Protein AF-0000000081653543 (afdb_homodimer)

Sequence (902 aa):
MLLTQNEECSCPKPVIGPLELDKRLQQRKEFIEWKRQEDKTAEPVTRCEAMSPIEYIGSGITVEPLSSVRLVGIKVHPTAFRKDNPEFKISFMSRRSLGYIYVETGKYALHITGNNTRQITITADDVDDLNTVLKHLVYTSVEYHIRQRDVIDIMSGDLHISINVLTQRLRMPKLYDPRLDGDISNKVTVVSKTFERYDCINKLILSVNKYYPNMSILVADDSRVKQQLNGTNVKHFHMPFLEGLGAGKNLLVSQVRTKYFLWTDDDFVFINETILERFVEKLESPTAELDLVAGYVMDNRGMVSDTIDNDIWKWVSYRREEDGSGCIRRTDSPFPYGNVKEFKNCNYKDVTPDFFLAKTEAVRKVGFDPEFERISHREFFIDGIGYLKIAQCDDVVILHDRERNKVYNKYRHSNFPEPVAIEHSNHVLFKNNLQCYQSWNQFYFGKQKRSMLLTQNEECSCPKPVIGPLELDKRLQQRKEFIEWKRQEDKTAEPVTRCEAMSPIEYIGSGITVEPLSSVRLVGIKVHPTAFRKDNPEFKISFMSRRSLGYIYVETGKYALHITGNNTRQITITADDVDDLNTVLKHLVYTSVEYHIRQRDVIDIMSGDLHISINVLTQRLRMPKLYDPRLDGDISNKVTVVSKTFERYDCINKLILSVNKYYPNMSILVADDSRVKQQLNGTNVKHFHMPFLEGLGAGKNLLVSQVRTKYFLWTDDDFVFINETILERFVEKLESPTAELDLVAGYVMDNRGMVSDTIDNDIWKWVSYRREEDGSGCIRRTDSPFPYGNVKEFKNCNYKDVTPDFFLAKTEAVRKVGFDPEFERISHREFFIDGIGYLKIAQCDDVVILHDRERNKVYNKYRHSNFPEPVAIEHSNHVLFKNNLQCYQSWNQFYFGKQKRS

pLDDT: mean 85.43, std 15.85, range [20.33, 98.81]

InterPro domains:
  IPR001173 Glycosyltransferase 2-like [PF00535] (190-303)
  IPR029044 Nucleotide-diphospho-sugar transferases [G3DSA:3.90.550.10] (176-414)
  IPR029044 Nucleotide-diphospho-sugar transferases [SSF53448] (186-405)

Nearest PDB structures (foldseek):
  6p61-assembly2_B  TM=7.635E-01  e=1.842E-08  Leptospira borgpetersenii serovar Hardjo-bovis str. JB197
  6p61-assembly3_C  TM=7.611E-01  e=7.172E-08  Leptospira borgpetersenii serovar Hardjo-bovis str. JB197
  7msk-assembly1_B  TM=5.588E-01  e=5.057E-06  Bacillus thuringiensis serovar andalousiensis BGSC 4AW1
  8og4-assembly1_A  TM=4.662E-01  e=1.755E-04  Homo sapiens
  7sqc-assembly1_M1  TM=4.059E-01  e=1.871E-02  Chlamydomonas reinhardtii

Organism: Saccoglossus kowalevskii (NCBI:txid10224)

Secondary structure (DSSP, 8-state):
----S---S--SS-SS----HHHHHHHHHHHHHHHHHHHTTSPPP-EE-TT-SEEEETT-EEE-TT-EEE-TT-EE-GGGSBTTB--EEEEEEETTSSEEEEE-SS--SSEEESTTBSEEEEEES-HHHHHHHHTTEEEEE-S--SEEEEEEEEEETTEEEEEEEEEEPPPPP------TT--GGGTEEEEEEESS-HHHHHHHHHHHHHH-TT-EEEEEE--SS--PPPSSSEEEEEPPTT--HHHHHHHHHHH--SSEEEEEETTEE--TT--HHHHHHHHH-TTT--SEEEEEEE-TTS-EES-STT-TTSSEEEEE-TTS-EEEEE--SSSTT-EETTEEEEEEES---S-EEEEHHHHHHH---TT-SS--HHHHHHHTTTT--EEEEEEEEEEE-----HHHHHHHSS---HHHHHHHHHHHHHHTTEEEE--STHHHHHT----/----S---S--SS-SSPPPPHHHHHHHHHHHHHHHHHHHTTSPPP-EE-TT-SEEEETT-EEE-TT-EEE-TT-EE-GGGSBTTB--EEEEEEETT-SEEEEE-SS--SSEEESTTBSEEEEEES-HHHHHHHHTTEEEEE-S--SEEEEEEEEEETTEEEEEEEEEEPPPPP------TT--GGGTEEEEEEESS-HHHHHHHHHHHHHH-TT-EEEEEE--SS--PPPSSSEEEEEPPTT--HHHHHHHHHHH--SSEEEEEETTEE--TT--HHHHHHHHH-TTT--SEEEEEEE-TTS-EES-STT-TTSSEEEEE-TTS-EEEEE--SSSTT-EETTEEEEEEES---S-EEEEHHHHHHH---TT-SS--HHHHHHHTTTT--EEEEEEEEEEE-----HHHHHHHSS---HHHHHHHHHHHHHHTTEEEE--STTHHHHT----

Foldseek 3Di:
DPPPPDDPQDDPCQVFAFDDPVLLVVLLVVVVVVVVVVCQQPDDDFDDDPPAQWWADAQFEEDAAQFKDQRPGIAGHPVQQDPVHQKWKKKKAWPVQQWFKAQPDDDQPWDWPPHRGRMIMTMDRDRVSVRVRSRRMMIGGHDDDAWGKIWMWMDTDVDTGIHIYIHHDDDDDDDADQPPPPQVLSAEAEEEEDEPCQVLLLQAQVQCCVVPVSHAYEYEYQYPDDDDHDHPNYDYHYDHHLLADQVRVQVGLVPDRHQKYWFDYSNWGDDPLADCVVQVVQCPDPPLVFFKEFEWEAEPVRDTPQDPPVPLAQDWDWDADPSGAIEIDRDPDDLVPAARPVANQKGWTLAGPRTMMGRSVLLNVLGFDSVHHQDTRNVSSVSCVVRGTYMYGHRHYIYRRDDDDDVRCCVNPVQCDPVVVNVVLSVSCSVNNYRGYPDDPVVSPVPPPPD/DPPPPDDPQDDPCQVFAFDDPVLLVVLLVVVVVVVVVVCQQPDDDFDDDPPAQWWADAQFEEDAAQFKDQRPGIAGHPVQQDPVHQKWKKKKAWPVQQWFKAQPDDDQPWDWPDHRGRMIMTMDRDRVSVRVRSRRMMIGGHDDDAWGKIWMWMDTPVDTGIHIYIHHDDDDDDDADQPPPPQVLSAEAEEEEDEPCQVLLQQAQVQCCVVPVSHAYEYEYQYPDDDDHDHPNYDYHYDHHLLADQVRVQVGLVPDRHQKYWFDYSNWGDDPLADCVVQVVQCPDPQLVFFKEFEWEAEPVRDTPQPPPVPLVQDWDWDADPSGAIEIDRDPDDLVPAARPVANQKGWTLAGPRTMMGRSVLLNVLGWDSVHHQDTRNLSSVSCVVRGTYMYGHRHYIYRRDDDDDVRCCVNPVQCDPVVVNVVLSVSCSVNNYRGYPDPPVVSPVPPPPD

Radius of gyration: 29.89 Å; Cα contacts (8 Å, |Δi|>4): 1989; chains: 2; bounding box: 83×90×64 Å

Structure (mmCIF, N/CA/C/O backbone):
data_AF-0000000081653543-model_v1
#
loop_
_entity.id
_entity.type
_entity.pdbx_description
1 polymer 'Beta-1,4 N-acetylgalactosaminyltransferase 1-like'
#
loop_
_atom_site.group_PDB
_atom_site.id
_atom_site.type_symbol
_atom_site.label_atom_id
_atom_site.label_alt_id
_atom_site.label_comp_id
_atom_site.label_asym_id
_atom_site.label_entity_id
_atom_site.label_seq_id
_atom_site.pdbx_PDB_ins_code
_atom_site.Cartn_x
_atom_site.Cartn_y
_atom_site.Cartn_z
_atom_site.occupancy
_atom_site.B_iso_or_equiv
_atom_site.auth_seq_id
_atom_site.auth_comp_id
_atom_site.auth_asym_id
_atom_site.auth_atom_id
_atom_site.pdbx_PDB_model_num
ATOM 1 N N . MET A 1 1 ? -29.172 -16.781 -2.102 1 20.38 1 MET A N 1
ATOM 2 C CA . MET A 1 1 ? -29.359 -16.078 -3.365 1 20.38 1 MET A CA 1
ATOM 3 C C . MET A 1 1 ? -28.016 -15.891 -4.074 1 20.38 1 MET A C 1
ATOM 5 O O . MET A 1 1 ? -27.078 -15.344 -3.498 1 20.38 1 MET A O 1
ATOM 9 N N . LEU A 1 2 ? -27.609 -16.75 -5.023 1 24.59 2 LEU A N 1
ATOM 10 C CA . LEU A 1 2 ? -26.516 -16.672 -5.988 1 24.59 2 LEU A CA 1
ATOM 11 C C . LEU A 1 2 ? -26.391 -15.266 -6.555 1 24.59 2 LEU A C 1
ATOM 13 O O . LEU A 1 2 ? -27.375 -14.68 -7 1 24.59 2 LEU A O 1
ATOM 17 N N . LEU A 1 3 ? -25.578 -14.438 -6.023 1 32.03 3 LEU A N 1
ATOM 18 C CA . LEU A 1 3 ? -25.406 -13.219 -6.805 1 32.03 3 LEU A CA 1
ATOM 19 C C . LEU A 1 3 ? -25.547 -13.516 -8.297 1 32.03 3 LEU A C 1
ATOM 21 O O . LEU A 1 3 ? -24.844 -14.383 -8.828 1 32.03 3 LEU A O 1
ATOM 25 N N . THR A 1 4 ? -26.672 -13.469 -8.883 1 34.19 4 THR A N 1
ATOM 26 C CA . THR A 1 4 ? -26.922 -13.531 -10.32 1 34.19 4 THR A CA 1
ATOM 27 C C . THR A 1 4 ? -25.859 -12.773 -11.094 1 34.19 4 THR A C 1
ATOM 29 O O . THR A 1 4 ? -25.531 -11.633 -10.758 1 34.19 4 THR A O 1
ATOM 32 N N . GLN A 1 5 ? -24.906 -13.367 -11.836 1 38.97 5 GLN A N 1
ATOM 33 C CA . GLN A 1 5 ? -23.828 -13.125 -12.789 1 38.97 5 GLN A CA 1
ATOM 34 C C . GLN A 1 5 ? -24.109 -11.898 -13.641 1 38.97 5 GLN A C 1
ATOM 36 O O . GLN A 1 5 ? -23.203 -11.133 -13.961 1 38.97 5 GLN A O 1
ATOM 41 N N . ASN A 1 6 ? -25.281 -11.859 -14.375 1 39.62 6 ASN A N 1
ATOM 42 C CA . ASN A 1 6 ? -25.438 -11.188 -15.656 1 39.62 6 ASN A CA 1
ATOM 43 C C . ASN A 1 6 ? -25.75 -9.703 -15.477 1 39.62 6 ASN A C 1
ATOM 45 O O . ASN A 1 6 ? -26.281 -9.055 -16.375 1 39.62 6 ASN A O 1
ATOM 49 N N . GLU A 1 7 ? -26 -9.211 -14.297 1 51.47 7 GLU A N 1
ATOM 50 C CA . GLU A 1 7 ? -26.531 -7.863 -14.492 1 51.47 7 GLU A CA 1
ATOM 51 C C . GLU A 1 7 ? -25.406 -6.867 -14.773 1 51.47 7 GLU A C 1
ATOM 53 O O . GLU A 1 7 ? -24.422 -6.809 -14.023 1 51.47 7 GLU A O 1
ATOM 58 N N . GLU A 1 8 ? -25.25 -6.5 -16.031 1 60.06 8 GLU A N 1
ATOM 59 C CA . GLU A 1 8 ? -24.406 -5.387 -16.453 1 60.06 8 GLU A CA 1
ATOM 60 C C . GLU A 1 8 ? -24.422 -4.254 -15.43 1 60.06 8 GLU A C 1
ATOM 62 O O . GLU A 1 8 ? -25.391 -4.121 -14.664 1 60.06 8 GLU A O 1
ATOM 67 N N . CYS A 1 9 ? -23.219 -3.828 -15.164 1 68.56 9 CYS A N 1
ATOM 68 C CA . CYS A 1 9 ? -23.172 -2.633 -14.328 1 68.56 9 CYS A CA 1
ATOM 69 C C . CYS A 1 9 ? -24.266 -1.649 -14.727 1 68.56 9 CYS A C 1
ATOM 71 O O . CYS A 1 9 ? -24.266 -1.129 -15.844 1 68.56 9 CYS A O 1
ATOM 73 N N . SER A 1 10 ? -25.547 -1.79 -14.242 1 66.19 10 SER A N 1
ATOM 74 C CA . SER A 1 10 ? -26.609 -0.808 -14.43 1 66.19 10 SER A CA 1
ATOM 75 C C . SER A 1 10 ? -27.031 -0.206 -13.094 1 66.19 10 SER A C 1
ATOM 77 O O . SER A 1 10 ? -27.109 -0.91 -12.086 1 66.19 10 SER A O 1
ATOM 79 N N . CYS A 1 11 ? -26.781 1.079 -13.016 1 63.38 11 CYS A N 1
ATOM 80 C CA . CYS A 1 11 ? -27.312 1.748 -11.828 1 63.38 11 CYS A CA 1
ATOM 81 C C . CYS A 1 11 ? -28.719 2.26 -12.086 1 63.38 11 CYS A C 1
ATOM 83 O O . CYS A 1 11 ? -28.969 2.949 -13.078 1 63.38 11 CYS A O 1
ATOM 85 N N . PRO A 1 12 ? -29.797 1.533 -11.68 1 57.09 12 PRO A N 1
ATOM 86 C CA . PRO A 1 12 ? -31.172 1.899 -12 1 57.09 12 PRO A CA 1
ATOM 87 C C . PRO A 1 12 ? -31.375 3.41 -12.062 1 57.09 12 PRO A C 1
ATOM 89 O O . PRO A 1 12 ? -32.156 3.896 -12.898 1 57.09 12 PRO A O 1
ATOM 92 N N . LYS A 1 13 ? -31.125 4.234 -11.203 1 53.16 13 LYS A N 1
ATOM 93 C CA . LYS A 1 13 ? -31.266 5.688 -11.203 1 53.16 13 LYS A CA 1
ATOM 94 C C . LYS A 1 13 ? -29.922 6.371 -10.984 1 53.16 13 LYS A C 1
ATOM 96 O O . LYS A 1 13 ? -29.578 6.734 -9.852 1 53.16 13 LYS A O 1
ATOM 101 N N . PRO A 1 14 ? -29.141 6.242 -12.219 1 51.34 14 PRO A N 1
ATOM 102 C CA . PRO A 1 14 ? -27.875 6.934 -11.938 1 51.34 14 PRO A CA 1
ATOM 103 C C . PRO A 1 14 ? -28.078 8.383 -11.516 1 51.34 14 PRO A C 1
ATOM 105 O O . PRO A 1 14 ? -28.906 9.094 -12.102 1 51.34 14 PRO A O 1
ATOM 108 N N . VAL A 1 15 ? -27.984 8.734 -10.328 1 49.19 15 VAL A N 1
ATOM 109 C CA . VAL A 1 15 ? -28.172 10.125 -9.922 1 49.19 15 VAL A CA 1
ATOM 110 C C . VAL A 1 15 ? -27.297 11.039 -10.781 1 49.19 15 VAL A C 1
ATOM 112 O O . VAL A 1 15 ? -27.625 12.211 -10.977 1 49.19 15 VAL A O 1
ATOM 115 N N . ILE A 1 16 ? -26.078 10.75 -11.023 1 53.78 16 ILE A N 1
ATOM 116 C CA . ILE A 1 16 ? -25.156 11.656 -11.695 1 53.78 16 ILE A CA 1
ATOM 117 C C . ILE A 1 16 ? -24.688 11.031 -13.008 1 53.78 16 ILE A C 1
ATOM 119 O O . ILE A 1 16 ? -24.391 9.836 -13.062 1 53.78 16 ILE A O 1
ATOM 123 N N . GLY A 1 17 ? -25.031 11.781 -14.047 1 56.38 17 GLY A N 1
ATOM 124 C CA . GLY A 1 17 ? -24.797 11.43 -15.438 1 56.38 17 GLY A CA 1
ATOM 125 C C . GLY A 1 17 ? -23.375 10.969 -15.703 1 56.38 17 GLY A C 1
ATOM 126 O O . GLY A 1 17 ? -22.484 11.164 -14.875 1 56.38 17 GLY A O 1
ATOM 127 N N . PRO A 1 18 ? -23.234 10.273 -16.766 1 65.62 18 PRO A N 1
ATOM 128 C CA . PRO A 1 18 ? -21.938 9.773 -17.25 1 65.62 18 PRO A CA 1
ATOM 129 C C . PRO A 1 18 ? -20.938 10.891 -17.5 1 65.62 18 PRO A C 1
ATOM 131 O O . PRO A 1 18 ? -21.328 12.039 -17.719 1 65.62 18 PRO A O 1
ATOM 134 N N . LEU A 1 19 ? -19.719 10.656 -17.172 1 78.19 19 LEU A N 1
ATOM 135 C CA . LEU A 1 19 ? -18.625 11.547 -17.531 1 78.19 19 LEU A CA 1
ATOM 136 C C . LEU A 1 19 ? -18.719 11.969 -18.984 1 78.19 19 LEU A C 1
ATOM 138 O O . LEU A 1 19 ? -19.172 11.203 -19.828 1 78.19 19 LEU A O 1
ATOM 142 N N . GLU A 1 20 ? -18.422 13.234 -19.141 1 82.31 20 GLU A N 1
ATOM 143 C CA . GLU A 1 20 ? -18.281 13.688 -20.531 1 82.31 20 GLU A CA 1
ATOM 144 C C . GLU A 1 20 ? -17.312 12.812 -21.312 1 82.31 20 GLU A C 1
ATOM 146 O O . GLU A 1 20 ? -16.422 12.188 -20.719 1 82.31 20 GLU A O 1
ATOM 151 N N . LEU A 1 21 ? -17.547 12.789 -22.547 1 82.81 21 LEU A N 1
ATOM 152 C CA . LEU A 1 21 ? -16.812 11.875 -23.406 1 82.81 21 LEU A CA 1
ATOM 153 C C . LEU A 1 21 ? -15.312 12.078 -23.266 1 82.81 21 LEU A C 1
ATOM 155 O O . LEU A 1 21 ? -14.562 11.109 -23.125 1 82.81 21 LEU A O 1
ATOM 159 N N . ASP A 1 22 ? -14.914 13.305 -23.25 1 82.88 22 ASP A N 1
ATOM 160 C CA . ASP A 1 22 ? -13.484 13.57 -23.141 1 82.88 22 ASP A CA 1
ATOM 161 C C . ASP A 1 22 ? -12.93 13.07 -21.812 1 82.88 22 ASP A C 1
ATOM 163 O O . ASP A 1 22 ? -11.828 12.523 -21.75 1 82.88 22 ASP A O 1
ATOM 167 N N . LYS A 1 23 ? -13.688 13.227 -20.828 1 85.81 23 LYS A N 1
ATOM 168 C CA . LYS A 1 23 ? -13.281 12.758 -19.5 1 85.81 23 LYS A CA 1
ATOM 169 C C . LYS A 1 23 ? -13.266 11.234 -19.438 1 85.81 23 LYS A C 1
ATOM 171 O O . LYS A 1 23 ? -12.406 10.633 -18.797 1 85.81 23 LYS A O 1
ATOM 176 N N . ARG A 1 24 ? -14.148 10.664 -20.156 1 86.12 24 ARG A N 1
ATOM 177 C CA . ARG A 1 24 ? -14.203 9.211 -20.188 1 86.12 24 ARG A CA 1
ATOM 178 C C . ARG A 1 24 ? -13 8.625 -20.922 1 86.12 24 ARG A C 1
ATOM 180 O O . ARG A 1 24 ? -12.469 7.586 -20.516 1 86.12 24 ARG A O 1
ATOM 187 N N . LEU A 1 25 ? -12.664 9.273 -21.922 1 86 25 LEU A N 1
ATOM 188 C CA . LEU A 1 25 ? -11.5 8.82 -22.672 1 86 25 LEU A CA 1
ATOM 189 C C . LEU A 1 25 ? -10.234 8.93 -21.828 1 86 25 LEU A C 1
ATOM 191 O O . LEU A 1 25 ? -9.391 8.023 -21.844 1 86 25 LEU A O 1
ATOM 195 N N . GLN A 1 26 ? -10.211 10.023 -21.141 1 87 26 GLN A N 1
ATOM 196 C CA . GLN A 1 26 ? -9.07 10.188 -20.234 1 87 26 GLN A CA 1
ATOM 197 C C . GLN A 1 26 ? -9.094 9.141 -19.125 1 87 26 GLN A C 1
ATOM 199 O O . GLN A 1 26 ? -8.047 8.594 -18.75 1 87 26 GLN A O 1
ATOM 204 N N . GLN A 1 27 ? -10.211 8.945 -18.594 1 90.12 27 GLN A N 1
ATOM 205 C CA . GLN A 1 27 ? -10.383 7.938 -17.562 1 90.12 27 GLN A CA 1
ATOM 206 C C . GLN A 1 27 ? -9.922 6.562 -18.031 1 90.12 27 GLN A C 1
ATOM 208 O O . GLN A 1 27 ? -9.234 5.84 -17.312 1 90.12 27 GLN A O 1
ATOM 213 N N . ARG A 1 28 ? -10.266 6.246 -19.234 1 89.06 28 ARG A N 1
ATOM 214 C CA . ARG A 1 28 ? -9.875 4.961 -19.812 1 89.06 28 ARG A CA 1
ATOM 215 C C . ARG A 1 28 ? -8.359 4.848 -19.922 1 89.06 28 ARG A C 1
ATOM 217 O O . ARG A 1 28 ? -7.789 3.797 -19.625 1 89.06 28 ARG A O 1
ATOM 224 N N . LYS A 1 29 ? -7.801 5.891 -20.312 1 86 29 LYS A N 1
ATOM 225 C CA . LYS A 1 29 ? -6.348 5.895 -20.422 1 86 29 LYS A CA 1
ATOM 226 C C . LYS A 1 29 ? -5.691 5.656 -19.078 1 86 29 LYS A C 1
ATOM 228 O O . LYS A 1 29 ? -4.77 4.844 -18.953 1 86 29 LYS A O 1
ATOM 233 N N . GLU A 1 30 ? -6.164 6.379 -18.078 1 88.25 30 GLU A N 1
ATOM 234 C CA . GLU A 1 30 ? -5.625 6.23 -16.719 1 88.25 30 GLU A CA 1
ATOM 235 C C . GLU A 1 30 ? -5.863 4.82 -16.188 1 88.25 30 GLU A C 1
ATOM 237 O O . GLU A 1 30 ? -5.016 4.27 -15.477 1 88.25 30 GLU A O 1
ATOM 242 N N . PHE A 1 31 ? -6.934 4.266 -16.531 1 91 31 PHE A N 1
ATOM 243 C CA . PHE A 1 31 ? -7.254 2.924 -16.062 1 91 31 PHE A CA 1
ATOM 244 C C . PHE A 1 31 ? -6.332 1.89 -16.688 1 91 31 PHE A C 1
ATOM 246 O O . PHE A 1 31 ? -5.879 0.959 -16.016 1 91 31 PHE A O 1
ATOM 253 N N . ILE A 1 32 ? -6.137 2.027 -17.906 1 87.44 32 ILE A N 1
ATOM 254 C CA . ILE A 1 32 ? -5.246 1.104 -18.609 1 87.44 32 ILE A CA 1
ATOM 255 C C . ILE A 1 32 ? -3.871 1.121 -17.953 1 87.44 32 ILE A C 1
ATOM 257 O O . ILE A 1 32 ? -3.26 0.069 -17.75 1 87.44 32 ILE A O 1
ATOM 261 N N . GLU A 1 33 ? -3.424 2.271 -17.625 1 83.75 33 GLU A N 1
ATOM 262 C CA . GLU A 1 33 ? -2.137 2.379 -16.938 1 83.75 33 GLU A CA 1
ATOM 263 C C . GLU A 1 33 ? -2.188 1.729 -15.562 1 83.75 33 GLU A C 1
ATOM 265 O O . GLU A 1 33 ? -1.261 1.018 -15.172 1 83.75 33 GLU A O 1
ATOM 270 N N . TRP A 1 34 ? -3.229 2.002 -14.891 1 86.5 34 TRP A N 1
ATOM 271 C CA . TRP A 1 34 ? -3.418 1.398 -13.57 1 86.5 34 TRP A CA 1
ATOM 272 C C . TRP A 1 34 ? -3.447 -0.123 -13.672 1 86.5 34 TRP A C 1
ATOM 274 O O . TRP A 1 34 ? -2.803 -0.815 -12.883 1 86.5 34 TRP A O 1
ATOM 284 N N . LYS A 1 35 ? -4.18 -0.632 -14.617 1 85.75 35 LYS A N 1
ATOM 285 C CA . LYS A 1 35 ? -4.309 -2.072 -14.812 1 85.75 35 LYS A CA 1
ATOM 286 C C . LYS A 1 35 ? -2.973 -2.699 -15.195 1 85.75 35 LYS A C 1
ATOM 288 O O . LYS A 1 35 ? -2.645 -3.799 -14.75 1 85.75 35 LYS A O 1
ATOM 293 N N . ARG A 1 36 ? -2.289 -2.029 -15.961 1 80.62 36 ARG A N 1
ATOM 294 C CA . ARG A 1 36 ? -0.968 -2.51 -16.359 1 80.62 36 ARG A CA 1
ATOM 295 C C . ARG A 1 36 ? -0.07 -2.701 -15.141 1 80.62 36 ARG A C 1
ATOM 297 O O . ARG A 1 36 ? 0.648 -3.699 -15.039 1 80.62 36 ARG A O 1
ATOM 304 N N . GLN A 1 37 ? -0.145 -1.829 -14.25 1 76.62 37 GLN A N 1
ATOM 305 C CA . GLN A 1 37 ? 0.666 -1.923 -13.039 1 76.62 37 GLN A CA 1
ATOM 306 C C . GLN A 1 37 ? 0.193 -3.066 -12.141 1 76.62 37 GLN A C 1
ATOM 308 O O . GLN A 1 37 ? 1.008 -3.779 -11.555 1 76.62 37 GLN A O 1
ATOM 313 N N . GLU A 1 38 ? -1.087 -3.223 -12.109 1 75.69 38 GLU A N 1
ATOM 314 C CA . GLU A 1 38 ? -1.648 -4.32 -11.328 1 75.69 38 GLU A CA 1
ATOM 315 C C . GLU A 1 38 ? -1.285 -5.672 -11.93 1 75.69 38 GLU A C 1
ATOM 317 O O . GLU A 1 38 ? -1.021 -6.633 -11.203 1 75.69 38 GLU A O 1
ATOM 322 N N . ASP A 1 39 ? -1.28 -5.703 -13.281 1 69.56 39 ASP A N 1
ATOM 323 C CA . ASP A 1 39 ? -1.044 -6.945 -14.008 1 69.56 39 ASP A CA 1
ATOM 324 C C . ASP A 1 39 ? 0.423 -7.363 -13.922 1 69.56 39 ASP A C 1
ATOM 326 O O . ASP A 1 39 ? 0.744 -8.547 -14.023 1 69.56 39 ASP A O 1
ATOM 330 N N . LYS A 1 40 ? 1.228 -6.406 -13.82 1 64.56 40 LYS A N 1
ATOM 331 C CA . LYS A 1 40 ? 2.65 -6.727 -13.758 1 64.56 40 LYS A CA 1
ATOM 332 C C . LYS A 1 40 ? 2.959 -7.648 -12.586 1 64.56 40 LYS A C 1
ATOM 334 O O . LYS A 1 40 ? 3.926 -8.414 -12.625 1 64.56 40 LYS A O 1
ATOM 339 N N . THR A 1 41 ? 2.002 -7.598 -11.711 1 61.34 41 THR A N 1
ATOM 340 C CA . THR A 1 41 ? 2.234 -8.445 -10.547 1 61.34 41 THR A CA 1
ATOM 341 C C . THR A 1 41 ? 1.304 -9.656 -10.562 1 61.34 41 THR A C 1
ATOM 343 O O . THR A 1 41 ? 1.407 -10.539 -9.711 1 61.34 41 THR A O 1
ATOM 346 N N . ALA A 1 42 ? 0.494 -9.555 -11.578 1 65.56 42 ALA A N 1
ATOM 347 C CA . ALA A 1 42 ? -0.459 -10.656 -11.641 1 65.56 42 ALA A CA 1
ATOM 348 C C . ALA A 1 42 ? 0.195 -11.914 -12.203 1 65.56 42 ALA A C 1
ATOM 350 O O . ALA A 1 42 ? 1.062 -11.836 -13.078 1 65.56 42 ALA A O 1
ATOM 351 N N . GLU A 1 43 ? -0.046 -13.008 -11.633 1 66.31 43 GLU A N 1
ATOM 352 C CA . GLU A 1 43 ? 0.475 -14.289 -12.102 1 66.31 43 GLU A CA 1
ATOM 353 C C . GLU A 1 43 ? -0.223 -14.742 -13.375 1 66.31 43 GLU A C 1
ATOM 355 O O . GLU A 1 43 ? -1.454 -14.773 -13.438 1 66.31 43 GLU A O 1
ATOM 360 N N . PRO A 1 44 ? 0.581 -14.914 -14.383 1 67.62 44 PRO A N 1
ATOM 361 C CA . PRO A 1 44 ? -0.063 -15.508 -15.555 1 67.62 44 PRO A CA 1
ATOM 362 C C . PRO A 1 44 ? -0.656 -16.891 -15.266 1 67.62 44 PRO A C 1
ATOM 364 O O . PRO A 1 44 ? -0.181 -17.594 -14.367 1 67.62 44 PRO A O 1
ATOM 367 N N . VAL A 1 45 ? -1.698 -17.125 -15.977 1 70.75 45 VAL A N 1
ATOM 368 C CA . VAL A 1 45 ? -2.332 -18.422 -15.828 1 70.75 45 VAL A CA 1
ATOM 369 C C . VAL A 1 45 ? -1.414 -19.516 -16.391 1 70.75 45 VAL A C 1
ATOM 371 O O . VAL A 1 45 ? -0.946 -19.422 -17.516 1 70.75 45 VAL A O 1
ATOM 374 N N . THR A 1 46 ? -1.052 -20.391 -15.555 1 77.12 46 THR A N 1
ATOM 375 C CA . THR A 1 46 ? -0.266 -21.547 -15.969 1 77.12 46 THR A CA 1
ATOM 376 C C . THR A 1 46 ? -1.083 -22.828 -15.852 1 77.12 46 THR A C 1
ATOM 378 O O . THR A 1 46 ? -1.932 -22.938 -14.961 1 77.12 46 THR A O 1
ATOM 381 N N . ARG A 1 47 ? -0.841 -23.672 -16.828 1 81.94 47 ARG A N 1
ATOM 382 C CA . ARG A 1 47 ? -1.54 -24.953 -16.859 1 81.94 47 ARG A CA 1
ATOM 383 C C . ARG A 1 47 ? -0.562 -26.109 -16.719 1 81.94 47 ARG A C 1
ATOM 385 O O . ARG A 1 47 ? 0.487 -26.125 -17.375 1 81.94 47 ARG A O 1
ATOM 392 N N . CYS A 1 48 ? -0.898 -26.984 -15.812 1 86.88 48 CYS A N 1
ATOM 393 C CA . CYS A 1 48 ? -0.182 -28.25 -15.711 1 86.88 48 CYS A CA 1
ATOM 394 C C . CYS A 1 48 ? -0.871 -29.328 -16.531 1 86.88 48 CYS A C 1
ATOM 396 O O . CYS A 1 48 ? -1.919 -29.844 -16.141 1 86.88 48 CYS A O 1
ATOM 398 N N . GLU A 1 49 ? -0.204 -29.688 -17.547 1 88.62 49 GLU A N 1
ATOM 399 C CA . GLU A 1 49 ? -0.799 -30.641 -18.469 1 88.62 49 GLU A CA 1
ATOM 400 C C . GLU A 1 49 ? -0.67 -32.062 -17.953 1 88.62 49 GLU A C 1
ATOM 402 O O . GLU A 1 49 ? 0.359 -32.438 -17.375 1 88.62 49 GLU A O 1
ATOM 407 N N . ALA A 1 50 ? -1.688 -32.812 -18.344 1 92 50 ALA A N 1
ATOM 408 C CA . ALA A 1 50 ? -1.636 -34.219 -17.953 1 92 50 ALA A CA 1
ATOM 409 C C . ALA A 1 50 ? -0.552 -34.969 -18.719 1 92 50 ALA A C 1
ATOM 411 O O . ALA A 1 50 ? -0.346 -34.719 -19.906 1 92 50 ALA A O 1
ATOM 412 N N . MET A 1 51 ? 0.12 -35.844 -17.969 1 91.81 51 MET A N 1
ATOM 413 C CA . MET A 1 51 ? 1.072 -36.812 -18.5 1 91.81 51 MET A CA 1
ATOM 414 C C . MET A 1 51 ? 2.303 -36.094 -19.062 1 91.81 51 MET A C 1
ATOM 416 O O . MET A 1 51 ? 3.059 -36.688 -19.844 1 91.81 51 MET A O 1
ATOM 420 N N . SER A 1 52 ? 2.453 -34.844 -18.719 1 91.62 52 SER A N 1
ATOM 421 C CA . SER A 1 52 ? 3.697 -34.188 -19.094 1 91.62 52 SER A CA 1
ATOM 422 C C . SER A 1 52 ? 4.906 -34.938 -18.516 1 91.62 52 SER A C 1
ATOM 424 O O . SER A 1 52 ? 4.918 -35.281 -17.328 1 91.62 52 SER A O 1
ATOM 426 N N . PRO A 1 53 ? 5.883 -35.125 -19.312 1 93.75 53 PRO A N 1
ATOM 427 C CA . PRO A 1 53 ? 7.066 -35.812 -18.812 1 93.75 53 PRO A CA 1
ATOM 428 C C . PRO A 1 53 ? 8.008 -34.906 -18.031 1 93.75 53 PRO A C 1
ATOM 430 O O . PRO A 1 53 ? 9.031 -35.344 -17.516 1 93.75 53 PRO A O 1
ATOM 433 N N . ILE A 1 54 ? 7.684 -33.688 -17.984 1 94 54 ILE A N 1
ATOM 434 C CA . ILE A 1 54 ? 8.57 -32.719 -17.328 1 94 54 ILE A CA 1
ATOM 435 C C . ILE A 1 54 ? 7.957 -32.281 -16.016 1 94 54 ILE A C 1
ATOM 437 O O . ILE A 1 54 ? 6.805 -31.828 -15.977 1 94 54 ILE A O 1
ATOM 441 N N . GLU A 1 55 ? 8.727 -32.375 -14.969 1 93 55 GLU A N 1
ATOM 442 C CA . GLU A 1 55 ? 8.406 -31.844 -13.648 1 93 55 GLU A CA 1
ATOM 443 C C . GLU A 1 55 ? 8.945 -30.438 -13.484 1 93 55 GLU A C 1
ATOM 445 O O . GLU A 1 55 ? 10.023 -30.109 -13.984 1 93 55 GLU A O 1
ATOM 450 N N . TYR A 1 56 ? 8.203 -29.641 -12.844 1 90.56 56 TYR A N 1
ATOM 451 C CA . TYR A 1 56 ? 8.648 -28.281 -12.609 1 90.56 56 TYR A CA 1
ATOM 452 C C . TYR A 1 56 ? 7.887 -27.641 -11.445 1 90.56 56 TYR A C 1
ATOM 454 O O . TYR A 1 56 ? 6.941 -28.25 -10.922 1 90.56 56 TYR A O 1
ATOM 462 N N . ILE A 1 57 ? 8.336 -26.453 -11.047 1 85.56 57 ILE A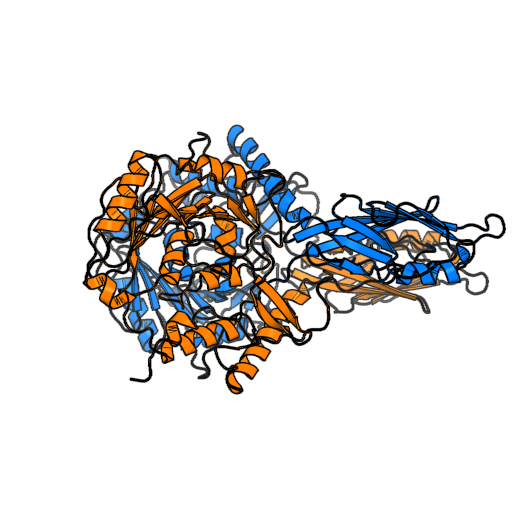 N 1
ATOM 463 C CA . ILE A 1 57 ? 7.684 -25.703 -9.984 1 85.56 57 ILE A CA 1
ATOM 464 C C . ILE A 1 57 ? 6.574 -24.828 -10.57 1 85.56 57 ILE A C 1
ATOM 466 O O . ILE A 1 57 ? 6.848 -23.844 -11.258 1 85.56 57 ILE A O 1
ATOM 470 N N . GLY A 1 58 ? 5.355 -25.141 -10.219 1 80.25 58 GLY A N 1
ATOM 471 C CA . GLY A 1 58 ? 4.199 -24.469 -10.789 1 80.25 58 GLY A CA 1
ATOM 472 C C . GLY A 1 58 ? 4.035 -23.047 -10.281 1 80.25 58 GLY A C 1
ATOM 473 O O . GLY A 1 58 ? 3.555 -22.172 -11.008 1 80.25 58 GLY A O 1
ATOM 474 N N . SER A 1 59 ? 4.473 -22.797 -9.055 1 78.69 59 SER A N 1
ATOM 475 C CA . SER A 1 59 ? 4.297 -21.484 -8.453 1 78.69 59 SER A CA 1
ATOM 476 C C . SER A 1 59 ? 5.34 -20.484 -8.961 1 78.69 59 SER A C 1
ATOM 478 O O . SER A 1 59 ? 5.301 -19.312 -8.617 1 78.69 59 SER A O 1
ATOM 480 N N . GLY A 1 60 ? 6.219 -20.969 -9.734 1 83.12 60 GLY A N 1
ATOM 481 C CA . GLY A 1 60 ? 7.258 -20.109 -10.266 1 83.12 60 GLY A CA 1
ATOM 482 C C . GLY A 1 60 ? 8.43 -19.922 -9.32 1 83.12 60 GLY A C 1
ATOM 483 O O . GLY A 1 60 ? 8.578 -20.688 -8.359 1 83.12 60 GLY A O 1
ATOM 484 N N . ILE A 1 61 ? 9.359 -19.031 -9.734 1 87.88 61 ILE A N 1
ATOM 485 C CA . ILE A 1 61 ? 10.57 -18.766 -8.969 1 87.88 61 ILE A CA 1
ATOM 486 C C . ILE A 1 61 ? 10.758 -17.266 -8.789 1 87.88 61 ILE A C 1
ATOM 488 O O . ILE A 1 61 ? 10.234 -16.469 -9.578 1 87.88 61 ILE A O 1
ATOM 492 N N . THR A 1 62 ? 11.375 -16.938 -7.703 1 89.25 62 THR A N 1
ATOM 493 C CA . THR A 1 62 ? 11.672 -15.539 -7.426 1 89.25 62 THR A CA 1
ATOM 494 C C . THR A 1 62 ? 13.172 -15.289 -7.441 1 89.25 62 THR A C 1
ATOM 496 O O . THR A 1 62 ? 13.953 -16.125 -6.973 1 89.25 62 THR A O 1
ATOM 499 N N . VAL A 1 63 ? 13.609 -14.164 -7.992 1 93.75 63 VAL A N 1
ATOM 500 C CA . VAL A 1 63 ? 15.016 -13.789 -8.055 1 93.75 63 VAL A CA 1
ATOM 501 C C . VAL A 1 63 ? 15.164 -12.297 -7.75 1 93.75 63 VAL A C 1
ATOM 503 O O . VAL A 1 63 ? 14.281 -11.5 -8.07 1 93.75 63 VAL A O 1
ATOM 506 N N . GLU A 1 64 ? 16.234 -11.898 -7.082 1 92.62 64 GLU A N 1
ATOM 507 C CA . GLU A 1 64 ? 16.547 -10.484 -6.895 1 92.62 64 GLU A CA 1
ATOM 508 C C . GLU A 1 64 ? 17 -9.844 -8.203 1 92.62 64 GLU A C 1
ATOM 510 O O . GLU A 1 64 ? 17.609 -10.5 -9.039 1 92.62 64 GLU A O 1
ATOM 515 N N . PRO A 1 65 ? 16.719 -8.555 -8.305 1 93.25 65 PRO A N 1
ATOM 516 C CA . PRO A 1 65 ? 17.172 -7.902 -9.531 1 93.25 65 PRO A CA 1
ATOM 517 C C . PRO A 1 65 ? 18.688 -8.023 -9.742 1 93.25 65 PRO A C 1
ATOM 519 O O . PRO A 1 65 ? 19.453 -7.945 -8.789 1 93.25 65 PRO A O 1
ATOM 522 N N . LEU A 1 66 ? 19 -8.242 -11.055 1 93.06 66 LEU A N 1
ATOM 523 C CA . LEU A 1 66 ? 20.391 -8.312 -11.484 1 93.06 66 LEU A CA 1
ATOM 524 C C . LEU A 1 66 ? 21.141 -9.422 -10.742 1 93.06 66 LEU A C 1
ATOM 526 O O . LEU A 1 66 ? 22.312 -9.273 -10.398 1 93.06 66 LEU A O 1
ATOM 530 N N . SER A 1 67 ? 20.406 -10.43 -10.367 1 93.5 67 SER A N 1
ATOM 531 C CA . SER A 1 67 ? 20.953 -11.586 -9.672 1 93.5 67 SER A CA 1
ATOM 532 C C . SER A 1 67 ? 20.594 -12.883 -10.383 1 93.5 67 SER A C 1
ATOM 534 O O . SER A 1 67 ? 19.906 -12.859 -11.406 1 93.5 67 SER A O 1
ATOM 536 N N . SER A 1 68 ? 21.172 -13.953 -9.875 1 95.31 68 SER A N 1
ATOM 537 C CA . SER A 1 68 ? 20.953 -15.273 -10.469 1 95.31 68 SER A CA 1
ATOM 538 C C . SER A 1 68 ? 20.203 -16.188 -9.508 1 95.31 68 SER A C 1
ATOM 540 O O . SER A 1 68 ? 20.281 -16.016 -8.289 1 95.31 68 SER A O 1
ATOM 542 N N . VAL A 1 69 ? 19.5 -17.078 -10.086 1 95.12 69 VAL A N 1
ATOM 543 C CA . VAL A 1 69 ? 18.812 -18.109 -9.305 1 95.12 69 VAL A CA 1
ATOM 544 C C . VAL A 1 69 ? 18.828 -19.438 -10.055 1 95.12 69 VAL A C 1
ATOM 546 O O . VAL A 1 69 ? 18.688 -19.469 -11.281 1 95.12 69 VAL A O 1
ATOM 549 N N . ARG A 1 70 ? 19.031 -20.453 -9.32 1 94 70 ARG A N 1
ATOM 550 C CA . ARG A 1 70 ? 18.938 -21.781 -9.922 1 94 70 ARG A CA 1
ATOM 551 C C . ARG A 1 70 ? 17.484 -22.125 -10.227 1 94 70 ARG A C 1
ATOM 553 O O . ARG A 1 70 ? 16.594 -21.875 -9.414 1 94 70 ARG A O 1
ATOM 560 N N . LEU A 1 71 ? 17.281 -22.672 -11.398 1 93.56 71 LEU A N 1
ATOM 561 C CA . LEU A 1 71 ? 15.961 -23.188 -11.742 1 93.56 71 LEU A CA 1
ATOM 562 C C . LEU A 1 71 ? 15.75 -24.578 -11.172 1 93.56 71 LEU A C 1
ATOM 564 O O . LEU A 1 71 ? 15.867 -25.578 -11.883 1 93.56 71 LEU A O 1
ATOM 568 N N . VAL A 1 72 ? 15.281 -24.578 -10.023 1 90 72 VAL A N 1
ATOM 569 C CA . VAL A 1 72 ? 15.172 -25.828 -9.289 1 90 72 VAL A CA 1
ATOM 570 C C . VAL A 1 72 ? 13.867 -26.531 -9.648 1 90 72 VAL A C 1
ATOM 572 O O . VAL A 1 72 ? 12.906 -25.891 -10.086 1 90 72 VAL A O 1
ATOM 575 N N . GLY A 1 73 ? 13.852 -27.812 -9.477 1 89.56 73 GLY A N 1
ATOM 576 C CA . GLY A 1 73 ? 12.609 -28.578 -9.555 1 89.56 73 GLY A CA 1
ATOM 577 C C . GLY A 1 73 ? 12.297 -29.078 -10.945 1 89.56 73 GLY A C 1
ATOM 578 O O . GLY A 1 73 ? 11.281 -29.75 -11.164 1 89.56 73 GLY A O 1
ATOM 579 N N . ILE A 1 74 ? 13.164 -28.844 -11.852 1 93.94 74 ILE A N 1
ATOM 580 C CA . ILE A 1 74 ? 12.93 -29.312 -13.211 1 93.94 74 ILE A CA 1
ATOM 581 C C . ILE A 1 74 ? 13.539 -30.703 -13.383 1 93.94 74 ILE A C 1
ATOM 583 O O . ILE A 1 74 ? 14.734 -30.906 -13.141 1 93.94 74 ILE A O 1
ATOM 587 N N . LYS A 1 75 ? 12.742 -31.594 -13.781 1 95.38 75 LYS A N 1
ATOM 588 C CA . LYS A 1 75 ? 13.172 -32.969 -14.023 1 95.38 75 LYS A CA 1
ATOM 589 C C . LYS A 1 75 ? 12.391 -33.594 -15.18 1 95.38 75 LYS A C 1
ATOM 591 O O . LYS A 1 75 ? 11.18 -33.375 -15.305 1 95.38 75 LYS A O 1
ATOM 596 N N . VAL A 1 76 ? 13.109 -34.375 -15.992 1 95.75 76 VAL A N 1
ATOM 597 C CA . VAL A 1 76 ? 12.477 -35.062 -17.109 1 95.75 76 VAL A CA 1
ATOM 598 C C . VAL A 1 76 ? 12.305 -36.562 -16.781 1 95.75 76 VAL A C 1
ATOM 600 O O . VAL A 1 76 ? 13.242 -37.188 -16.312 1 95.75 76 VAL A O 1
ATOM 603 N N . HIS A 1 77 ? 11.148 -36.969 -17.016 1 94.88 77 HIS A N 1
ATOM 604 C CA . HIS A 1 77 ? 10.836 -38.375 -16.781 1 94.88 77 HIS A CA 1
ATOM 605 C C . HIS A 1 77 ? 11.422 -39.281 -17.875 1 94.88 77 HIS A C 1
ATOM 607 O O . HIS A 1 77 ? 11.438 -38.906 -19.047 1 94.88 77 HIS A O 1
ATOM 613 N N . PRO A 1 78 ? 11.781 -40.5 -17.562 1 92.25 78 PRO A N 1
ATOM 614 C CA . PRO A 1 78 ? 12.422 -41.375 -18.531 1 92.25 78 PRO A CA 1
ATOM 615 C C . PRO A 1 78 ? 11.531 -41.688 -19.734 1 92.25 78 PRO A C 1
ATOM 617 O O . PRO A 1 78 ? 12.031 -42 -20.812 1 92.25 78 PRO A O 1
ATOM 620 N N . THR A 1 79 ? 10.281 -41.562 -19.562 1 88.94 79 THR A N 1
ATOM 621 C CA . THR A 1 79 ? 9.344 -41.906 -20.641 1 88.94 79 THR A CA 1
ATOM 622 C C . THR A 1 79 ? 9.461 -40.906 -21.781 1 88.94 79 THR A C 1
ATOM 624 O O . THR A 1 79 ? 8.953 -41.156 -22.875 1 88.94 79 THR A O 1
ATOM 627 N N . ALA A 1 80 ? 10.102 -39.875 -21.531 1 88.94 80 ALA A N 1
ATOM 628 C CA . ALA A 1 80 ? 10.297 -38.875 -22.578 1 88.94 80 ALA A CA 1
ATOM 629 C C . ALA A 1 80 ? 11.219 -39.406 -23.672 1 88.94 80 ALA A C 1
ATOM 631 O O . ALA A 1 80 ? 11.172 -38.938 -24.812 1 88.94 80 ALA A O 1
ATOM 632 N N . PHE A 1 81 ? 12.047 -40.312 -23.25 1 87.19 81 PHE A N 1
ATOM 633 C CA . PHE A 1 81 ? 12.984 -40.938 -24.188 1 87.19 81 PHE A CA 1
ATOM 634 C C . PHE A 1 81 ? 12.375 -42.156 -24.859 1 87.19 81 PHE A C 1
ATOM 636 O O . PHE A 1 81 ? 11.961 -43.094 -24.172 1 87.19 81 PHE A O 1
ATOM 643 N N . ARG A 1 82 ? 12.023 -41.969 -26.125 1 77.81 82 ARG A N 1
ATOM 644 C CA . ARG A 1 82 ? 11.414 -43.094 -26.844 1 77.81 82 ARG A CA 1
ATOM 645 C C . ARG A 1 82 ? 12.469 -43.906 -27.594 1 77.81 82 ARG A C 1
ATOM 647 O O . ARG A 1 82 ? 13.531 -43.375 -27.938 1 77.81 82 ARG A O 1
ATOM 654 N N . LYS A 1 83 ? 12.117 -45.125 -27.781 1 76.31 83 LYS A N 1
ATOM 655 C CA . LYS A 1 83 ? 13.008 -46.031 -28.5 1 76.31 83 LYS A CA 1
ATOM 656 C C . LYS A 1 83 ? 13.281 -45.531 -29.922 1 76.31 83 LYS A C 1
ATOM 658 O O . LYS A 1 83 ? 14.406 -45.625 -30.406 1 76.31 83 LYS A O 1
ATOM 663 N N . ASP A 1 84 ? 12.281 -44.906 -30.5 1 77.06 84 ASP A N 1
ATOM 664 C CA . ASP A 1 84 ? 12.414 -44.469 -31.891 1 77.06 84 ASP A CA 1
ATOM 665 C C . ASP A 1 84 ? 13.094 -43.094 -31.984 1 77.06 84 ASP A C 1
ATOM 667 O O . ASP A 1 84 ? 13.477 -42.656 -33.062 1 77.06 84 ASP A O 1
ATOM 671 N N . ASN A 1 85 ? 13.203 -42.438 -30.875 1 70.56 85 ASN A N 1
ATOM 672 C CA . ASN A 1 85 ? 13.898 -41.156 -30.812 1 70.56 85 ASN A CA 1
ATOM 673 C C . ASN A 1 85 ? 14.812 -41.062 -29.594 1 70.56 85 ASN A C 1
ATOM 675 O O . ASN A 1 85 ? 14.398 -40.625 -28.531 1 70.56 85 ASN A O 1
ATOM 679 N N . PRO A 1 86 ? 16.016 -41.469 -29.812 1 77.88 86 PRO A N 1
ATOM 680 C CA . PRO A 1 86 ? 16.906 -41.594 -28.672 1 77.88 86 PRO A CA 1
ATOM 681 C C . PRO A 1 86 ? 17.438 -40.25 -28.156 1 77.88 86 PRO A C 1
ATOM 683 O O . PRO A 1 86 ? 17.984 -40.188 -27.047 1 77.88 86 PRO A O 1
ATOM 686 N N . GLU A 1 87 ? 17.125 -39.25 -28.984 1 87.19 87 GLU A N 1
ATOM 687 C CA . GLU A 1 87 ? 17.609 -37.969 -28.5 1 87.19 87 GLU A CA 1
ATOM 688 C C . GLU A 1 87 ? 16.453 -37.094 -28.016 1 87.19 87 GLU A C 1
ATOM 690 O O . GLU A 1 87 ? 15.398 -37.031 -28.656 1 87.19 87 GLU A O 1
ATOM 695 N N . PHE A 1 88 ? 16.641 -36.594 -26.875 1 92.06 88 PHE A N 1
ATOM 696 C CA . PHE A 1 88 ? 15.664 -35.688 -26.312 1 92.06 88 PHE A CA 1
ATOM 697 C C . PHE A 1 88 ? 16.203 -34.25 -26.281 1 92.06 88 PHE A C 1
ATOM 699 O O . PHE A 1 88 ? 17.297 -34 -25.766 1 92.06 88 PHE A O 1
ATOM 706 N N . LYS A 1 89 ? 15.453 -33.375 -26.922 1 94.44 89 LYS A N 1
ATOM 707 C CA . LYS A 1 89 ? 15.828 -31.953 -26.984 1 94.44 89 LYS A CA 1
ATOM 708 C C . LYS A 1 89 ? 14.883 -31.094 -26.141 1 94.44 89 LYS A C 1
ATOM 710 O O . LYS A 1 89 ? 13.664 -31.219 -26.25 1 94.44 89 LYS A O 1
ATOM 715 N N . ILE A 1 90 ? 15.477 -30.297 -25.266 1 96 90 ILE A N 1
ATOM 716 C CA . ILE A 1 90 ? 14.688 -29.406 -24.422 1 96 90 ILE A CA 1
ATOM 717 C C . ILE A 1 90 ? 15.273 -27.984 -24.484 1 96 90 ILE A C 1
ATOM 719 O O . ILE A 1 90 ? 16.484 -27.812 -24.422 1 96 90 ILE A O 1
ATOM 723 N N . SER A 1 91 ? 14.398 -27.031 -24.641 1 97.31 91 SER A N 1
ATOM 724 C CA . SER A 1 91 ? 14.82 -25.625 -24.734 1 97.31 91 SER A CA 1
ATOM 725 C C . SER A 1 91 ? 14.164 -24.781 -23.641 1 97.31 91 SER A C 1
ATOM 727 O O . SER A 1 91 ? 13.023 -25.031 -23.25 1 97.31 91 SER A O 1
ATOM 729 N N . PHE A 1 92 ? 14.898 -23.875 -23.156 1 97.31 92 PHE A N 1
ATOM 730 C CA . PHE A 1 92 ? 14.445 -22.875 -22.188 1 97.31 92 PHE A CA 1
ATOM 731 C C . PHE A 1 92 ? 14.633 -21.469 -22.75 1 97.31 92 PHE A C 1
ATOM 733 O O . PHE A 1 92 ? 15.719 -21.125 -23.219 1 97.31 92 PHE A O 1
ATOM 740 N N . MET A 1 93 ? 13.578 -20.688 -22.703 1 97.38 93 MET A N 1
ATOM 741 C CA . MET A 1 93 ? 13.648 -19.344 -23.281 1 97.38 93 MET A CA 1
ATOM 742 C C . MET A 1 93 ? 13.008 -18.312 -22.359 1 97.38 93 MET A C 1
ATOM 744 O O . MET A 1 93 ? 11.891 -18.516 -21.891 1 97.38 93 MET A O 1
ATOM 748 N N . SER A 1 94 ? 13.719 -17.281 -22.094 1 96.25 94 SER A N 1
ATOM 749 C CA . SER A 1 94 ? 13.125 -16.109 -21.438 1 96.25 94 SER A CA 1
ATOM 750 C C . SER A 1 94 ? 12.203 -15.359 -22.391 1 96.25 94 SER A C 1
ATOM 752 O O . SER A 1 94 ? 12.672 -14.711 -23.344 1 96.25 94 SER A O 1
ATOM 754 N N . ARG A 1 95 ? 10.961 -15.359 -22.094 1 93.62 95 ARG A N 1
ATOM 755 C CA . ARG A 1 95 ? 9.953 -14.844 -23.016 1 93.62 95 ARG A CA 1
ATOM 756 C C . ARG A 1 95 ? 10.07 -13.336 -23.172 1 93.62 95 ARG A C 1
ATOM 758 O O . ARG A 1 95 ? 9.93 -12.805 -24.281 1 93.62 95 ARG A O 1
ATOM 765 N N . ARG A 1 96 ? 10.312 -12.656 -22.078 1 91.38 96 ARG A N 1
ATOM 766 C CA . ARG A 1 96 ? 10.312 -11.203 -22.109 1 91.38 96 ARG A CA 1
ATOM 767 C C . ARG A 1 96 ? 11.734 -10.656 -22.203 1 91.38 96 ARG A C 1
ATOM 769 O O . ARG A 1 96 ? 11.961 -9.453 -22.078 1 91.38 96 ARG A O 1
ATOM 776 N N . SER A 1 97 ? 12.695 -11.492 -22.344 1 93.5 97 SER A N 1
ATOM 777 C CA . SER A 1 97 ? 14.102 -11.133 -22.5 1 93.5 97 SER A CA 1
ATOM 778 C C . SER A 1 97 ? 14.594 -10.32 -21.312 1 93.5 97 SER A C 1
ATOM 780 O O . SER A 1 97 ? 15.352 -9.359 -21.469 1 93.5 97 SER A O 1
ATOM 782 N N . LEU A 1 98 ? 14.133 -10.656 -20.141 1 93.69 98 LEU A N 1
ATOM 783 C CA . LEU A 1 98 ? 14.539 -9.953 -18.938 1 93.69 98 LEU A CA 1
ATOM 784 C C . LEU A 1 98 ? 15.734 -10.633 -18.281 1 93.69 98 LEU A C 1
ATOM 786 O O . LEU A 1 98 ? 16.266 -10.133 -17.297 1 93.69 98 LEU A O 1
ATOM 790 N N . GLY A 1 99 ? 16.125 -11.758 -18.812 1 95.56 99 GLY A N 1
ATOM 791 C CA . GLY A 1 99 ? 17.266 -12.492 -18.281 1 95.56 99 GLY A CA 1
ATOM 792 C C . GLY A 1 99 ? 17.828 -13.5 -19.266 1 95.56 99 GLY A C 1
ATOM 793 O O . GLY A 1 99 ? 17.328 -13.625 -20.391 1 95.56 99 GLY A O 1
ATOM 794 N N . TYR A 1 100 ? 18.953 -14.086 -18.875 1 96.31 100 TYR A N 1
ATOM 795 C CA . TYR A 1 100 ? 19.547 -15.164 -19.641 1 96.31 100 TYR A CA 1
ATOM 796 C C . TYR A 1 100 ? 19.578 -16.453 -18.844 1 96.31 100 TYR A C 1
ATOM 798 O O . TYR A 1 100 ? 19.438 -16.438 -17.625 1 96.31 100 TYR A O 1
ATOM 806 N N . ILE A 1 101 ? 19.688 -17.516 -19.547 1 96.62 101 ILE A N 1
ATOM 807 C CA . ILE A 1 101 ? 19.688 -18.859 -18.969 1 96.62 101 ILE A CA 1
ATOM 808 C C . ILE A 1 101 ? 20.969 -19.578 -19.359 1 96.62 101 ILE A C 1
ATOM 810 O O . ILE A 1 101 ? 21.422 -19.484 -20.5 1 96.62 101 ILE A O 1
ATOM 814 N N . TYR A 1 102 ? 21.562 -20.25 -18.406 1 94.94 102 TYR A N 1
ATOM 815 C CA . TYR A 1 102 ? 22.781 -20.984 -18.688 1 94.94 102 TYR A CA 1
ATOM 816 C C . TYR A 1 102 ? 22.969 -22.141 -17.719 1 94.94 102 TYR A C 1
ATOM 818 O O . TYR A 1 102 ? 22.266 -22.219 -16.703 1 94.94 102 TYR A O 1
ATOM 826 N N . VAL A 1 103 ? 23.781 -23.016 -18.094 1 94.5 103 VAL A N 1
ATOM 827 C CA . VAL A 1 103 ? 24.203 -24.109 -17.203 1 94.5 103 VAL A CA 1
ATOM 828 C C . VAL A 1 103 ? 25.547 -23.766 -16.562 1 94.5 103 VAL A C 1
ATOM 830 O O . VAL A 1 103 ? 26.5 -23.391 -17.266 1 94.5 103 VAL A O 1
ATOM 833 N N . GLU A 1 104 ? 25.5 -23.453 -15.203 1 87.12 104 GLU A N 1
ATOM 834 C CA . GLU A 1 104 ? 26.719 -23.062 -14.5 1 87.12 104 GLU A CA 1
ATOM 835 C C . GLU A 1 104 ? 27.891 -23.969 -14.883 1 87.12 104 GLU A C 1
ATOM 837 O O . GLU A 1 104 ? 28.953 -23.484 -15.273 1 87.12 104 GLU A O 1
ATOM 842 N N . THR A 1 105 ? 28.531 -24.828 -14.016 1 66.94 105 THR A N 1
ATOM 843 C CA . THR A 1 105 ? 29.828 -25.5 -14 1 66.94 105 THR A CA 1
ATOM 844 C C . THR A 1 105 ? 29.766 -26.828 -14.742 1 66.94 105 THR A C 1
ATOM 846 O O . THR A 1 105 ? 28.703 -27.438 -14.859 1 66.94 105 THR A O 1
ATOM 849 N N . GLY A 1 106 ? 30.875 -27.281 -15.492 1 62.5 106 GLY A N 1
ATOM 850 C CA . GLY A 1 106 ? 31.344 -28.656 -15.594 1 62.5 106 GLY A CA 1
ATOM 851 C C . GLY A 1 106 ? 31.328 -29.172 -17.016 1 62.5 106 GLY A C 1
ATOM 852 O O . GLY A 1 106 ? 30.828 -28.516 -17.922 1 62.5 106 GLY A O 1
ATOM 853 N N . LYS A 1 107 ? 32.156 -29.75 -17.359 1 64.38 107 LYS A N 1
ATOM 854 C CA . LYS A 1 107 ? 32.25 -30.531 -18.594 1 64.38 107 LYS A CA 1
ATOM 855 C C . LYS A 1 107 ? 31.141 -31.578 -18.656 1 64.38 107 LYS A C 1
ATOM 857 O O . LYS A 1 107 ? 31.078 -32.469 -17.797 1 64.38 107 LYS A O 1
ATOM 862 N N . TYR A 1 108 ? 30 -31 -19.391 1 72.12 108 TYR A N 1
ATOM 863 C CA . TYR A 1 108 ? 28.969 -32.031 -19.562 1 72.12 108 TYR A CA 1
ATOM 864 C C . TYR A 1 108 ? 29.078 -32.656 -20.953 1 72.12 108 TYR A C 1
ATOM 866 O O . TYR A 1 108 ? 29.547 -32 -21.906 1 72.12 108 TYR A O 1
ATOM 874 N N . ALA A 1 109 ? 28.875 -33.844 -21 1 76.25 109 ALA A N 1
ATOM 875 C CA . ALA A 1 109 ? 28.969 -34.594 -22.25 1 76.25 109 ALA A CA 1
ATOM 876 C C . ALA A 1 109 ? 27.734 -34.375 -23.125 1 76.25 109 ALA A C 1
ATOM 878 O O . ALA A 1 109 ? 27.484 -35.125 -24.078 1 76.25 109 ALA A O 1
ATOM 879 N N . LEU A 1 110 ? 27 -33.312 -22.812 1 86.38 110 LEU A N 1
ATOM 880 C CA . LEU A 1 110 ? 25.781 -33.062 -23.578 1 86.38 110 LEU A CA 1
ATOM 881 C C . LEU A 1 110 ? 25.984 -31.906 -24.547 1 86.38 110 LEU A C 1
ATOM 883 O O . LEU A 1 110 ? 26.859 -31.078 -24.344 1 86.38 110 LEU A O 1
ATOM 887 N N . HIS A 1 111 ? 25.219 -31.922 -25.594 1 89.38 111 HIS A N 1
ATOM 888 C CA . HIS A 1 111 ? 25.203 -30.828 -26.547 1 89.38 111 HIS A CA 1
ATOM 889 C C . HIS A 1 111 ? 24.328 -29.672 -26.062 1 89.38 111 HIS A C 1
ATOM 891 O O . HIS A 1 111 ? 23.125 -29.844 -25.891 1 89.38 111 HIS A O 1
ATOM 897 N N . ILE A 1 112 ? 24.922 -28.531 -25.781 1 92.62 112 ILE A N 1
ATOM 898 C CA . ILE A 1 112 ? 24.219 -27.359 -25.297 1 92.62 112 ILE A CA 1
ATOM 899 C C . ILE A 1 112 ? 24.438 -26.188 -26.25 1 92.62 112 ILE A C 1
ATOM 901 O O . ILE A 1 112 ? 25.578 -25.891 -26.625 1 92.62 112 ILE A O 1
ATOM 905 N N . THR A 1 113 ? 23.453 -25.578 -26.703 1 93.56 113 THR A N 1
ATOM 906 C CA . THR A 1 113 ? 23.516 -24.391 -27.547 1 93.56 113 THR A CA 1
ATOM 907 C C . THR A 1 113 ? 22.812 -23.203 -26.875 1 93.56 113 THR A C 1
ATOM 909 O O . THR A 1 113 ? 21.844 -23.391 -26.156 1 93.56 113 THR A O 1
ATOM 912 N N . GLY A 1 114 ? 23.391 -22 -27.125 1 93 114 GLY A N 1
ATOM 913 C CA . GLY A 1 114 ? 22.781 -20.781 -26.625 1 93 114 GLY A CA 1
ATOM 914 C C . GLY A 1 114 ? 23.047 -20.531 -25.156 1 93 114 GLY A C 1
ATOM 915 O O 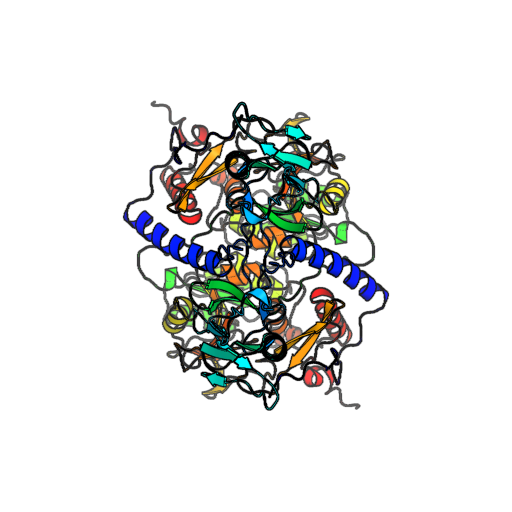. GLY A 1 114 ? 22.234 -19.906 -24.469 1 93 114 GLY A O 1
ATOM 916 N N . ASN A 1 115 ? 24.047 -21.109 -24.594 1 89.31 115 ASN A N 1
ATOM 917 C CA . ASN A 1 115 ? 24.422 -20.891 -23.203 1 89.31 115 ASN A CA 1
ATOM 918 C C . ASN A 1 115 ? 24.703 -19.422 -22.938 1 89.31 115 ASN A C 1
ATOM 920 O O . ASN A 1 115 ? 25.375 -18.75 -23.734 1 89.31 115 ASN A O 1
ATOM 924 N N . ASN A 1 116 ? 24.078 -18.844 -21.859 1 91.25 116 ASN A N 1
ATOM 925 C CA . ASN A 1 116 ? 24.234 -17.469 -21.422 1 91.25 116 ASN A CA 1
ATOM 926 C C . ASN A 1 116 ? 23.531 -16.5 -22.359 1 91.25 116 ASN A C 1
ATOM 928 O O . ASN A 1 116 ? 24.047 -15.422 -22.656 1 91.25 116 ASN A O 1
ATOM 932 N N . THR A 1 117 ? 22.484 -16.984 -22.953 1 94.12 117 THR A N 1
ATOM 933 C CA . THR A 1 117 ? 21.609 -16.141 -23.766 1 94.12 117 THR A CA 1
ATOM 934 C C . THR A 1 117 ? 20.172 -16.234 -23.281 1 94.12 117 THR A C 1
ATOM 936 O O . THR A 1 117 ? 19.906 -16.828 -22.219 1 94.12 117 THR A O 1
ATOM 939 N N . ARG A 1 118 ? 19.328 -15.633 -24.062 1 95.69 118 ARG A N 1
ATOM 940 C CA . ARG A 1 118 ? 17.922 -15.641 -23.703 1 95.69 118 ARG A CA 1
ATOM 941 C C . ARG A 1 118 ? 17.312 -17.016 -23.906 1 95.69 118 ARG A C 1
ATOM 943 O O . ARG A 1 118 ? 16.234 -17.312 -23.375 1 95.69 118 ARG A O 1
ATOM 950 N N . GLN A 1 119 ? 17.984 -17.859 -24.75 1 97.19 119 GLN A N 1
ATOM 951 C CA . GLN A 1 119 ? 17.469 -19.203 -25.047 1 97.19 119 GLN A CA 1
ATOM 952 C C . GLN A 1 119 ? 18.594 -20.234 -25.031 1 97.19 119 GLN A C 1
ATOM 954 O O . GLN A 1 119 ? 19.641 -20.047 -25.656 1 97.19 119 GLN A O 1
ATOM 959 N N . ILE A 1 120 ? 18.375 -21.234 -24.297 1 96.62 120 ILE A N 1
ATOM 960 C CA . ILE A 1 120 ? 19.328 -22.344 -24.219 1 96.62 120 ILE A CA 1
ATOM 961 C C . ILE A 1 120 ? 18.641 -23.641 -24.656 1 96.62 120 ILE A C 1
ATOM 963 O O . ILE A 1 120 ? 17.469 -23.859 -24.359 1 96.62 120 ILE A O 1
ATOM 967 N N . THR A 1 121 ? 19.312 -24.453 -25.375 1 96.62 121 THR A N 1
ATOM 968 C CA . THR A 1 121 ? 18.828 -25.75 -25.812 1 96.62 121 THR A CA 1
ATOM 969 C C . THR A 1 121 ? 19.797 -26.859 -25.406 1 96.62 121 THR A C 1
ATOM 971 O O . THR A 1 121 ? 21 -26.75 -25.641 1 96.62 121 THR A O 1
ATOM 974 N N . ILE A 1 122 ? 19.281 -27.844 -24.828 1 95.31 122 ILE A N 1
ATOM 975 C CA . ILE A 1 122 ? 20.062 -29 -24.375 1 95.31 122 ILE A CA 1
ATOM 976 C C . ILE A 1 122 ? 19.578 -30.25 -25.109 1 95.31 122 ILE A C 1
ATOM 978 O O . ILE A 1 122 ? 18.391 -30.562 -25.109 1 95.31 122 ILE A O 1
ATOM 982 N N . THR A 1 123 ? 20.453 -30.953 -25.672 1 94.5 123 THR A N 1
ATOM 983 C CA . THR A 1 123 ? 20.172 -32.219 -26.344 1 94.5 123 THR A CA 1
ATOM 984 C C . THR A 1 123 ? 20.891 -33.375 -25.641 1 94.5 123 THR A C 1
ATOM 986 O O . THR A 1 123 ? 22.109 -33.281 -25.391 1 94.5 123 THR A O 1
ATOM 989 N N . ALA A 1 124 ? 20.094 -34.344 -25.312 1 93.19 124 ALA A N 1
ATOM 990 C CA . ALA A 1 124 ? 20.656 -35.469 -24.562 1 93.19 124 ALA A CA 1
ATOM 991 C C . ALA A 1 124 ? 20.156 -36.812 -25.109 1 93.19 124 ALA A C 1
ATOM 993 O O . ALA A 1 124 ? 19.078 -36.875 -25.703 1 93.19 124 ALA A O 1
ATOM 994 N N . ASP A 1 125 ? 20.938 -37.875 -24.859 1 90.75 125 ASP A N 1
ATOM 995 C CA . ASP A 1 125 ? 20.531 -39.219 -25.25 1 90.75 125 ASP A CA 1
ATOM 996 C C . ASP A 1 125 ? 20.281 -40.094 -24.031 1 90.75 125 ASP A C 1
ATOM 998 O O . ASP A 1 125 ? 19.906 -41.281 -24.156 1 90.75 125 ASP A O 1
ATOM 1002 N N . ASP A 1 126 ? 20.469 -39.531 -22.938 1 91.44 126 ASP A N 1
ATOM 1003 C CA . ASP A 1 126 ? 20.234 -40.219 -21.672 1 91.44 126 ASP A CA 1
ATOM 1004 C C . ASP A 1 126 ? 19.531 -39.281 -20.672 1 91.44 126 ASP A C 1
ATOM 1006 O O . ASP A 1 126 ? 19.969 -38.156 -20.453 1 91.44 126 ASP A O 1
ATOM 1010 N N . VAL A 1 127 ? 18.547 -39.812 -20.062 1 93 127 VAL A N 1
ATOM 1011 C CA . VAL A 1 127 ? 17.719 -39 -19.188 1 93 127 VAL A CA 1
ATOM 1012 C C . VAL A 1 127 ? 18.484 -38.656 -17.922 1 93 127 VAL A C 1
ATOM 1014 O O . VAL A 1 127 ? 18.328 -37.531 -17.391 1 93 127 VAL A O 1
ATOM 1017 N N . ASP A 1 128 ? 19.281 -39.531 -17.391 1 93 128 ASP A N 1
ATOM 1018 C CA . ASP A 1 128 ? 20.047 -39.25 -16.172 1 93 128 ASP A CA 1
ATOM 1019 C C . ASP A 1 128 ? 21.062 -38.156 -16.406 1 93 128 ASP A C 1
ATOM 1021 O O . ASP A 1 128 ? 21.25 -37.281 -15.547 1 93 128 ASP A O 1
ATOM 1025 N N . ASP A 1 129 ? 21.688 -38.219 -17.531 1 92.31 129 ASP A N 1
ATOM 1026 C CA . ASP A 1 129 ? 22.625 -37.188 -17.891 1 92.31 129 ASP A CA 1
ATOM 1027 C C . ASP A 1 129 ? 21.922 -35.844 -18.016 1 92.31 129 ASP A C 1
ATOM 1029 O O . ASP A 1 129 ? 22.422 -34.812 -17.531 1 92.31 129 ASP A O 1
ATOM 1033 N N . LEU A 1 130 ? 20.812 -35.906 -18.703 1 94 130 LEU A N 1
ATOM 1034 C CA . LEU A 1 130 ? 20.047 -34.688 -18.875 1 94 130 LEU A CA 1
ATOM 1035 C C . LEU A 1 130 ? 19.656 -34.094 -17.516 1 94 130 LEU A C 1
ATOM 1037 O O . LEU A 1 130 ? 19.859 -32.906 -17.266 1 94 130 LEU A O 1
ATOM 1041 N N . ASN A 1 131 ? 19.141 -34.906 -16.609 1 95 131 ASN A N 1
ATOM 1042 C CA . ASN A 1 131 ? 18.656 -34.438 -15.312 1 95 131 ASN A CA 1
ATOM 1043 C C . ASN A 1 131 ? 19.812 -33.938 -14.445 1 95 131 ASN A C 1
ATOM 1045 O O . ASN A 1 131 ? 19.625 -33.031 -13.625 1 95 131 ASN A O 1
ATOM 1049 N N . THR A 1 132 ? 20.969 -34.438 -14.617 1 92.94 132 THR A N 1
ATOM 1050 C CA . THR A 1 132 ? 22.141 -33.938 -13.922 1 92.94 132 THR A CA 1
ATOM 1051 C C . THR A 1 132 ? 22.453 -32.5 -14.352 1 92.94 132 THR A C 1
ATOM 1053 O O . THR A 1 132 ? 22.734 -31.641 -13.508 1 92.94 132 THR A O 1
ATOM 1056 N N . VAL A 1 133 ? 22.328 -32.281 -15.648 1 93.62 133 VAL A N 1
ATOM 1057 C CA . VAL A 1 133 ? 22.609 -30.969 -16.188 1 93.62 133 VAL A CA 1
ATOM 1058 C C . VAL A 1 133 ? 21.516 -29.984 -15.75 1 93.62 133 VAL A C 1
ATOM 1060 O O . VAL A 1 133 ? 21.812 -28.844 -15.383 1 93.62 133 VAL A O 1
ATOM 1063 N N . LEU A 1 134 ? 20.281 -30.453 -15.758 1 94.69 134 LEU A N 1
ATOM 1064 C CA . LEU A 1 134 ? 19.156 -29.594 -15.438 1 94.69 134 LEU A CA 1
ATOM 1065 C C . LEU A 1 134 ? 19.234 -29.109 -14 1 94.69 134 LEU A C 1
ATOM 1067 O O . LEU A 1 134 ? 18.719 -28.031 -13.672 1 94.69 134 LEU A O 1
ATOM 1071 N N . LYS A 1 135 ? 19.891 -29.797 -13.125 1 93.06 135 LYS A N 1
ATOM 1072 C CA . LYS A 1 135 ? 20.078 -29.375 -11.734 1 93.06 135 LYS A CA 1
ATOM 1073 C C . LYS A 1 135 ? 20.938 -28.125 -11.648 1 93.06 135 LYS A C 1
ATOM 1075 O O . LYS A 1 135 ? 20.953 -27.438 -10.617 1 93.06 135 LYS A O 1
ATOM 1080 N N . HIS A 1 136 ? 21.641 -27.844 -12.766 1 93.88 136 HIS A N 1
ATOM 1081 C CA . HIS A 1 136 ? 22.578 -26.719 -12.75 1 93.88 136 HIS A CA 1
ATOM 1082 C C . HIS A 1 136 ? 22.109 -25.594 -13.664 1 93.88 136 HIS A C 1
ATOM 1084 O O . HIS A 1 136 ? 22.891 -24.719 -14.016 1 93.88 136 HIS A O 1
ATOM 1090 N N . LEU A 1 137 ? 20.938 -25.688 -14.031 1 95.19 137 LEU A N 1
ATOM 1091 C CA . LEU A 1 137 ? 20.359 -24.625 -14.852 1 95.19 137 LEU A CA 1
ATOM 1092 C C . LEU A 1 137 ? 20.141 -23.359 -14.023 1 95.19 137 LEU A C 1
ATOM 1094 O O . LEU A 1 137 ? 19.594 -23.422 -12.922 1 95.19 137 LEU A O 1
ATOM 1098 N N . VAL A 1 138 ? 20.562 -22.203 -14.539 1 96.31 138 VAL A N 1
ATOM 1099 C CA . VAL A 1 138 ? 20.516 -20.938 -13.812 1 96.31 138 VAL A CA 1
ATOM 1100 C C . VAL A 1 138 ? 19.859 -19.875 -14.664 1 96.31 138 VAL A C 1
ATOM 1102 O O . VAL A 1 138 ? 20.047 -19.828 -15.883 1 96.31 138 VAL A O 1
ATOM 1105 N N . TYR A 1 139 ? 19.031 -19.125 -14.109 1 96.81 139 TYR A N 1
ATOM 1106 C CA . TYR A 1 139 ? 18.469 -17.906 -14.68 1 96.81 139 TYR A CA 1
ATOM 1107 C C . TYR A 1 139 ? 19.094 -16.672 -14.047 1 96.81 139 TYR A C 1
ATOM 1109 O O . TYR A 1 139 ? 19.203 -16.578 -12.82 1 96.81 139 TYR A O 1
ATOM 1117 N N . THR A 1 140 ? 19.562 -15.695 -14.852 1 96.75 140 THR A N 1
ATOM 1118 C CA . THR A 1 140 ? 20.125 -14.445 -14.367 1 96.75 140 THR A CA 1
ATOM 1119 C C . THR A 1 140 ? 19.312 -13.258 -14.883 1 96.75 140 THR A C 1
ATOM 1121 O O . THR A 1 140 ? 19.141 -13.094 -16.094 1 96.75 140 THR A O 1
ATOM 1124 N N . SER A 1 141 ? 18.844 -12.461 -13.938 1 95.5 141 SER A N 1
ATOM 1125 C CA . SER A 1 141 ? 18.156 -11.227 -14.297 1 95.5 141 SER A CA 1
ATOM 1126 C C . SER A 1 141 ? 19.141 -10.156 -14.766 1 95.5 141 SER A C 1
ATOM 1128 O O . SER A 1 141 ? 20.188 -9.953 -14.148 1 95.5 141 SER A O 1
ATOM 1130 N N . VAL A 1 142 ? 18.734 -9.422 -15.859 1 93.62 142 VAL A N 1
ATOM 1131 C CA . VAL A 1 142 ? 19.719 -8.492 -16.406 1 93.62 142 VAL A CA 1
ATOM 1132 C C . VAL A 1 142 ? 19.141 -7.074 -16.406 1 93.62 142 VAL A C 1
ATOM 1134 O O . VAL A 1 142 ? 19.812 -6.133 -16.859 1 93.62 142 VAL A O 1
ATOM 1137 N N . GLU A 1 143 ? 18.016 -6.902 -15.938 1 91.25 143 GLU A N 1
ATOM 1138 C CA . GLU A 1 143 ? 17.391 -5.582 -15.852 1 91.25 143 GLU A CA 1
ATOM 1139 C C . GLU A 1 143 ? 16.984 -5.254 -14.422 1 91.25 143 GLU A C 1
ATOM 1141 O O . GLU A 1 143 ? 16.391 -6.086 -13.734 1 91.25 143 GLU A O 1
ATOM 1146 N N . TYR A 1 144 ? 17.281 -4.047 -14.055 1 92.94 144 TYR A N 1
ATOM 1147 C CA . TYR A 1 144 ? 16.891 -3.645 -12.711 1 92.94 144 TYR A CA 1
ATOM 1148 C C . TYR A 1 144 ? 15.414 -3.264 -12.672 1 92.94 144 TYR A C 1
ATOM 1150 O O . TYR A 1 144 ? 14.953 -2.443 -13.469 1 92.94 144 TYR A O 1
ATOM 1158 N N . HIS A 1 145 ? 14.758 -3.887 -11.812 1 91.38 145 HIS A N 1
ATOM 1159 C CA . HIS A 1 145 ? 13.375 -3.57 -11.492 1 91.38 145 HIS A CA 1
ATOM 1160 C C . HIS A 1 145 ? 13.023 -4.004 -10.07 1 91.38 145 HIS A C 1
ATOM 1162 O O . HIS A 1 145 ? 13.57 -4.988 -9.57 1 91.38 145 HIS A O 1
ATOM 1168 N N . ILE A 1 146 ? 12.086 -3.27 -9.539 1 91.19 146 ILE A N 1
ATOM 1169 C CA . ILE A 1 146 ? 11.805 -3.615 -8.148 1 91.19 146 ILE A CA 1
ATOM 1170 C C . ILE A 1 146 ? 10.766 -4.738 -8.102 1 91.19 146 ILE A C 1
ATOM 1172 O O . ILE A 1 146 ? 10.609 -5.398 -7.07 1 91.19 146 ILE A O 1
ATOM 1176 N N . ARG A 1 147 ? 10.008 -4.887 -9.102 1 88 147 ARG A N 1
ATOM 1177 C CA . ARG A 1 147 ? 9.055 -5.984 -9.195 1 88 147 ARG A CA 1
ATOM 1178 C C . ARG A 1 147 ? 8.586 -6.176 -10.633 1 88 147 ARG A C 1
ATOM 1180 O O . ARG A 1 147 ? 7.875 -5.332 -11.18 1 88 147 ARG A O 1
ATOM 1187 N N . GLN A 1 148 ? 8.945 -7.215 -11.242 1 88.06 148 GLN A N 1
ATOM 1188 C CA . GLN A 1 148 ? 8.57 -7.527 -12.617 1 88.06 148 GLN A CA 1
ATOM 1189 C C . GLN A 1 148 ? 8.625 -9.031 -12.883 1 88.06 148 GLN A C 1
ATOM 1191 O O . GLN A 1 148 ? 9.43 -9.742 -12.266 1 88.06 148 GLN A O 1
ATOM 1196 N N . ARG A 1 149 ? 7.789 -9.43 -13.781 1 88.5 149 ARG A N 1
ATOM 1197 C CA . ARG A 1 149 ? 7.711 -10.867 -14.055 1 88.5 149 ARG A CA 1
ATOM 1198 C C . ARG A 1 149 ? 8.242 -11.188 -15.445 1 88.5 149 ARG A C 1
ATOM 1200 O O . ARG A 1 149 ? 7.973 -10.469 -16.406 1 88.5 149 ARG A O 1
ATOM 1207 N N . ASP A 1 150 ? 9.047 -12.188 -15.492 1 90.12 150 ASP A N 1
ATOM 1208 C CA . ASP A 1 150 ? 9.383 -12.883 -16.734 1 90.12 150 ASP A CA 1
ATOM 1209 C C . ASP A 1 150 ? 8.719 -14.25 -16.797 1 90.12 150 ASP A C 1
ATOM 1211 O O . ASP A 1 150 ? 8.078 -14.68 -15.836 1 90.12 150 ASP A O 1
ATOM 1215 N N . VAL A 1 151 ? 8.742 -14.836 -17.953 1 90.75 151 VAL A N 1
ATOM 1216 C CA . VAL A 1 151 ? 8.25 -16.188 -18.156 1 90.75 151 VAL A CA 1
ATOM 1217 C C . VAL A 1 151 ? 9.312 -17.016 -18.875 1 90.75 151 VAL A C 1
ATOM 1219 O O . VAL A 1 151 ? 9.883 -16.578 -19.875 1 90.75 151 VAL A O 1
ATOM 1222 N N . ILE A 1 152 ? 9.57 -18.141 -18.312 1 93.75 152 ILE A N 1
ATOM 1223 C CA . ILE A 1 152 ? 10.438 -19.078 -19 1 93.75 152 ILE A CA 1
ATOM 1224 C C . ILE A 1 152 ? 9.586 -20.125 -19.734 1 93.75 152 ILE A C 1
ATOM 1226 O O . ILE A 1 152 ? 8.82 -20.859 -19.109 1 93.75 152 ILE A O 1
ATOM 1230 N N . ASP A 1 153 ? 9.781 -20.156 -20.969 1 94.12 153 ASP A N 1
ATOM 1231 C CA . ASP A 1 153 ? 9.141 -21.203 -21.766 1 94.12 153 ASP A CA 1
ATOM 1232 C C . ASP A 1 153 ? 10.031 -22.438 -21.875 1 94.12 153 ASP A C 1
ATOM 1234 O O . ASP A 1 153 ? 11.195 -22.328 -22.281 1 94.12 153 ASP A O 1
ATOM 1238 N N . ILE A 1 154 ? 9.477 -23.5 -21.5 1 95.06 154 ILE A N 1
ATOM 1239 C CA . ILE A 1 154 ? 10.117 -24.797 -21.688 1 95.06 154 ILE A CA 1
ATOM 1240 C C . ILE A 1 154 ? 9.5 -25.516 -22.875 1 95.06 154 ILE A C 1
ATOM 1242 O O . ILE A 1 154 ? 8.305 -25.797 -22.891 1 95.06 154 ILE A O 1
ATOM 1246 N N . MET A 1 155 ? 10.398 -25.812 -23.828 1 95.19 155 MET A N 1
ATOM 1247 C CA . MET A 1 155 ? 9.891 -26.391 -25.062 1 95.19 155 MET A CA 1
ATOM 1248 C C . MET A 1 155 ? 10.625 -27.688 -25.406 1 95.19 155 MET A C 1
ATOM 1250 O O . MET A 1 155 ? 11.852 -27.75 -25.281 1 95.19 155 MET A O 1
ATOM 1254 N N . SER A 1 156 ? 9.867 -28.656 -25.781 1 92.94 156 SER A N 1
ATOM 1255 C CA . SER A 1 156 ? 10.367 -29.922 -26.297 1 92.94 156 SER A CA 1
ATOM 1256 C C . SER A 1 156 ? 9.367 -30.578 -27.234 1 92.94 156 SER A C 1
ATOM 1258 O O . SER A 1 156 ? 8.328 -31.078 -26.797 1 92.94 156 SER A O 1
ATOM 1260 N N . GLY A 1 157 ? 9.734 -30.578 -28.5 1 88.31 157 GLY A N 1
ATOM 1261 C CA . GLY A 1 157 ? 8.75 -31.062 -29.453 1 88.31 157 GLY A CA 1
ATOM 1262 C C . GLY A 1 157 ? 7.449 -30.266 -29.422 1 88.31 157 GLY A C 1
ATOM 1263 O O . GLY A 1 157 ? 7.449 -29.047 -29.594 1 88.31 157 GLY A O 1
ATOM 1264 N N . ASP A 1 158 ? 6.359 -31.031 -29.047 1 86.75 158 ASP A N 1
ATOM 1265 C CA . ASP A 1 158 ? 5.055 -30.375 -28.984 1 86.75 158 ASP A CA 1
ATOM 1266 C C . ASP A 1 158 ? 4.742 -29.891 -27.578 1 86.75 158 ASP A C 1
ATOM 1268 O O . ASP A 1 158 ? 3.717 -29.25 -27.344 1 86.75 158 ASP A O 1
ATOM 1272 N N . LEU A 1 159 ? 5.695 -30.188 -26.734 1 89.06 159 LEU A N 1
ATOM 1273 C CA . LEU A 1 159 ? 5.504 -29.781 -25.344 1 89.06 159 LEU A CA 1
ATOM 1274 C C . LEU A 1 159 ? 5.891 -28.328 -25.141 1 89.06 159 LEU A C 1
ATOM 1276 O O . LEU A 1 159 ? 6.934 -27.875 -25.625 1 89.06 159 LEU A O 1
ATOM 1280 N N . HIS A 1 160 ? 4.988 -27.578 -24.5 1 92.06 160 HIS A N 1
ATOM 1281 C CA . HIS A 1 160 ? 5.238 -26.188 -24.125 1 92.06 160 HIS A CA 1
ATOM 1282 C C . HIS A 1 160 ? 4.758 -25.906 -22.703 1 92.06 160 HIS A C 1
ATOM 1284 O O . HIS A 1 160 ? 3.566 -26.031 -22.406 1 92.06 160 HIS A O 1
ATOM 1290 N N . ILE A 1 161 ? 5.707 -25.625 -21.875 1 90.5 161 ILE A N 1
ATOM 1291 C CA . ILE A 1 161 ? 5.426 -25.297 -20.484 1 90.5 161 ILE A CA 1
ATOM 1292 C C . ILE A 1 161 ? 5.945 -23.906 -20.156 1 90.5 161 ILE A C 1
ATOM 1294 O O . ILE A 1 161 ? 6.984 -23.484 -20.672 1 90.5 161 ILE A O 1
ATOM 1298 N N . SER A 1 162 ? 5.184 -23.203 -19.344 1 89 162 SER A N 1
ATOM 1299 C CA . SER A 1 162 ? 5.598 -21.859 -18.938 1 89 162 SER A CA 1
ATOM 1300 C C . SER A 1 162 ? 5.777 -21.781 -17.422 1 89 162 SER A C 1
ATOM 1302 O O . SER A 1 162 ? 4.914 -22.219 -16.656 1 89 162 SER A O 1
ATOM 1304 N N . ILE A 1 163 ? 6.914 -21.281 -17.031 1 87.88 163 ILE A N 1
ATOM 1305 C CA . ILE A 1 163 ? 7.195 -21.047 -15.625 1 87.88 163 ILE A CA 1
ATOM 1306 C C . ILE A 1 163 ? 7.395 -19.547 -15.375 1 87.88 163 ILE A C 1
ATOM 1308 O O . ILE A 1 163 ? 8.133 -18.891 -16.109 1 87.88 163 ILE A O 1
ATOM 1312 N N . ASN A 1 164 ? 6.762 -19.109 -14.312 1 86.62 164 ASN A N 1
ATOM 1313 C CA . ASN A 1 164 ? 6.902 -17.688 -13.969 1 86.62 164 ASN A CA 1
ATOM 1314 C C . ASN A 1 164 ? 8.203 -17.438 -13.219 1 86.62 164 ASN A C 1
ATOM 1316 O O . ASN A 1 164 ? 8.602 -18.234 -12.367 1 86.62 164 ASN A O 1
ATOM 1320 N N . VAL A 1 165 ? 8.812 -16.359 -13.555 1 90.12 165 VAL A N 1
ATOM 1321 C CA . VAL A 1 165 ? 9.969 -15.875 -12.812 1 90.12 165 VAL A CA 1
ATOM 1322 C C . VAL A 1 165 ? 9.695 -14.445 -12.328 1 90.12 165 VAL A C 1
ATOM 1324 O O . VAL A 1 165 ? 9.586 -13.523 -13.133 1 90.12 165 VAL A O 1
ATOM 1327 N N . LEU A 1 166 ? 9.602 -14.328 -11.07 1 89.31 166 LEU A N 1
ATOM 1328 C CA . LEU A 1 166 ? 9.367 -13.016 -10.484 1 89.31 166 LEU A CA 1
ATOM 1329 C C . LEU A 1 166 ? 10.672 -12.383 -10.008 1 89.31 166 LEU A C 1
ATOM 1331 O O . LEU A 1 166 ? 11.336 -12.922 -9.117 1 89.31 166 LEU A O 1
ATOM 1335 N N . THR A 1 167 ? 11.117 -11.32 -10.672 1 91.75 167 THR A N 1
ATOM 1336 C CA . THR A 1 167 ? 12.195 -10.492 -10.148 1 91.75 167 THR A CA 1
ATOM 1337 C C . THR A 1 167 ? 11.656 -9.492 -9.133 1 91.75 167 THR A C 1
ATOM 1339 O O . THR A 1 167 ? 10.766 -8.703 -9.445 1 91.75 167 THR A O 1
ATOM 1342 N N . GLN A 1 168 ? 12.219 -9.547 -7.949 1 91.31 168 GLN A N 1
ATOM 1343 C CA . GLN A 1 168 ? 11.688 -8.648 -6.922 1 91.31 168 GLN A CA 1
ATOM 1344 C C . GLN A 1 168 ? 12.766 -8.297 -5.898 1 91.31 168 GLN A C 1
ATOM 1346 O O . GLN A 1 168 ? 13.555 -9.156 -5.5 1 91.31 168 GLN A O 1
ATOM 1351 N N . ARG A 1 169 ? 12.766 -7.027 -5.523 1 92.06 169 ARG A N 1
ATOM 1352 C CA . ARG A 1 169 ? 13.555 -6.594 -4.379 1 92.06 169 ARG A CA 1
ATOM 1353 C C . ARG A 1 169 ? 12.844 -6.906 -3.068 1 92.06 169 ARG A C 1
ATOM 1355 O O . ARG A 1 169 ? 11.617 -6.789 -2.979 1 92.06 169 ARG A O 1
ATOM 1362 N N . LEU A 1 170 ? 13.664 -7.289 -2.09 1 90.31 170 LEU A N 1
ATOM 1363 C CA . LEU A 1 170 ? 13.07 -7.543 -0.784 1 90.31 170 LEU A CA 1
ATOM 1364 C C . LEU A 1 170 ? 12.422 -6.281 -0.226 1 90.31 170 LEU A C 1
ATOM 1366 O O . LEU A 1 170 ? 13.008 -5.199 -0.284 1 90.31 170 LEU A O 1
ATOM 1370 N N . ARG A 1 171 ? 11.258 -6.477 0.253 1 90.75 171 ARG A N 1
ATOM 1371 C CA . ARG A 1 171 ? 10.539 -5.34 0.814 1 90.75 171 ARG A CA 1
ATOM 1372 C C . ARG A 1 171 ? 10.938 -5.102 2.268 1 90.75 171 ARG A C 1
ATOM 1374 O O . ARG A 1 171 ? 11.016 -6.043 3.057 1 90.75 171 ARG A O 1
ATOM 1381 N N . MET A 1 172 ? 11.125 -3.893 2.58 1 93 172 MET A N 1
ATOM 1382 C CA . MET A 1 172 ? 11.484 -3.506 3.941 1 93 172 MET A CA 1
ATOM 1383 C C . MET A 1 172 ? 10.281 -3.594 4.871 1 93 172 MET A C 1
ATOM 1385 O O . MET A 1 172 ? 9.227 -3.02 4.582 1 93 172 MET A O 1
ATOM 1389 N N . PRO A 1 173 ? 10.438 -4.328 5.98 1 92.31 173 PRO A N 1
ATOM 1390 C CA . PRO A 1 173 ? 9.336 -4.32 6.945 1 92.31 173 PRO A CA 1
ATOM 1391 C C . PRO A 1 173 ? 9.188 -2.984 7.668 1 92.31 173 PRO A C 1
ATOM 1393 O O . PRO A 1 173 ? 10.164 -2.236 7.789 1 92.31 173 PRO A O 1
ATOM 1396 N N . LYS A 1 174 ? 8.055 -2.727 8.023 1 91.62 174 LYS A N 1
ATOM 1397 C CA . LYS A 1 174 ? 7.746 -1.605 8.906 1 91.62 174 LYS A CA 1
ATOM 1398 C C . LYS A 1 174 ? 7 -2.076 10.156 1 91.62 174 LYS A C 1
ATOM 1400 O O . LYS A 1 174 ? 5.781 -2.256 10.125 1 91.62 174 LYS A O 1
ATOM 1405 N N . LEU A 1 175 ? 7.758 -2.137 11.258 1 91.94 175 LEU A N 1
ATOM 1406 C CA . LEU A 1 175 ? 7.211 -2.666 12.5 1 91.94 175 LEU A CA 1
ATOM 1407 C C . LEU A 1 175 ? 6.824 -1.534 13.453 1 91.94 175 LEU A C 1
ATOM 1409 O O . LEU A 1 175 ? 7.488 -0.496 13.484 1 91.94 175 LEU A O 1
ATOM 1413 N N . TYR A 1 176 ? 5.742 -1.756 14.148 1 87.38 176 TYR A N 1
ATOM 1414 C CA . TYR A 1 176 ? 5.348 -0.814 15.188 1 87.38 176 TYR A CA 1
ATOM 1415 C C . TYR A 1 176 ? 6.016 -1.158 16.516 1 87.38 176 TYR A C 1
ATOM 1417 O O . TYR A 1 176 ? 5.949 -2.301 16.969 1 87.38 176 TYR A O 1
ATOM 1425 N N . ASP A 1 177 ? 6.598 -0.169 17.047 1 82.69 177 ASP A N 1
ATOM 1426 C CA . ASP A 1 177 ? 7.188 -0.327 18.359 1 82.69 177 ASP A CA 1
ATOM 1427 C C . ASP A 1 177 ? 6.207 0.101 19.453 1 82.69 177 ASP A C 1
ATOM 1429 O O . ASP A 1 177 ? 6.02 1.296 19.688 1 82.69 177 ASP A O 1
ATOM 1433 N N . PRO A 1 178 ? 5.426 -0.978 20.172 1 73.56 178 PRO A N 1
ATOM 1434 C CA . PRO A 1 178 ? 4.426 -0.626 21.188 1 73.56 178 PRO A CA 1
ATOM 1435 C C . PRO A 1 178 ? 5.051 -0.108 22.469 1 73.56 178 PRO A C 1
ATOM 1437 O O . PRO A 1 178 ? 4.336 0.38 23.359 1 73.56 178 PRO A O 1
ATOM 1440 N N . ARG A 1 179 ? 5.754 0.74 22.578 1 68.44 179 ARG A N 1
ATOM 1441 C CA . ARG A 1 179 ? 6.383 1.146 23.828 1 68.44 179 ARG A CA 1
ATOM 1442 C C . ARG A 1 179 ? 5.973 0.222 24.984 1 68.44 179 ARG A C 1
ATOM 1444 O O . ARG A 1 179 ? 4.918 -0.417 24.922 1 68.44 179 ARG A O 1
ATOM 1451 N N . LEU A 1 180 ? 6.766 -0.375 25.938 1 62.94 180 LEU A N 1
ATOM 1452 C CA . LEU A 1 180 ? 6.742 -1.52 26.844 1 62.94 180 LEU A CA 1
ATOM 1453 C C . LEU A 1 180 ? 5.68 -1.339 27.922 1 62.94 180 LEU A C 1
ATOM 1455 O O . LEU A 1 180 ? 5.363 -2.283 28.656 1 62.94 180 LEU A O 1
ATOM 1459 N N . ASP A 1 181 ? 4.93 -0.291 28.125 1 64.88 181 ASP A N 1
ATOM 1460 C CA . ASP A 1 181 ? 4.25 -0.215 29.422 1 64.88 181 ASP A CA 1
ATOM 1461 C C . ASP A 1 181 ? 2.789 -0.645 29.297 1 64.88 181 ASP A C 1
ATOM 1463 O O . ASP A 1 181 ? 2.043 -0.621 30.266 1 64.88 181 ASP A O 1
ATOM 1467 N N . GLY A 1 182 ? 2.279 -1.2 28.234 1 73.62 182 GLY A N 1
ATOM 1468 C CA . GLY A 1 182 ? 0.924 -1.715 28.125 1 73.62 182 GLY A CA 1
ATOM 1469 C C . GLY A 1 182 ? -0.133 -0.627 28.172 1 73.62 182 GLY A C 1
ATOM 1470 O O . GLY A 1 182 ? -1.328 -0.913 28.078 1 73.62 182 GLY A O 1
ATOM 1471 N N . ASP A 1 183 ? 0.161 0.571 28.484 1 88.12 183 ASP A N 1
ATOM 1472 C CA . ASP A 1 183 ? -0.776 1.689 28.531 1 88.12 183 ASP A CA 1
ATOM 1473 C C . ASP A 1 183 ? -1.406 1.934 27.172 1 88.12 183 ASP A C 1
ATOM 1475 O O . ASP A 1 183 ? -0.698 2.08 26.172 1 88.12 183 ASP A O 1
ATOM 1479 N N . ILE A 1 184 ? -2.787 1.981 27.141 1 93.81 184 ILE A N 1
ATOM 1480 C CA . ILE A 1 184 ? -3.523 2.123 25.891 1 93.81 184 ILE A CA 1
ATOM 1481 C C . ILE A 1 184 ? -3.135 3.432 25.203 1 93.81 184 ILE A C 1
ATOM 1483 O O . ILE A 1 184 ? -3.236 3.555 23.984 1 93.81 184 ILE A O 1
ATOM 1487 N N . SER A 1 185 ? -2.691 4.391 26.047 1 93.25 185 SER A N 1
ATOM 1488 C CA . SER A 1 185 ? -2.285 5.676 25.484 1 93.25 185 SER A CA 1
ATOM 1489 C C . SER A 1 185 ? -1.048 5.531 24.609 1 93.25 185 SER A C 1
ATOM 1491 O O . SER A 1 185 ? -0.746 6.41 23.797 1 93.25 185 SER A O 1
ATOM 1493 N N . ASN A 1 186 ? -0.402 4.426 24.703 1 91.44 186 ASN A N 1
ATOM 1494 C CA . ASN A 1 186 ? 0.751 4.152 23.844 1 91.44 186 ASN A CA 1
ATOM 1495 C C . ASN A 1 186 ? 0.338 3.467 22.547 1 91.44 186 ASN A C 1
ATOM 1497 O O . ASN A 1 186 ? 1.143 3.346 21.625 1 91.44 186 ASN A O 1
ATOM 1501 N N . LYS A 1 187 ? -0.908 3.121 22.438 1 93.62 187 LYS A N 1
ATOM 1502 C CA . LYS A 1 187 ? -1.373 2.367 21.266 1 93.62 187 LYS A CA 1
ATOM 1503 C C . LYS A 1 187 ? -2.332 3.199 20.422 1 93.62 187 LYS A C 1
ATOM 1505 O O . LYS A 1 187 ? -2.49 2.945 19.234 1 93.62 187 LYS A O 1
ATOM 1510 N N . VAL A 1 188 ? -2.877 4.145 21.141 1 96.94 188 VAL A N 1
ATOM 1511 C CA . VAL A 1 188 ? -3.975 4.828 20.469 1 96.94 188 VAL A CA 1
ATOM 1512 C C . VAL A 1 188 ? -3.738 6.336 20.484 1 96.94 188 VAL A C 1
ATOM 1514 O O . VAL A 1 188 ? -3.309 6.887 21.516 1 96.94 188 VAL A O 1
ATOM 1517 N N . THR A 1 189 ? -3.969 6.98 19.406 1 97.88 189 THR A N 1
ATOM 1518 C CA . THR A 1 189 ? -4.062 8.43 19.312 1 97.88 189 THR A CA 1
ATOM 1519 C C . THR A 1 189 ? -5.457 8.852 18.859 1 97.88 189 THR A C 1
ATOM 1521 O O . THR A 1 189 ? -6.023 8.266 17.938 1 97.88 189 THR A O 1
ATOM 1524 N N . VAL A 1 190 ? -6.027 9.82 19.562 1 98.81 190 VAL A N 1
ATOM 1525 C CA . VAL A 1 190 ? -7.32 10.359 19.156 1 98.81 190 VAL A CA 1
ATOM 1526 C C . VAL A 1 190 ? -7.109 11.523 18.188 1 98.81 190 VAL A C 1
ATOM 1528 O O . VAL A 1 190 ? -6.301 12.414 18.453 1 98.81 190 VAL A O 1
ATOM 1531 N N . VAL A 1 191 ? -7.84 11.484 17.078 1 98.81 191 VAL A N 1
ATOM 1532 C CA . VAL A 1 191 ? -7.707 12.555 16.094 1 98.81 191 VAL A CA 1
ATOM 1533 C C . VAL A 1 191 ? -9.086 13.117 15.758 1 98.81 191 VAL A C 1
ATOM 1535 O O . VAL A 1 191 ? -10.07 12.375 15.688 1 98.81 191 VAL A O 1
ATOM 1538 N N . SER A 1 192 ? -9.125 14.461 15.531 1 98.44 192 SER A N 1
ATOM 1539 C CA . SER A 1 192 ? -10.375 15.125 15.18 1 98.44 192 SER A CA 1
ATOM 1540 C C . SER A 1 192 ? -10.125 16.406 14.39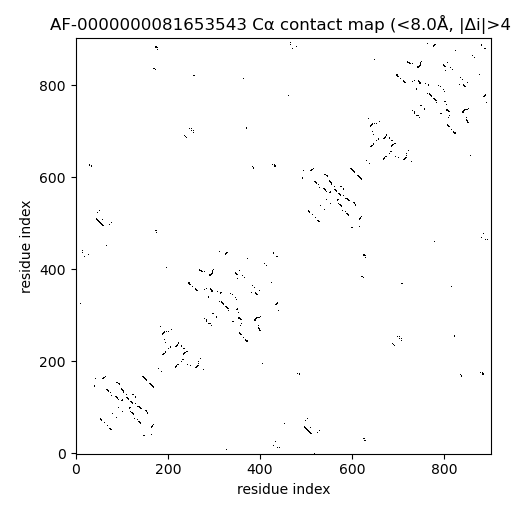8 1 98.44 192 SER A C 1
ATOM 1542 O O . SER A 1 192 ? -9.211 17.172 14.727 1 98.44 192 SER A O 1
ATOM 1544 N N . LYS A 1 193 ? -10.938 16.609 13.445 1 96.94 193 LYS A N 1
ATOM 1545 C CA . LYS A 1 193 ? -10.914 17.859 12.688 1 96.94 193 LYS A CA 1
ATOM 1546 C C . LYS A 1 193 ? -12 18.812 13.172 1 96.94 193 LYS A C 1
ATOM 1548 O O . LYS A 1 193 ? -13.125 18.391 13.461 1 96.94 193 LYS A O 1
ATOM 1553 N N . THR A 1 194 ? -11.656 20.141 13.266 1 96.56 194 THR A N 1
ATOM 1554 C CA . THR A 1 194 ? -12.648 21.125 13.711 1 96.56 194 THR A CA 1
ATOM 1555 C C . THR A 1 194 ? -12.68 22.328 12.781 1 96.56 194 THR A C 1
ATOM 1557 O O . THR A 1 194 ? -11.711 22.578 12.062 1 96.56 194 THR A O 1
ATOM 1560 N N . PHE A 1 195 ? -13.789 23.016 12.719 1 95.38 195 PHE A N 1
ATOM 1561 C CA . PHE A 1 195 ? -14.016 24.219 11.938 1 95.38 195 PHE A CA 1
ATOM 1562 C C . PHE A 1 195 ? -15.07 25.094 12.594 1 95.38 195 PHE A C 1
ATOM 1564 O O . PHE A 1 195 ? -16.266 24.781 12.547 1 95.38 195 PHE A O 1
ATOM 1571 N N . GLU A 1 196 ? -14.68 26.172 13.195 1 94.06 196 GLU A N 1
ATOM 1572 C CA . GLU A 1 196 ? -15.531 27.203 13.766 1 94.06 196 GLU A CA 1
ATOM 1573 C C . GLU A 1 196 ? -16.438 26.625 14.852 1 94.06 196 GLU A C 1
ATOM 1575 O O . GLU A 1 196 ? -17.609 27.031 14.969 1 94.06 196 GLU A O 1
ATOM 1580 N N . ARG A 1 197 ? -15.938 25.609 15.547 1 93.38 197 ARG A N 1
ATOM 1581 C CA . ARG A 1 197 ? -16.719 24.984 16.609 1 93.38 197 ARG A CA 1
ATOM 1582 C C . ARG A 1 197 ? -15.844 24.672 17.812 1 93.38 197 ARG A C 1
ATOM 1584 O O . ARG A 1 197 ? -15.789 23.516 18.266 1 93.38 197 ARG A O 1
ATOM 1591 N N . TYR A 1 198 ? -15.352 25.609 18.438 1 95.81 198 TYR A N 1
ATOM 1592 C CA . TYR A 1 198 ? -14.375 25.422 19.5 1 95.81 198 TYR A CA 1
ATOM 1593 C C . TYR A 1 198 ? -15.047 24.891 20.766 1 95.81 198 TYR A C 1
ATOM 1595 O O . TYR A 1 198 ? -14.438 24.141 21.531 1 95.81 198 TYR A O 1
ATOM 1603 N N . ASP A 1 199 ? -16.375 25.266 20.953 1 95.25 199 ASP A N 1
ATOM 1604 C CA . ASP A 1 199 ? -17.094 24.688 22.094 1 95.25 199 ASP A CA 1
ATOM 1605 C C . ASP A 1 199 ? -17.188 23.172 21.984 1 95.25 199 ASP A C 1
ATOM 1607 O O . ASP A 1 199 ? -16.969 22.453 22.969 1 95.25 199 ASP A O 1
ATOM 1611 N N . CYS A 1 200 ? -17.406 22.734 20.812 1 96.31 200 CYS A N 1
ATOM 1612 C CA . CYS A 1 200 ? -17.547 21.297 20.578 1 96.31 200 CYS A CA 1
ATOM 1613 C C . CYS A 1 200 ? -16.219 20.578 20.75 1 96.31 200 CYS A C 1
ATOM 1615 O O . CYS A 1 200 ? -16.109 19.641 21.531 1 96.31 200 CYS A O 1
ATOM 1617 N N . ILE A 1 201 ? -15.18 21.062 20.109 1 97.81 201 ILE A N 1
ATOM 1618 C CA . ILE A 1 201 ? -13.891 20.375 20.141 1 97.81 201 ILE A CA 1
ATOM 1619 C C . ILE A 1 201 ? -13.328 20.391 21.562 1 97.81 201 ILE A C 1
ATOM 1621 O O . ILE A 1 201 ? -12.703 19.422 22 1 97.81 201 ILE A O 1
ATOM 1625 N N . ASN A 1 202 ? -13.586 21.484 22.312 1 98 202 ASN A N 1
ATOM 1626 C CA . ASN A 1 202 ? -13.102 21.547 23.688 1 98 202 ASN A CA 1
ATOM 1627 C C . ASN A 1 202 ? -13.836 20.531 24.578 1 98 202 ASN A C 1
ATOM 1629 O O . ASN A 1 202 ? -13.227 19.906 25.438 1 98 202 ASN A O 1
ATOM 1633 N N . LYS A 1 203 ? -15.125 20.406 24.312 1 97.5 203 LYS A N 1
ATOM 1634 C CA . LYS A 1 203 ? -15.867 19.391 25.062 1 97.5 203 LYS A CA 1
ATOM 1635 C C . LYS A 1 203 ? -15.328 18 24.766 1 97.5 203 LYS A C 1
ATOM 1637 O O . LYS A 1 203 ? -15.188 17.172 25.672 1 97.5 203 LYS A O 1
ATOM 1642 N N . LEU A 1 204 ? -15.055 17.688 23.516 1 98.25 204 LEU A N 1
ATOM 1643 C CA . LEU A 1 204 ? -14.484 16.406 23.125 1 98.25 204 LEU A CA 1
ATOM 1644 C C . LEU A 1 204 ? -13.141 16.172 23.812 1 98.25 204 LEU A C 1
ATOM 1646 O O . LEU A 1 204 ? -12.938 15.141 24.453 1 98.25 204 LEU A O 1
ATOM 1650 N N . ILE A 1 205 ? -12.25 17.156 23.75 1 98.62 205 ILE A N 1
ATOM 1651 C CA . ILE A 1 205 ? -10.914 17.031 24.328 1 98.62 205 ILE A CA 1
ATOM 1652 C C . ILE A 1 205 ? -11.023 16.766 25.828 1 98.62 205 ILE A C 1
ATOM 1654 O O . ILE A 1 205 ? -10.383 15.852 26.344 1 98.62 205 ILE A O 1
ATOM 1658 N N . LEU A 1 206 ? -11.836 17.562 26.516 1 98.44 206 LEU A N 1
ATOM 1659 C CA . LEU A 1 206 ? -11.977 17.406 27.953 1 98.44 206 LEU A CA 1
ATOM 1660 C C . LEU A 1 206 ? -12.555 16.047 28.297 1 98.44 206 LEU A C 1
ATOM 1662 O O . LEU A 1 206 ? -12.188 15.445 29.312 1 98.44 206 LEU A O 1
ATOM 1666 N N . SER A 1 207 ? -13.492 15.578 27.484 1 98.62 207 SER A N 1
ATOM 1667 C CA . SER A 1 207 ? -14.055 14.258 27.734 1 98.62 207 SER A CA 1
ATOM 1668 C C . SER A 1 207 ? -13.016 13.164 27.531 1 98.62 207 SER A C 1
ATOM 1670 O O . SER A 1 207 ? -12.992 12.18 28.281 1 98.62 207 SER A O 1
ATOM 1672 N N . VAL A 1 208 ? -12.18 13.219 26.547 1 98.69 208 VAL A N 1
ATOM 1673 C CA . VAL A 1 208 ? -11.094 12.273 26.344 1 98.69 208 VAL A CA 1
ATOM 1674 C C . VAL A 1 208 ? -10.156 12.305 27.547 1 98.69 208 VAL A C 1
ATOM 1676 O O . VAL A 1 208 ? -9.781 11.258 28.078 1 98.69 208 VAL A O 1
ATOM 1679 N N . ASN A 1 209 ? -9.828 13.547 28.016 1 98.5 209 ASN A N 1
ATOM 1680 C CA . ASN A 1 209 ? -8.945 13.695 29.156 1 98.5 209 ASN A CA 1
ATOM 1681 C C . ASN A 1 209 ? -9.531 13.055 30.422 1 98.5 209 ASN A C 1
ATOM 1683 O O . ASN A 1 209 ? -8.805 12.508 31.25 1 98.5 209 ASN A O 1
ATOM 1687 N N . LYS A 1 210 ? -10.766 13.156 30.547 1 98.25 210 LYS A N 1
ATOM 1688 C CA . LYS A 1 210 ? -11.438 12.594 31.703 1 98.25 210 LYS A CA 1
ATOM 1689 C C . LYS A 1 210 ? -11.305 11.078 31.75 1 98.25 210 LYS A C 1
ATOM 1691 O O . LYS A 1 210 ? -10.984 10.5 32.781 1 98.25 210 LYS A O 1
ATOM 1696 N N . TYR A 1 211 ? -11.492 10.406 30.641 1 98.06 211 TYR A N 1
ATOM 1697 C CA . TYR A 1 211 ? -11.547 8.953 30.609 1 98.06 211 TYR A CA 1
ATOM 1698 C C . TYR A 1 211 ? -10.188 8.352 30.297 1 98.06 211 TYR A C 1
ATOM 1700 O O . TYR A 1 211 ? -9.867 7.242 30.734 1 98.06 211 TYR A O 1
ATOM 1708 N N . TYR A 1 212 ? -9.445 9.055 29.516 1 97.81 212 TYR A N 1
ATOM 1709 C CA . TYR A 1 212 ? -8.094 8.656 29.141 1 97.81 212 TYR A CA 1
ATOM 1710 C C . TYR A 1 212 ? -7.117 9.812 29.312 1 97.81 212 TYR A C 1
ATOM 1712 O O . TYR A 1 212 ? -6.66 10.398 28.328 1 97.81 212 TYR A O 1
ATOM 1720 N N . PRO A 1 213 ? -6.664 10.078 30.469 1 96.88 213 PRO A N 1
ATOM 1721 C CA . PRO A 1 213 ? -5.926 11.297 30.797 1 96.88 213 PRO A CA 1
ATOM 1722 C C . PRO A 1 213 ? -4.59 11.398 30.078 1 96.88 213 PRO A C 1
ATOM 1724 O O . PRO A 1 213 ? -4.074 12.5 29.859 1 96.88 213 PRO A O 1
ATOM 1727 N N . ASN A 1 214 ? -4.039 10.289 29.625 1 95.25 214 ASN A N 1
ATOM 1728 C CA . ASN A 1 214 ? -2.721 10.32 29 1 95.25 214 ASN A CA 1
ATOM 1729 C C . ASN A 1 214 ? -2.816 10.195 27.484 1 95.25 214 ASN A C 1
ATOM 1731 O O . ASN A 1 214 ? -1.797 10.156 26.797 1 95.25 214 ASN A O 1
ATOM 1735 N N . MET A 1 215 ? -4.016 10.195 26.969 1 96.56 215 MET A N 1
ATOM 1736 C CA . MET A 1 215 ? -4.234 9.961 25.547 1 96.56 215 MET A CA 1
ATOM 1737 C C . MET A 1 215 ? -3.77 11.156 24.719 1 96.56 215 MET A C 1
ATOM 1739 O O . MET A 1 215 ? -4.047 12.305 25.078 1 96.56 215 MET A O 1
ATOM 1743 N N . SER A 1 216 ? -2.959 10.828 23.719 1 97.25 216 SER A N 1
ATOM 1744 C CA . SER A 1 216 ? -2.604 11.883 22.766 1 97.25 216 SER A CA 1
ATOM 1745 C C . SER A 1 216 ? -3.791 12.258 21.891 1 97.25 216 SER A C 1
ATOM 1747 O O . SER A 1 216 ? -4.516 11.383 21.406 1 97.25 216 SER A O 1
ATOM 1749 N N . ILE A 1 217 ? -3.953 13.594 21.734 1 98.69 217 ILE A N 1
ATOM 1750 C CA . ILE A 1 217 ? -5.02 14.117 20.906 1 98.69 217 ILE A CA 1
ATOM 1751 C C . ILE A 1 217 ? -4.43 15.031 19.828 1 98.69 217 ILE A C 1
ATOM 1753 O O . ILE A 1 217 ? -3.633 15.922 20.125 1 98.69 217 ILE A O 1
ATOM 1757 N N . LEU A 1 218 ? -4.77 14.758 18.578 1 98.75 218 LEU A N 1
ATOM 1758 C CA . LEU A 1 218 ? -4.395 15.625 17.469 1 98.75 218 LEU A CA 1
ATOM 1759 C C . LEU A 1 218 ? -5.617 16.312 16.875 1 98.75 218 LEU A C 1
ATOM 1761 O O . LEU A 1 218 ? -6.629 15.664 16.594 1 98.75 218 LEU A O 1
ATOM 1765 N N . VAL A 1 219 ? -5.512 17.641 16.688 1 98.75 219 VAL A N 1
ATOM 1766 C CA . VAL A 1 219 ? -6.621 18.422 16.141 1 98.75 219 VAL A CA 1
ATOM 1767 C C . VAL A 1 219 ? -6.156 19.188 14.906 1 98.75 219 VAL A C 1
ATOM 1769 O O . VAL A 1 219 ? -5.141 19.891 14.945 1 98.75 219 VAL A O 1
ATOM 1772 N N . ALA A 1 220 ? -6.789 19.016 13.836 1 98.44 220 ALA A N 1
ATOM 1773 C CA . ALA A 1 220 ? -6.621 19.844 12.648 1 98.44 220 ALA A CA 1
ATOM 1774 C C . ALA A 1 220 ? -7.711 20.922 12.57 1 98.44 220 ALA A C 1
ATOM 1776 O O . ALA A 1 220 ? -8.898 20.609 12.688 1 98.44 220 ALA A O 1
ATOM 1777 N N . ASP A 1 221 ? -7.32 22.156 12.406 1 98.44 221 ASP A N 1
ATOM 1778 C CA . ASP A 1 221 ? -8.203 23.312 12.516 1 98.44 221 ASP A CA 1
ATOM 1779 C C . ASP A 1 221 ? -8.109 24.203 11.273 1 98.44 221 ASP A C 1
ATOM 1781 O O . ASP A 1 221 ? -7.066 24.797 11.008 1 98.44 221 ASP A O 1
ATOM 1785 N N . ASP A 1 222 ? -9.172 24.281 10.531 1 96.81 222 ASP A N 1
ATOM 1786 C CA . ASP A 1 222 ? -9.172 25.172 9.375 1 96.81 222 ASP A CA 1
ATOM 1787 C C . ASP A 1 222 ? -10.156 26.312 9.562 1 96.81 222 ASP A C 1
ATOM 1789 O O . ASP A 1 222 ? -10.766 26.781 8.602 1 96.81 222 ASP A O 1
ATOM 1793 N N . SER A 1 223 ? -10.383 26.719 10.797 1 96.5 223 SER A N 1
ATOM 1794 C CA . SER A 1 223 ? -11.172 27.906 11.133 1 96.5 223 SER A CA 1
ATOM 1795 C C . SER A 1 223 ? -10.469 29.188 10.703 1 96.5 223 SER A C 1
ATOM 1797 O O . SER A 1 223 ? -9.266 29.172 10.453 1 96.5 223 SER A O 1
ATOM 1799 N N . ARG A 1 224 ? -11.219 30.203 10.633 1 94.75 224 ARG A N 1
ATOM 1800 C CA . ARG A 1 224 ? -10.664 31.484 10.211 1 94.75 224 ARG A CA 1
ATOM 1801 C C . ARG A 1 224 ? -9.727 32.062 11.266 1 94.75 224 ARG A C 1
ATOM 1803 O O . ARG A 1 224 ? -8.586 32.438 10.953 1 94.75 224 ARG A O 1
ATOM 1810 N N . VAL A 1 225 ? -10.203 32.188 12.453 1 94.38 225 VAL A N 1
ATOM 1811 C CA . VAL A 1 225 ? -9.414 32.656 13.586 1 94.38 225 VAL A CA 1
ATOM 1812 C C . VAL A 1 225 ? -9.195 31.5 14.562 1 94.38 225 VAL A C 1
ATOM 1814 O O . VAL A 1 225 ? -10.148 30.953 15.117 1 94.38 225 VAL A O 1
ATOM 1817 N N . LYS A 1 226 ? -7.914 31.156 14.773 1 94.69 226 LYS A N 1
ATOM 1818 C CA . LYS A 1 226 ? -7.609 30.016 15.633 1 94.69 226 LYS A CA 1
ATOM 1819 C C . LYS A 1 226 ? -7.668 30.422 17.109 1 94.69 226 LYS A C 1
ATOM 1821 O O . LYS A 1 226 ? -7.176 31.484 17.484 1 94.69 226 LYS A O 1
ATOM 1826 N N . GLN A 1 227 ? -8.289 29.547 17.828 1 95.5 227 GLN A N 1
ATOM 1827 C CA . GLN A 1 227 ? -8.352 29.719 19.281 1 95.5 227 GLN A CA 1
ATOM 1828 C C . GLN A 1 227 ? -7.555 28.641 20 1 95.5 227 GLN A C 1
ATOM 1830 O O . GLN A 1 227 ? -7.285 27.578 19.438 1 95.5 227 GLN A O 1
ATOM 1835 N N . GLN A 1 228 ? -7.145 28.969 21.156 1 95.75 228 GLN A N 1
ATOM 1836 C CA . GLN A 1 228 ? -6.465 27.969 21.984 1 95.75 228 GLN A CA 1
ATOM 1837 C C . GLN A 1 228 ? -7.418 26.859 22.406 1 95.75 228 GLN A C 1
ATOM 1839 O O . GLN A 1 228 ? -8.578 27.125 22.734 1 95.75 228 GLN A O 1
ATOM 1844 N N . LEU A 1 229 ? -6.891 25.703 22.375 1 97.5 229 LEU A N 1
ATOM 1845 C CA . LEU A 1 229 ? -7.684 24.562 22.812 1 97.5 229 LEU A CA 1
ATOM 1846 C C . LEU A 1 229 ? -7.465 24.281 24.297 1 97.5 229 LEU A C 1
ATOM 1848 O O . LEU A 1 229 ? -6.391 24.547 24.828 1 97.5 229 LEU A O 1
ATOM 1852 N N . ASN A 1 230 ? -8.5 23.719 24.828 1 93.75 230 ASN A N 1
ATOM 1853 C CA . ASN A 1 230 ? -8.438 23.359 26.234 1 93.75 230 ASN A CA 1
ATOM 1854 C C . ASN A 1 230 ? -8.078 21.891 26.438 1 93.75 230 ASN A C 1
ATOM 1856 O O . ASN A 1 230 ? -8.383 21.062 25.578 1 93.75 230 ASN A O 1
ATOM 1860 N N . GLY A 1 231 ? -7.359 21.609 27.484 1 94.38 231 GLY A N 1
ATOM 1861 C CA . GLY A 1 231 ? -7.051 20.234 27.828 1 94.38 231 GLY A CA 1
ATOM 1862 C C . GLY A 1 231 ? -5.574 19.922 27.75 1 94.38 231 GLY A C 1
ATOM 1863 O O . GLY A 1 231 ? -4.742 20.812 27.609 1 94.38 231 GLY A O 1
ATOM 1864 N N . THR A 1 232 ? -5.348 18.594 27.922 1 96.69 232 THR A N 1
ATOM 1865 C CA . THR A 1 232 ? -3.957 18.172 27.969 1 96.69 232 THR A CA 1
ATOM 1866 C C . THR A 1 232 ? -3.639 17.219 26.828 1 96.69 232 THR A C 1
ATOM 1868 O O . THR A 1 232 ? -4.543 16.609 26.25 1 96.69 232 THR A O 1
ATOM 1871 N N . ASN A 1 233 ? -2.328 17.141 26.469 1 97.19 233 ASN A N 1
ATOM 1872 C CA . ASN A 1 233 ? -1.809 16.219 25.469 1 97.19 233 ASN A CA 1
ATOM 1873 C C . ASN A 1 233 ? -2.42 16.469 24.094 1 97.19 233 ASN A C 1
ATOM 1875 O O . ASN A 1 233 ? -2.758 15.531 23.375 1 97.19 233 ASN A O 1
ATOM 1879 N N . VAL A 1 234 ? -2.621 17.781 23.75 1 98.06 234 VAL A N 1
ATOM 1880 C CA . VAL A 1 234 ? -3.246 18.156 22.484 1 98.06 234 VAL A CA 1
ATOM 1881 C C . VAL A 1 234 ? -2.215 18.812 21.578 1 98.06 234 VAL A C 1
ATOM 1883 O O . VAL A 1 234 ? -1.494 19.719 22 1 98.06 234 VAL A O 1
ATOM 1886 N N . LYS A 1 235 ? -2.053 18.297 20.453 1 97.75 235 LYS A N 1
ATOM 1887 C CA . LYS A 1 235 ? -1.356 19 19.391 1 97.75 235 LYS A CA 1
ATOM 1888 C C . LYS A 1 235 ? -2.344 19.641 18.406 1 97.75 235 LYS A C 1
ATOM 1890 O O . LYS A 1 235 ? -3.236 18.969 17.891 1 97.75 235 LYS A O 1
ATOM 1895 N N . HIS A 1 236 ? -2.141 20.922 18.25 1 98 236 HIS A N 1
ATOM 1896 C CA . HIS A 1 236 ? -3.049 21.75 17.453 1 98 236 HIS A CA 1
ATOM 1897 C C . HIS A 1 236 ? -2.418 22.125 16.125 1 98 236 HIS A C 1
ATOM 1899 O O . HIS A 1 236 ? -1.478 22.922 16.078 1 98 236 HIS A O 1
ATOM 1905 N N . PHE A 1 237 ? -2.906 21.547 15 1 98.25 237 PHE A N 1
ATOM 1906 C CA . PHE A 1 237 ? -2.439 21.859 13.656 1 98.25 237 PHE A CA 1
ATOM 1907 C C . PHE A 1 237 ? -3.373 22.859 12.977 1 98.25 237 PHE A C 1
ATOM 1909 O O . PHE A 1 237 ? -4.586 22.641 12.93 1 98.25 237 PHE A O 1
ATOM 1916 N N . HIS A 1 238 ? -2.768 23.938 12.43 1 97.94 238 HIS A N 1
ATOM 1917 C CA . HIS A 1 238 ? -3.559 24.969 11.75 1 97.94 238 HIS A CA 1
ATOM 1918 C C . HIS A 1 238 ? -3.453 24.812 10.234 1 97.94 238 HIS A C 1
ATOM 1920 O O . HIS A 1 238 ? -2.35 24.812 9.688 1 97.94 238 HIS A O 1
ATOM 1926 N N . MET A 1 239 ? -4.586 24.656 9.633 1 97.44 239 MET A N 1
ATOM 1927 C CA . MET A 1 239 ? -4.684 24.594 8.172 1 97.44 239 MET A CA 1
ATOM 1928 C C . MET A 1 239 ? -5.199 25.906 7.598 1 97.44 239 MET A C 1
ATOM 1930 O O . MET A 1 239 ? -5.762 26.734 8.32 1 97.44 239 MET A O 1
ATOM 1934 N N . PRO A 1 240 ? -4.988 26.078 6.238 1 95.5 240 PRO A N 1
ATOM 1935 C CA . PRO A 1 240 ? -5.668 27.219 5.602 1 95.5 240 PRO A CA 1
ATOM 1936 C C . PRO A 1 240 ? -7.184 27.172 5.805 1 95.5 240 PRO A C 1
ATOM 1938 O O . PRO A 1 240 ? -7.762 26.094 5.957 1 95.5 240 PRO A O 1
ATOM 1941 N N . PHE A 1 241 ? -7.777 28.406 5.785 1 94.69 241 PHE A N 1
ATOM 1942 C CA . PHE A 1 241 ? -9.211 28.547 6.008 1 94.69 241 PHE A CA 1
ATOM 1943 C C . PHE A 1 241 ? -10 27.719 5.008 1 94.69 241 PHE A C 1
ATOM 1945 O O . PHE A 1 241 ? -9.727 27.75 3.805 1 94.69 241 PHE A O 1
ATOM 1952 N N . LEU A 1 242 ? -10.922 26.812 5.441 1 92.31 242 LEU A N 1
ATOM 1953 C CA . LEU A 1 242 ? -11.859 26.031 4.641 1 92.31 242 LEU A CA 1
ATOM 1954 C C . LEU A 1 242 ? -11.117 25 3.793 1 92.31 242 LEU A C 1
ATOM 1956 O O . LEU A 1 242 ? -11.508 24.734 2.656 1 92.31 242 LEU A O 1
ATOM 1960 N N . GLU A 1 243 ? -10.031 24.5 4.332 1 93 243 GLU A N 1
ATOM 1961 C CA . GLU A 1 243 ? -9.234 23.516 3.6 1 93 243 GLU A CA 1
ATOM 1962 C C . GLU A 1 243 ? -10.031 22.234 3.359 1 93 243 GLU A C 1
ATOM 1964 O O . GLU A 1 243 ? -9.805 21.531 2.367 1 93 243 GLU A O 1
ATOM 1969 N N . GLY A 1 244 ? -10.906 21.828 4.355 1 91.69 244 GLY A N 1
ATOM 1970 C CA . GLY A 1 244 ? -11.82 20.719 4.09 1 91.69 244 GLY A CA 1
ATOM 1971 C C . GLY A 1 244 ? -11.57 19.516 4.973 1 91.69 244 GLY A C 1
ATOM 1972 O O . GLY A 1 244 ? -10.508 19.391 5.586 1 91.69 244 GLY A O 1
ATOM 1973 N N . LEU A 1 245 ? -12.578 18.625 4.949 1 91.5 245 LEU A N 1
ATOM 1974 C CA . LEU A 1 245 ? -12.578 17.453 5.832 1 91.5 245 LEU A CA 1
ATOM 1975 C C . LEU A 1 245 ? -11.547 16.438 5.383 1 91.5 245 LEU A C 1
ATOM 1977 O O . LEU A 1 245 ? -10.75 15.945 6.191 1 91.5 245 LEU A O 1
ATOM 1981 N N . GLY A 1 246 ? -11.539 16.094 4.086 1 93.5 246 GLY A N 1
ATOM 1982 C CA . GLY A 1 246 ? -10.586 15.117 3.578 1 93.5 246 GLY A CA 1
ATOM 1983 C C . GLY A 1 246 ? -9.141 15.516 3.834 1 93.5 246 GLY A C 1
ATOM 1984 O O . GLY A 1 246 ? -8.328 14.688 4.258 1 93.5 246 GLY A O 1
ATOM 1985 N N . ALA A 1 247 ? -8.844 16.797 3.627 1 95.75 247 ALA A N 1
ATOM 1986 C CA . ALA A 1 247 ? -7.5 17.312 3.871 1 95.75 247 ALA A CA 1
ATOM 1987 C C . ALA A 1 247 ? -7.148 17.25 5.352 1 95.75 247 ALA A C 1
ATOM 1989 O O . ALA A 1 247 ? -6.02 16.906 5.715 1 95.75 247 ALA A O 1
ATOM 1990 N N . GLY A 1 248 ? -8.102 17.594 6.148 1 97.12 248 GLY A N 1
ATOM 1991 C CA . GLY A 1 248 ? -7.871 17.531 7.582 1 97.12 248 GLY A CA 1
ATOM 1992 C C . GLY A 1 248 ? -7.633 16.125 8.094 1 97.12 248 GLY A C 1
ATOM 1993 O O . GLY A 1 248 ? -6.742 15.898 8.914 1 97.12 248 GLY A O 1
ATOM 1994 N N . LYS A 1 249 ? -8.438 15.18 7.609 1 97 249 LYS A N 1
ATOM 1995 C CA . LYS A 1 249 ? -8.25 13.781 7.984 1 97 249 LYS A CA 1
ATOM 1996 C C . LYS A 1 249 ? -6.871 13.281 7.559 1 97 249 LYS A C 1
ATOM 1998 O O . LYS A 1 249 ? -6.18 12.617 8.336 1 97 249 LYS A O 1
ATOM 2003 N N . ASN A 1 250 ? -6.5 13.594 6.371 1 96.81 250 ASN A N 1
ATOM 2004 C CA . ASN A 1 250 ? -5.184 13.211 5.871 1 96.81 250 ASN A CA 1
ATOM 2005 C C . ASN A 1 250 ? -4.066 13.773 6.742 1 96.81 250 ASN A C 1
ATOM 2007 O O . ASN A 1 250 ? -3.135 13.055 7.109 1 96.81 250 ASN A O 1
ATOM 2011 N N . LEU A 1 251 ? -4.223 15.078 7.059 1 97.88 251 LEU A N 1
ATOM 2012 C CA . LEU A 1 25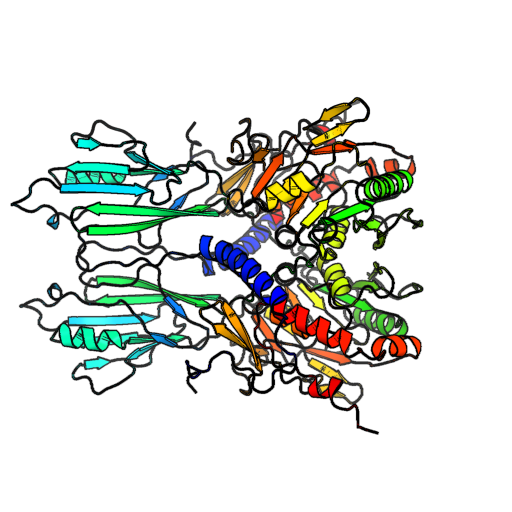1 ? -3.217 15.703 7.91 1 97.88 251 LEU A CA 1
ATOM 2013 C C . LEU A 1 251 ? -3.086 14.961 9.234 1 97.88 251 LEU A C 1
ATOM 2015 O O . LEU A 1 251 ? -1.979 14.594 9.641 1 97.88 251 LEU A O 1
ATOM 2019 N N . LEU A 1 252 ? -4.141 14.711 9.828 1 98.38 252 LEU A N 1
ATOM 2020 C CA . LEU A 1 252 ? -4.125 14.133 11.164 1 98.38 252 LEU A CA 1
ATOM 2021 C C . LEU A 1 252 ? -3.555 12.719 11.133 1 98.38 252 LEU A C 1
ATOM 2023 O O . LEU A 1 252 ? -2.658 12.391 11.914 1 98.38 252 LEU A O 1
ATOM 2027 N N . VAL A 1 253 ? -4.02 11.891 10.242 1 97.62 253 VAL A N 1
ATOM 2028 C CA . VAL A 1 253 ? -3.559 10.508 10.156 1 97.62 253 VAL A CA 1
ATOM 2029 C C . VAL A 1 253 ? -2.064 10.484 9.844 1 97.62 253 VAL A C 1
ATOM 2031 O O . VAL A 1 253 ? -1.332 9.625 10.352 1 97.62 253 VAL A O 1
ATOM 2034 N N . SER A 1 254 ? -1.627 11.422 9.047 1 96.75 254 SER A N 1
ATOM 2035 C CA . SER A 1 254 ? -0.218 11.477 8.672 1 96.75 254 SER A CA 1
ATOM 2036 C C . SER A 1 254 ? 0.665 11.766 9.883 1 96.75 254 SER A C 1
ATOM 2038 O O . SER A 1 254 ? 1.869 11.508 9.852 1 96.75 254 SER A O 1
ATOM 2040 N N . GLN A 1 255 ? 0.102 12.297 11 1 97.12 255 GLN A N 1
ATOM 2041 C CA . GLN A 1 255 ? 0.879 12.719 12.156 1 97.12 255 GLN A CA 1
ATOM 2042 C C . GLN A 1 255 ? 0.862 11.648 13.25 1 97.12 255 GLN A C 1
ATOM 2044 O O . GLN A 1 255 ? 1.607 11.742 14.227 1 97.12 255 GLN A O 1
ATOM 2049 N N . VAL A 1 256 ? 0.043 10.656 13.094 1 96.69 256 VAL A N 1
ATOM 2050 C CA . VAL A 1 256 ? -0.128 9.648 14.133 1 96.69 256 VAL A CA 1
ATOM 2051 C C . VAL A 1 256 ? 1.144 8.805 14.25 1 96.69 256 VAL A C 1
ATOM 2053 O O . VAL A 1 256 ? 1.734 8.414 13.242 1 96.69 256 VAL A O 1
ATOM 2056 N N . ARG A 1 257 ? 1.478 8.531 15.469 1 92.62 257 ARG A N 1
ATOM 2057 C CA . ARG A 1 257 ? 2.682 7.746 15.727 1 92.62 257 ARG A CA 1
ATOM 2058 C C . ARG A 1 257 ? 2.336 6.406 16.375 1 92.62 257 ARG A C 1
ATOM 2060 O O . ARG A 1 257 ? 3.195 5.527 16.484 1 92.62 257 ARG A O 1
ATOM 2067 N N . THR A 1 258 ? 1.173 6.246 16.828 1 93.94 258 THR A N 1
ATOM 2068 C CA . THR A 1 258 ? 0.728 5.023 17.5 1 93.94 258 THR A CA 1
ATOM 2069 C C . THR A 1 258 ? 0.216 4.012 16.469 1 93.94 258 THR A C 1
ATOM 2071 O O . THR A 1 258 ? -0.07 4.371 15.328 1 93.94 258 THR A O 1
ATOM 2074 N N . LYS A 1 259 ? 0.132 2.76 16.891 1 93.25 259 LYS A N 1
ATOM 2075 C CA . LYS A 1 259 ? -0.298 1.664 16.031 1 93.25 259 LYS A CA 1
ATOM 2076 C C . LYS A 1 259 ? -1.726 1.881 15.539 1 93.25 259 LYS A C 1
ATOM 2078 O O . LYS A 1 259 ? -2.057 1.524 14.406 1 93.25 259 LYS A O 1
ATOM 2083 N N . TYR A 1 260 ? -2.555 2.502 16.406 1 97 260 TYR A N 1
ATOM 2084 C CA . TYR A 1 260 ? -3.951 2.764 16.078 1 97 260 TYR A CA 1
ATOM 2085 C C . TYR A 1 260 ? -4.285 4.238 16.266 1 97 260 TYR A C 1
ATOM 2087 O O . TYR A 1 260 ? -3.615 4.949 17.016 1 97 260 TYR A O 1
ATOM 2095 N N . PHE A 1 261 ? -5.289 4.637 15.539 1 98.44 261 PHE A N 1
ATOM 2096 C CA . PHE A 1 261 ? -5.879 5.941 15.82 1 98.44 261 PHE A CA 1
ATOM 2097 C C . PHE A 1 261 ? -7.398 5.848 15.883 1 98.44 261 PHE A C 1
ATOM 2099 O O . PHE A 1 261 ? -8 4.992 15.234 1 98.44 261 PHE A O 1
ATOM 2106 N N . LEU A 1 262 ? -7.934 6.656 16.719 1 98.81 262 LEU A N 1
ATOM 2107 C CA . LEU A 1 262 ? -9.383 6.809 16.797 1 98.81 262 LEU A CA 1
ATOM 2108 C C . LEU A 1 262 ? -9.836 8.062 16.078 1 98.81 262 LEU A C 1
ATOM 2110 O O . LEU A 1 262 ? -9.453 9.18 16.438 1 98.81 262 LEU A O 1
ATOM 2114 N N . TRP A 1 263 ? -10.656 7.883 15.109 1 98 263 TRP A N 1
ATOM 2115 C CA . TRP A 1 263 ? -11.281 9.047 14.492 1 98 263 TRP A CA 1
ATOM 2116 C C . TRP A 1 263 ? -12.555 9.438 15.234 1 98 263 TRP A C 1
ATOM 2118 O O . TRP A 1 263 ? -13.391 8.578 15.539 1 98 263 TRP A O 1
ATOM 2128 N N . THR A 1 264 ? -12.688 10.711 15.461 1 97.12 264 THR A N 1
ATOM 2129 C CA . THR A 1 264 ? -13.906 11.281 16.031 1 97.12 264 THR A CA 1
ATOM 2130 C C . THR A 1 264 ? -14.273 12.594 15.336 1 97.12 264 THR A C 1
ATOM 2132 O O . THR A 1 264 ? -13.391 13.375 14.977 1 97.12 264 THR A O 1
ATOM 2135 N N . ASP A 1 265 ? -15.578 12.766 15.141 1 94.5 265 ASP A N 1
ATOM 2136 C CA . ASP A 1 265 ? -16.016 14.117 14.82 1 94.5 265 ASP A CA 1
ATOM 2137 C C . ASP A 1 265 ? -15.852 15.055 16.016 1 94.5 265 ASP A C 1
ATOM 2139 O O . ASP A 1 265 ? -15.758 14.594 17.156 1 94.5 265 ASP A O 1
ATOM 2143 N N . ASP A 1 266 ? -15.789 16.328 15.734 1 96.31 266 ASP A N 1
ATOM 2144 C CA . ASP A 1 266 ? -15.445 17.266 16.797 1 96.31 266 ASP A CA 1
ATOM 2145 C C . ASP A 1 266 ? -16.625 17.5 17.719 1 96.31 266 ASP A C 1
ATOM 2147 O O . ASP A 1 266 ? -16.469 18.125 18.781 1 96.31 266 ASP A O 1
ATOM 2151 N N . ASP A 1 267 ? -17.859 16.984 17.359 1 95.31 267 ASP A N 1
ATOM 2152 C CA . ASP A 1 267 ? -19.016 17.172 18.219 1 95.31 267 ASP A CA 1
ATOM 2153 C C . ASP A 1 267 ? -19.375 15.875 18.938 1 95.31 267 ASP A C 1
ATOM 2155 O O . ASP A 1 267 ? -20.531 15.68 19.328 1 95.31 267 ASP A O 1
ATOM 2159 N N . PHE A 1 268 ? -18.438 14.969 19.031 1 96.56 268 PHE A N 1
ATOM 2160 C CA . PHE A 1 268 ? -18.609 13.773 19.844 1 96.56 268 PHE A CA 1
ATOM 2161 C C . PHE A 1 268 ? -18.109 14.016 21.266 1 96.56 268 PHE A C 1
ATOM 2163 O O . PHE A 1 268 ? -17.281 14.898 21.5 1 96.56 268 PHE A O 1
ATOM 2170 N N . VAL A 1 269 ? -18.641 13.25 22.203 1 97.56 269 VAL A N 1
ATOM 2171 C CA . VAL A 1 269 ? -18.25 13.328 23.609 1 97.56 269 VAL A CA 1
ATOM 2172 C C . VAL A 1 269 ? -18.094 11.914 24.172 1 97.56 269 VAL A C 1
ATOM 2174 O O . VAL A 1 269 ? -19 11.086 24.031 1 97.56 269 VAL A O 1
ATOM 2177 N N . PHE A 1 270 ? -16.906 11.672 24.781 1 98.56 270 PHE A N 1
ATOM 2178 C CA . PHE A 1 270 ? -16.703 10.383 25.438 1 98.56 270 PHE A CA 1
ATOM 2179 C C . PHE A 1 270 ? -17.656 10.227 26.609 1 98.56 270 PHE A C 1
ATOM 2181 O O . PHE A 1 270 ? -17.875 11.172 27.375 1 98.56 270 PHE A O 1
ATOM 2188 N N . ILE A 1 271 ? -18.172 9.086 26.766 1 97.56 271 ILE A N 1
ATOM 2189 C CA . ILE A 1 271 ? -19.016 8.695 27.891 1 97.56 271 ILE A CA 1
ATOM 2190 C C . ILE A 1 271 ? -18.516 7.387 28.484 1 97.56 271 ILE A C 1
ATOM 2192 O O . ILE A 1 271 ? -17.484 6.863 28.062 1 97.56 271 ILE A O 1
ATOM 2196 N N . ASN A 1 272 ? -19.266 6.867 29.469 1 97.38 272 ASN A N 1
ATOM 2197 C CA . ASN A 1 272 ? -18.844 5.656 30.172 1 97.38 272 ASN A CA 1
ATOM 2198 C C . ASN A 1 272 ? -18.719 4.469 29.219 1 97.38 272 ASN A C 1
ATOM 2200 O O . ASN A 1 272 ? -17.891 3.588 29.406 1 97.38 272 ASN A O 1
ATOM 2204 N N . GLU A 1 273 ? -19.531 4.543 28.172 1 96.56 273 GLU A N 1
ATOM 2205 C CA . GLU A 1 273 ? -19.609 3.436 27.219 1 96.56 273 GLU A CA 1
ATOM 2206 C C . GLU A 1 273 ? -18.516 3.531 26.156 1 96.56 273 GLU A C 1
ATOM 2208 O O . GLU A 1 273 ? -18.328 2.607 25.359 1 96.56 273 GLU A O 1
ATOM 2213 N N . THR A 1 274 ? -17.734 4.586 26.172 1 98.25 274 THR A N 1
ATOM 2214 C CA . THR A 1 274 ? -16.656 4.738 25.219 1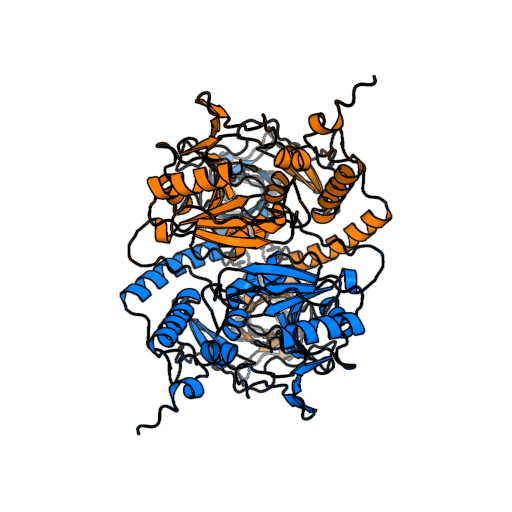 98.25 274 THR A CA 1
ATOM 2215 C C . THR A 1 274 ? -15.383 4.051 25.719 1 98.25 274 THR A C 1
ATOM 2217 O O . THR A 1 274 ? -14.453 4.715 26.188 1 98.25 274 THR A O 1
ATOM 2220 N N . ILE A 1 275 ? -15.367 2.736 25.516 1 98.31 275 ILE A N 1
ATOM 2221 C CA . ILE A 1 275 ? -14.297 1.911 26.047 1 98.31 275 ILE A CA 1
ATOM 2222 C C . ILE A 1 275 ? -13.352 1.488 24.922 1 98.31 275 ILE A C 1
ATOM 2224 O O . ILE A 1 275 ? -13.602 0.487 24.25 1 98.31 275 ILE A O 1
ATOM 2228 N N . LEU A 1 276 ? -12.242 2.158 24.797 1 98.31 276 LEU A N 1
ATOM 2229 C CA . LEU A 1 276 ? -11.352 1.985 23.656 1 98.31 276 LEU A CA 1
ATOM 2230 C C . LEU A 1 276 ? -10.648 0.633 23.719 1 98.31 276 LEU A C 1
ATOM 2232 O O . LEU A 1 276 ? -10.258 0.087 22.688 1 98.31 276 LEU A O 1
ATOM 2236 N N . GLU A 1 277 ? -10.492 0.015 24.922 1 97.69 277 GLU A N 1
ATOM 2237 C CA . GLU A 1 277 ? -9.867 -1.297 25.078 1 97.69 277 GLU A CA 1
ATOM 2238 C C . GLU A 1 277 ? -10.617 -2.357 24.266 1 97.69 277 GLU A C 1
ATOM 2240 O O . GLU A 1 277 ? -10.008 -3.299 23.766 1 97.69 277 GLU A O 1
ATOM 2245 N N . ARG A 1 278 ? -11.867 -2.15 24.156 1 98.06 278 ARG A N 1
ATOM 2246 C CA . ARG A 1 278 ? -12.672 -3.105 23.406 1 98.06 278 ARG A CA 1
ATOM 2247 C C . ARG A 1 278 ? -12.367 -3.025 21.922 1 98.06 278 ARG A C 1
ATOM 2249 O O . ARG A 1 278 ? -12.344 -4.047 21.219 1 98.06 278 ARG A O 1
ATOM 2256 N N . PHE A 1 279 ? -12.18 -1.806 21.391 1 98.25 279 PHE A N 1
ATOM 2257 C CA . PHE A 1 279 ? -11.734 -1.642 20.016 1 98.25 279 PHE A CA 1
ATOM 2258 C C . PHE A 1 279 ? -10.375 -2.295 19.797 1 98.25 279 PHE A C 1
ATOM 2260 O O . PHE A 1 279 ? -10.188 -3.039 18.828 1 98.25 279 PHE A O 1
ATOM 2267 N N . VAL A 1 280 ? -9.461 -2.037 20.703 1 97 280 VAL A N 1
ATOM 2268 C CA . VAL A 1 280 ? -8.094 -2.527 20.578 1 97 280 VAL A CA 1
ATOM 2269 C C . VAL A 1 280 ? -8.094 -4.055 20.562 1 97 280 VAL A C 1
ATOM 2271 O O . VAL A 1 280 ? -7.367 -4.672 19.781 1 97 280 VAL A O 1
ATOM 2274 N N . GLU A 1 281 ? -8.875 -4.637 21.391 1 96.56 281 GLU A N 1
ATOM 2275 C CA . GLU A 1 281 ? -8.992 -6.09 21.438 1 96.56 281 GLU A CA 1
ATOM 2276 C C . GLU A 1 281 ? -9.367 -6.664 20.062 1 96.56 281 GLU A C 1
ATOM 2278 O O . GLU A 1 281 ? -8.789 -7.66 19.625 1 96.56 281 GLU A O 1
ATOM 2283 N N . LYS A 1 282 ? -10.312 -6.066 19.422 1 97.62 282 LYS A N 1
ATOM 2284 C CA . LYS A 1 282 ? -10.773 -6.539 18.125 1 97.62 282 LYS A CA 1
ATOM 2285 C C . LYS A 1 282 ? -9.68 -6.398 17.062 1 97.62 282 LYS A C 1
ATOM 2287 O O . LYS A 1 282 ? -9.477 -7.301 16.25 1 97.62 282 LYS A O 1
ATOM 2292 N N . LEU A 1 283 ? -8.938 -5.32 17.094 1 96.25 283 LEU A N 1
ATOM 2293 C CA . LEU A 1 283 ? -7.91 -5.078 16.094 1 96.25 283 LEU A CA 1
ATOM 2294 C C . LEU A 1 283 ? -6.691 -5.957 16.344 1 96.25 283 LEU A C 1
ATOM 2296 O O . LEU A 1 283 ? -5.93 -6.254 15.422 1 96.25 283 LEU A O 1
ATOM 2300 N N . GLU A 1 284 ? -6.488 -6.387 17.547 1 92.56 284 GLU A N 1
ATOM 2301 C CA . GLU A 1 284 ? -5.312 -7.191 17.891 1 92.56 284 GLU A CA 1
ATOM 2302 C C . GLU A 1 284 ? -5.602 -8.68 17.734 1 92.56 284 GLU A C 1
ATOM 2304 O O . GLU A 1 284 ? -4.699 -9.508 17.859 1 92.56 284 GLU A O 1
ATOM 2309 N N . SER A 1 285 ? -6.836 -9.008 17.453 1 93.06 285 SER A N 1
ATOM 2310 C CA . SER A 1 285 ? -7.176 -10.414 17.281 1 93.06 285 SER A CA 1
ATOM 2311 C C . SER A 1 285 ? -6.422 -11.023 16.094 1 93.06 285 SER A C 1
ATOM 2313 O O . SER A 1 285 ? -6.516 -10.523 14.977 1 93.06 285 SER A O 1
ATOM 2315 N N . PRO A 1 286 ? -5.742 -12.102 16.266 1 85.69 286 PRO A N 1
ATOM 2316 C CA . PRO A 1 286 ? -5 -12.727 15.164 1 85.69 286 PRO A CA 1
ATOM 2317 C C . PRO A 1 286 ? -5.914 -13.43 14.164 1 85.69 286 PRO A C 1
ATOM 2319 O O . PRO A 1 286 ? -5.484 -13.75 13.047 1 85.69 286 PRO A O 1
ATOM 2322 N N . THR A 1 287 ? -7.156 -13.688 14.531 1 87.12 287 THR A N 1
ATOM 2323 C CA . THR A 1 287 ? -8.047 -14.43 13.648 1 87.12 287 THR A CA 1
ATOM 2324 C C . THR A 1 287 ? -9.023 -13.492 12.945 1 87.12 287 THR A C 1
ATOM 2326 O O . THR A 1 287 ? -9.406 -13.727 11.805 1 87.12 287 THR A O 1
ATOM 2329 N N . ALA A 1 288 ? -9.359 -12.406 13.625 1 92.56 288 ALA A N 1
ATOM 2330 C CA . ALA A 1 288 ? -10.32 -11.492 13 1 92.56 288 ALA A CA 1
ATOM 2331 C C . ALA A 1 288 ? -9.664 -10.688 11.891 1 92.56 288 ALA A C 1
ATOM 2333 O O . ALA A 1 288 ? -10.273 -10.438 10.844 1 92.56 288 ALA A O 1
ATOM 2334 N N . GLU A 1 289 ? -8.438 -10.227 12.141 1 91.75 289 GLU A N 1
ATOM 2335 C CA . GLU A 1 289 ? -7.598 -9.516 11.18 1 91.75 289 GLU A CA 1
ATOM 2336 C C . GLU A 1 289 ? -8.312 -8.289 10.617 1 91.75 289 GLU A C 1
ATOM 2338 O O . GLU A 1 289 ? -8.336 -8.078 9.406 1 91.75 289 GLU A O 1
ATOM 2343 N N . LEU A 1 290 ? -8.945 -7.57 11.508 1 96.56 290 LEU A N 1
ATOM 2344 C CA . LEU A 1 290 ? -9.625 -6.34 11.109 1 96.56 290 LEU A CA 1
ATOM 2345 C C . LEU A 1 290 ? -8.625 -5.203 10.938 1 96.56 290 LEU A C 1
ATOM 2347 O O . LEU A 1 290 ? -7.617 -5.141 11.641 1 96.56 290 LEU A O 1
ATOM 2351 N N . ASP A 1 291 ? -8.945 -4.336 10 1 97.06 291 ASP A N 1
ATOM 2352 C CA . ASP A 1 291 ? -8.156 -3.125 9.812 1 97.06 291 ASP A CA 1
ATOM 2353 C C . ASP A 1 291 ? -8.797 -1.933 10.508 1 97.06 291 ASP A C 1
ATOM 2355 O O . ASP A 1 291 ? -8.117 -0.973 10.867 1 97.06 291 ASP A O 1
ATOM 2359 N N . LEU A 1 292 ? -10.086 -1.981 10.609 1 98.25 292 LEU A N 1
ATOM 2360 C CA . LEU A 1 292 ? -10.891 -0.887 11.141 1 98.25 292 LEU A CA 1
ATOM 2361 C C . LEU A 1 292 ? -12.125 -1.419 11.852 1 98.25 292 LEU A C 1
ATOM 2363 O O . LEU A 1 292 ? -12.789 -2.336 11.359 1 98.25 292 LEU A O 1
ATOM 2367 N N . VAL A 1 293 ? -12.375 -0.931 13.031 1 98.12 293 VAL A N 1
ATOM 2368 C CA . VAL A 1 293 ? -13.562 -1.307 13.789 1 98.12 293 VAL A CA 1
ATOM 2369 C C . VAL A 1 293 ? -14.297 -0.052 14.258 1 98.12 293 VAL A C 1
ATOM 2371 O O . VAL A 1 293 ? -13.695 0.827 14.883 1 98.12 293 VAL A O 1
ATOM 2374 N N . ALA A 1 294 ? -15.562 -0.015 13.938 1 96.38 294 ALA A N 1
ATOM 2375 C CA . ALA A 1 294 ? -16.375 1.151 14.289 1 96.38 294 ALA A CA 1
ATOM 2376 C C . ALA A 1 294 ? -17.312 0.842 15.453 1 96.38 294 ALA A C 1
ATOM 2378 O O . ALA A 1 294 ? -17.609 -0.324 15.727 1 96.38 294 ALA A O 1
ATOM 2379 N N . GLY A 1 295 ? -17.625 1.905 16.156 1 95.19 295 GLY A N 1
ATOM 2380 C CA . GLY A 1 295 ? -18.656 1.816 17.203 1 95.19 295 GLY A CA 1
ATOM 2381 C C . GLY A 1 295 ? -19.953 2.473 16.812 1 95.19 295 GLY A C 1
ATOM 2382 O O . GLY A 1 295 ? -20.219 2.693 15.617 1 95.19 295 GLY A O 1
ATOM 2383 N N . TYR A 1 296 ? -20.781 2.596 17.797 1 92.69 296 TYR A N 1
ATOM 2384 C CA . TYR A 1 296 ? -22.094 3.219 17.578 1 92.69 296 TYR A CA 1
ATOM 2385 C C . TYR A 1 296 ? -22.109 4.637 18.141 1 92.69 296 TYR A C 1
ATOM 2387 O O . TYR A 1 296 ? -21.359 4.961 19.047 1 92.69 296 TYR A O 1
ATOM 2395 N N . VAL A 1 297 ? -22.906 5.441 17.547 1 92.81 297 VAL A N 1
ATOM 2396 C CA . VAL A 1 297 ? -23.062 6.836 17.953 1 92.81 297 VAL A CA 1
ATOM 2397 C C . VAL A 1 297 ? -24.453 7.047 18.562 1 92.81 297 VAL A C 1
ATOM 2399 O O . VAL A 1 297 ? -25.453 6.684 17.953 1 92.81 297 VAL A O 1
ATOM 2402 N N . MET A 1 298 ? -24.484 7.594 19.719 1 90.75 298 MET A N 1
ATOM 2403 C CA . MET A 1 298 ? -25.719 7.852 20.453 1 90.75 298 MET A CA 1
ATOM 2404 C C . MET A 1 298 ? -26.016 9.344 20.516 1 90.75 298 MET A C 1
ATOM 2406 O O . MET A 1 298 ? -25.109 10.156 20.688 1 90.75 298 MET A O 1
ATOM 2410 N N . ASP A 1 299 ? -27.234 9.664 20.359 1 88 299 ASP A N 1
ATOM 2411 C CA . ASP A 1 299 ? -27.594 11.07 20.484 1 88 299 ASP A CA 1
ATOM 2412 C C . ASP A 1 299 ? -27.969 11.422 21.922 1 88 299 ASP A C 1
ATOM 2414 O O . ASP A 1 299 ? -27.922 10.562 22.812 1 88 299 ASP A O 1
ATOM 2418 N N . ASN A 1 300 ? -28.312 12.711 22.141 1 86.12 300 ASN A N 1
ATOM 2419 C CA . ASN A 1 300 ? -28.578 13.219 23.484 1 86.12 300 ASN A CA 1
ATOM 2420 C C . ASN A 1 300 ? -29.844 12.617 24.062 1 86.12 300 ASN A C 1
ATOM 2422 O O . ASN A 1 300 ? -30.078 12.703 25.266 1 86.12 300 ASN A O 1
ATOM 2426 N N . ARG A 1 301 ? -30.672 11.992 23.156 1 84 301 ARG A N 1
ATOM 2427 C CA . ARG A 1 301 ? -31.906 11.375 23.625 1 84 301 ARG A CA 1
ATOM 2428 C C . ARG A 1 301 ? -31.688 9.898 23.938 1 84 301 ARG A C 1
ATOM 2430 O O . ARG A 1 301 ? -32.625 9.188 24.281 1 84 301 ARG A O 1
ATOM 2437 N N . GLY A 1 302 ? -30.422 9.453 23.812 1 81 302 GLY A N 1
ATOM 2438 C CA . GLY A 1 302 ? -30.094 8.07 24.109 1 81 302 GLY A CA 1
ATOM 2439 C C . GLY A 1 302 ? -30.328 7.141 22.938 1 81 302 GLY A C 1
ATOM 2440 O O . GLY A 1 302 ? -30.219 5.922 23.062 1 81 302 GLY A O 1
ATOM 2441 N N . MET A 1 303 ? -30.781 7.684 21.906 1 78.88 303 MET A N 1
ATOM 2442 C CA . MET A 1 303 ? -31.016 6.859 20.719 1 78.88 303 MET A CA 1
ATOM 2443 C C . MET A 1 303 ? -29.719 6.562 19.984 1 78.88 303 MET A C 1
ATOM 2445 O O . MET A 1 303 ? -28.953 7.477 19.688 1 78.88 303 MET A O 1
ATOM 2449 N N . VAL A 1 304 ? -29.547 5.332 20.047 1 74.06 304 VAL A N 1
ATOM 2450 C CA . VAL A 1 304 ? -28.344 4.887 19.375 1 74.06 304 VAL A CA 1
ATOM 2451 C C . VAL A 1 304 ? -28.594 4.777 17.875 1 74.06 304 VAL A C 1
ATOM 2453 O O . VAL A 1 304 ? -29.609 4.242 17.438 1 74.06 304 VAL A O 1
ATOM 2456 N N . SER A 1 305 ? -28.234 5.66 17.266 1 56.47 305 SER A N 1
ATOM 2457 C CA . SER A 1 305 ? -28.312 5.543 15.812 1 56.47 305 SER A CA 1
ATOM 2458 C C . SER A 1 305 ? -27.141 4.734 15.258 1 56.47 305 SER A C 1
ATOM 2460 O O . SER A 1 305 ? -26 4.973 15.625 1 56.47 305 SER A O 1
ATOM 2462 N N . ASP A 1 306 ? -27.297 3.385 15.5 1 52.5 306 ASP A N 1
ATOM 2463 C CA . ASP A 1 306 ? -26.328 2.697 14.656 1 52.5 306 ASP A CA 1
ATOM 2464 C C . ASP A 1 306 ? -25.922 3.57 13.469 1 52.5 306 ASP A C 1
ATOM 2466 O O . ASP A 1 306 ? -24.859 3.346 12.867 1 52.5 306 ASP A O 1
ATOM 2470 N N . THR A 1 307 ? -27.109 4.055 12.875 1 43.66 307 THR A N 1
ATOM 2471 C CA . THR A 1 307 ? -27.375 4.688 11.586 1 43.66 307 THR A CA 1
ATOM 2472 C C . THR A 1 307 ? -27.016 6.172 11.633 1 43.66 307 THR A C 1
ATOM 2474 O O . THR A 1 307 ? -27.625 6.945 12.367 1 43.66 307 THR A O 1
ATOM 2477 N N . ILE A 1 308 ? -26.141 6.82 12.258 1 41.03 308 ILE A N 1
ATOM 2478 C CA . ILE A 1 308 ? -26.469 8.062 11.562 1 41.03 308 ILE A CA 1
ATOM 2479 C C . ILE A 1 308 ? -27.625 7.836 10.602 1 41.03 308 ILE A C 1
ATOM 2481 O O . ILE A 1 308 ? -27.984 6.695 10.305 1 41.03 308 ILE A O 1
ATOM 2485 N N . ASP A 1 309 ? -27.672 8.68 9.531 1 38.78 309 ASP A N 1
ATOM 2486 C CA . ASP A 1 309 ? -28.719 8.422 8.539 1 38.78 309 ASP A CA 1
ATOM 2487 C C . ASP A 1 309 ? -28.859 6.926 8.281 1 38.78 309 ASP A C 1
ATOM 2489 O O . ASP A 1 309 ? -27.938 6.152 8.516 1 38.78 309 ASP A O 1
ATOM 2493 N N . ASN A 1 310 ? -30.109 6.133 8.422 1 41.91 310 ASN A N 1
ATOM 2494 C CA . ASN A 1 310 ? -30.5 5.047 7.523 1 41.91 310 ASN A CA 1
ATOM 2495 C C . ASN A 1 310 ? -29.391 4.719 6.535 1 41.91 310 ASN A C 1
ATOM 2497 O O . ASN A 1 310 ? -29.562 4.867 5.324 1 41.91 310 ASN A O 1
ATOM 2501 N N . ASP A 1 311 ? -28.391 5.031 6.832 1 47.03 311 ASP A N 1
ATOM 2502 C CA . ASP A 1 311 ? -27.297 5.113 5.867 1 47.03 311 ASP A CA 1
ATOM 2503 C C . ASP A 1 311 ? -27.078 3.773 5.168 1 47.03 311 ASP A C 1
ATOM 2505 O O . ASP A 1 311 ? -26.594 2.82 5.781 1 47.03 311 ASP A O 1
ATOM 2509 N N . ILE A 1 312 ? -28.047 3.439 4.457 1 48.84 312 ILE A N 1
ATOM 2510 C CA . ILE A 1 312 ? -28.297 2.479 3.391 1 48.84 312 ILE A CA 1
ATOM 2511 C C . ILE A 1 312 ? -26.984 2.031 2.766 1 48.84 312 ILE A C 1
ATOM 2513 O O . ILE A 1 312 ? -26.953 1.134 1.919 1 48.84 312 ILE A O 1
ATOM 2517 N N . TRP A 1 313 ? -25.875 2.609 3.309 1 59.03 313 TRP A N 1
ATOM 2518 C CA . TRP A 1 313 ? -24.719 2.252 2.482 1 59.03 313 TRP A CA 1
ATOM 2519 C C . TRP A 1 313 ? -23.719 1.421 3.275 1 59.03 313 TRP A C 1
ATOM 2521 O O . TRP A 1 313 ? -22.531 1.375 2.934 1 59.03 313 TRP A O 1
ATOM 2531 N N . LYS A 1 314 ? -24.281 0.744 4.367 1 71.19 314 LYS A N 1
ATOM 2532 C CA . LYS A 1 314 ? -23.375 -0.05 5.191 1 71.19 314 LYS A CA 1
ATOM 2533 C C . LYS A 1 314 ? -22.703 -1.143 4.363 1 71.19 314 LYS A C 1
ATOM 2535 O O . LYS A 1 314 ? -21.562 -1.532 4.648 1 71.19 314 LYS A O 1
ATOM 2540 N N . TRP A 1 315 ? -23.516 -1.462 3.393 1 74.94 315 TRP A N 1
ATOM 2541 C CA . TRP A 1 315 ? -22.969 -2.459 2.479 1 74.94 315 TRP A CA 1
ATOM 2542 C C . TRP A 1 315 ? -23.141 -2.021 1.027 1 74.94 315 TRP A C 1
ATOM 2544 O O . TRP A 1 315 ? -24.156 -1.437 0.668 1 74.94 315 TRP A O 1
ATOM 2554 N N . VAL A 1 316 ? -22.016 -2.297 0.374 1 78.31 316 VAL A N 1
ATOM 2555 C CA . VAL A 1 316 ? -22.062 -1.949 -1.043 1 78.31 316 VAL A CA 1
ATOM 2556 C C . VAL A 1 316 ? -21.656 -3.152 -1.884 1 78.31 316 VAL A C 1
ATOM 2558 O O . VAL A 1 316 ? -20.891 -4.008 -1.421 1 78.31 316 VAL A O 1
ATOM 2561 N N . SER A 1 317 ? -22.297 -3.197 -3.018 1 79 317 SER A N 1
ATOM 2562 C CA . SER A 1 317 ? -21.844 -4.152 -4.031 1 79 317 SER A CA 1
ATOM 2563 C C . SER A 1 317 ? -21.016 -3.469 -5.109 1 79 317 SER A C 1
ATOM 2565 O O . SER A 1 317 ? -21.469 -2.498 -5.723 1 79 317 SER A O 1
ATOM 2567 N N . TYR A 1 318 ? -19.891 -3.857 -5.18 1 83.75 318 TYR A N 1
ATOM 2568 C CA . TYR A 1 318 ? -19 -3.375 -6.227 1 83.75 318 TYR A CA 1
ATOM 2569 C C . TYR A 1 318 ? -18.781 -4.441 -7.293 1 83.75 318 TYR A C 1
ATOM 2571 O O . TYR A 1 318 ? -18.453 -5.59 -6.98 1 83.75 318 TYR A O 1
ATOM 2579 N N . ARG A 1 319 ? -19 -4.008 -8.469 1 84.75 319 ARG A N 1
ATOM 2580 C CA . ARG A 1 319 ? -18.766 -4.875 -9.625 1 84.75 319 ARG A CA 1
ATOM 2581 C C . ARG A 1 319 ? -17.906 -4.18 -10.672 1 84.75 319 ARG A C 1
ATOM 2583 O O . ARG A 1 319 ? -17.953 -2.955 -10.812 1 84.75 319 ARG A O 1
ATOM 2590 N N . ARG A 1 320 ? -17.141 -4.934 -11.32 1 85.69 320 ARG A N 1
ATOM 2591 C CA . ARG A 1 320 ? -16.328 -4.43 -12.422 1 85.69 320 ARG A CA 1
ATOM 2592 C C . ARG A 1 320 ? -16.531 -5.27 -13.68 1 85.69 320 ARG A C 1
ATOM 2594 O O . ARG A 1 320 ? -16.422 -6.5 -13.633 1 85.69 320 ARG A O 1
ATOM 2601 N N . GLU A 1 321 ? -16.719 -4.559 -14.703 1 83.62 321 GLU A N 1
ATOM 2602 C CA . GLU A 1 321 ? -16.922 -5.23 -15.977 1 83.62 321 GLU A CA 1
ATOM 2603 C C . GLU A 1 321 ? -15.602 -5.586 -16.641 1 83.62 321 GLU A C 1
ATOM 2605 O O . GLU A 1 321 ? -14.531 -5.199 -16.156 1 83.62 321 GLU A O 1
ATOM 2610 N N . GLU A 1 322 ? -15.75 -6.32 -17.703 1 76.94 322 GLU A N 1
ATOM 2611 C CA . GLU A 1 322 ? -14.562 -6.773 -18.438 1 76.94 322 GLU A CA 1
ATOM 2612 C C . GLU A 1 322 ? -13.758 -5.594 -18.969 1 76.94 322 GLU A C 1
ATOM 2614 O O . GLU A 1 322 ? -12.523 -5.652 -19.031 1 76.94 322 GLU A O 1
ATOM 2619 N N . ASP A 1 323 ? -14.477 -4.535 -19.266 1 75.62 323 ASP A N 1
ATOM 2620 C CA . ASP A 1 323 ? -13.773 -3.383 -19.828 1 75.62 323 ASP A CA 1
ATOM 2621 C C . ASP A 1 323 ? -13.164 -2.529 -18.719 1 75.62 323 ASP A C 1
ATOM 2623 O O . ASP A 1 323 ? -12.539 -1.503 -18.984 1 75.62 323 ASP A O 1
ATOM 2627 N N . GLY A 1 324 ? -13.477 -3.025 -17.547 1 79.75 324 GLY A N 1
ATOM 2628 C CA . GLY A 1 324 ? -12.867 -2.346 -16.422 1 79.75 324 GLY A CA 1
ATOM 2629 C C . GLY A 1 324 ? -13.82 -1.387 -15.727 1 79.75 324 GLY A C 1
ATOM 2630 O O . GLY A 1 324 ? -13.531 -0.903 -14.625 1 79.75 324 GLY A O 1
ATOM 2631 N N . SER A 1 325 ? -14.922 -1.083 -16.344 1 81.56 325 SER A N 1
ATOM 2632 C CA . SER A 1 325 ? -15.875 -0.159 -15.742 1 81.56 325 SER A CA 1
ATOM 2633 C C . SER A 1 325 ? -16.594 -0.794 -14.555 1 81.56 325 SER A C 1
ATOM 2635 O O . SER A 1 325 ? -17 -1.953 -14.617 1 81.56 325 SER A O 1
ATOM 2637 N N . GLY A 1 326 ? -16.656 -0.004 -13.523 1 86.25 326 GLY A N 1
ATOM 2638 C CA . GLY A 1 326 ? -17.266 -0.538 -12.32 1 86.25 326 GLY A CA 1
ATOM 2639 C C . GLY A 1 326 ? -18.578 0.134 -11.969 1 86.25 326 GLY A C 1
ATOM 2640 O O . GLY A 1 326 ? -18.953 1.143 -12.57 1 86.25 326 GLY A O 1
ATOM 2641 N N . CYS A 1 327 ? -19.266 -0.466 -11.078 1 86.69 327 CYS A N 1
ATOM 2642 C CA . CYS A 1 327 ? -20.469 0.132 -10.5 1 86.69 327 CYS A CA 1
ATOM 2643 C C . CYS A 1 327 ? -20.609 -0.245 -9.031 1 86.69 327 CYS A C 1
ATOM 2645 O O . CYS A 1 327 ? -20.172 -1.323 -8.617 1 86.69 327 CYS A O 1
ATOM 2647 N N . ILE A 1 328 ? -21.141 0.653 -8.312 1 85.62 328 ILE A N 1
ATOM 2648 C CA . ILE A 1 328 ? -21.422 0.43 -6.898 1 85.62 328 ILE A CA 1
ATOM 2649 C C . ILE A 1 328 ? -22.922 0.606 -6.637 1 85.62 328 ILE A C 1
ATOM 2651 O O . ILE A 1 328 ? -23.516 1.601 -7.055 1 85.62 328 ILE A O 1
ATOM 2655 N N . ARG A 1 329 ? -23.391 -0.41 -6 1 80 329 ARG A N 1
ATOM 2656 C CA . ARG A 1 329 ? -24.797 -0.344 -5.598 1 80 329 ARG A CA 1
ATOM 2657 C C . ARG A 1 329 ? -24.953 -0.645 -4.113 1 80 329 ARG A C 1
ATOM 2659 O O . ARG A 1 329 ? -24.125 -1.345 -3.523 1 80 329 ARG A O 1
ATOM 2666 N N . ARG A 1 330 ? -25.953 -0.093 -3.639 1 77.06 330 ARG A N 1
ATOM 2667 C CA . ARG A 1 330 ? -26.328 -0.481 -2.281 1 77.06 330 ARG A CA 1
ATOM 2668 C C . ARG A 1 330 ? -26.859 -1.906 -2.246 1 77.06 330 ARG A C 1
ATOM 2670 O O . ARG A 1 330 ? -27.609 -2.312 -3.137 1 77.06 330 ARG A O 1
ATOM 2677 N N . THR A 1 331 ? -26.297 -2.557 -1.203 1 74.94 331 THR A N 1
ATOM 2678 C CA . THR A 1 331 ? -26.859 -3.891 -1.028 1 74.94 331 THR A CA 1
ATOM 2679 C C . THR A 1 331 ? -28.109 -3.842 -0.14 1 74.94 331 THR A C 1
ATOM 2681 O O . THR A 1 331 ? -28.156 -3.062 0.815 1 74.94 331 THR A O 1
ATOM 2684 N N . ASP A 1 332 ? -29.125 -4.516 -0.563 1 64.81 332 ASP A N 1
ATOM 2685 C CA . ASP A 1 332 ? -30.359 -4.594 0.232 1 64.81 332 ASP A CA 1
ATOM 2686 C C . ASP A 1 332 ? -30.266 -5.711 1.267 1 64.81 332 ASP A C 1
ATOM 2688 O O . ASP A 1 332 ? -31.109 -5.801 2.166 1 64.81 332 ASP A O 1
ATOM 2692 N N . SER A 1 333 ? -29.281 -6.477 1.069 1 66.94 333 SER A N 1
ATOM 2693 C CA . SER A 1 333 ? -29.141 -7.605 1.984 1 66.94 333 SER A CA 1
ATOM 2694 C C . SER A 1 333 ? -28.625 -7.152 3.346 1 66.94 333 SER A C 1
ATOM 2696 O O . SER A 1 333 ? -27.609 -6.453 3.432 1 66.94 333 SER A O 1
ATOM 2698 N N . PRO A 1 334 ? -29.547 -7.453 4.371 1 66.31 334 PRO A N 1
ATOM 2699 C CA . PRO A 1 334 ? -29 -7.145 5.695 1 66.31 334 PRO A CA 1
ATOM 2700 C C . PRO A 1 334 ? -27.844 -8.055 6.09 1 66.31 334 PRO A C 1
ATOM 2702 O O . PRO A 1 334 ? -27.938 -9.281 5.934 1 66.31 334 PRO A O 1
ATOM 2705 N N . PHE A 1 335 ? -26.781 -7.629 6.457 1 74.81 335 PHE A N 1
ATOM 2706 C CA . PHE A 1 335 ? -25.625 -8.344 7.004 1 74.81 335 PHE A CA 1
ATOM 2707 C C . PHE A 1 335 ? -25.062 -9.312 5.98 1 74.81 335 PHE A C 1
ATOM 2709 O O . PHE A 1 335 ? -24.875 -10.492 6.273 1 74.81 335 PHE A O 1
ATOM 2716 N N . PRO A 1 336 ? -24.859 -8.781 4.793 1 79.88 336 PRO A N 1
ATOM 2717 C CA . PRO A 1 336 ? -24.438 -9.688 3.719 1 79.88 336 PRO A CA 1
ATOM 2718 C C . PRO A 1 336 ? -23.156 -10.43 4.047 1 79.88 336 PRO A C 1
ATOM 2720 O O . PRO A 1 336 ? -22.906 -11.508 3.508 1 79.88 336 PRO A O 1
ATOM 2723 N N . TYR A 1 337 ? -22.391 -9.922 4.988 1 89.38 337 TYR A N 1
ATOM 2724 C CA . TYR A 1 337 ? -21.094 -10.531 5.246 1 89.38 337 TYR A CA 1
ATOM 2725 C C . TYR A 1 337 ? -21.094 -11.297 6.566 1 89.38 337 TYR A C 1
ATOM 2727 O O . TYR A 1 337 ? -20.141 -12.008 6.883 1 89.38 337 TYR A O 1
ATOM 2735 N N . GLY A 1 338 ? -22.109 -11.102 7.336 1 89.44 338 GLY A N 1
ATOM 2736 C CA . GLY A 1 338 ? -22.234 -11.797 8.602 1 89.44 338 GLY A CA 1
ATOM 2737 C C . GLY A 1 338 ? -21.438 -11.164 9.719 1 89.44 338 GLY A C 1
ATOM 2738 O O . GLY A 1 338 ? -21 -10.016 9.609 1 89.44 338 GLY A O 1
ATOM 2739 N N . ASN A 1 339 ? -21.328 -11.938 10.82 1 93 339 ASN A N 1
ATOM 2740 C CA . ASN A 1 339 ? -20.625 -11.469 12.008 1 93 339 ASN A CA 1
ATOM 2741 C C . ASN A 1 339 ? -19.156 -11.875 11.992 1 93 339 ASN A C 1
ATOM 2743 O O . ASN A 1 339 ? -18.766 -12.797 11.281 1 93 339 ASN A O 1
ATOM 2747 N N . VAL A 1 340 ? -18.406 -11.07 12.734 1 94.81 340 VAL A N 1
ATOM 2748 C CA . VAL A 1 340 ? -17.047 -11.508 13.023 1 94.81 340 VAL A CA 1
ATOM 2749 C C . VAL A 1 340 ? -17.078 -12.758 13.898 1 94.81 340 VAL A C 1
ATOM 2751 O O . VAL A 1 340 ? -17.703 -12.758 14.969 1 94.81 340 VAL A O 1
ATOM 2754 N N . LYS A 1 341 ? -16.469 -13.773 13.508 1 91.62 341 LYS A N 1
ATOM 2755 C CA . LYS A 1 341 ? -16.562 -15.078 14.148 1 91.62 341 LYS A CA 1
ATOM 2756 C C . LYS A 1 341 ? -16.188 -14.992 15.625 1 91.62 341 LYS A C 1
ATOM 2758 O O . LYS A 1 341 ? -16.891 -15.547 16.484 1 91.62 341 LYS A O 1
ATOM 2763 N N . GLU A 1 342 ? -15.203 -14.281 15.961 1 93.38 342 GLU A N 1
ATOM 2764 C CA . GLU A 1 342 ? -14.68 -14.188 17.328 1 93.38 342 GLU A CA 1
ATOM 2765 C C . GLU A 1 342 ? -15.477 -13.195 18.156 1 93.38 342 GLU A C 1
ATOM 2767 O O . GLU A 1 342 ? -15.406 -13.211 19.391 1 93.38 342 GLU A O 1
ATOM 2772 N N . PHE A 1 343 ? -16.094 -12.281 17.484 1 96.56 343 PHE A N 1
ATOM 2773 C CA . PHE A 1 343 ? -16.828 -11.211 18.156 1 96.56 343 PHE A CA 1
ATOM 2774 C C . PHE A 1 343 ? -18.25 -11.102 17.625 1 96.56 343 PHE A C 1
ATOM 2776 O O . PHE A 1 343 ? -18.531 -10.289 16.734 1 96.56 343 PHE A O 1
ATOM 2783 N N . LYS A 1 344 ? -19.188 -11.75 18.266 1 94.06 344 LYS A N 1
ATOM 2784 C CA . LYS A 1 344 ? -20.547 -11.891 17.75 1 94.06 344 LYS A CA 1
ATOM 2785 C C . LYS A 1 344 ? -21.281 -10.555 17.766 1 94.06 344 LYS A C 1
ATOM 2787 O O . LYS A 1 344 ? -22.266 -10.375 17.047 1 94.06 344 LYS A O 1
ATOM 2792 N N . ASN A 1 345 ? -20.812 -9.68 18.531 1 94.38 345 ASN A N 1
ATOM 2793 C CA . ASN A 1 345 ? -21.422 -8.359 18.594 1 94.38 345 ASN A CA 1
ATOM 2794 C C . ASN A 1 345 ? -20.906 -7.453 17.484 1 94.38 345 ASN A C 1
ATOM 2796 O O . ASN A 1 345 ? -21.25 -6.273 17.422 1 94.38 345 ASN A O 1
ATOM 2800 N N . CYS A 1 346 ? -20.062 -7.969 16.656 1 94.75 346 CYS A N 1
ATOM 2801 C CA . CYS A 1 346 ? -19.484 -7.23 15.531 1 94.75 346 CYS A CA 1
ATOM 2802 C C . CYS A 1 346 ? -19.938 -7.812 14.203 1 94.75 346 CYS A C 1
ATOM 2804 O O . CYS A 1 346 ? -20 -9.031 14.047 1 94.75 346 CYS A O 1
ATOM 2806 N N . ASN A 1 347 ? -20.266 -6.961 13.266 1 92.88 347 ASN A N 1
ATOM 2807 C CA . ASN A 1 347 ? -20.609 -7.363 11.906 1 92.88 347 ASN A CA 1
ATOM 2808 C C . ASN A 1 347 ? -19.719 -6.691 10.875 1 92.88 347 ASN A C 1
ATOM 2810 O O . ASN A 1 347 ? -19.375 -5.516 11.016 1 92.88 347 ASN A O 1
ATOM 2814 N N . TYR A 1 348 ? -19.406 -7.441 9.859 1 93.62 348 TYR A N 1
ATOM 2815 C CA . TYR A 1 348 ? -18.609 -6.863 8.789 1 93.62 348 TYR A CA 1
ATOM 2816 C C . TYR A 1 348 ? -19.391 -5.789 8.047 1 93.62 348 TYR A C 1
ATOM 2818 O O . TYR A 1 348 ? -20.594 -5.934 7.82 1 93.62 348 TYR A O 1
ATOM 2826 N N . LYS A 1 349 ? -18.703 -4.688 7.73 1 91.62 349 LYS A N 1
ATOM 2827 C CA . LYS A 1 349 ? -19.312 -3.564 7.016 1 91.62 349 LYS A CA 1
ATOM 2828 C C . LYS A 1 349 ? -18.391 -3.055 5.914 1 91.62 349 LYS A C 1
ATOM 2830 O O . LYS A 1 349 ? -17.188 -3.346 5.914 1 91.62 349 LYS A O 1
ATOM 2835 N N . ASP A 1 350 ? -19.031 -2.377 4.945 1 90.69 350 ASP A N 1
ATOM 2836 C CA . ASP A 1 350 ? -18.25 -1.625 3.973 1 90.69 350 ASP A CA 1
ATOM 2837 C C . ASP A 1 350 ? -18.109 -0.165 4.395 1 90.69 350 ASP A C 1
ATOM 2839 O O . ASP A 1 350 ? -17.062 0.453 4.16 1 90.69 350 ASP A O 1
ATOM 2843 N N . VAL A 1 351 ? -19.094 0.374 4.973 1 90.38 351 VAL A N 1
ATOM 2844 C CA . VAL A 1 351 ? -19.141 1.77 5.398 1 90.38 351 VAL A CA 1
ATOM 2845 C C . VAL A 1 351 ? -19.578 1.854 6.855 1 90.38 351 VAL A C 1
ATOM 2847 O O . VAL A 1 351 ? -20.516 1.168 7.27 1 90.38 351 VAL A O 1
ATOM 2850 N N . THR A 1 352 ? -18.891 2.672 7.605 1 90.56 352 THR A N 1
ATOM 2851 C CA . THR A 1 352 ? -19.219 2.859 9.016 1 90.56 352 THR A CA 1
ATOM 2852 C C . THR A 1 352 ? -19.328 4.344 9.352 1 90.56 352 THR A C 1
ATOM 2854 O O . THR A 1 352 ? -18.984 5.199 8.539 1 90.56 352 THR A O 1
ATOM 2857 N N . PRO A 1 353 ? -19.906 4.668 10.547 1 89.06 353 PRO A N 1
ATOM 2858 C CA . PRO A 1 353 ? -19.828 6.051 11.008 1 89.06 353 PRO A CA 1
ATOM 2859 C C . PRO A 1 353 ? -18.391 6.504 11.258 1 89.06 353 PRO A C 1
ATOM 2861 O O . PRO A 1 353 ? -17.484 5.672 11.336 1 89.06 353 PRO A O 1
ATOM 2864 N N . ASP A 1 354 ? -18.312 7.797 11.32 1 91.06 354 ASP A N 1
ATOM 2865 C CA . ASP A 1 354 ? -17 8.375 11.578 1 91.06 354 ASP A CA 1
ATOM 2866 C C . ASP A 1 354 ? -16.625 8.281 13.055 1 91.06 354 ASP A C 1
ATOM 2868 O O . ASP A 1 354 ? -16.297 9.281 13.68 1 91.06 354 ASP A O 1
ATOM 2872 N N . PHE A 1 355 ? -16.859 7.234 13.664 1 95.19 355 PHE A N 1
ATOM 2873 C CA . PHE A 1 355 ? -16.422 6.809 14.984 1 95.19 355 PHE A CA 1
ATOM 2874 C C . PHE A 1 355 ? -15.828 5.406 14.93 1 95.19 355 PHE A C 1
ATOM 2876 O O . PHE A 1 355 ? -16.547 4.414 15.094 1 95.19 355 PHE A O 1
ATOM 2883 N N . PHE A 1 356 ? -14.484 5.34 14.688 1 97.06 356 PHE A N 1
ATOM 2884 C CA . PHE A 1 356 ? -13.836 4.047 14.508 1 97.06 356 PHE A CA 1
ATOM 2885 C C . PHE A 1 356 ? -12.383 4.098 14.961 1 97.06 356 PHE A C 1
ATOM 2887 O O . PHE A 1 356 ? -11.766 5.164 14.961 1 97.06 356 PHE A O 1
ATOM 2894 N N . LEU A 1 357 ? -11.914 3.014 15.43 1 98.81 357 LEU A N 1
ATOM 2895 C CA . LEU A 1 357 ? -10.492 2.752 15.641 1 98.81 357 LEU A CA 1
ATOM 2896 C C . LEU A 1 357 ? -9.898 1.973 14.477 1 98.81 357 LEU A C 1
ATOM 2898 O O . LEU A 1 357 ? -10.508 1.016 13.992 1 98.81 357 LEU A O 1
ATOM 2902 N N . ALA A 1 358 ? -8.75 2.406 13.984 1 98.62 358 ALA A N 1
ATOM 2903 C CA . ALA A 1 358 ? -8.172 1.771 12.805 1 98.62 358 ALA A CA 1
ATOM 2904 C C . ALA A 1 358 ? -6.664 1.575 12.969 1 98.62 358 ALA A C 1
ATOM 2906 O O . ALA A 1 358 ? -6.02 2.291 13.734 1 98.62 358 ALA A O 1
ATOM 2907 N N . LYS A 1 359 ? -6.188 0.54 12.32 1 96.81 359 LYS A N 1
ATOM 2908 C CA . LYS A 1 359 ? -4.746 0.454 12.125 1 96.81 359 LYS A CA 1
ATOM 2909 C C . LYS A 1 359 ? -4.227 1.64 11.312 1 96.81 359 LYS A C 1
ATOM 2911 O O . LYS A 1 359 ? -4.641 1.846 10.172 1 96.81 359 LYS A O 1
ATOM 2916 N N . THR A 1 360 ? -3.299 2.34 11.867 1 96.56 360 THR A N 1
ATOM 2917 C CA . THR A 1 360 ? -2.834 3.594 11.281 1 96.56 360 THR A CA 1
ATOM 2918 C C . THR A 1 360 ? -2.264 3.361 9.891 1 96.56 360 THR A C 1
ATOM 2920 O O . THR A 1 360 ? -2.652 4.035 8.93 1 96.56 360 THR A O 1
ATOM 2923 N N . GLU A 1 361 ? -1.479 2.357 9.734 1 93.38 361 GLU A N 1
ATOM 2924 C CA . GLU A 1 361 ? -0.808 2.115 8.461 1 93.38 361 GLU A CA 1
ATOM 2925 C C . GLU A 1 361 ? -1.799 1.665 7.391 1 93.38 361 GLU A C 1
ATOM 2927 O O . GLU A 1 361 ? -1.651 2.008 6.215 1 93.38 361 GLU A O 1
ATOM 2932 N N . ALA A 1 362 ? -2.775 0.918 7.781 1 94.88 362 ALA A N 1
ATOM 2933 C CA . ALA A 1 362 ? -3.775 0.46 6.816 1 94.88 362 ALA A CA 1
ATOM 2934 C C . ALA A 1 362 ? -4.543 1.638 6.223 1 94.88 362 ALA A C 1
ATOM 2936 O O . ALA A 1 362 ? -4.777 1.686 5.012 1 94.88 362 ALA A O 1
ATOM 2937 N N . VAL A 1 363 ? -4.875 2.584 7.051 1 96.88 363 VAL A N 1
ATOM 2938 C CA . VAL A 1 363 ? -5.641 3.734 6.582 1 96.88 363 VAL A CA 1
ATOM 2939 C C . VAL A 1 363 ? -4.734 4.668 5.781 1 96.88 363 VAL A C 1
ATOM 2941 O O . VAL A 1 363 ? -5.168 5.27 4.797 1 96.88 363 VAL A O 1
ATOM 2944 N N . ARG A 1 364 ? -3.484 4.789 6.211 1 95.19 364 ARG A N 1
ATOM 2945 C CA . ARG A 1 364 ? -2.531 5.609 5.469 1 95.19 364 ARG A CA 1
ATOM 2946 C C . ARG A 1 364 ? -2.385 5.113 4.031 1 95.19 364 ARG A C 1
ATOM 2948 O O . ARG A 1 364 ? -2.26 5.914 3.104 1 95.19 364 ARG A O 1
ATOM 2955 N N . LYS A 1 365 ? -2.467 3.895 3.859 1 92.44 365 LYS A N 1
ATOM 2956 C CA . LYS A 1 365 ? -2.299 3.314 2.529 1 92.44 365 LYS A CA 1
ATOM 2957 C C . LYS A 1 365 ? -3.494 3.639 1.636 1 92.44 365 LYS A C 1
ATOM 2959 O O . LYS A 1 365 ? -3.344 3.777 0.42 1 92.44 365 LYS A O 1
ATOM 2964 N N . VAL A 1 366 ? -4.629 3.729 2.236 1 94.75 366 VAL A N 1
ATOM 2965 C CA . VAL A 1 366 ? -5.828 4.082 1.48 1 94.75 366 VAL A CA 1
ATOM 2966 C C . VAL A 1 366 ? -5.879 5.594 1.27 1 94.75 366 VAL A C 1
ATOM 2968 O O . VAL A 1 366 ? -6.043 6.062 0.141 1 94.75 366 VAL A O 1
ATOM 2971 N N . GLY A 1 367 ? -5.68 6.27 2.359 1 93.94 367 GLY A N 1
ATOM 2972 C CA . GLY A 1 367 ? -5.715 7.727 2.33 1 93.94 367 GLY A CA 1
ATOM 2973 C C . GLY A 1 367 ? -7.109 8.289 2.137 1 93.94 367 GLY A C 1
ATOM 2974 O O . GLY A 1 367 ? -7.969 7.637 1.532 1 93.94 367 GLY A O 1
ATOM 2975 N N . PHE A 1 368 ? -7.328 9.477 2.646 1 94.69 368 PHE A N 1
ATOM 2976 C CA . PHE A 1 368 ? -8.523 10.25 2.332 1 94.69 368 PHE A CA 1
ATOM 2977 C C . PHE A 1 368 ? -8.281 11.141 1.119 1 94.69 368 PHE A C 1
ATOM 2979 O O . PHE A 1 368 ? -7.137 11.398 0.742 1 94.69 368 PHE A O 1
ATOM 2986 N N . ASP A 1 369 ? -9.352 11.508 0.478 1 91.25 369 ASP A N 1
ATOM 2987 C CA . ASP A 1 369 ? -9.234 12.367 -0.695 1 91.25 369 ASP A CA 1
ATOM 2988 C C . ASP A 1 369 ? -9.359 13.844 -0.308 1 91.25 369 ASP A C 1
ATOM 2990 O O . ASP A 1 369 ? -10.414 14.281 0.148 1 91.25 369 ASP A O 1
ATOM 2994 N N . PRO A 1 370 ? -8.273 14.547 -0.476 1 90.25 370 PRO A N 1
ATOM 2995 C CA . PRO A 1 370 ? -8.297 15.945 -0.041 1 90.25 370 PRO A CA 1
ATOM 2996 C C . PRO A 1 370 ? -9.172 16.828 -0.935 1 90.25 370 PRO A C 1
ATOM 2998 O O . PRO A 1 370 ? -9.445 17.984 -0.591 1 90.25 370 PRO A O 1
ATOM 3001 N N . GLU A 1 371 ? -9.648 16.344 -1.999 1 86.31 371 GLU A N 1
ATOM 3002 C CA . GLU A 1 371 ? -10.516 17.109 -2.887 1 86.31 371 GLU A CA 1
ATOM 3003 C C . GLU A 1 371 ? -11.898 17.297 -2.277 1 86.31 371 GLU A C 1
ATOM 3005 O O . GLU A 1 371 ? -12.633 18.219 -2.658 1 86.31 371 GLU A O 1
ATOM 3010 N N . PHE A 1 372 ? -12.18 16.438 -1.383 1 82.5 372 PHE A N 1
ATOM 3011 C CA . PHE A 1 372 ? -13.5 16.516 -0.776 1 82.5 372 PHE A CA 1
ATOM 3012 C C . PHE A 1 372 ? -13.492 17.438 0.436 1 82.5 372 PHE A C 1
ATOM 3014 O O . PHE A 1 372 ? -12.766 17.188 1.403 1 82.5 372 PHE A O 1
ATOM 3021 N N . GLU A 1 373 ? -14.344 18.422 0.424 1 78.62 373 GLU A N 1
ATOM 3022 C CA . GLU A 1 373 ? -14.344 19.438 1.478 1 78.62 373 GLU A CA 1
ATOM 3023 C C . GLU A 1 373 ? -15.359 19.094 2.564 1 78.62 373 GLU A C 1
ATOM 3025 O O . GLU A 1 373 ? -15.094 19.281 3.754 1 78.62 373 GLU A O 1
ATOM 3030 N N . ARG A 1 374 ? -16.547 18.578 2.176 1 75.94 374 ARG A N 1
ATOM 3031 C CA . ARG A 1 374 ? -17.578 18.375 3.186 1 75.94 374 ARG A CA 1
ATOM 3032 C C . ARG A 1 374 ? -18.078 16.938 3.16 1 75.94 374 ARG A C 1
ATOM 3034 O O . ARG A 1 374 ? -18.234 16.312 4.211 1 75.94 374 ARG A O 1
ATOM 3041 N N . ILE A 1 375 ? -18.281 16.5 1.956 1 71.38 375 ILE A N 1
ATOM 3042 C CA . ILE A 1 375 ? -18.797 15.141 1.803 1 71.38 375 ILE A CA 1
ATOM 3043 C C . ILE A 1 375 ? -17.656 14.195 1.42 1 71.38 375 ILE A C 1
ATOM 3045 O O . ILE A 1 375 ? -17.141 14.258 0.304 1 71.38 375 ILE A O 1
ATOM 3049 N N . SER A 1 376 ? -17.188 13.469 2.385 1 76.81 376 SER A N 1
ATOM 3050 C CA . SER A 1 376 ? -16.062 12.609 2.078 1 76.81 376 SER A CA 1
ATOM 3051 C C . SER A 1 376 ? -16.125 11.297 2.863 1 76.81 376 SER A C 1
ATOM 3053 O O . SER A 1 376 ? -15.234 10.453 2.74 1 76.81 376 SER A O 1
ATOM 3055 N N . HIS A 1 377 ? -17.125 11.102 3.564 1 82.75 377 HIS A N 1
ATOM 3056 C CA . HIS A 1 377 ? -17.188 9.945 4.453 1 82.75 377 HIS A CA 1
ATOM 3057 C C . HIS A 1 377 ? -17.281 8.648 3.658 1 82.75 377 HIS A C 1
ATOM 3059 O O . HIS A 1 377 ? -16.422 7.773 3.791 1 82.75 377 HIS A O 1
ATOM 3065 N N . ARG A 1 378 ? -18.188 8.586 2.77 1 83.5 378 ARG A N 1
ATOM 3066 C CA . ARG A 1 378 ? -18.406 7.371 1.994 1 83.5 378 ARG A CA 1
ATOM 3067 C C . ARG A 1 378 ? -17.234 7.105 1.043 1 83.5 378 ARG A C 1
ATOM 3069 O O . ARG A 1 378 ? -16.859 5.953 0.816 1 83.5 378 ARG A O 1
ATOM 3076 N N . GLU A 1 379 ? -16.766 8.172 0.558 1 88.12 379 GLU A N 1
ATOM 3077 C CA . GLU A 1 379 ? -15.734 8.07 -0.476 1 88.12 379 GLU A CA 1
ATOM 3078 C C . GLU A 1 379 ? -14.484 7.379 0.057 1 88.12 379 GLU A C 1
ATOM 3080 O O . GLU A 1 379 ? -13.836 6.617 -0.665 1 88.12 379 GLU A O 1
ATOM 3085 N N . PHE A 1 380 ? -14.227 7.629 1.295 1 92.81 380 PHE A N 1
ATOM 3086 C CA . PHE A 1 380 ? -13.094 6.93 1.9 1 92.81 380 PHE A CA 1
ATOM 3087 C C . PHE A 1 380 ? -13.32 5.422 1.885 1 92.81 380 PHE A C 1
ATOM 3089 O O . PHE A 1 380 ? -12.406 4.66 1.559 1 92.81 380 PHE A O 1
ATOM 3096 N N . PHE A 1 381 ? -14.445 5.02 2.299 1 92.88 381 PHE A N 1
ATOM 3097 C CA . PHE A 1 381 ? -14.727 3.59 2.387 1 92.88 381 PHE A CA 1
ATOM 3098 C C . PHE A 1 381 ? -14.812 2.969 0.998 1 92.88 381 PHE A C 1
ATOM 3100 O O . PHE A 1 381 ? -14.438 1.809 0.808 1 92.88 381 PHE A O 1
ATOM 3107 N N . ILE A 1 382 ? -15.289 3.75 0.06 1 90.69 382 ILE A N 1
ATOM 3108 C CA . ILE A 1 382 ? -15.266 3.287 -1.323 1 90.69 382 ILE A CA 1
ATOM 3109 C C . ILE A 1 382 ? -13.828 3.061 -1.771 1 90.69 382 ILE A C 1
ATOM 3111 O O . ILE A 1 382 ? -13.508 2.02 -2.348 1 90.69 382 ILE A O 1
ATOM 3115 N N . ASP A 1 383 ? -12.984 4.016 -1.468 1 93.75 383 ASP A N 1
ATOM 3116 C CA . ASP A 1 383 ? -11.57 3.887 -1.803 1 93.75 383 ASP A CA 1
ATOM 3117 C C . ASP A 1 383 ? -10.953 2.68 -1.103 1 93.75 383 ASP A C 1
ATOM 3119 O O . ASP A 1 383 ? -9.953 2.127 -1.575 1 93.75 383 ASP A O 1
ATOM 3123 N N . GLY A 1 384 ? -11.547 2.301 -0.011 1 95.44 384 GLY A N 1
ATOM 3124 C CA . GLY A 1 384 ? -10.992 1.24 0.814 1 95.44 384 GLY A CA 1
ATOM 3125 C C . GLY A 1 384 ? -11.469 -0.142 0.409 1 95.44 384 GLY A C 1
ATOM 3126 O O . GLY A 1 384 ? -11.031 -1.146 0.968 1 95.44 384 GLY A O 1
ATOM 3127 N N . ILE A 1 385 ? -12.367 -0.203 -0.55 1 93.94 385 ILE A N 1
ATOM 3128 C CA . ILE A 1 385 ? -12.883 -1.498 -0.984 1 93.94 385 ILE A CA 1
ATOM 3129 C C . ILE A 1 385 ? -11.734 -2.359 -1.506 1 93.94 385 ILE A C 1
ATOM 3131 O O . ILE A 1 385 ? -10.969 -1.926 -2.369 1 93.94 385 ILE A O 1
ATOM 3135 N N . GLY A 1 386 ? -11.609 -3.553 -0.902 1 93.75 386 GLY A N 1
ATOM 3136 C CA . GLY A 1 386 ? -10.555 -4.48 -1.281 1 93.75 386 GLY A CA 1
ATOM 3137 C C . GLY A 1 386 ? -9.25 -4.23 -0.549 1 93.75 386 GLY A C 1
ATOM 3138 O O . GLY A 1 386 ? -8.281 -4.969 -0.733 1 93.75 386 GLY A O 1
ATOM 3139 N N . TYR A 1 387 ? -9.273 -3.234 0.306 1 94.75 387 TYR A N 1
ATOM 3140 C CA . TYR A 1 387 ? -8.047 -2.895 1.016 1 94.75 387 TYR A CA 1
ATOM 3141 C C . TYR A 1 387 ? -8.258 -2.957 2.523 1 94.75 387 TYR A C 1
ATOM 3143 O O . TYR A 1 387 ? -7.309 -3.193 3.277 1 94.75 387 TYR A O 1
ATOM 3151 N N . LEU A 1 388 ? -9.445 -2.74 2.939 1 96.69 388 LEU A N 1
ATOM 3152 C CA . LEU A 1 388 ? -9.734 -2.686 4.371 1 96.69 388 LEU A CA 1
ATOM 3153 C C . LEU A 1 388 ? -10.773 -3.727 4.758 1 96.69 388 LEU A C 1
ATOM 3155 O O . LEU A 1 388 ? -11.812 -3.852 4.098 1 96.69 388 LEU A O 1
ATOM 3159 N N . LYS A 1 389 ? -10.477 -4.469 5.73 1 96.5 389 LYS A N 1
ATOM 3160 C CA . LYS A 1 389 ? -11.461 -5.32 6.391 1 96.5 389 LYS A CA 1
ATOM 3161 C C . LYS A 1 389 ? -12.094 -4.605 7.586 1 96.5 389 LYS A C 1
ATOM 3163 O O . LYS A 1 389 ? -11.422 -4.363 8.594 1 96.5 389 LYS A O 1
ATOM 3168 N N . ILE A 1 390 ? -13.422 -4.355 7.438 1 96.62 390 ILE A N 1
ATOM 3169 C CA . ILE A 1 390 ? -14.07 -3.408 8.336 1 96.62 390 ILE A CA 1
ATOM 3170 C C . ILE A 1 390 ? -15.203 -4.102 9.086 1 96.62 390 ILE A C 1
ATOM 3172 O O . ILE A 1 390 ? -15.938 -4.902 8.508 1 96.62 390 ILE A O 1
ATOM 3176 N N . ALA A 1 391 ? -15.336 -3.795 10.336 1 96.19 391 ALA A N 1
ATOM 3177 C CA . ALA A 1 391 ? -16.484 -4.254 11.117 1 96.19 391 ALA A CA 1
ATOM 3178 C C . ALA A 1 391 ? -17.016 -3.139 12.008 1 96.19 391 ALA A C 1
ATOM 3180 O O . ALA A 1 391 ? -16.344 -2.123 12.219 1 96.19 391 ALA A O 1
ATOM 3181 N N . GLN A 1 392 ? -18.188 -3.293 12.43 1 94 392 GLN A N 1
ATOM 3182 C CA . GLN A 1 392 ? -18.812 -2.43 13.422 1 94 392 GLN A CA 1
ATOM 3183 C C . GLN A 1 392 ? -19.312 -3.238 14.617 1 94 392 GLN A C 1
ATOM 3185 O O . GLN A 1 392 ? -19.891 -4.316 14.445 1 94 392 GLN A O 1
ATOM 3190 N N . CYS A 1 393 ? -19.016 -2.758 15.742 1 94.69 393 CYS A N 1
ATOM 3191 C CA . CYS A 1 393 ? -19.359 -3.465 16.969 1 94.69 393 CYS A CA 1
ATOM 3192 C C . CYS A 1 393 ? -20.297 -2.623 17.844 1 94.69 393 CYS A C 1
ATOM 3194 O O . CYS A 1 393 ? -20.109 -1.406 17.953 1 94.69 393 CYS A O 1
ATOM 3196 N N . ASP A 1 394 ? -21.188 -3.258 18.547 1 93.06 394 ASP A N 1
ATOM 3197 C CA . ASP A 1 394 ? -22.219 -2.521 19.281 1 93.06 394 ASP A CA 1
ATOM 3198 C C . ASP A 1 394 ? -21.828 -2.324 20.734 1 93.06 394 ASP A C 1
ATOM 3200 O O . ASP A 1 394 ? -22.594 -1.767 21.516 1 93.06 394 ASP A O 1
ATOM 3204 N N . ASP A 1 395 ? -20.594 -2.688 21.094 1 96.12 395 ASP A N 1
ATOM 3205 C CA . ASP A 1 395 ? -20.234 -2.629 22.5 1 96.12 395 ASP A CA 1
ATOM 3206 C C . ASP A 1 395 ? -19.375 -1.398 22.797 1 96.12 395 ASP A C 1
ATOM 3208 O O . ASP A 1 395 ? -18.812 -1.271 23.891 1 96.12 395 ASP A O 1
ATOM 3212 N N . VAL A 1 396 ? -19.172 -0.527 21.938 1 96.69 396 VAL A N 1
ATOM 3213 C CA . VAL A 1 396 ? -18.531 0.768 22.141 1 96.69 396 VAL A CA 1
ATOM 3214 C C . VAL A 1 396 ? -19.422 1.879 21.594 1 96.69 396 VAL A C 1
ATOM 3216 O O . VAL A 1 396 ? -19.828 1.841 20.422 1 96.69 396 VAL A O 1
ATOM 3219 N N . VAL A 1 397 ? -19.719 2.799 22.422 1 95 397 VAL A N 1
ATOM 3220 C CA . VAL A 1 397 ? -20.672 3.844 22.062 1 95 397 VAL A CA 1
ATOM 3221 C C . VAL A 1 397 ? -20.094 5.215 22.422 1 95 397 VAL A C 1
ATOM 3223 O O . VAL A 1 397 ? -19.391 5.359 23.422 1 95 397 VAL A O 1
ATOM 3226 N N . ILE A 1 398 ? -20.344 6.16 21.594 1 96.44 398 ILE A N 1
ATOM 3227 C CA . ILE A 1 398 ? -19.953 7.539 21.875 1 96.44 398 ILE A CA 1
ATOM 3228 C C . ILE A 1 398 ? -21.172 8.453 21.75 1 96.44 398 ILE A C 1
ATOM 3230 O O . ILE A 1 398 ? -22.141 8.125 21.047 1 96.44 398 ILE A O 1
ATOM 3234 N N . LEU A 1 399 ? -21.109 9.57 22.438 1 95.25 399 LEU A N 1
ATOM 3235 C CA . LEU A 1 399 ? -22.234 10.516 22.422 1 95.25 399 LEU A CA 1
ATOM 3236 C C . LEU A 1 399 ? -22.031 11.57 21.344 1 95.25 399 LEU A C 1
ATOM 3238 O O . LEU A 1 399 ? -20.938 12.102 21.188 1 95.25 399 LEU A O 1
ATOM 3242 N N . HIS A 1 400 ? -23 11.781 20.578 1 94.25 400 HIS A N 1
ATOM 3243 C CA . HIS A 1 400 ? -23.047 12.867 19.609 1 94.25 400 HIS A CA 1
ATOM 3244 C C . HIS A 1 400 ? -23.75 14.094 20.172 1 94.25 400 HIS A C 1
ATOM 3246 O O . HIS A 1 400 ? -24.984 14.164 20.172 1 94.25 400 HIS A O 1
ATOM 3252 N N . ASP A 1 401 ? -23 15.047 20.531 1 90.75 401 ASP A N 1
ATOM 3253 C CA . ASP A 1 401 ? -23.516 16.297 21.062 1 90.75 401 ASP A CA 1
ATOM 3254 C C . ASP A 1 401 ? -23.484 17.406 20 1 90.75 401 ASP A C 1
ATOM 3256 O O . ASP A 1 401 ? -22.516 18.172 19.938 1 90.75 401 ASP A O 1
ATOM 3260 N N . ARG A 1 402 ? -24.562 17.594 19.203 1 81.69 402 ARG A N 1
ATOM 3261 C CA . ARG A 1 402 ? -24.609 18.391 17.984 1 81.69 402 ARG A CA 1
ATOM 3262 C C . ARG A 1 402 ? -24.844 19.875 18.297 1 81.69 402 ARG A C 1
ATOM 3264 O O . ARG A 1 402 ? -25.938 20.391 18.109 1 81.69 402 ARG A O 1
ATOM 3271 N N . GLU A 1 403 ? -23.938 20.469 18.953 1 79.62 403 GLU A N 1
ATOM 3272 C CA . GLU A 1 403 ? -24.062 21.906 19.125 1 79.62 403 GLU A CA 1
ATOM 3273 C C . GLU A 1 403 ? -23.641 22.656 17.859 1 79.62 403 GLU A C 1
ATOM 3275 O O . GLU A 1 403 ? -22.609 22.344 17.266 1 79.62 403 GLU A O 1
ATOM 3280 N N . ARG A 1 404 ? -24.562 23.438 17.344 1 78.06 404 ARG A N 1
ATOM 3281 C CA . ARG A 1 404 ? -24.234 24.219 16.156 1 78.06 404 ARG A CA 1
ATOM 3282 C C . ARG A 1 404 ? -24.344 25.703 16.422 1 78.06 404 ARG A C 1
ATOM 3284 O O . ARG A 1 404 ? -25.125 26.125 17.281 1 78.06 404 ARG A O 1
ATOM 3291 N N . ASN A 1 405 ? -23.406 26.422 15.875 1 84.06 405 ASN A N 1
ATOM 3292 C CA . ASN A 1 405 ? -23.469 27.891 15.922 1 84.06 405 ASN A CA 1
ATOM 3293 C C . ASN A 1 405 ? -23.734 28.484 14.539 1 84.06 405 ASN A C 1
ATOM 3295 O O . ASN A 1 405 ? -23.703 27.766 13.539 1 84.06 405 ASN A O 1
ATOM 3299 N N . LYS A 1 406 ? -24.031 29.719 14.5 1 82.31 406 LYS A N 1
ATOM 3300 C CA . LYS A 1 406 ? -24.453 30.391 13.273 1 82.31 406 LYS A CA 1
ATOM 3301 C C . LYS A 1 406 ? -23.328 30.391 12.234 1 82.31 406 LYS A C 1
ATOM 3303 O O . LYS A 1 406 ? -23.578 30.188 11.047 1 82.31 406 LYS A O 1
ATOM 3308 N N . VAL A 1 407 ? -22.203 30.625 12.672 1 85.44 407 VAL A N 1
ATOM 3309 C CA . VAL A 1 407 ? -21.078 30.719 11.75 1 85.44 407 VAL A CA 1
ATOM 3310 C C . VAL A 1 407 ? -20.844 29.359 11.078 1 85.44 407 VAL A C 1
ATOM 3312 O O . VAL A 1 407 ? -20.719 29.297 9.852 1 85.44 407 VAL A O 1
ATOM 3315 N N . TYR A 1 408 ? -20.766 28.375 11.828 1 87.44 408 TYR A N 1
ATOM 3316 C CA . TYR A 1 408 ? -20.562 27.031 11.312 1 87.44 408 TYR A CA 1
ATOM 3317 C C . TYR A 1 408 ? -21.672 26.641 10.336 1 87.44 408 TYR A C 1
ATOM 3319 O O . TYR A 1 408 ? -21.406 26.078 9.273 1 87.44 408 TYR A O 1
ATOM 3327 N N . ASN A 1 409 ? -22.859 26.953 10.633 1 84.06 409 ASN A N 1
ATOM 3328 C CA . ASN A 1 409 ? -24 26.578 9.82 1 84.06 409 ASN A CA 1
ATOM 3329 C C . ASN A 1 409 ? -23.969 27.234 8.445 1 84.06 409 ASN A C 1
ATOM 3331 O O . ASN A 1 409 ? -24.422 26.656 7.461 1 84.06 409 ASN A O 1
ATOM 3335 N N . LYS A 1 410 ? -23.469 28.391 8.484 1 82.31 410 LYS A N 1
ATOM 3336 C CA . LYS A 1 410 ? -23.344 29.094 7.215 1 82.31 410 LYS A CA 1
ATOM 3337 C C . LYS A 1 410 ? -22.5 28.297 6.223 1 82.31 410 LYS A C 1
ATOM 3339 O O . LYS A 1 410 ? -22.812 28.234 5.031 1 82.31 410 LYS A O 1
ATOM 3344 N N . TYR A 1 411 ? -21.469 27.734 6.734 1 82.62 411 TYR A N 1
ATOM 3345 C CA . TYR A 1 411 ? -20.562 27.016 5.852 1 82.62 411 TYR A CA 1
ATOM 3346 C C . TYR A 1 411 ? -21.016 25.562 5.664 1 82.62 411 TYR A C 1
ATOM 3348 O O . TYR A 1 411 ? -20.672 24.938 4.66 1 82.62 411 TYR A O 1
ATOM 3356 N N . ARG A 1 412 ? -21.672 25.062 6.664 1 74.62 412 ARG A N 1
ATOM 3357 C CA . ARG A 1 412 ? -22.172 23.688 6.543 1 74.62 412 ARG A CA 1
ATOM 3358 C C . ARG A 1 412 ? -23.281 23.609 5.496 1 74.62 412 ARG A C 1
ATOM 3360 O O . ARG A 1 412 ? -23.359 22.625 4.746 1 74.62 412 ARG A O 1
ATOM 3367 N N . HIS A 1 413 ? -24.281 24.484 5.652 1 60.22 413 HIS A N 1
ATOM 3368 C CA . HIS A 1 413 ? -25.469 24.453 4.812 1 60.22 413 HIS A CA 1
ATOM 3369 C C . HIS A 1 413 ? -25.281 25.312 3.559 1 60.22 413 HIS A C 1
ATOM 3371 O O . HIS A 1 413 ? -26.203 25.438 2.748 1 60.22 413 HIS A O 1
ATOM 3377 N N . SER A 1 414 ? -24.172 26 3.607 1 55.25 414 SER A N 1
ATOM 3378 C CA . SER A 1 414 ? -24.047 26.719 2.348 1 55.25 414 SER A CA 1
ATOM 3379 C C . SER A 1 414 ? -24.234 25.797 1.153 1 55.25 414 SER A C 1
ATOM 3381 O O . SER A 1 414 ? -23.781 24.641 1.176 1 55.25 414 SER A O 1
ATOM 3383 N N . ASN A 1 415 ? -25.406 25.828 0.508 1 52.59 415 ASN A N 1
ATOM 3384 C CA . ASN A 1 415 ? -26 25.109 -0.612 1 52.59 415 ASN A CA 1
ATOM 3385 C C . ASN A 1 415 ? -24.938 24.438 -1.472 1 52.59 415 ASN A C 1
ATOM 3387 O O . ASN A 1 415 ? -24 25.078 -1.921 1 52.59 415 ASN A O 1
ATOM 3391 N N . PHE A 1 416 ? -24.562 23.266 -0.939 1 58.81 416 PHE A N 1
ATOM 3392 C CA . PHE A 1 416 ? -23.859 22.453 -1.922 1 58.81 416 PHE A CA 1
ATOM 3393 C C . PHE A 1 416 ? -24.469 22.625 -3.307 1 58.81 416 PHE A C 1
ATOM 3395 O O . PHE A 1 416 ? -25.422 21.922 -3.658 1 58.81 416 PHE A O 1
ATOM 3402 N N . PRO A 1 417 ? -24.094 23.797 -3.822 1 63.34 417 PRO A N 1
ATOM 3403 C CA . PRO A 1 417 ? -24.734 24.047 -5.113 1 63.34 417 PRO A CA 1
ATOM 3404 C C . PRO A 1 417 ? -24.594 22.891 -6.09 1 63.34 417 PRO A C 1
ATOM 3406 O O . PRO A 1 417 ? -23.672 22.078 -5.953 1 63.34 417 PRO A O 1
ATOM 3409 N N . GLU A 1 418 ? -25.625 22.656 -6.812 1 65.75 418 GLU A N 1
ATOM 3410 C CA . GLU A 1 418 ? -25.719 21.594 -7.805 1 65.75 418 GLU A CA 1
ATOM 3411 C C . GLU A 1 418 ? -24.406 21.422 -8.562 1 65.75 418 GLU A C 1
ATOM 3413 O O . GLU A 1 418 ? -23.922 20.297 -8.734 1 65.75 418 GLU A O 1
ATOM 3418 N N . PRO A 1 419 ? -23.781 22.516 -8.812 1 67.81 419 PRO A N 1
ATOM 3419 C CA . PRO A 1 419 ? -22.531 22.344 -9.555 1 67.81 419 PRO A CA 1
ATOM 3420 C C . PRO A 1 419 ? -21.453 21.625 -8.742 1 67.81 419 PRO A C 1
ATOM 3422 O O . PRO A 1 419 ? -20.688 20.828 -9.289 1 67.81 419 PRO A O 1
ATOM 3425 N N . VAL A 1 420 ? -21.484 21.844 -7.457 1 72.5 420 VAL A N 1
ATOM 3426 C CA . VAL A 1 420 ? -20.484 21.234 -6.602 1 72.5 420 VAL A CA 1
ATOM 3427 C C . VAL A 1 420 ? -20.766 19.734 -6.457 1 72.5 420 VAL A C 1
ATOM 3429 O O . VAL A 1 420 ? -19.859 18.906 -6.469 1 72.5 420 VAL A O 1
ATOM 3432 N N . ALA A 1 421 ? -22 19.484 -6.461 1 73.06 421 ALA A N 1
ATOM 3433 C CA . ALA A 1 421 ? -22.406 18.094 -6.355 1 73.06 421 ALA A CA 1
ATOM 3434 C C . ALA A 1 421 ? -22.031 17.312 -7.609 1 73.06 421 ALA A C 1
ATOM 3436 O O . ALA A 1 421 ? -21.594 16.156 -7.527 1 73.06 421 ALA A O 1
ATOM 3437 N N . ILE A 1 422 ? -22.234 17.953 -8.68 1 77 422 ILE A N 1
ATOM 3438 C CA . ILE A 1 422 ? -21.891 17.328 -9.953 1 77 422 ILE A CA 1
ATOM 3439 C C . ILE A 1 422 ? -20.391 17.094 -10.031 1 77 422 ILE A C 1
ATOM 3441 O O . ILE A 1 422 ? -19.938 16.031 -10.453 1 77 422 ILE A O 1
ATOM 3445 N N . GLU A 1 423 ? -19.672 18.094 -9.594 1 80.25 423 GLU A N 1
ATOM 3446 C CA . GLU A 1 423 ? -18.219 17.969 -9.617 1 80.25 423 GLU A CA 1
ATOM 3447 C C . GLU A 1 423 ? -17.75 16.844 -8.688 1 80.25 423 GLU A C 1
ATOM 3449 O O . GLU A 1 423 ? -16.828 16.109 -9.023 1 80.25 423 GLU A O 1
ATOM 3454 N N . HIS A 1 424 ? -18.406 16.844 -7.625 1 82.56 424 HIS A N 1
ATOM 3455 C CA . HIS A 1 424 ? -18.094 15.789 -6.664 1 82.56 424 HIS A CA 1
ATOM 3456 C C . HIS A 1 424 ? -18.344 14.406 -7.262 1 82.56 424 HIS A C 1
ATOM 3458 O O . HIS A 1 424 ? -17.469 13.531 -7.188 1 82.56 424 HIS A O 1
ATOM 3464 N N . SER A 1 425 ? -19.438 14.258 -7.824 1 79.88 425 SER A N 1
ATOM 3465 C CA . SER A 1 425 ? -19.797 12.977 -8.422 1 79.88 425 SER A CA 1
ATOM 3466 C C . SER A 1 425 ? -18.859 12.609 -9.57 1 79.88 425 SER A C 1
ATOM 3468 O O . SER A 1 425 ? -18.438 11.461 -9.688 1 79.88 425 SER A O 1
ATOM 3470 N N . ASN A 1 426 ? -18.594 13.633 -10.328 1 83.94 426 ASN A N 1
ATOM 3471 C CA . ASN A 1 426 ? -17.672 13.398 -11.438 1 83.94 426 ASN A CA 1
ATOM 3472 C C . ASN A 1 426 ? -16.297 12.953 -10.945 1 83.94 426 ASN A C 1
ATOM 3474 O O . ASN A 1 426 ? -15.664 12.094 -11.562 1 83.94 426 ASN A O 1
ATOM 3478 N N . HIS A 1 427 ? -15.945 13.5 -9.883 1 88.25 427 HIS A N 1
ATOM 3479 C CA . HIS A 1 427 ? -14.648 13.148 -9.32 1 88.25 427 HIS A CA 1
ATOM 3480 C C . HIS A 1 427 ? -14.633 11.703 -8.836 1 88.25 427 HIS A C 1
ATOM 3482 O O . HIS A 1 427 ? -13.68 10.969 -9.102 1 88.25 427 HIS A O 1
ATOM 3488 N N . VAL A 1 428 ? -15.672 11.281 -8.25 1 86.94 428 VAL A N 1
ATOM 3489 C CA . VAL A 1 428 ? -15.766 9.914 -7.738 1 86.94 428 VAL A CA 1
ATOM 3490 C C . VAL A 1 428 ? -15.812 8.93 -8.906 1 86.94 428 VAL A C 1
ATOM 3492 O O . VAL A 1 428 ? -15.117 7.91 -8.891 1 86.94 428 VAL A O 1
ATOM 3495 N N . LEU A 1 429 ? -16.625 9.289 -9.898 1 87.81 429 LEU A N 1
ATOM 3496 C CA . LEU A 1 429 ? -16.734 8.414 -11.062 1 87.81 429 LEU A CA 1
ATOM 3497 C C . LEU A 1 429 ? -15.398 8.25 -11.766 1 87.81 429 LEU A C 1
ATOM 3499 O O . LEU A 1 429 ? -15.023 7.145 -12.156 1 87.81 429 LEU A O 1
ATOM 3503 N N . PHE A 1 430 ? -14.75 9.352 -11.891 1 90.62 430 PHE A N 1
ATOM 3504 C CA . PHE A 1 430 ? -13.477 9.305 -12.602 1 90.62 430 PHE A CA 1
ATOM 3505 C C . PHE A 1 430 ? -12.438 8.531 -11.789 1 90.62 430 PHE A C 1
ATOM 3507 O O . PHE A 1 430 ? -11.875 7.551 -12.273 1 90.62 430 PHE A O 1
ATOM 3514 N N . LYS A 1 431 ? -12.25 8.938 -10.609 1 92.06 431 LYS A N 1
ATOM 3515 C CA . LYS A 1 431 ? -11.172 8.422 -9.758 1 92.06 431 LYS A CA 1
ATOM 3516 C C . LYS A 1 431 ? -11.328 6.918 -9.547 1 92.06 431 LYS A C 1
ATOM 3518 O O . LYS A 1 431 ? -10.336 6.188 -9.531 1 92.06 431 LYS A O 1
ATOM 3523 N N . ASN A 1 432 ? -12.57 6.414 -9.453 1 91.94 432 ASN A N 1
ATOM 3524 C CA . ASN A 1 432 ? -12.812 5.02 -9.109 1 91.94 432 ASN A CA 1
ATOM 3525 C C . ASN A 1 432 ? -13.234 4.207 -10.336 1 91.94 432 ASN A C 1
ATOM 3527 O O . ASN A 1 432 ? -13.648 3.055 -10.211 1 91.94 432 ASN A O 1
ATOM 3531 N N . ASN A 1 433 ? -13.109 4.793 -11.484 1 91.62 433 ASN A N 1
ATOM 3532 C CA . ASN A 1 433 ? -13.453 4.16 -12.758 1 91.62 433 ASN A CA 1
ATOM 3533 C C . ASN A 1 433 ? -14.859 3.576 -12.734 1 91.62 433 ASN A C 1
ATOM 3535 O O . ASN A 1 433 ? -15.055 2.414 -13.086 1 91.62 433 ASN A O 1
ATOM 3539 N N . LEU A 1 434 ? -15.781 4.387 -12.305 1 88.75 434 LEU A N 1
ATOM 3540 C CA . LEU A 1 434 ? -17.172 3.934 -12.195 1 88.75 434 LEU A CA 1
ATOM 3541 C C . LEU A 1 434 ? -18.016 4.48 -13.344 1 88.75 434 LEU A C 1
ATOM 3543 O O . LEU A 1 434 ? -17.844 5.629 -13.75 1 88.75 434 LEU A O 1
ATOM 3547 N N . GLN A 1 435 ? -18.828 3.613 -13.789 1 82.81 435 GLN A N 1
ATOM 3548 C CA . GLN A 1 435 ? -19.844 4.062 -14.742 1 82.81 435 GLN A CA 1
ATOM 3549 C C . GLN A 1 435 ? -21.031 4.695 -14.023 1 82.81 435 GLN A C 1
ATOM 3551 O O . GLN A 1 435 ? -21.656 5.621 -14.547 1 82.81 435 GLN A O 1
ATOM 3556 N N . CYS A 1 436 ? -21.344 4.086 -12.922 1 77.94 436 CYS A N 1
ATOM 3557 C CA . CYS A 1 436 ? -22.422 4.648 -12.117 1 77.94 436 CYS A CA 1
ATOM 3558 C C . CYS A 1 436 ? -22.219 4.328 -10.641 1 77.94 436 CYS A C 1
ATOM 3560 O O . CYS A 1 436 ? -21.484 3.404 -10.297 1 77.94 436 CYS A O 1
ATOM 3562 N N . TYR A 1 437 ? -22.719 5.18 -9.898 1 74.19 437 TYR A N 1
ATOM 3563 C CA . TYR A 1 437 ? -22.672 5.062 -8.445 1 74.19 437 TYR A CA 1
ATOM 3564 C C . TYR A 1 437 ? -24 5.488 -7.828 1 74.19 437 TYR A C 1
ATOM 3566 O O . TYR A 1 437 ? -24.469 6.598 -8.07 1 74.19 437 TYR A O 1
ATOM 3574 N N . GLN A 1 438 ? -24.75 4.496 -7.262 1 65.12 438 GLN A N 1
ATOM 3575 C CA . GLN A 1 438 ? -26.016 4.836 -6.605 1 65.12 438 GLN A CA 1
ATOM 3576 C C . GLN A 1 438 ? -25.781 5.77 -5.422 1 65.12 438 GLN A C 1
ATOM 3578 O O . GLN A 1 438 ? -24.953 5.484 -4.551 1 65.12 438 GLN A O 1
ATOM 3583 N N . SER A 1 439 ? -25.906 7.074 -5.645 1 55.5 439 SER A N 1
ATOM 3584 C CA . SER A 1 439 ? -25.672 8.016 -4.551 1 55.5 439 SER A CA 1
ATOM 3585 C C . SER A 1 439 ? -26.922 8.164 -3.682 1 55.5 439 SER A C 1
ATOM 3587 O O . SER A 1 439 ? -28.031 7.859 -4.121 1 55.5 439 SER A O 1
ATOM 3589 N N . TRP A 1 440 ? -26.766 8.383 -2.359 1 46.72 440 TRP A N 1
ATOM 3590 C CA . TRP A 1 440 ? -27.828 8.703 -1.42 1 46.72 440 TRP A CA 1
ATOM 3591 C C . TRP A 1 440 ? -28.734 9.789 -1.983 1 46.72 440 TRP A C 1
ATOM 3593 O O . TRP A 1 440 ? -29.938 9.82 -1.691 1 46.72 440 TRP A O 1
ATOM 3603 N N . ASN A 1 441 ? -28.078 11 -2.244 1 44.16 441 ASN A N 1
ATOM 3604 C CA . ASN A 1 441 ? -28.781 12.273 -2.115 1 44.16 441 ASN A CA 1
ATOM 3605 C C . ASN A 1 441 ? -29.953 12.367 -3.094 1 44.16 441 ASN A C 1
ATOM 3607 O O . ASN A 1 441 ? -29.859 13.07 -4.105 1 44.16 441 ASN A O 1
ATOM 3611 N N . GLN A 1 442 ? -30.656 11.469 -3.441 1 39.69 442 GLN A N 1
ATOM 3612 C CA . GLN A 1 442 ? -31.984 12.039 -3.668 1 39.69 442 GLN A CA 1
ATOM 3613 C C . GLN A 1 442 ? -32.375 13.016 -2.557 1 39.69 442 GLN A C 1
ATOM 3615 O O . GLN A 1 442 ? -33.188 13.914 -2.766 1 39.69 442 GLN A O 1
ATOM 3620 N N . PHE A 1 443 ? -32.031 12.797 -1.312 1 36.53 443 PHE A N 1
ATOM 3621 C CA . PHE A 1 443 ? -32.469 13.695 -0.249 1 36.53 443 PHE A CA 1
ATOM 3622 C C . PHE A 1 443 ? -31.75 15.031 -0.34 1 36.53 443 PHE A C 1
ATOM 3624 O O . PHE A 1 443 ? -32.312 16.078 -0.027 1 36.53 443 PHE A O 1
ATOM 3631 N N . TYR A 1 444 ? -30.516 15.07 -0.624 1 37.75 444 TYR A N 1
ATOM 3632 C CA . TYR A 1 444 ? -29.953 16.422 -0.652 1 37.75 444 TYR A CA 1
ATOM 3633 C C . TYR A 1 444 ? -30.375 17.156 -1.918 1 37.75 444 TYR A C 1
ATOM 3635 O O . TYR A 1 444 ? -30.562 18.375 -1.903 1 37.75 444 TYR A O 1
ATOM 3643 N N . PHE A 1 445 ? -30.578 16.547 -3.049 1 36.44 445 PHE A N 1
ATOM 3644 C CA . PHE A 1 445 ? -30.984 17.281 -4.242 1 36.44 445 PHE A CA 1
ATOM 3645 C C . PHE A 1 445 ? -32.5 17.328 -4.371 1 36.44 445 PHE A C 1
ATOM 3647 O O . PHE A 1 445 ? -33.031 18.203 -5.059 1 36.44 445 PHE A O 1
ATOM 3654 N N . GLY A 1 446 ? -33.188 16.438 -3.939 1 34.38 446 GLY A N 1
ATOM 3655 C CA . GLY A 1 446 ? -34.594 16.438 -4.309 1 34.38 446 GLY A CA 1
ATOM 3656 C C . GLY A 1 446 ? -35.406 17.469 -3.559 1 34.38 446 GLY A C 1
ATOM 3657 O O . GLY A 1 446 ? -36.562 17.734 -3.914 1 34.38 446 GLY A O 1
ATOM 3658 N N . LYS A 1 447 ? -35.219 17.859 -2.268 1 32.41 447 LYS A N 1
ATOM 3659 C CA . LYS A 1 447 ? -36.312 18.719 -1.82 1 32.41 447 LYS A CA 1
ATOM 3660 C C . LYS A 1 447 ? -36.219 20.094 -2.484 1 32.41 447 LYS A C 1
ATOM 3662 O O . LYS A 1 447 ? -36.812 21.062 -1.984 1 32.41 447 LYS A O 1
ATOM 3667 N N . GLN A 1 448 ? -35.5 20.438 -3.434 1 29.44 448 GLN A N 1
ATOM 3668 C CA . GLN A 1 448 ? -36.062 21.656 -3.998 1 29.44 448 GLN A CA 1
ATOM 3669 C C . GLN A 1 448 ? -37.469 21.438 -4.512 1 29.44 448 GLN A C 1
ATOM 3671 O O . GLN A 1 448 ? -37.688 20.672 -5.445 1 29.44 448 GLN A O 1
ATOM 3676 N N . LYS A 1 449 ? -38.5 21.484 -3.648 1 26.92 449 LYS A N 1
ATOM 3677 C CA . LYS A 1 449 ? -39.844 21.859 -4.07 1 26.92 449 LYS A CA 1
ATOM 3678 C C . LYS A 1 449 ? -39.812 23 -5.086 1 26.92 449 LYS A C 1
ATOM 3680 O O . LYS A 1 449 ? -39.031 23.953 -4.941 1 26.92 449 LYS A O 1
ATOM 3685 N N . ARG A 1 450 ? -40.312 22.797 -6.23 1 27.84 450 ARG A N 1
ATOM 3686 C CA . ARG A 1 450 ? -41 23.719 -7.125 1 27.84 450 ARG A CA 1
ATOM 3687 C C . ARG A 1 450 ? -41.906 24.672 -6.348 1 27.84 450 ARG A C 1
ATOM 3689 O O . ARG A 1 450 ? -42.938 24.25 -5.789 1 27.84 450 ARG A O 1
ATOM 3696 N N . SER A 1 451 ? -41.406 25.422 -5.359 1 20.72 451 SER A N 1
ATOM 3697 C CA . SER A 1 451 ? -42.25 26.609 -5.449 1 20.72 451 SER A CA 1
ATOM 3698 C C . SER A 1 451 ? -41.938 27.422 -6.707 1 20.72 451 SER A C 1
ATOM 3700 O O . SER A 1 451 ? -40.812 27.453 -7.16 1 20.72 451 SER A O 1
ATOM 3702 N N . MET B 1 1 ? 30.891 -10.156 -10.305 1 20.33 1 MET B N 1
ATOM 3703 C CA . MET B 1 1 ? 31.047 -10.633 -8.938 1 20.33 1 MET B CA 1
ATOM 3704 C C . MET B 1 1 ? 29.719 -11.18 -8.406 1 20.33 1 MET B C 1
ATOM 3706 O O . MET B 1 1 ? 28.703 -10.484 -8.43 1 20.33 1 MET B O 1
ATOM 3710 N N . LEU B 1 2 ? 29.438 -12.5 -8.438 1 24.62 2 LEU B N 1
ATOM 3711 C CA . LEU B 1 2 ? 28.391 -13.266 -7.773 1 24.62 2 LEU B CA 1
ATOM 3712 C C . LEU B 1 2 ? 28.141 -12.742 -6.363 1 24.62 2 LEU B C 1
ATOM 3714 O O . LEU B 1 2 ? 29.078 -12.578 -5.582 1 24.62 2 LEU B O 1
ATOM 3718 N N . LEU B 1 3 ? 27.234 -11.883 -6.129 1 32.12 3 LEU B N 1
ATOM 3719 C CA . LEU B 1 3 ? 27 -11.664 -4.707 1 32.12 3 LEU B CA 1
ATOM 3720 C C . LEU B 1 3 ? 27.203 -12.945 -3.916 1 32.12 3 LEU B C 1
ATOM 3722 O O . LEU B 1 3 ? 26.594 -13.977 -4.227 1 32.12 3 LEU B O 1
ATOM 3726 N N . THR B 1 4 ? 28.344 -13.242 -3.463 1 34.22 4 THR B N 1
ATOM 3727 C CA . THR B 1 4 ? 28.656 -14.312 -2.529 1 34.22 4 THR B CA 1
ATOM 3728 C C . THR B 1 4 ? 27.578 -14.445 -1.469 1 34.22 4 THR B C 1
ATOM 3730 O O . THR B 1 4 ? 27.156 -13.453 -0.874 1 34.22 4 THR B O 1
ATOM 3733 N N . GLN B 1 5 ? 26.703 -15.477 -1.441 1 38.56 5 GLN B N 1
ATOM 3734 C CA . GLN B 1 5 ? 25.656 -16.094 -0.65 1 38.56 5 GLN B CA 1
ATOM 3735 C C . GLN B 1 5 ? 25.859 -15.844 0.84 1 38.56 5 GLN B C 1
ATOM 3737 O O . GLN B 1 5 ? 24.891 -15.625 1.579 1 38.56 5 GLN B O 1
ATOM 3742 N N . ASN B 1 6 ? 27.047 -16.234 1.417 1 39.66 6 ASN B N 1
ATOM 3743 C CA . ASN B 1 6 ? 27.203 -16.703 2.789 1 39.66 6 ASN B CA 1
ATOM 3744 C C . ASN B 1 6 ? 27.391 -15.547 3.764 1 39.66 6 ASN B C 1
ATOM 3746 O O . ASN B 1 6 ? 27.906 -15.734 4.867 1 39.66 6 ASN B O 1
ATOM 3750 N N . GLU B 1 7 ? 27.578 -14.336 3.318 1 51.19 7 GLU B N 1
ATOM 3751 C CA . GLU B 1 7 ? 28 -13.531 4.465 1 51.19 7 GLU B CA 1
ATOM 3752 C C . GLU B 1 7 ? 26.797 -13.164 5.34 1 51.19 7 GLU B C 1
ATOM 3754 O O . GLU B 1 7 ? 25.797 -12.656 4.84 1 51.19 7 GLU B O 1
ATOM 3759 N N . GLU B 1 8 ? 26.656 -13.844 6.457 1 59.97 8 GLU B N 1
ATOM 3760 C CA . GLU B 1 8 ? 25.719 -13.5 7.531 1 59.97 8 GLU B CA 1
ATOM 3761 C C . GLU B 1 8 ? 25.594 -11.984 7.684 1 59.97 8 GLU B C 1
ATOM 3763 O O . GLU B 1 8 ? 26.516 -11.242 7.316 1 59.97 8 GLU B O 1
ATOM 3768 N N . CYS B 1 9 ? 24.359 -11.602 7.766 1 68.56 9 CYS B N 1
ATOM 3769 C CA . CYS B 1 9 ? 24.156 -10.195 8.102 1 68.56 9 CYS B CA 1
ATOM 3770 C C . CYS B 1 9 ? 25.172 -9.734 9.148 1 68.56 9 CYS B C 1
ATOM 3772 O O . CYS B 1 9 ? 25.172 -10.234 10.273 1 68.56 9 CYS B O 1
ATOM 3774 N N . SER B 1 10 ? 26.375 -9.289 8.766 1 66.81 10 SER B N 1
ATOM 3775 C CA . SER B 1 10 ? 27.344 -8.672 9.672 1 66.81 10 SER B CA 1
ATOM 3776 C C . SER B 1 10 ? 27.656 -7.242 9.25 1 66.81 10 SER B C 1
ATOM 3778 O O . SER B 1 10 ? 27.688 -6.934 8.055 1 66.81 10 SER B O 1
ATOM 3780 N N . CYS B 1 11 ? 27.359 -6.363 10.172 1 64.12 11 CYS B N 1
ATOM 3781 C CA . CYS B 1 11 ? 27.797 -4.996 9.906 1 64.12 11 CYS B CA 1
ATOM 3782 C C . CYS B 1 11 ? 29.172 -4.73 10.5 1 64.12 11 CYS B C 1
ATOM 3784 O O . CYS B 1 11 ? 29.422 -5.035 11.664 1 64.12 11 CYS B O 1
ATOM 3786 N N . PRO B 1 12 ? 30.281 -4.754 9.703 1 57.66 12 PRO B N 1
ATOM 3787 C CA . PRO B 1 12 ? 31.625 -4.621 10.242 1 57.66 12 PRO B CA 1
ATOM 3788 C C . PRO B 1 12 ? 31.703 -3.699 11.453 1 57.66 12 PRO B C 1
ATOM 3790 O O . PRO B 1 12 ? 32.469 -3.961 12.391 1 57.66 12 PRO B O 1
ATOM 3793 N N . LYS B 1 13 ? 31.328 -2.535 11.539 1 53.84 13 LYS B N 1
ATOM 3794 C CA . LYS B 1 13 ? 31.328 -1.603 12.656 1 53.84 13 LYS B CA 1
ATOM 3795 C C . LYS B 1 13 ? 29.906 -1.12 12.977 1 53.84 13 LYS B C 1
ATOM 3797 O O . LYS B 1 13 ? 29.484 -0.071 12.492 1 53.84 13 LYS B O 1
ATOM 3802 N N . PRO B 1 14 ? 29.219 -2.191 13.656 1 51.5 14 PRO B N 1
ATOM 3803 C CA . PRO B 1 14 ? 27.891 -1.64 13.953 1 51.5 14 PRO B CA 1
ATOM 3804 C C . PRO B 1 14 ? 27.953 -0.366 14.789 1 51.5 14 PRO B C 1
ATOM 3806 O O . PRO B 1 14 ? 28.719 -0.294 15.75 1 51.5 14 PRO B O 1
ATOM 3809 N N . VAL B 1 15 ? 27.812 0.735 14.281 1 49.22 15 VAL B N 1
ATOM 3810 C CA . VAL B 1 15 ? 27.891 1.966 15.062 1 49.22 15 VAL B CA 1
ATOM 3811 C C . VAL B 1 15 ? 27 1.854 16.297 1 49.22 15 VAL B C 1
ATOM 3813 O O . VAL B 1 15 ? 27.281 2.463 17.328 1 49.22 15 VAL B O 1
ATOM 3816 N N . ILE B 1 16 ? 25.797 1.438 16.203 1 54.12 16 ILE B N 1
ATOM 3817 C CA . ILE B 1 16 ? 24.828 1.467 17.297 1 54.12 16 ILE B CA 1
ATOM 3818 C C . ILE B 1 16 ? 24.438 0.041 17.672 1 54.12 16 ILE B C 1
ATOM 3820 O O . ILE B 1 16 ? 24.234 -0.803 16.797 1 54.12 16 ILE B O 1
ATOM 3824 N N . GLY B 1 17 ? 24.734 -0.217 18.969 1 56.78 17 GLY B N 1
ATOM 3825 C CA . GLY B 1 17 ? 24.578 -1.513 19.609 1 56.78 17 GLY B CA 1
ATOM 3826 C C . GLY B 1 17 ? 23.234 -2.146 19.344 1 56.78 17 GLY B C 1
ATOM 3827 O O . GLY B 1 17 ? 22.297 -1.475 18.891 1 56.78 17 GLY B O 1
ATOM 3828 N N . PRO B 1 18 ? 23.219 -3.422 19.484 1 65.69 18 PRO B N 1
ATOM 3829 C CA . PRO B 1 18 ? 22 -4.223 19.344 1 65.69 18 PRO B CA 1
ATOM 3830 C C . PRO B 1 18 ? 20.891 -3.787 20.297 1 65.69 18 PRO B C 1
ATOM 3832 O O . PRO B 1 18 ? 21.156 -3.162 21.312 1 65.69 18 PRO B O 1
ATOM 3835 N N . LEU B 1 19 ? 19.672 -3.826 19.844 1 78.5 19 LEU B N 1
ATOM 3836 C CA . LEU B 1 19 ? 18.516 -3.627 20.688 1 78.5 19 LEU B CA 1
ATOM 3837 C C . LEU B 1 19 ? 18.625 -4.438 21.969 1 78.5 19 LEU B C 1
ATOM 3839 O O . LEU B 1 19 ? 19.203 -5.527 21.984 1 78.5 19 LEU B O 1
ATOM 3843 N N . GLU B 1 20 ? 18.219 -3.758 23.031 1 82.56 20 GLU B N 1
ATOM 3844 C CA . GLU B 1 20 ? 18.109 -4.512 24.266 1 82.56 20 GLU B CA 1
ATOM 3845 C C . GLU B 1 20 ? 17.266 -5.766 24.094 1 82.56 20 GLU B C 1
ATOM 3847 O O . GLU B 1 20 ? 16.422 -5.824 23.188 1 82.56 20 GLU B O 1
ATOM 3852 N N . LEU B 1 21 ? 17.547 -6.695 24.906 1 82.88 21 LEU B N 1
ATOM 3853 C CA . LEU B 1 21 ? 16.938 -8.016 24.766 1 82.88 21 LEU B CA 1
ATOM 3854 C C . LEU B 1 21 ? 15.422 -7.91 24.75 1 82.88 21 LEU B C 1
ATOM 3856 O O . LEU B 1 21 ? 14.758 -8.523 23.906 1 82.88 21 LEU B O 1
ATOM 3860 N N . ASP B 1 22 ? 14.906 -7.137 25.641 1 83.06 22 ASP B N 1
ATOM 3861 C CA . ASP B 1 22 ? 13.453 -7.016 25.703 1 83.06 22 ASP B CA 1
ATOM 3862 C C . ASP B 1 22 ? 12.891 -6.402 24.422 1 83.06 22 ASP B C 1
ATOM 3864 O O . ASP B 1 22 ? 11.844 -6.832 23.938 1 83.06 22 ASP B O 1
ATOM 3868 N N . LYS B 1 23 ? 13.594 -5.5 23.938 1 85.94 23 LYS B N 1
ATOM 3869 C CA . LYS B 1 23 ? 13.172 -4.855 22.688 1 85.94 23 LYS B CA 1
ATOM 3870 C C . LYS B 1 23 ? 13.305 -5.805 21.5 1 85.94 23 LYS B C 1
ATOM 3872 O O . LYS B 1 23 ? 12.469 -5.793 20.594 1 85.94 23 LYS B O 1
ATOM 3877 N N . ARG B 1 24 ? 14.258 -6.625 21.594 1 86.12 24 ARG B N 1
ATOM 3878 C CA . ARG B 1 24 ? 14.461 -7.598 20.531 1 86.12 24 ARG B CA 1
ATOM 3879 C C . ARG B 1 24 ? 13.344 -8.641 20.516 1 86.12 24 ARG B C 1
ATOM 3881 O O . ARG B 1 24 ? 12.898 -9.078 19.453 1 86.12 24 ARG B O 1
ATOM 3888 N N . LEU B 1 25 ? 12.992 -9.008 21.656 1 86.12 25 LEU B N 1
ATOM 3889 C CA . LEU B 1 25 ? 11.906 -9.977 21.75 1 86.12 25 LEU B CA 1
ATOM 3890 C C . LEU B 1 25 ? 10.602 -9.391 21.219 1 86.12 25 LEU B C 1
ATOM 3892 O O . LEU B 1 25 ? 9.852 -10.07 20.531 1 86.12 25 LEU B O 1
ATOM 3896 N N . GLN B 1 26 ? 10.438 -8.164 21.594 1 87.19 26 GLN B N 1
ATOM 3897 C CA . GLN B 1 26 ? 9.258 -7.488 21.062 1 87.19 26 GLN B CA 1
ATOM 3898 C C . GLN B 1 26 ? 9.328 -7.34 19.547 1 87.19 26 GLN B C 1
ATOM 3900 O O . GLN B 1 26 ? 8.32 -7.523 18.859 1 87.19 26 GLN B O 1
ATOM 3905 N N . GLN B 1 27 ? 10.43 -6.961 19.094 1 90.06 27 GLN B N 1
ATOM 3906 C CA . GLN B 1 27 ? 10.656 -6.824 17.656 1 90.06 27 GLN B CA 1
ATOM 3907 C C . GLN B 1 27 ? 10.344 -8.133 16.938 1 90.06 27 GLN B C 1
ATOM 3909 O O . GLN B 1 27 ? 9.703 -8.125 15.883 1 90.06 27 GLN B O 1
ATOM 3914 N N . ARG B 1 28 ? 10.766 -9.211 17.5 1 89.06 28 ARG B N 1
ATOM 3915 C CA . ARG B 1 28 ? 10.523 -10.516 16.906 1 89.06 28 ARG B CA 1
ATOM 3916 C C . ARG B 1 28 ? 9.031 -10.82 16.828 1 89.06 28 ARG B C 1
ATOM 3918 O O . ARG B 1 28 ? 8.547 -11.344 15.828 1 89.06 28 ARG B O 1
ATOM 3925 N N . LYS B 1 29 ? 8.391 -10.484 17.844 1 86.19 29 LYS B N 1
ATOM 3926 C CA . LYS B 1 29 ? 6.949 -10.703 17.859 1 86.19 29 LYS B CA 1
ATOM 3927 C C . LYS B 1 29 ? 6.262 -9.906 16.766 1 86.19 29 LYS B C 1
ATOM 3929 O O . LYS B 1 29 ? 5.414 -10.438 16.047 1 86.19 29 LYS B O 1
ATOM 3934 N N . GLU B 1 30 ? 6.621 -8.641 16.656 1 88.19 30 GLU B N 1
ATOM 3935 C CA . GLU B 1 30 ? 6.039 -7.777 15.641 1 88.19 30 GLU B CA 1
ATOM 3936 C C . GLU B 1 30 ? 6.383 -8.273 14.242 1 88.19 30 GLU B C 1
ATOM 3938 O O . GLU B 1 30 ? 5.562 -8.188 13.32 1 88.19 30 GLU B O 1
ATOM 3943 N N . PHE B 1 31 ? 7.512 -8.805 14.094 1 91 31 PHE B N 1
ATOM 3944 C CA . PHE B 1 31 ? 7.934 -9.289 12.781 1 91 31 PHE B CA 1
ATOM 3945 C C . PHE B 1 31 ? 7.141 -10.531 12.391 1 91 31 PHE B C 1
ATOM 3947 O O . PHE B 1 31 ? 6.75 -10.688 11.227 1 91 31 PHE B O 1
ATOM 3954 N N . ILE B 1 32 ? 6.996 -11.375 13.297 1 87.56 32 ILE B N 1
ATOM 3955 C CA . ILE B 1 32 ? 6.227 -12.586 13.031 1 87.56 32 ILE B CA 1
ATOM 3956 C C . ILE B 1 32 ? 4.828 -12.211 12.555 1 87.56 32 ILE B C 1
ATOM 3958 O O . ILE B 1 32 ? 4.309 -12.812 11.602 1 87.56 32 ILE B O 1
ATOM 3962 N N . GLU B 1 33 ? 4.258 -11.258 13.18 1 83.81 33 GLU B N 1
ATOM 3963 C CA . GLU B 1 33 ? 2.939 -10.797 12.758 1 83.81 33 GLU B CA 1
ATOM 3964 C C . GLU B 1 33 ? 2.988 -10.188 11.359 1 83.81 33 GLU B C 1
ATOM 3966 O O . GLU B 1 33 ? 2.115 -10.445 10.531 1 83.81 33 GLU B O 1
ATOM 3971 N N . TRP B 1 34 ? 3.967 -9.406 11.156 1 86.56 34 TRP B N 1
ATOM 3972 C CA . TRP B 1 34 ? 4.152 -8.797 9.844 1 86.56 34 TRP B CA 1
ATOM 3973 C C . TRP B 1 34 ? 4.328 -9.867 8.773 1 86.56 34 TRP B C 1
ATOM 3975 O O . TRP B 1 34 ? 3.713 -9.789 7.703 1 86.56 34 TRP B O 1
ATOM 3985 N N . LYS B 1 35 ? 5.145 -10.836 9.039 1 85.75 35 LYS B N 1
ATOM 3986 C CA . LYS B 1 35 ? 5.418 -11.914 8.102 1 85.75 35 LYS B CA 1
ATOM 3987 C C . LYS B 1 35 ? 4.16 -12.742 7.832 1 85.75 35 LYS B C 1
ATOM 3989 O O . LYS B 1 35 ? 3.918 -13.156 6.699 1 85.75 35 LYS B O 1
ATOM 3994 N N . ARG B 1 36 ? 3.459 -12.945 8.82 1 80.88 36 ARG B N 1
ATOM 3995 C CA . ARG B 1 36 ? 2.207 -13.68 8.664 1 80.88 36 ARG B CA 1
ATOM 3996 C C . ARG B 1 36 ? 1.276 -12.984 7.68 1 80.88 36 ARG B C 1
ATOM 3998 O O . ARG B 1 36 ? 0.649 -13.633 6.844 1 80.88 36 ARG B O 1
ATOM 4005 N N . GLN B 1 37 ? 1.227 -11.734 7.738 1 76.94 37 GLN B N 1
ATOM 4006 C CA . GLN B 1 37 ? 0.373 -10.969 6.836 1 76.94 37 GLN B CA 1
ATOM 4007 C C . GLN B 1 37 ? 0.908 -11.008 5.406 1 76.94 37 GLN B C 1
ATOM 4009 O O . GLN B 1 37 ? 0.137 -11.109 4.453 1 76.94 37 GLN B O 1
ATOM 4014 N N . GLU B 1 38 ? 2.193 -10.953 5.32 1 75.88 38 GLU B N 1
ATOM 4015 C CA . GLU B 1 38 ? 2.818 -11.031 4.004 1 75.88 38 GLU B CA 1
ATOM 4016 C C . GLU B 1 38 ? 2.609 -12.406 3.377 1 75.88 38 GLU B C 1
ATOM 4018 O O . GLU B 1 38 ? 2.396 -12.523 2.168 1 75.88 38 GLU B O 1
ATOM 4023 N N . ASP B 1 39 ? 2.668 -13.445 4.246 1 69.44 39 ASP B N 1
ATOM 4024 C CA . ASP B 1 39 ? 2.58 -14.828 3.785 1 69.44 39 ASP B CA 1
ATOM 4025 C C . ASP B 1 39 ? 1.154 -15.172 3.359 1 69.44 39 ASP B C 1
ATOM 4027 O O . ASP B 1 39 ? 0.95 -16.047 2.514 1 69.44 39 ASP B O 1
ATOM 4031 N N . LYS B 1 40 ? 0.255 -14.531 3.977 1 64.44 40 LYS B N 1
ATOM 4032 C CA . LYS B 1 40 ? -1.134 -14.828 3.641 1 64.44 40 LYS B CA 1
ATOM 4033 C C . LYS B 1 40 ? -1.41 -14.57 2.162 1 64.44 40 LYS B C 1
ATOM 4035 O O . LYS B 1 40 ? -2.295 -15.195 1.572 1 64.44 40 LYS B O 1
ATOM 4040 N N . THR B 1 41 ? -0.494 -13.789 1.66 1 61.5 41 THR B N 1
ATOM 4041 C CA . THR B 1 41 ? -0.703 -13.477 0.25 1 61.5 41 THR B CA 1
ATOM 4042 C C . THR B 1 41 ? 0.331 -14.188 -0.619 1 61.5 41 THR B C 1
ATOM 4044 O O . THR B 1 41 ? 0.261 -14.125 -1.848 1 61.5 41 THR B O 1
ATOM 4047 N N . ALA B 1 42 ? 1.177 -14.805 0.152 1 65.81 42 ALA B N 1
ATOM 4048 C CA . ALA B 1 42 ? 2.229 -15.477 -0.607 1 65.81 42 ALA B CA 1
ATOM 4049 C C . ALA B 1 42 ? 1.72 -16.781 -1.219 1 65.81 42 ALA B C 1
ATOM 4051 O O . ALA B 1 42 ? 0.888 -17.469 -0.624 1 65.81 42 ALA B O 1
ATOM 4052 N N . GLU B 1 43 ? 2.045 -17.031 -2.396 1 66.56 43 GLU B N 1
ATOM 4053 C CA . GLU B 1 43 ? 1.67 -18.266 -3.084 1 66.56 43 GLU B CA 1
ATOM 4054 C C . GLU B 1 43 ? 2.465 -19.453 -2.555 1 66.56 43 GLU B C 1
ATOM 4056 O O . GLU B 1 43 ? 3.695 -19.422 -2.506 1 66.56 43 GLU B O 1
ATOM 4061 N N . PRO B 1 44 ? 1.726 -20.406 -2.051 1 67.69 44 PRO B N 1
ATOM 4062 C CA . PRO B 1 44 ? 2.473 -21.609 -1.699 1 67.69 44 PRO B CA 1
ATOM 4063 C C . PRO B 1 44 ? 3.176 -22.25 -2.9 1 67.69 44 PRO B C 1
ATOM 4065 O O . PRO B 1 44 ? 2.729 -22.078 -4.039 1 67.69 44 PRO B O 1
ATOM 4068 N N . VAL B 1 45 ? 4.266 -22.844 -2.566 1 70.75 45 VAL B N 1
ATOM 4069 C CA . VAL B 1 45 ? 5.008 -23.531 -3.617 1 70.75 45 VAL B CA 1
ATOM 4070 C C . VAL B 1 45 ? 4.223 -24.75 -4.098 1 70.75 45 VAL B C 1
ATOM 4072 O O . VAL B 1 45 ? 3.793 -25.578 -3.291 1 70.75 45 VAL B O 1
ATOM 4075 N N . THR B 1 46 ? 3.895 -24.734 -5.312 1 77.25 46 THR B N 1
ATOM 4076 C CA . THR B 1 46 ? 3.238 -25.875 -5.93 1 77.25 46 THR B CA 1
ATOM 4077 C C . THR B 1 46 ? 4.16 -26.547 -6.938 1 77.25 46 THR B C 1
ATOM 4079 O O . THR B 1 46 ? 4.969 -25.891 -7.59 1 77.25 46 THR B O 1
ATOM 4082 N N . ARG B 1 47 ? 4.051 -27.859 -6.922 1 81.94 47 ARG B N 1
ATOM 4083 C CA . ARG B 1 47 ? 4.871 -28.656 -7.832 1 81.94 47 ARG B CA 1
ATOM 4084 C C . ARG B 1 47 ? 4.004 -29.406 -8.836 1 81.94 47 ARG B C 1
ATOM 4086 O O . ARG B 1 47 ? 2.984 -30 -8.469 1 81.94 47 ARG B O 1
ATOM 4093 N N . CYS B 1 48 ? 4.387 -29.297 -10.07 1 86.94 48 CYS B N 1
ATOM 4094 C CA . CYS B 1 48 ? 3.787 -30.109 -11.117 1 86.94 48 CYS B CA 1
ATOM 4095 C C . CYS B 1 48 ? 4.609 -31.375 -11.359 1 86.94 48 CYS B C 1
ATOM 4097 O O . CYS B 1 48 ? 5.688 -31.328 -11.953 1 86.94 48 CYS B O 1
ATOM 4099 N N . GLU B 1 49 ? 4.02 -32.406 -10.984 1 88.62 49 GLU B N 1
ATOM 4100 C CA . GLU B 1 49 ? 4.734 -33.688 -11.062 1 88.62 49 GLU B CA 1
ATOM 4101 C C . GLU B 1 49 ? 4.715 -34.25 -12.484 1 88.62 49 GLU B C 1
ATOM 4103 O O . GLU B 1 49 ? 3.701 -34.156 -13.18 1 88.62 49 GLU B O 1
ATOM 4108 N N . ALA B 1 50 ? 5.812 -34.938 -12.742 1 92.06 50 ALA B N 1
ATOM 4109 C CA . ALA B 1 50 ? 5.871 -35.562 -14.055 1 92.06 50 ALA B CA 1
ATOM 4110 C C . ALA B 1 50 ? 4.895 -36.719 -14.148 1 92.06 50 ALA B C 1
ATOM 4112 O O . ALA B 1 50 ? 4.715 -37.469 -13.188 1 92.06 50 ALA B O 1
ATOM 4113 N N . MET B 1 51 ? 4.281 -36.812 -15.336 1 91.94 51 MET B N 1
ATOM 4114 C CA . MET B 1 51 ? 3.441 -37.938 -15.742 1 91.94 51 MET B CA 1
ATOM 4115 C C . MET B 1 51 ? 2.18 -38 -14.891 1 91.94 51 MET B C 1
ATOM 4117 O O . MET B 1 51 ? 1.517 -39.031 -14.836 1 91.94 51 MET B O 1
ATOM 4121 N N . SER B 1 52 ? 1.895 -36.938 -14.203 1 91.69 52 SER B N 1
ATOM 4122 C CA . SER B 1 52 ? 0.61 -36.875 -13.516 1 91.69 52 SER B CA 1
ATOM 4123 C C . SER B 1 52 ? -0.549 -37.062 -14.492 1 91.69 52 SER B C 1
ATOM 4125 O O . SER B 1 52 ? -0.577 -36.406 -15.539 1 91.69 52 SER B O 1
ATOM 4127 N N . PRO B 1 53 ? -1.459 -37.875 -14.141 1 93.81 53 PRO B N 1
ATOM 4128 C CA . PRO B 1 53 ? -2.592 -38.062 -15.047 1 93.81 53 PRO B CA 1
ATOM 4129 C C . PRO B 1 53 ? -3.646 -36.969 -14.906 1 93.81 53 PRO B C 1
ATOM 4131 O O . PRO B 1 53 ? -4.645 -36.969 -15.633 1 93.81 53 PRO B O 1
ATOM 4134 N N . ILE B 1 54 ? -3.445 -36.094 -14.016 1 94.06 54 ILE B N 1
ATOM 4135 C CA . ILE B 1 54 ? -4.445 -35.062 -13.766 1 94.06 54 ILE B CA 1
ATOM 4136 C C . ILE B 1 54 ? -3.93 -33.719 -14.266 1 94.06 54 ILE B C 1
ATOM 4138 O O . ILE B 1 54 ? -2.826 -33.312 -13.914 1 94.06 54 ILE B O 1
ATOM 4142 N N . GLU B 1 55 ? -4.719 -33.094 -15.078 1 93 55 GLU B N 1
ATOM 4143 C CA . GLU B 1 55 ? -4.5 -31.719 -15.531 1 93 55 GLU B CA 1
ATOM 4144 C C . GLU B 1 55 ? -5.176 -30.719 -14.602 1 93 55 GLU B C 1
ATOM 4146 O O . GLU B 1 55 ? -6.254 -30.984 -14.07 1 93 55 GLU B O 1
ATOM 4151 N N . TYR B 1 56 ? -4.543 -29.656 -14.406 1 90.56 56 TYR B N 1
ATOM 4152 C CA . TYR B 1 56 ? -5.125 -28.625 -13.555 1 90.56 56 TYR B CA 1
ATOM 4153 C C . TYR B 1 56 ? -4.477 -27.266 -13.82 1 90.56 56 TYR B C 1
ATOM 4155 O O . TYR B 1 56 ? -3.504 -27.172 -14.578 1 90.56 56 TYR B O 1
ATOM 4163 N N . ILE B 1 57 ? -5.062 -26.219 -13.203 1 85.38 57 ILE B N 1
ATOM 4164 C CA . ILE B 1 57 ? -4.527 -24.875 -13.32 1 85.38 57 ILE B CA 1
ATOM 4165 C C . ILE B 1 57 ? -3.477 -24.641 -12.242 1 85.38 57 ILE B C 1
ATOM 4167 O O . ILE B 1 57 ? -3.809 -24.531 -11.055 1 85.38 57 ILE B O 1
ATOM 4171 N N . GLY B 1 58 ? -2.238 -24.453 -12.656 1 80.19 58 GLY B N 1
ATOM 4172 C CA . GLY B 1 58 ? -1.125 -24.328 -11.727 1 80.19 58 GLY B CA 1
ATOM 4173 C C . GLY B 1 58 ? -1.118 -23 -10.992 1 80.19 58 GLY B C 1
ATOM 4174 O O . GLY B 1 58 ? -0.687 -22.922 -9.836 1 80.19 58 GLY B O 1
ATOM 4175 N N . SER B 1 59 ? -1.633 -21.953 -11.641 1 78.75 59 SER B N 1
ATOM 4176 C CA . SER B 1 59 ? -1.607 -20.625 -11.047 1 78.75 59 SER B CA 1
ATOM 4177 C C . SER B 1 59 ? -2.709 -20.469 -10 1 78.75 59 SER B C 1
ATOM 4179 O O . SER B 1 59 ? -2.793 -19.438 -9.336 1 78.75 59 SER B O 1
ATOM 4181 N N . GLY B 1 60 ? -3.508 -21.438 -9.898 1 83.19 60 GLY B N 1
ATOM 4182 C CA . GLY B 1 60 ? -4.598 -21.375 -8.938 1 83.19 60 GLY B CA 1
ATOM 4183 C C . GLY B 1 60 ? -5.824 -20.656 -9.469 1 83.19 60 GLY B C 1
ATOM 4184 O O . GLY B 1 60 ? -5.949 -20.438 -10.68 1 83.19 60 GLY B O 1
ATOM 4185 N N . ILE B 1 61 ? -6.809 -20.469 -8.555 1 87.81 61 ILE B N 1
ATOM 4186 C CA . ILE B 1 61 ? -8.07 -19.828 -8.914 1 87.81 61 ILE B CA 1
ATOM 4187 C C . ILE B 1 61 ? -8.406 -18.734 -7.91 1 87.81 61 ILE B C 1
ATOM 4189 O O . ILE B 1 61 ? -7.922 -18.766 -6.777 1 87.81 61 ILE B O 1
ATOM 4193 N N . THR B 1 62 ? -9.109 -17.766 -8.406 1 89.19 62 THR B N 1
ATOM 4194 C CA . THR B 1 62 ? -9.539 -16.672 -7.551 1 89.19 62 THR B CA 1
ATOM 4195 C C . THR B 1 62 ? -11.062 -16.656 -7.41 1 89.19 62 THR B C 1
ATOM 4197 O O . THR B 1 62 ? -11.781 -16.922 -8.375 1 89.19 62 THR B O 1
ATOM 4200 N N . VAL B 1 63 ? -11.562 -16.359 -6.23 1 93.75 63 VAL B N 1
ATOM 4201 C CA . VAL B 1 63 ? -12.992 -16.297 -5.961 1 93.75 63 VAL B CA 1
ATOM 4202 C C . VAL B 1 63 ? -13.289 -15.109 -5.051 1 93.75 63 VAL B C 1
ATOM 4204 O O . VAL B 1 63 ? -12.469 -14.742 -4.207 1 93.75 63 VAL B O 1
ATOM 4207 N N . GLU B 1 64 ? -14.43 -14.461 -5.223 1 92.75 64 GLU B N 1
ATOM 4208 C CA . GLU B 1 64 ? -14.875 -13.422 -4.297 1 92.75 64 GLU B CA 1
ATOM 4209 C C . GLU B 1 64 ? -15.328 -14.023 -2.971 1 92.75 64 GLU B C 1
ATOM 4211 O O . GLU B 1 64 ? -15.844 -15.133 -2.934 1 92.75 64 GLU B O 1
ATOM 4216 N N . PRO B 1 65 ? -15.156 -13.227 -1.933 1 93.31 65 PRO B N 1
ATOM 4217 C CA . PRO B 1 65 ? -15.617 -13.758 -0.648 1 93.31 65 PRO B CA 1
ATOM 4218 C C . PRO B 1 65 ? -17.094 -14.141 -0.658 1 93.31 65 PRO B C 1
ATOM 4220 O O . PRO B 1 65 ? -17.906 -13.438 -1.259 1 93.31 65 PRO B O 1
ATOM 4223 N N . LEU B 1 66 ? -17.344 -15.289 0.031 1 93.19 66 LEU B N 1
ATOM 4224 C CA . LEU B 1 66 ? -18.703 -15.789 0.205 1 93.19 66 LEU B CA 1
ATOM 4225 C C . LEU B 1 66 ? -19.375 -16.031 -1.146 1 93.19 66 LEU B C 1
ATOM 4227 O O . LEU B 1 66 ? -20.578 -15.781 -1.306 1 93.19 66 LEU B O 1
ATOM 4231 N N . SER B 1 67 ? -18.562 -16.328 -2.123 1 93.62 67 SER B N 1
ATOM 4232 C CA . SER B 1 67 ? -19.047 -16.625 -3.471 1 93.62 67 SER B CA 1
ATOM 4233 C C . SER B 1 67 ? -18.531 -17.969 -3.955 1 93.62 67 SER B C 1
ATOM 4235 O O . SER B 1 67 ? -17.812 -18.672 -3.234 1 93.62 67 SER B O 1
ATOM 4237 N N . SER B 1 68 ? -19.031 -18.344 -5.113 1 95.38 68 SER B N 1
ATOM 4238 C CA . SER B 1 68 ? -18.656 -19.641 -5.699 1 95.38 68 SER B CA 1
ATOM 4239 C C . SER B 1 68 ? -17.875 -19.453 -6.996 1 95.38 68 SER B C 1
ATOM 4241 O O . SER B 1 68 ? -18.016 -18.422 -7.668 1 95.38 68 SER B O 1
ATOM 4243 N N . VAL B 1 69 ? -17.078 -20.406 -7.262 1 95.19 69 VAL B N 1
ATOM 4244 C CA . VAL B 1 69 ? -16.344 -20.422 -8.516 1 95.19 69 VAL B CA 1
ATOM 4245 C C . VAL B 1 69 ? -16.203 -21.859 -9.016 1 95.19 69 VAL B C 1
ATOM 4247 O O . VAL B 1 69 ? -15.992 -22.781 -8.227 1 95.19 69 VAL B O 1
ATOM 4250 N N . ARG B 1 70 ? -16.328 -22 -10.266 1 93.94 70 ARG B N 1
ATOM 4251 C CA . ARG B 1 70 ? -16.094 -23.312 -10.859 1 93.94 70 ARG B CA 1
ATOM 4252 C C . ARG B 1 70 ? -14.602 -23.641 -10.867 1 93.94 70 ARG B C 1
ATOM 4254 O O . ARG B 1 70 ? -13.773 -22.781 -11.18 1 93.94 70 ARG B O 1
ATOM 4261 N N . LEU B 1 71 ? -14.289 -24.859 -10.484 1 93.56 71 LEU B N 1
ATOM 4262 C CA . LEU B 1 71 ? -12.914 -25.328 -10.586 1 93.56 71 LEU B CA 1
ATOM 4263 C C . LEU B 1 71 ? -12.602 -25.781 -12.008 1 93.56 71 LEU B C 1
ATOM 4265 O O . LEU B 1 71 ? -12.609 -26.984 -12.289 1 93.56 71 LEU B O 1
ATOM 4269 N N . VAL B 1 72 ? -12.188 -24.875 -12.742 1 90.06 72 VAL B N 1
ATOM 4270 C CA . VAL B 1 72 ? -12 -25.141 -14.164 1 90.06 72 VAL B CA 1
ATOM 4271 C C . VAL B 1 72 ? -10.617 -25.734 -14.406 1 90.06 72 VAL B C 1
ATOM 4273 O O . VAL B 1 72 ? -9.703 -25.562 -13.594 1 90.06 72 VAL B O 1
ATOM 4276 N N . GLY B 1 73 ? -10.484 -26.453 -15.484 1 89.56 73 GLY B N 1
ATOM 4277 C CA . GLY B 1 73 ? -9.18 -26.891 -15.953 1 89.56 73 GLY B CA 1
ATOM 4278 C C . GLY B 1 73 ? -8.758 -28.234 -15.406 1 89.56 73 GLY B C 1
ATOM 4279 O O . GLY B 1 73 ? -7.676 -28.734 -15.719 1 89.56 73 GLY B O 1
ATOM 4280 N N . ILE B 1 74 ? -9.609 -28.844 -14.656 1 93.88 74 ILE B N 1
ATOM 4281 C CA . ILE B 1 74 ? -9.273 -30.156 -14.117 1 93.88 74 ILE B CA 1
ATOM 4282 C C . ILE B 1 74 ? -9.742 -31.25 -15.07 1 93.88 74 ILE B C 1
ATOM 4284 O O . ILE B 1 74 ? -10.922 -31.297 -15.43 1 93.88 74 ILE B O 1
ATOM 4288 N N . LYS B 1 75 ? -8.852 -32.062 -15.43 1 95.38 75 LYS B N 1
ATOM 4289 C CA . LYS B 1 75 ? -9.133 -33.188 -16.328 1 95.38 75 LYS B CA 1
ATOM 4290 C C . LYS B 1 75 ? -8.258 -34.375 -15.992 1 95.38 75 LYS B C 1
ATOM 4292 O O . LYS B 1 75 ? -7.066 -34.219 -15.711 1 95.38 75 LYS B O 1
ATOM 4297 N N . VAL B 1 76 ? -8.859 -35.562 -16.078 1 95.75 76 VAL B N 1
ATOM 4298 C CA . VAL B 1 76 ? -8.125 -36.812 -15.836 1 95.75 76 VAL B CA 1
ATOM 4299 C C . VAL B 1 76 ? -7.832 -37.5 -17.156 1 95.75 76 VAL B C 1
ATOM 4301 O O . VAL B 1 76 ? -8.727 -37.656 -17.984 1 95.75 76 VAL B O 1
ATOM 4304 N N . HIS B 1 77 ? -6.629 -37.875 -17.266 1 94.94 77 HIS B N 1
ATOM 4305 C CA . HIS B 1 77 ? -6.199 -38.562 -18.469 1 94.94 77 HIS B CA 1
ATOM 4306 C C . HIS B 1 77 ? -6.656 -40.031 -18.438 1 94.94 77 HIS B C 1
ATOM 4308 O O . HIS B 1 77 ? -6.652 -40.656 -17.375 1 94.94 77 HIS B O 1
ATOM 4314 N N . PRO B 1 78 ? -6.914 -40.625 -19.578 1 92.25 78 PRO B N 1
ATOM 4315 C CA . PRO B 1 78 ? -7.434 -42 -19.625 1 92.25 78 PRO B CA 1
ATOM 4316 C C . PRO B 1 78 ? -6.465 -43.031 -19.047 1 92.25 78 PRO B C 1
ATOM 4318 O O . PRO B 1 78 ? -6.887 -44.062 -18.562 1 92.25 78 PRO B O 1
ATOM 4321 N N . THR B 1 79 ? -5.227 -42.688 -18.984 1 88.94 79 THR B N 1
ATOM 4322 C CA . THR B 1 79 ? -4.223 -43.625 -18.5 1 88.94 79 THR B CA 1
ATOM 4323 C C . THR B 1 79 ? -4.379 -43.844 -17 1 88.94 79 THR B C 1
ATOM 4325 O O . THR B 1 79 ? -3.805 -44.781 -16.438 1 88.94 79 THR B O 1
ATOM 4328 N N . ALA B 1 80 ? -5.129 -43.031 -16.438 1 89.06 80 ALA B N 1
ATOM 4329 C CA . ALA B 1 80 ? -5.371 -43.188 -15 1 89.06 80 ALA B CA 1
ATOM 4330 C C . ALA B 1 80 ? -6.195 -44.438 -14.711 1 89.06 80 ALA B C 1
ATOM 4332 O O . ALA B 1 80 ? -6.141 -44.969 -13.609 1 89.06 80 ALA B O 1
ATOM 4333 N N . PHE B 1 81 ? -6.961 -44.781 -15.719 1 87.38 81 PHE B N 1
ATOM 4334 C CA . PHE B 1 81 ? -7.797 -45.969 -15.586 1 87.38 81 PHE B CA 1
ATOM 4335 C C . PHE B 1 81 ? -7.051 -47.219 -16.047 1 87.38 81 PHE B C 1
ATOM 4337 O O . PHE B 1 81 ? -6.59 -47.281 -17.188 1 87.38 81 PHE B O 1
ATOM 4344 N N . ARG B 1 82 ? -6.656 -48.031 -15.078 1 78.19 82 ARG B N 1
ATOM 4345 C CA . ARG B 1 82 ? -5.91 -49.25 -15.406 1 78.19 82 ARG B CA 1
ATOM 4346 C C . ARG B 1 82 ? -6.848 -50.438 -15.562 1 78.19 82 ARG B C 1
ATOM 4348 O O . ARG B 1 82 ? -7.934 -50.469 -14.977 1 78.19 82 ARG B O 1
ATOM 4355 N N . LYS B 1 83 ? -6.383 -51.344 -16.328 1 76.25 83 LYS B N 1
ATOM 4356 C CA . LYS B 1 83 ? -7.148 -52.562 -16.578 1 76.25 83 LYS B CA 1
ATOM 4357 C C . LYS B 1 83 ? -7.395 -53.312 -15.281 1 76.25 83 LYS B C 1
ATOM 4359 O O . LYS B 1 83 ? -8.477 -53.844 -15.07 1 76.25 83 LYS B O 1
ATOM 4364 N N . ASP B 1 84 ? -6.418 -53.219 -14.383 1 77.25 84 ASP B N 1
ATOM 4365 C CA . ASP B 1 84 ? -6.52 -54 -13.148 1 77.25 84 ASP B CA 1
ATOM 4366 C C . ASP B 1 84 ? -7.312 -53.219 -12.086 1 77.25 84 ASP B C 1
ATOM 4368 O O . ASP B 1 84 ? -7.688 -53.781 -11.055 1 77.25 84 ASP B O 1
ATOM 4372 N N . ASN B 1 85 ? -7.539 -52 -12.344 1 70.81 85 ASN B N 1
ATOM 4373 C CA . ASN B 1 85 ? -8.352 -51.156 -11.445 1 70.81 85 ASN B CA 1
ATOM 4374 C C . ASN B 1 85 ? -9.328 -50.281 -12.227 1 70.81 85 ASN B C 1
ATOM 4376 O O . ASN B 1 85 ? -9.008 -49.156 -12.57 1 70.81 85 ASN B O 1
ATOM 4380 N N . PRO B 1 86 ? -10.5 -50.812 -12.391 1 77.94 86 PRO B N 1
ATOM 4381 C CA . PRO B 1 86 ? -11.422 -50.125 -13.297 1 77.94 86 PRO B CA 1
ATOM 4382 C C . PRO B 1 86 ? -12.094 -48.938 -12.648 1 77.94 86 PRO B C 1
ATOM 4384 O O . PRO B 1 86 ? -12.695 -48.094 -13.344 1 77.94 86 PRO B O 1
ATOM 4387 N N . GLU B 1 87 ? -11.828 -48.875 -11.336 1 87.31 87 GLU B N 1
ATOM 4388 C CA . GLU B 1 87 ? -12.445 -47.688 -10.695 1 87.31 87 GLU B CA 1
ATOM 4389 C C . GLU B 1 87 ? -11.398 -46.656 -10.312 1 87.31 87 GLU B C 1
ATOM 4391 O O . GLU B 1 87 ? -10.328 -47 -9.805 1 87.31 87 GLU B O 1
ATOM 4396 N N . PHE B 1 88 ? -11.68 -45.5 -10.695 1 92.12 88 PHE B N 1
ATOM 4397 C CA . PHE B 1 88 ? -10.812 -44.375 -10.344 1 92.12 88 PHE B CA 1
ATOM 4398 C C . PHE B 1 88 ? -11.484 -43.469 -9.312 1 92.12 88 PHE B C 1
ATOM 4400 O O . PHE B 1 88 ? -12.625 -43.031 -9.516 1 92.12 88 PHE B O 1
ATOM 4407 N N . LYS B 1 89 ? -10.797 -43.312 -8.203 1 94.38 89 LYS B N 1
ATOM 4408 C CA . LYS B 1 89 ? -11.289 -42.469 -7.117 1 94.38 89 LYS B CA 1
ATOM 4409 C C . LYS B 1 89 ? -10.469 -41.188 -6.992 1 94.38 89 LYS B C 1
ATOM 4411 O O . LYS B 1 89 ? -9.242 -41.25 -6.953 1 94.38 89 LYS B O 1
ATOM 4416 N N . ILE B 1 90 ? -11.172 -40.062 -6.973 1 96 90 ILE B N 1
ATOM 4417 C CA . ILE B 1 90 ? -10.508 -38.781 -6.828 1 96 90 ILE B CA 1
ATOM 4418 C C . ILE B 1 90 ? -11.219 -37.938 -5.758 1 96 90 ILE B C 1
ATOM 4420 O O . ILE B 1 90 ? -12.453 -37.906 -5.715 1 96 90 ILE B O 1
ATOM 4424 N N . SER B 1 91 ? -10.43 -37.375 -4.898 1 97.31 91 SER B N 1
ATOM 4425 C CA . SER B 1 91 ? -10.977 -36.562 -3.811 1 97.31 91 SER B CA 1
ATOM 4426 C C . SER B 1 91 ? -10.453 -35.125 -3.873 1 97.31 91 SER B C 1
ATOM 4428 O O . SER B 1 91 ? -9.305 -34.875 -4.266 1 97.31 91 SER B O 1
ATOM 4430 N N . PHE B 1 92 ? -11.289 -34.219 -3.539 1 97.31 92 PHE B N 1
ATOM 4431 C CA . PHE B 1 92 ? -10.969 -32.812 -3.406 1 97.31 92 PHE B CA 1
ATOM 4432 C C . PHE B 1 92 ? -11.266 -32.312 -1.992 1 97.31 92 PHE B C 1
ATOM 4434 O O . PHE B 1 92 ? -12.352 -32.531 -1.464 1 97.31 92 PHE B O 1
ATOM 4441 N N . MET B 1 93 ? -10.281 -31.656 -1.401 1 97.38 93 MET B N 1
ATOM 4442 C CA . MET B 1 93 ? -10.453 -31.219 -0.018 1 97.38 93 MET B CA 1
ATOM 4443 C C . MET B 1 93 ? -9.953 -29.797 0.171 1 97.38 93 MET B C 1
ATOM 4445 O O . MET B 1 93 ? -8.836 -29.469 -0.243 1 97.38 93 MET B O 1
ATOM 4449 N N . SER B 1 94 ? -10.758 -28.984 0.754 1 96.25 94 SER B N 1
ATOM 4450 C CA . SER B 1 94 ? -10.305 -27.688 1.226 1 96.25 94 SER B CA 1
ATOM 4451 C C . SER B 1 94 ? -9.414 -27.828 2.455 1 96.25 94 SER B C 1
ATOM 4453 O O . SER B 1 94 ? -9.891 -28.156 3.543 1 96.25 94 SER B O 1
ATOM 4455 N N . ARG B 1 95 ? -8.18 -27.484 2.312 1 93.75 95 ARG B N 1
ATOM 4456 C CA . ARG B 1 95 ? -7.184 -27.734 3.346 1 93.75 95 ARG B CA 1
ATOM 4457 C C . ARG B 1 95 ? -7.434 -26.875 4.574 1 93.75 95 ARG B C 1
ATOM 4459 O O . ARG B 1 95 ? -7.289 -27.344 5.707 1 93.75 95 ARG B O 1
ATOM 4466 N N . ARG B 1 96 ? -7.789 -25.625 4.352 1 91.31 96 ARG B N 1
ATOM 4467 C CA . ARG B 1 96 ? -7.922 -24.688 5.465 1 91.31 96 ARG B CA 1
ATOM 4468 C C . ARG B 1 96 ? -9.383 -24.547 5.883 1 91.31 96 ARG B C 1
ATOM 4470 O O . ARG B 1 96 ? -9.719 -23.688 6.695 1 91.31 96 ARG B O 1
ATOM 4477 N N . SER B 1 97 ? -10.258 -25.281 5.289 1 93.5 97 SER B N 1
ATOM 4478 C CA . SER B 1 97 ? -11.68 -25.297 5.605 1 93.5 97 SER B CA 1
ATOM 4479 C C . SER B 1 97 ? -12.297 -23.922 5.418 1 93.5 97 SER B C 1
ATOM 4481 O O . SER B 1 97 ? -13.125 -23.484 6.223 1 93.5 97 SER B O 1
ATOM 4483 N N . LEU B 1 98 ? -11.867 -23.234 4.414 1 93.75 98 LEU B N 1
ATOM 4484 C CA . LEU B 1 98 ? -12.391 -21.906 4.129 1 93.75 98 LEU B CA 1
ATOM 4485 C C . LEU B 1 98 ? -13.547 -21.969 3.135 1 93.75 98 LEU B C 1
ATOM 4487 O O . LEU B 1 98 ? -14.172 -20.953 2.828 1 93.75 98 LEU B O 1
ATOM 4491 N N . GLY B 1 99 ? -13.805 -23.141 2.625 1 95.62 99 GLY B N 1
ATOM 4492 C CA . GLY B 1 99 ? -14.906 -23.344 1.691 1 95.62 99 GLY B CA 1
ATOM 4493 C C . GLY B 1 99 ? -15.32 -24.797 1.562 1 95.62 99 GLY B C 1
ATOM 4494 O O . GLY B 1 99 ? -14.758 -25.672 2.227 1 95.62 99 GLY B O 1
ATOM 4495 N N . TYR B 1 100 ? -16.391 -24.984 0.818 1 96.31 100 TYR B N 1
ATOM 4496 C CA . TYR B 1 100 ? -16.844 -26.328 0.502 1 96.31 100 TYR B CA 1
ATOM 4497 C C . TYR B 1 100 ? -16.797 -26.578 -1 1 96.31 100 TYR B C 1
ATOM 4499 O O . TYR B 1 100 ? -16.719 -25.641 -1.792 1 96.31 100 TYR B O 1
ATOM 4507 N N . ILE B 1 101 ? -16.781 -27.812 -1.342 1 96.56 101 ILE B N 1
ATOM 4508 C CA . ILE B 1 101 ? -16.688 -28.25 -2.73 1 96.56 101 ILE B CA 1
ATOM 4509 C C . ILE B 1 101 ? -17.875 -29.141 -3.074 1 96.56 101 ILE B C 1
ATOM 4511 O O . ILE B 1 101 ? -18.281 -29.969 -2.27 1 96.56 101 ILE B O 1
ATOM 4515 N N . TYR B 1 102 ? -18.453 -28.922 -4.23 1 94.81 102 TYR B N 1
ATOM 4516 C CA . TYR B 1 102 ? -19.594 -29.734 -4.641 1 94.81 102 TYR B CA 1
ATOM 4517 C C . TYR B 1 102 ? -19.719 -29.766 -6.16 1 94.81 102 TYR B C 1
ATOM 4519 O O . TYR B 1 102 ? -19.047 -29 -6.863 1 94.81 102 TYR B O 1
ATOM 4527 N N . VAL B 1 103 ? -20.438 -30.688 -6.605 1 94.5 103 VAL B N 1
ATOM 4528 C CA . VAL B 1 103 ? -20.797 -30.781 -8.016 1 94.5 103 VAL B CA 1
ATOM 4529 C C . VAL B 1 103 ? -22.188 -30.203 -8.234 1 94.5 103 VAL B C 1
ATOM 4531 O O . VAL B 1 103 ? -23.141 -30.578 -7.535 1 94.5 103 VAL B O 1
ATOM 4534 N N . GLU B 1 104 ? -22.297 -28.953 -8.898 1 86.88 104 GLU B N 1
ATOM 4535 C CA . GLU B 1 104 ? -23.578 -28.266 -9.109 1 86.88 104 GLU B CA 1
ATOM 4536 C C . GLU B 1 104 ? -24.641 -29.234 -9.594 1 86.88 104 GLU B C 1
ATOM 4538 O O . GLU B 1 104 ? -25.75 -29.25 -9.062 1 86.88 104 GLU B O 1
ATOM 4543 N N . THR B 1 105 ? -24.938 -29.375 -10.914 1 67 105 THR B N 1
ATOM 4544 C CA . THR B 1 105 ? -26.141 -29.891 -11.57 1 67 105 THR B CA 1
ATOM 4545 C C . THR B 1 105 ? -26.016 -31.391 -11.812 1 67 105 THR B C 1
ATOM 4547 O O . THR B 1 105 ? -24.906 -31.922 -11.898 1 67 105 THR B O 1
ATOM 4550 N N . GLY B 1 106 ? -27.188 -32.219 -11.781 1 62.25 106 GLY B N 1
ATOM 4551 C CA . GLY B 1 106 ? -27.609 -33.25 -12.703 1 62.25 106 GLY B CA 1
ATOM 4552 C C . GLY B 1 106 ? -27.453 -34.656 -12.141 1 62.25 106 GLY B C 1
ATOM 4553 O O . GLY B 1 106 ? -26.891 -34.812 -11.055 1 62.25 106 GLY B O 1
ATOM 4554 N N . LYS B 1 107 ? -28.188 -35.375 -12.336 1 64.31 107 LYS B N 1
ATOM 4555 C CA . LYS B 1 107 ? -28.125 -36.812 -12.102 1 64.31 107 LYS B CA 1
ATOM 4556 C C . LYS B 1 107 ? -26.938 -37.438 -12.836 1 64.31 107 LYS B C 1
ATOM 4558 O O . LYS B 1 107 ? -26.844 -37.344 -14.062 1 64.31 107 LYS B O 1
ATOM 4563 N N . TYR B 1 108 ? -25.812 -37.469 -11.914 1 72.12 108 TYR B N 1
ATOM 4564 C CA . TYR B 1 108 ? -24.703 -38.188 -12.539 1 72.12 108 TYR B CA 1
ATOM 4565 C C . TYR B 1 108 ? -24.672 -39.625 -12.102 1 72.12 108 TYR B C 1
ATOM 4567 O O . TYR B 1 108 ? -25.156 -39.969 -11.016 1 72.12 108 TYR B O 1
ATOM 4575 N N . ALA B 1 109 ? -24.391 -40.438 -12.977 1 76.62 109 ALA B N 1
ATOM 4576 C CA . ALA B 1 109 ? -24.344 -41.875 -12.711 1 76.62 109 ALA B CA 1
ATOM 4577 C C . ALA B 1 109 ? -23.094 -42.281 -11.938 1 76.62 109 ALA B C 1
ATOM 4579 O O . ALA B 1 109 ? -22.75 -43.438 -11.844 1 76.62 109 ALA B O 1
ATOM 4580 N N . LEU B 1 110 ? -22.469 -41.281 -11.32 1 86.38 110 LEU B N 1
ATOM 4581 C CA . LEU B 1 110 ? -21.25 -41.594 -10.578 1 86.38 110 LEU B CA 1
ATOM 4582 C C . LEU B 1 110 ? -21.5 -41.562 -9.078 1 86.38 110 LEU B C 1
ATOM 4584 O O . LEU B 1 110 ? -22.469 -40.938 -8.609 1 86.38 110 LEU B O 1
ATOM 4588 N N . HIS B 1 111 ? -20.703 -42.312 -8.375 1 89.44 111 HIS B N 1
ATOM 4589 C CA . HIS B 1 111 ? -20.734 -42.312 -6.922 1 89.44 111 HIS B CA 1
ATOM 4590 C C . HIS B 1 111 ? -20 -41.094 -6.348 1 89.44 111 HIS B C 1
ATOM 4592 O O . HIS B 1 111 ? -18.781 -40.969 -6.543 1 89.44 111 HIS B O 1
ATOM 4598 N N . ILE B 1 112 ? -20.703 -40.219 -5.695 1 92.56 112 ILE B N 1
ATOM 4599 C CA . ILE B 1 112 ? -20.141 -39 -5.109 1 92.56 112 ILE B CA 1
ATOM 4600 C C . ILE B 1 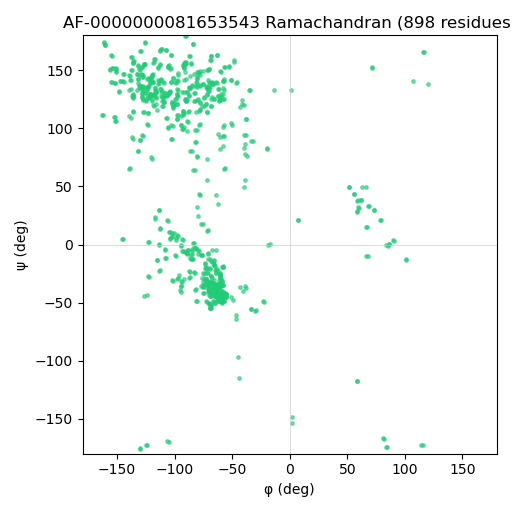112 ? -20.422 -38.969 -3.607 1 92.56 112 ILE B C 1
ATOM 4602 O O . ILE B 1 112 ? -21.562 -39.156 -3.18 1 92.56 112 ILE B O 1
ATOM 4606 N N . THR B 1 113 ? -19.469 -38.812 -2.816 1 93.56 113 THR B N 1
ATOM 4607 C CA . THR B 1 113 ? -19.609 -38.656 -1.37 1 93.56 113 THR B CA 1
ATOM 4608 C C . THR B 1 113 ? -19.047 -37.312 -0.9 1 93.56 113 THR B C 1
ATOM 4610 O O . THR B 1 113 ? -18.094 -36.812 -1.479 1 93.56 113 THR B O 1
ATOM 4613 N N . GLY B 1 114 ? -19.734 -36.781 0.138 1 92.88 114 GLY B N 1
ATOM 4614 C CA . GLY B 1 114 ? -19.25 -35.562 0.749 1 92.88 114 GLY B CA 1
ATOM 4615 C C . GLY B 1 114 ? -19.609 -34.312 -0.05 1 92.88 114 GLY B C 1
ATOM 4616 O O . GLY B 1 114 ? -18.891 -33.312 -0.002 1 92.88 114 GLY B O 1
ATOM 4617 N N . ASN B 1 115 ? -20.578 -34.375 -0.875 1 89.25 115 ASN B N 1
ATOM 4618 C CA . ASN B 1 115 ? -21.031 -33.219 -1.643 1 89.25 115 ASN B CA 1
ATOM 4619 C C . ASN B 1 115 ? -21.469 -32.094 -0.73 1 89.25 115 ASN B C 1
ATOM 4621 O O . ASN B 1 115 ? -22.156 -32.312 0.269 1 89.25 115 ASN B O 1
ATOM 4625 N N . ASN B 1 116 ? -20.938 -30.844 -0.988 1 91.25 116 ASN B N 1
ATOM 4626 C CA . ASN B 1 116 ? -21.234 -29.609 -0.25 1 91.25 116 ASN B CA 1
ATOM 4627 C C . ASN B 1 116 ? -20.578 -29.609 1.127 1 91.25 116 ASN B C 1
ATOM 4629 O O . ASN B 1 116 ? -21.188 -29.188 2.109 1 91.25 116 ASN B O 1
ATOM 4633 N N . THR B 1 117 ? -19.469 -30.281 1.193 1 94.06 117 THR B N 1
ATOM 4634 C CA . THR B 1 117 ? -18.625 -30.25 2.391 1 94.06 117 THR B CA 1
ATOM 4635 C C . THR B 1 117 ? -17.203 -29.812 2.055 1 94.06 117 THR B C 1
ATOM 4637 O O . THR B 1 117 ? -16.938 -29.375 0.934 1 94.06 117 THR B O 1
ATOM 4640 N N . ARG B 1 118 ? -16.406 -29.922 3.068 1 95.69 118 ARG B N 1
ATOM 4641 C CA . ARG B 1 118 ? -15.016 -29.516 2.877 1 95.69 118 ARG B CA 1
ATOM 4642 C C . ARG B 1 118 ? -14.266 -30.531 2.008 1 95.69 118 ARG B C 1
ATOM 4644 O O . ARG B 1 118 ? -13.195 -30.219 1.479 1 95.69 118 ARG B O 1
ATOM 4651 N N . GLN B 1 119 ? -14.82 -31.781 1.899 1 97.19 119 GLN B N 1
ATOM 4652 C CA . GLN B 1 119 ? -14.188 -32.844 1.11 1 97.19 119 GLN B CA 1
ATOM 4653 C C . GLN B 1 119 ? -15.211 -33.594 0.273 1 97.19 119 GLN B C 1
ATOM 4655 O O . GLN B 1 119 ? -16.234 -34.031 0.793 1 97.19 119 GLN B O 1
ATOM 4660 N N . ILE B 1 120 ? -14.938 -33.688 -0.955 1 96.5 120 ILE B N 1
ATOM 4661 C CA . ILE B 1 120 ? -15.773 -34.438 -1.874 1 96.5 120 ILE B CA 1
ATOM 4662 C C . ILE B 1 120 ? -14.961 -35.531 -2.527 1 96.5 120 ILE B C 1
ATOM 4664 O O . ILE B 1 120 ? -13.781 -35.344 -2.834 1 96.5 120 ILE B O 1
ATOM 4668 N N . THR B 1 121 ? -15.531 -36.688 -2.682 1 96.62 121 THR B N 1
ATOM 4669 C CA . THR B 1 121 ? -14.906 -37.812 -3.352 1 96.62 121 THR B CA 1
ATOM 4670 C C . THR B 1 121 ? -15.789 -38.344 -4.484 1 96.62 121 THR B C 1
ATOM 4672 O O . THR B 1 121 ? -16.984 -38.531 -4.297 1 96.62 121 THR B O 1
ATOM 4675 N N . ILE B 1 122 ? -15.211 -38.5 -5.598 1 95.31 122 ILE B N 1
ATOM 4676 C CA . ILE B 1 122 ? -15.906 -39 -6.777 1 95.31 122 ILE B CA 1
ATOM 4677 C C . ILE B 1 122 ? -15.273 -40.312 -7.23 1 95.31 122 ILE B C 1
ATOM 4679 O O . ILE B 1 122 ? -14.062 -40.406 -7.402 1 95.31 122 ILE B O 1
ATOM 4683 N N . THR B 1 123 ? -16.047 -41.281 -7.41 1 94.5 123 THR B N 1
ATOM 4684 C CA . THR B 1 123 ? -15.625 -42.562 -7.914 1 94.5 123 THR B CA 1
ATOM 4685 C C . THR B 1 123 ? -16.266 -42.875 -9.273 1 94.5 123 THR B C 1
ATOM 4687 O O . THR B 1 123 ? -17.484 -42.719 -9.43 1 94.5 123 THR B O 1
ATOM 4690 N N . ALA B 1 124 ? -15.406 -43.188 -10.195 1 93.12 124 ALA B N 1
ATOM 4691 C CA . ALA B 1 124 ? -15.891 -43.406 -11.555 1 93.12 124 ALA B CA 1
ATOM 4692 C C . ALA B 1 124 ? -15.242 -44.656 -12.172 1 93.12 124 ALA B C 1
ATOM 4694 O O . ALA B 1 124 ? -14.133 -45.031 -11.789 1 93.12 124 ALA B O 1
ATOM 4695 N N . ASP B 1 125 ? -15.93 -45.25 -13.164 1 90.69 125 ASP B N 1
ATOM 4696 C CA . ASP B 1 125 ? -15.391 -46.375 -13.906 1 90.69 125 ASP B CA 1
ATOM 4697 C C . ASP B 1 125 ? -15.117 -46.031 -15.359 1 90.69 125 ASP B C 1
ATOM 4699 O O . ASP B 1 125 ? -14.648 -46.844 -16.141 1 90.69 125 ASP B O 1
ATOM 4703 N N . ASP B 1 126 ? -15.391 -44.844 -15.648 1 91.44 126 ASP B N 1
ATOM 4704 C CA . ASP B 1 126 ? -15.156 -44.312 -17 1 91.44 126 ASP B CA 1
ATOM 4705 C C . ASP B 1 126 ? -14.586 -42.875 -16.938 1 91.44 126 ASP B C 1
ATOM 4707 O O . ASP B 1 126 ? -15.125 -42.031 -16.234 1 91.44 126 ASP B O 1
ATOM 4711 N N . VAL B 1 127 ? -13.586 -42.688 -17.703 1 92.94 127 VAL B N 1
ATOM 4712 C CA . VAL B 1 127 ? -12.859 -41.438 -17.641 1 92.94 127 VAL B CA 1
ATOM 4713 C C . VAL B 1 127 ? -13.727 -40.312 -18.219 1 92.94 127 VAL B C 1
ATOM 4715 O O . VAL B 1 127 ? -13.688 -39.188 -17.734 1 92.94 127 VAL B O 1
ATOM 4718 N N . ASP B 1 128 ? -14.477 -40.562 -19.266 1 93 128 ASP B N 1
ATOM 4719 C CA . ASP B 1 128 ? -15.305 -39.531 -19.891 1 93 128 ASP B CA 1
ATOM 4720 C C . ASP B 1 128 ? -16.406 -39.094 -18.953 1 93 128 ASP B C 1
ATOM 4722 O O . ASP B 1 128 ? -16.703 -37.875 -18.875 1 93 128 ASP B O 1
ATOM 4726 N N . ASP B 1 129 ? -16.969 -40.031 -18.281 1 92.31 129 ASP B N 1
ATOM 4727 C CA . ASP B 1 129 ? -17.984 -39.719 -17.297 1 92.31 129 ASP B CA 1
ATOM 4728 C C . ASP B 1 129 ? -17.391 -38.844 -16.172 1 92.31 129 ASP B C 1
ATOM 4730 O O . ASP B 1 129 ? -18 -37.875 -15.742 1 92.31 129 ASP B O 1
ATOM 4734 N N . LEU B 1 130 ? -16.266 -39.312 -15.742 1 94.06 130 LEU B N 1
ATOM 4735 C CA . LEU B 1 130 ? -15.594 -38.562 -14.68 1 94.06 130 LEU B CA 1
ATOM 4736 C C . LEU B 1 130 ? -15.32 -37.125 -15.109 1 94.06 130 LEU B C 1
ATOM 4738 O O . LEU B 1 130 ? -15.648 -36.188 -14.391 1 94.06 130 LEU B O 1
ATOM 4742 N N . ASN B 1 131 ? -14.773 -36.938 -16.297 1 95.06 131 ASN B N 1
ATOM 4743 C CA . ASN B 1 131 ? -14.406 -35.625 -16.797 1 95.06 131 ASN B CA 1
ATOM 4744 C C . ASN B 1 131 ? -15.633 -34.75 -17.016 1 95.06 131 ASN B C 1
ATOM 4746 O O . ASN B 1 131 ? -15.562 -33.531 -16.875 1 95.06 131 ASN B O 1
ATOM 4750 N N . THR B 1 132 ? -16.734 -35.312 -17.344 1 92.94 132 THR B N 1
ATOM 4751 C CA . THR B 1 132 ? -17.969 -34.562 -17.469 1 92.94 132 THR B CA 1
ATOM 4752 C C . THR B 1 132 ? -18.391 -33.969 -16.125 1 92.94 132 THR B C 1
ATOM 4754 O O . THR B 1 132 ? -18.797 -32.812 -16.031 1 92.94 132 THR B O 1
ATOM 4757 N N . VAL B 1 133 ? -18.234 -34.812 -15.102 1 93.62 133 VAL B N 1
ATOM 4758 C CA . VAL B 1 133 ? -18.609 -34.375 -13.766 1 93.62 133 VAL B CA 1
ATOM 4759 C C . VAL B 1 133 ? -17.641 -33.312 -13.273 1 93.62 133 VAL B C 1
ATOM 4761 O O . VAL B 1 133 ? -18.062 -32.312 -12.68 1 93.62 133 VAL B O 1
ATOM 4764 N N . LEU B 1 134 ? -16.375 -33.5 -13.57 1 94.69 134 LEU B N 1
ATOM 4765 C CA . LEU B 1 134 ? -15.336 -32.594 -13.094 1 94.69 134 LEU B CA 1
ATOM 4766 C C . LEU B 1 134 ? -15.523 -31.203 -13.68 1 94.69 134 LEU B C 1
ATOM 4768 O O . LEU B 1 134 ? -15.117 -30.203 -13.07 1 94.69 134 LEU B O 1
ATOM 4772 N N . LYS B 1 135 ? -16.156 -31.047 -14.797 1 93.06 135 LYS B N 1
ATOM 4773 C CA . LYS B 1 135 ? -16.438 -29.75 -15.414 1 93.06 135 LYS B CA 1
ATOM 4774 C C . LYS B 1 135 ? -17.406 -28.938 -14.562 1 93.06 135 LYS B C 1
ATOM 4776 O O . LYS B 1 135 ? -17.531 -27.719 -14.727 1 93.06 135 LYS B O 1
ATOM 4781 N N . HIS B 1 136 ? -18.094 -29.656 -13.641 1 93.81 136 HIS B N 1
ATOM 4782 C CA . HIS B 1 136 ? -19.125 -29 -12.852 1 93.81 136 HIS B CA 1
ATOM 4783 C C . HIS B 1 136 ? -18.719 -28.906 -11.383 1 93.81 136 HIS B C 1
ATOM 4785 O O . HIS B 1 136 ? -19.562 -28.656 -10.516 1 93.81 136 HIS B O 1
ATOM 4791 N N . LEU B 1 137 ? -17.531 -29.141 -11.164 1 95.12 137 LEU B N 1
ATOM 4792 C CA . LEU B 1 137 ? -17.016 -29 -9.805 1 95.12 137 LEU B CA 1
ATOM 4793 C C . LEU B 1 137 ? -16.953 -27.531 -9.391 1 95.12 137 LEU B C 1
ATOM 4795 O O . LEU B 1 137 ? -16.453 -26.688 -10.141 1 95.12 137 LEU B O 1
ATOM 4799 N N . VAL B 1 138 ? -17.453 -27.203 -8.195 1 96.25 138 VAL B N 1
ATOM 4800 C CA . VAL B 1 138 ? -17.562 -25.828 -7.73 1 96.25 138 VAL B CA 1
ATOM 4801 C C . VAL B 1 138 ? -16.953 -25.703 -6.336 1 96.25 138 VAL B C 1
ATOM 4803 O O . VAL B 1 138 ? -17.094 -26.594 -5.508 1 96.25 138 VAL B O 1
ATOM 4806 N N . TYR B 1 139 ? -16.219 -24.719 -6.117 1 96.88 139 TYR B N 1
ATOM 4807 C CA . TYR B 1 139 ? -15.758 -24.297 -4.805 1 96.88 139 TYR B CA 1
ATOM 4808 C C . TYR B 1 139 ? -16.531 -23.062 -4.32 1 96.88 139 TYR B C 1
ATOM 4810 O O . TYR B 1 139 ? -16.688 -22.094 -5.062 1 96.88 139 TYR B O 1
ATOM 4818 N N . THR B 1 140 ? -17.047 -23.078 -3.082 1 96.81 140 THR B N 1
ATOM 4819 C CA . THR B 1 140 ? -17.734 -21.938 -2.482 1 96.81 140 THR B CA 1
ATOM 4820 C C . THR B 1 140 ? -17.016 -21.484 -1.217 1 96.81 140 THR B C 1
ATOM 4822 O O . THR B 1 140 ? -16.828 -22.266 -0.287 1 96.81 140 THR B O 1
ATOM 4825 N N . SER B 1 141 ? -16.672 -20.203 -1.209 1 95.56 141 SER B N 1
ATOM 4826 C CA . SER B 1 141 ? -16.078 -19.594 -0.02 1 95.56 141 SER B CA 1
ATOM 4827 C C . SER B 1 141 ? -17.141 -19.344 1.051 1 95.56 141 SER B C 1
ATOM 4829 O O . SER B 1 141 ? -18.219 -18.844 0.752 1 95.56 141 SER B O 1
ATOM 4831 N N . VAL B 1 142 ? -16.75 -19.641 2.33 1 93.62 142 VAL B N 1
ATOM 4832 C CA . VAL B 1 142 ? -17.797 -19.531 3.352 1 93.62 142 VAL B CA 1
ATOM 4833 C C . VAL B 1 142 ? -17.359 -18.547 4.434 1 93.62 142 VAL B C 1
ATOM 4835 O O . VAL B 1 142 ? -18.078 -18.312 5.406 1 93.62 142 VAL B O 1
ATOM 4838 N N . GLU B 1 143 ? -16.266 -17.969 4.309 1 91.25 143 GLU B N 1
ATOM 4839 C CA . GLU B 1 143 ? -15.766 -16.984 5.262 1 91.25 143 GLU B CA 1
ATOM 4840 C C . GLU B 1 143 ? -15.461 -15.664 4.574 1 91.25 143 GLU B C 1
ATOM 4842 O O . GLU B 1 143 ? -14.828 -15.633 3.516 1 91.25 143 GLU B O 1
ATOM 4847 N N . TYR B 1 144 ? -15.883 -14.617 5.227 1 93 144 TYR B N 1
ATOM 4848 C CA . TYR B 1 144 ? -15.594 -13.305 4.652 1 93 144 TYR B CA 1
ATOM 4849 C C . TYR B 1 144 ? -14.164 -12.883 4.969 1 93 144 TYR B C 1
ATOM 4851 O O . TYR B 1 144 ? -13.75 -12.891 6.133 1 93 144 TYR B O 1
ATOM 4859 N N . HIS B 1 145 ? -13.477 -12.602 3.969 1 91.38 145 HIS B N 1
ATOM 4860 C CA . HIS B 1 145 ? -12.148 -12.016 4.051 1 91.38 145 HIS B CA 1
ATOM 4861 C C . HIS B 1 145 ? -11.82 -11.203 2.805 1 91.38 145 HIS B C 1
ATOM 4863 O O . HIS B 1 145 ? -12.305 -11.508 1.712 1 91.38 145 HIS B O 1
ATOM 4869 N N . ILE B 1 146 ? -10.977 -10.242 3.037 1 91.25 146 ILE B N 1
ATOM 4870 C CA . ILE B 1 146 ? -10.719 -9.398 1.874 1 91.25 146 ILE B CA 1
ATOM 4871 C C . ILE B 1 146 ? -9.602 -10 1.034 1 91.25 146 ILE B C 1
ATOM 4873 O O . ILE B 1 146 ? -9.438 -9.656 -0.139 1 91.25 146 ILE B O 1
ATOM 4877 N N . ARG B 1 147 ? -8.781 -10.773 1.604 1 88.06 147 ARG B N 1
ATOM 4878 C CA . ARG B 1 147 ? -7.73 -11.484 0.88 1 88.06 147 ARG B CA 1
ATOM 4879 C C . ARG B 1 147 ? -7.18 -12.641 1.706 1 88.06 147 ARG B C 1
ATOM 4881 O O . ARG B 1 147 ? -6.52 -12.43 2.725 1 88.06 147 ARG B O 1
ATOM 4888 N N . GLN B 1 148 ? -7.414 -13.812 1.312 1 88.06 148 GLN B N 1
ATOM 4889 C CA . GLN B 1 148 ? -6.949 -15.008 2.002 1 88.06 148 GLN B CA 1
ATOM 4890 C C . GLN B 1 148 ? -6.859 -16.188 1.045 1 88.06 148 GLN B C 1
ATOM 4892 O O . GLN B 1 148 ? -7.617 -16.281 0.075 1 88.06 148 GLN B O 1
ATOM 4897 N N . ARG B 1 149 ? -5.953 -17.062 1.379 1 88.75 149 ARG B N 1
ATOM 4898 C CA . ARG B 1 149 ? -5.727 -18.188 0.487 1 88.75 149 ARG B CA 1
ATOM 4899 C C . ARG B 1 149 ? -6.164 -19.5 1.143 1 88.75 149 ARG B C 1
ATOM 4901 O O . ARG B 1 149 ? -5.914 -19.719 2.33 1 88.75 149 ARG B O 1
ATOM 4908 N N . ASP B 1 150 ? -6.871 -20.266 0.395 1 90.06 150 ASP B N 1
ATOM 4909 C CA . ASP B 1 150 ? -7.086 -21.688 0.683 1 90.06 150 ASP B CA 1
ATOM 4910 C C . ASP B 1 150 ? -6.297 -22.562 -0.281 1 90.06 150 ASP B C 1
ATOM 4912 O O . ASP B 1 150 ? -5.656 -22.062 -1.208 1 90.06 150 ASP B O 1
ATOM 4916 N N . VAL B 1 151 ? -6.215 -23.812 0.044 1 90.81 151 VAL B N 1
ATOM 4917 C CA . VAL B 1 151 ? -5.598 -24.812 -0.825 1 90.81 151 VAL B CA 1
ATOM 4918 C C . VAL B 1 151 ? -6.547 -25.984 -1.012 1 90.81 151 VAL B C 1
ATOM 4920 O O . VAL B 1 151 ? -7.109 -26.5 -0.041 1 90.81 151 VAL B O 1
ATOM 4923 N N . ILE B 1 152 ? -6.73 -26.328 -2.225 1 93.75 152 ILE B N 1
ATOM 4924 C CA . ILE B 1 152 ? -7.473 -27.547 -2.512 1 93.75 152 ILE B CA 1
ATOM 4925 C C . ILE B 1 152 ? -6.5 -28.703 -2.773 1 93.75 152 ILE B C 1
ATOM 4927 O O . ILE B 1 152 ? -5.695 -28.641 -3.705 1 93.75 152 ILE B O 1
ATOM 4931 N N . ASP B 1 153 ? -6.629 -29.672 -1.999 1 94.12 153 ASP B N 1
ATOM 4932 C CA . ASP B 1 153 ? -5.867 -30.891 -2.217 1 94.12 153 ASP B CA 1
ATOM 4933 C C . ASP B 1 153 ? -6.633 -31.875 -3.107 1 94.12 153 ASP B C 1
ATOM 4935 O O . ASP B 1 153 ? -7.777 -32.219 -2.816 1 94.12 153 ASP B O 1
ATOM 4939 N N . ILE B 1 154 ? -6 -32.219 -4.137 1 95.06 154 ILE B N 1
ATOM 4940 C CA . ILE B 1 154 ? -6.508 -33.281 -5.012 1 95.06 154 ILE B CA 1
ATOM 4941 C C . ILE B 1 154 ? -5.777 -34.594 -4.73 1 95.06 154 ILE B C 1
ATOM 4943 O O . ILE B 1 154 ? -4.559 -34.656 -4.895 1 95.06 154 ILE B O 1
ATOM 4947 N N . MET B 1 155 ? -6.602 -35.562 -4.379 1 95.25 155 MET B N 1
ATOM 4948 C CA . MET B 1 155 ? -5.984 -36.844 -3.967 1 95.25 155 MET B CA 1
ATOM 4949 C C . MET B 1 155 ? -6.586 -38 -4.73 1 95.25 155 MET B C 1
ATOM 4951 O O . MET B 1 155 ? -7.801 -38.062 -4.918 1 95.25 155 MET B O 1
ATOM 4955 N N . SER B 1 156 ? -5.723 -38.844 -5.191 1 92.88 156 SER B N 1
ATOM 4956 C CA . SER B 1 156 ? -6.086 -40.125 -5.816 1 92.88 156 SER B CA 1
ATOM 4957 C C . SER B 1 156 ? -4.988 -41.156 -5.637 1 92.88 156 SER B C 1
ATOM 4959 O O . SER B 1 156 ? -3.926 -41.062 -6.254 1 92.88 156 SER B O 1
ATOM 4961 N N . GLY B 1 157 ? -5.289 -42.125 -4.816 1 88.25 157 GLY B N 1
ATOM 4962 C CA . GLY B 1 157 ? -4.219 -43.062 -4.508 1 88.25 157 GLY B CA 1
ATOM 4963 C C . GLY B 1 157 ? -3.004 -42.406 -3.893 1 88.25 157 GLY B C 1
ATOM 4964 O O . GLY B 1 157 ? -3.111 -41.719 -2.863 1 88.25 157 GLY B O 1
ATOM 4965 N N . ASP B 1 158 ? -1.863 -42.531 -4.668 1 86.69 158 ASP B N 1
ATOM 4966 C CA . ASP B 1 158 ? -0.628 -41.938 -4.164 1 86.69 158 ASP B CA 1
ATOM 4967 C C . ASP B 1 158 ? -0.426 -40.531 -4.723 1 86.69 158 ASP B C 1
ATOM 4969 O O . ASP B 1 158 ? 0.525 -39.812 -4.352 1 86.69 158 ASP B O 1
ATOM 4973 N N . LEU B 1 159 ? -1.39 -40.156 -5.543 1 89.06 159 LEU B N 1
ATOM 4974 C CA . LEU B 1 159 ? -1.295 -38.844 -6.152 1 89.06 159 LEU B CA 1
ATOM 4975 C C . LEU B 1 159 ? -1.825 -37.781 -5.207 1 89.06 159 LEU B C 1
ATOM 4977 O O . LEU B 1 159 ? -2.883 -37.938 -4.598 1 89.06 159 LEU B O 1
ATOM 4981 N N . HIS B 1 160 ? -1.022 -36.719 -5.031 1 92.06 160 HIS B N 1
ATOM 4982 C CA . HIS B 1 160 ? -1.415 -35.562 -4.25 1 92.06 160 HIS B CA 1
ATOM 4983 C C . HIS B 1 160 ? -1.026 -34.25 -4.961 1 92.06 160 HIS B C 1
ATOM 4985 O O . HIS B 1 160 ? 0.158 -34 -5.188 1 92.06 160 HIS B O 1
ATOM 4991 N N . ILE B 1 161 ? -2.029 -33.531 -5.316 1 90.44 161 ILE B N 1
ATOM 4992 C CA . ILE B 1 161 ? -1.838 -32.25 -5.992 1 90.44 161 ILE B CA 1
ATOM 4993 C C . ILE B 1 161 ? -2.498 -31.156 -5.184 1 90.44 161 ILE B C 1
ATOM 4995 O O . ILE B 1 161 ? -3.553 -31.359 -4.578 1 90.44 161 ILE B O 1
ATOM 4999 N N . SER B 1 162 ? -1.839 -30 -5.16 1 89 162 SER B N 1
ATOM 5000 C CA . SER B 1 162 ? -2.393 -28.859 -4.449 1 89 162 SER B CA 1
ATOM 5001 C C . SER B 1 162 ? -2.648 -27.688 -5.395 1 89 162 SER B C 1
ATOM 5003 O O . SER B 1 162 ? -1.785 -27.344 -6.199 1 89 162 SER B O 1
ATOM 5005 N N . ILE B 1 163 ? -3.84 -27.172 -5.312 1 87.81 163 ILE B N 1
ATOM 5006 C CA . ILE B 1 163 ? -4.207 -26 -6.082 1 87.81 163 ILE B CA 1
ATOM 5007 C C . ILE B 1 163 ? -4.551 -24.844 -5.137 1 87.81 163 ILE B C 1
ATOM 5009 O O . ILE B 1 163 ? -5.309 -25.031 -4.18 1 87.81 163 ILE B O 1
ATOM 5013 N N . ASN B 1 164 ? -4.012 -23.703 -5.484 1 86.75 164 ASN B N 1
ATOM 5014 C CA . ASN B 1 164 ? -4.293 -22.531 -4.664 1 86.75 164 ASN B CA 1
ATOM 5015 C C . ASN B 1 164 ? -5.645 -21.922 -5.012 1 86.75 164 ASN B C 1
ATOM 5017 O O . ASN B 1 164 ? -6.012 -21.844 -6.188 1 86.75 164 ASN B O 1
ATOM 5021 N N . VAL B 1 165 ? -6.34 -21.531 -4.016 1 90.12 165 VAL B N 1
ATOM 5022 C CA . VAL B 1 165 ? -7.566 -20.75 -4.18 1 90.12 165 VAL B CA 1
ATOM 5023 C C . VAL B 1 165 ? -7.453 -19.438 -3.42 1 90.12 165 VAL B C 1
ATOM 5025 O O . VAL B 1 165 ? -7.391 -19.422 -2.189 1 90.12 165 VAL B O 1
ATOM 5028 N N . LEU B 1 166 ? -7.426 -18.406 -4.148 1 89.25 166 LEU B N 1
ATOM 5029 C CA . LEU B 1 166 ? -7.344 -17.078 -3.539 1 89.25 166 LEU B CA 1
ATOM 5030 C C . LEU B 1 166 ? -8.727 -16.438 -3.434 1 89.25 166 LEU B C 1
ATOM 5032 O O . LEU B 1 166 ? -9.383 -16.203 -4.449 1 89.25 166 LEU B O 1
ATOM 5036 N N . THR B 1 167 ? -9.219 -16.281 -2.227 1 91.81 167 THR B N 1
ATOM 5037 C CA . THR B 1 167 ? -10.398 -15.453 -1.99 1 91.81 167 THR B CA 1
ATOM 5038 C C . THR B 1 167 ? -10.008 -13.977 -1.883 1 91.81 167 THR B C 1
ATOM 5040 O O . THR B 1 167 ? -9.18 -13.609 -1.047 1 91.81 167 THR B O 1
ATOM 5043 N N . GLN B 1 168 ? -10.609 -13.18 -2.727 1 91.38 168 GLN B N 1
ATOM 5044 C CA . GLN B 1 168 ? -10.211 -11.773 -2.707 1 91.38 168 GLN B CA 1
ATOM 5045 C C . GLN B 1 168 ? -11.359 -10.875 -3.16 1 91.38 168 GLN B C 1
ATOM 5047 O O . GLN B 1 168 ? -12.086 -11.211 -4.102 1 91.38 168 GLN B O 1
ATOM 5052 N N . ARG B 1 169 ? -11.492 -9.758 -2.463 1 92.12 169 ARG B N 1
ATOM 5053 C CA . ARG B 1 169 ? -12.375 -8.688 -2.93 1 92.12 169 ARG B CA 1
ATOM 5054 C C . ARG B 1 169 ? -11.688 -7.848 -4.004 1 92.12 169 ARG B C 1
ATOM 5056 O O . ARG B 1 169 ? -10.484 -7.586 -3.922 1 92.12 169 ARG B O 1
ATOM 5063 N N . LEU B 1 170 ? -12.508 -7.449 -4.965 1 90.31 170 LEU B N 1
ATOM 5064 C CA . LEU B 1 170 ? -11.945 -6.586 -5.996 1 90.31 170 LEU B CA 1
ATOM 5065 C C . LEU B 1 170 ? -11.445 -5.277 -5.395 1 90.31 170 LEU B C 1
ATOM 5067 O O . LEU B 1 170 ? -12.133 -4.664 -4.578 1 90.31 170 LEU B O 1
ATOM 5071 N N . ARG B 1 171 ? -10.297 -4.945 -5.809 1 90.81 171 ARG B N 1
ATOM 5072 C CA . ARG B 1 171 ? -9.703 -3.711 -5.301 1 90.81 171 ARG B CA 1
ATOM 5073 C C . ARG B 1 171 ? -10.195 -2.506 -6.102 1 90.81 171 ARG B C 1
ATOM 5075 O O . ARG B 1 171 ? -10.227 -2.543 -7.332 1 90.81 171 ARG B O 1
ATOM 5082 N N . MET B 1 172 ? -10.508 -1.494 -5.41 1 93.06 172 MET B N 1
ATOM 5083 C CA . MET B 1 172 ? -10.961 -0.258 -6.035 1 93.06 172 MET B CA 1
ATOM 5084 C C . MET B 1 172 ? -9.789 0.494 -6.668 1 93.06 172 MET B C 1
ATOM 5086 O O . MET B 1 172 ? -8.789 0.753 -6.004 1 93.06 172 MET B O 1
ATOM 5090 N N . PRO B 1 173 ? -9.922 0.831 -7.957 1 92.38 173 PRO B N 1
ATOM 5091 C CA . PRO B 1 173 ? -8.875 1.661 -8.539 1 92.38 173 PRO B CA 1
ATOM 5092 C C . PRO B 1 173 ? -8.883 3.092 -8.008 1 92.38 173 PRO B C 1
ATOM 5094 O O . PRO B 1 173 ? -9.922 3.58 -7.562 1 92.38 173 PRO B O 1
ATOM 5097 N N . LYS B 1 174 ? -7.785 3.633 -8.008 1 91.69 174 LYS B N 1
ATOM 5098 C CA . LYS B 1 174 ? -7.621 5.059 -7.734 1 91.69 174 LYS B CA 1
ATOM 5099 C C . LYS B 1 174 ? -6.895 5.754 -8.883 1 91.69 174 LYS B C 1
ATOM 5101 O O . LYS B 1 174 ? -5.664 5.727 -8.945 1 91.69 174 LYS B O 1
ATOM 5106 N N . LEU B 1 175 ? -7.688 6.473 -9.688 1 92 175 LEU B N 1
ATOM 5107 C CA . LEU B 1 175 ? -7.148 7.113 -10.883 1 92 175 LEU B CA 1
ATOM 5108 C C . LEU B 1 175 ? -6.914 8.602 -10.641 1 92 175 LEU B C 1
ATOM 5110 O O . LEU B 1 175 ? -7.676 9.25 -9.922 1 92 175 LEU B O 1
ATOM 5114 N N . TYR B 1 176 ? -5.852 9.078 -11.219 1 87.56 176 TYR B N 1
ATOM 5115 C CA . TYR B 1 176 ? -5.594 10.516 -11.188 1 87.56 176 TYR B CA 1
ATOM 5116 C C . TYR B 1 176 ? -6.281 11.219 -12.352 1 87.56 176 TYR B C 1
ATOM 5118 O O . TYR B 1 176 ? -6.121 10.812 -13.508 1 87.56 176 TYR B O 1
ATOM 5126 N N . ASP B 1 177 ? -6.992 12.18 -12 1 82.88 177 ASP B N 1
ATOM 5127 C CA . ASP B 1 177 ? -7.621 13.008 -13.023 1 82.88 177 ASP B CA 1
ATOM 5128 C C . ASP B 1 177 ? -6.738 14.203 -13.375 1 82.88 177 ASP B C 1
ATOM 5130 O O . ASP B 1 177 ? -6.676 15.18 -12.633 1 82.88 177 ASP B O 1
ATOM 5134 N N . PRO B 1 178 ? -5.918 14.047 -14.633 1 74.06 178 PRO B N 1
ATOM 5135 C CA . PRO B 1 178 ? -5.027 15.148 -15.008 1 74.06 178 PRO B CA 1
ATOM 5136 C C . PRO B 1 178 ? -5.781 16.375 -15.516 1 74.06 178 PRO B C 1
ATOM 5138 O O . PRO B 1 178 ? -6.734 16.25 -16.281 1 74.06 178 PRO B O 1
ATOM 5141 N N . ARG B 1 179 ? -6.383 17.109 -14.906 1 68.44 179 ARG B N 1
ATOM 5142 C CA . ARG B 1 179 ? -7.098 18.25 -15.461 1 68.44 179 ARG B CA 1
ATOM 5143 C C . ARG B 1 179 ? -6.664 18.531 -16.891 1 68.44 179 ARG B C 1
ATOM 5145 O O . ARG B 1 179 ? -5.562 18.156 -17.297 1 68.44 179 ARG B O 1
ATOM 5152 N N . LEU B 1 180 ? -7.484 18.766 -18 1 62.75 180 LEU B N 1
ATOM 5153 C CA . LEU B 1 180 ? -7.414 18.703 -19.453 1 62.75 180 LEU B CA 1
ATOM 5154 C C . LEU B 1 180 ? -6.406 19.703 -20 1 62.75 180 LEU B C 1
ATOM 5156 O O . LEU B 1 180 ? -6.051 19.656 -21.188 1 62.75 180 LEU B O 1
ATOM 5160 N N . ASP B 1 181 ? -5.75 20.578 -19.344 1 65 181 ASP B N 1
ATOM 5161 C CA . ASP B 1 181 ? -5.125 21.656 -20.109 1 65 181 ASP B CA 1
ATOM 5162 C C . ASP B 1 181 ? -3.627 21.406 -20.281 1 65 181 ASP B C 1
ATOM 5164 O O . ASP B 1 181 ? -2.924 22.219 -20.891 1 65 181 ASP B O 1
ATOM 5168 N N . GLY B 1 182 ? -3.021 20.297 -19.984 1 73.56 182 GLY B N 1
ATOM 5169 C CA . GLY B 1 182 ? -1.621 20 -20.219 1 73.56 182 GLY B CA 1
ATOM 5170 C C . GLY B 1 182 ? -0.673 20.844 -19.406 1 73.56 182 GLY B C 1
ATOM 5171 O O . GLY B 1 182 ? 0.546 20.703 -19.5 1 73.56 182 GLY B O 1
ATOM 5172 N N . ASP B 1 183 ? -1.092 21.859 -18.734 1 88 183 ASP B N 1
ATOM 5173 C CA . ASP B 1 183 ? -0.265 22.719 -17.891 1 88 183 ASP B CA 1
ATOM 5174 C C . ASP B 1 183 ? 0.394 21.906 -16.781 1 88 183 ASP B C 1
ATOM 5176 O O . ASP B 1 183 ? -0.283 21.188 -16.047 1 88 183 ASP B O 1
ATOM 5180 N N . ILE B 1 184 ? 1.764 22.047 -16.672 1 93.81 184 ILE B N 1
ATOM 5181 C CA . ILE B 1 184 ? 2.535 21.266 -15.703 1 93.81 184 ILE B CA 1
ATOM 5182 C C . ILE B 1 184 ? 2.053 21.578 -14.289 1 93.81 184 ILE B C 1
ATOM 5184 O O . ILE B 1 184 ? 2.191 20.75 -13.383 1 93.81 184 ILE B O 1
ATOM 5188 N N . SER B 1 185 ? 1.482 22.797 -14.141 1 93.31 185 SER B N 1
ATOM 5189 C CA . SER B 1 185 ? 0.982 23.188 -12.828 1 93.31 185 SER B CA 1
ATOM 5190 C C . SER B 1 185 ? -0.198 22.312 -12.406 1 93.31 185 SER B C 1
ATOM 5192 O O . SER B 1 185 ? -0.548 22.266 -11.227 1 93.31 185 SER B O 1
ATOM 5194 N N . ASN B 1 186 ? -0.737 21.609 -13.32 1 91.56 186 ASN B N 1
ATOM 5195 C CA . ASN B 1 186 ? -1.822 20.688 -13.016 1 91.56 186 ASN B CA 1
ATOM 5196 C C . ASN B 1 186 ? -1.292 19.297 -12.648 1 91.56 186 ASN B C 1
ATOM 5198 O O . ASN B 1 186 ? -2.041 18.453 -12.156 1 91.56 186 ASN B O 1
ATOM 5202 N N . LYS B 1 187 ? -0.019 19.094 -12.789 1 93.69 187 LYS B N 1
ATOM 5203 C CA . LYS B 1 187 ? 0.561 17.781 -12.562 1 93.69 187 LYS B CA 1
ATOM 5204 C C . LYS B 1 187 ? 1.476 17.766 -11.344 1 93.69 187 LYS B C 1
ATOM 5206 O O . LYS B 1 187 ? 1.711 16.719 -10.742 1 93.69 187 LYS B O 1
ATOM 5211 N N . VAL B 1 188 ? 1.898 18.984 -11.078 1 97 188 VAL B N 1
ATOM 5212 C CA . VAL B 1 188 ? 2.955 19.031 -10.078 1 97 188 VAL B CA 1
ATOM 5213 C C . VAL B 1 188 ? 2.58 20.016 -8.969 1 97 188 VAL B C 1
ATOM 5215 O O . VAL B 1 188 ? 2.059 21.109 -9.25 1 97 188 VAL B O 1
ATOM 5218 N N . THR B 1 189 ? 2.789 19.641 -7.766 1 97.88 189 THR B N 1
ATOM 5219 C CA . THR B 1 189 ? 2.75 20.516 -6.605 1 97.88 189 THR B CA 1
ATOM 5220 C C . THR B 1 189 ? 4.117 20.594 -5.934 1 97.88 189 THR B C 1
ATOM 5222 O O . THR B 1 189 ? 4.773 19.562 -5.742 1 97.88 189 THR B O 1
ATOM 5225 N N . VAL B 1 190 ? 4.559 21.812 -5.648 1 98.81 190 VAL B N 1
ATOM 5226 C CA . VAL B 1 190 ? 5.812 21.984 -4.918 1 98.81 190 VAL B CA 1
ATOM 5227 C C . VAL B 1 190 ? 5.535 22 -3.418 1 98.81 190 VAL B C 1
ATOM 5229 O O . VAL B 1 190 ? 4.637 22.703 -2.957 1 98.81 190 VAL B O 1
ATOM 5232 N N . VAL B 1 191 ? 6.316 21.203 -2.682 1 98.81 191 VAL B N 1
ATOM 5233 C CA . VAL B 1 191 ? 6.125 21.156 -1.236 1 98.81 191 VAL B CA 1
ATOM 5234 C C . VAL B 1 191 ? 7.457 21.406 -0.531 1 98.81 191 VAL B C 1
ATOM 5236 O O . VAL B 1 191 ? 8.508 20.953 -0.997 1 98.81 191 VAL B O 1
ATOM 5239 N N . SER B 1 192 ? 7.375 22.125 0.634 1 98.44 192 SER B N 1
ATOM 5240 C CA . SER B 1 192 ? 8.57 22.406 1.411 1 98.44 192 SER B CA 1
ATOM 5241 C C . SER B 1 192 ? 8.234 22.656 2.879 1 98.44 192 SER B C 1
ATOM 5243 O O . SER B 1 192 ? 7.242 23.312 3.195 1 98.44 192 SER B O 1
ATOM 5245 N N . LYS B 1 193 ? 9.062 22.141 3.699 1 97 193 LYS B N 1
ATOM 5246 C CA . LYS B 1 193 ? 8.961 22.391 5.133 1 97 193 LYS B CA 1
ATOM 5247 C C . LYS B 1 193 ? 9.93 23.484 5.574 1 97 193 LYS B C 1
ATOM 5249 O O . LYS B 1 193 ? 11.07 23.516 5.109 1 97 193 LYS B O 1
ATOM 5254 N N . THR B 1 194 ? 9.461 24.391 6.488 1 96.56 194 THR B N 1
ATOM 5255 C CA . THR B 1 194 ? 10.336 25.469 6.965 1 96.56 194 THR B CA 1
ATOM 5256 C C . THR B 1 194 ? 10.289 25.562 8.484 1 96.56 194 THR B C 1
ATOM 5258 O O . THR B 1 194 ? 9.336 25.109 9.117 1 96.56 194 THR B O 1
ATOM 5261 N N . PHE B 1 195 ? 11.344 26.062 9.078 1 95.44 195 PHE B N 1
ATOM 5262 C CA . PHE B 1 195 ? 11.484 26.281 10.516 1 95.44 195 PHE B CA 1
ATOM 5263 C C . PHE B 1 195 ? 12.43 27.453 10.789 1 95.44 195 PHE B C 1
ATOM 5265 O O . PHE B 1 195 ? 13.641 27.328 10.641 1 95.44 195 PHE B O 1
ATOM 5272 N N . GLU B 1 196 ? 11.906 28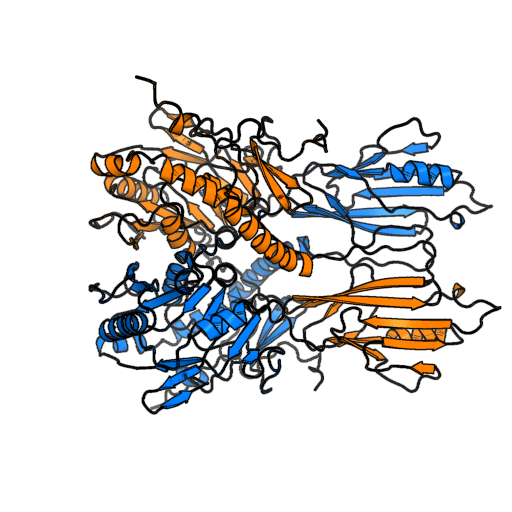.562 11.18 1 94.19 196 GLU B N 1
ATOM 5273 C CA . GLU B 1 196 ? 12.633 29.75 11.609 1 94.19 196 GLU B CA 1
ATOM 5274 C C . GLU B 1 196 ? 13.555 30.266 10.5 1 94.19 196 GLU B C 1
ATOM 5276 O O . GLU B 1 196 ? 14.664 30.734 10.773 1 94.19 196 GLU B O 1
ATOM 5281 N N . ARG B 1 197 ? 13.117 30.078 9.258 1 93.38 197 ARG B N 1
ATOM 5282 C CA . ARG B 1 197 ? 13.914 30.547 8.125 1 93.38 197 ARG B CA 1
ATOM 5283 C C . ARG B 1 197 ? 13.023 31.156 7.047 1 93.38 197 ARG B C 1
ATOM 5285 O O . ARG B 1 197 ? 13.055 30.734 5.887 1 93.38 197 ARG B O 1
ATOM 5292 N N . TYR B 1 198 ? 12.406 32.188 7.328 1 95.75 198 TYR B N 1
ATOM 5293 C CA . TYR B 1 198 ? 11.414 32.781 6.438 1 95.75 198 TYR B CA 1
ATOM 5294 C C . TYR B 1 198 ? 12.078 33.438 5.234 1 95.75 198 TYR B C 1
ATOM 5296 O O . TYR B 1 198 ? 11.508 33.469 4.141 1 95.75 198 TYR B O 1
ATOM 5304 N N . ASP B 1 199 ? 13.352 33.938 5.441 1 95.25 199 ASP B N 1
ATOM 5305 C CA . ASP B 1 199 ? 14.078 34.5 4.297 1 95.25 199 ASP B CA 1
ATOM 5306 C C . ASP B 1 199 ? 14.32 33.438 3.236 1 95.25 199 ASP B C 1
ATOM 5308 O O . ASP B 1 199 ? 14.125 33.656 2.043 1 95.25 199 ASP B O 1
ATOM 5312 N N . CYS B 1 200 ? 14.617 32.281 3.689 1 96.31 200 CYS B N 1
ATOM 5313 C CA . CYS B 1 200 ? 14.906 31.172 2.779 1 96.31 200 CYS B CA 1
ATOM 5314 C C . CYS B 1 200 ? 13.633 30.719 2.066 1 96.31 200 CYS B C 1
ATOM 5316 O O . CYS B 1 200 ? 13.594 30.672 0.836 1 96.31 200 CYS B O 1
ATOM 5318 N N . ILE B 1 201 ? 12.586 30.453 2.801 1 97.81 201 ILE B N 1
ATOM 5319 C CA . ILE B 1 201 ? 11.367 29.906 2.213 1 97.81 201 ILE B CA 1
ATOM 5320 C C . ILE B 1 201 ? 10.742 30.938 1.265 1 97.81 201 ILE B C 1
ATOM 5322 O O . ILE B 1 201 ? 10.195 30.562 0.223 1 97.81 201 ILE B O 1
ATOM 5326 N N . ASN B 1 202 ? 10.867 32.219 1.6 1 98 202 ASN B N 1
ATOM 5327 C CA . ASN B 1 202 ? 10.328 33.25 0.708 1 98 202 ASN B CA 1
ATOM 5328 C C . ASN B 1 202 ? 11.117 33.312 -0.599 1 98 202 ASN B C 1
ATOM 5330 O O . ASN B 1 202 ? 10.531 33.5 -1.67 1 98 202 ASN B O 1
ATOM 5334 N N . LYS B 1 203 ? 12.422 33.156 -0.48 1 97.5 203 LYS B N 1
ATOM 5335 C CA . LYS B 1 203 ? 13.227 33.125 -1.696 1 97.5 203 LYS B CA 1
ATOM 5336 C C . LYS B 1 203 ? 12.836 31.938 -2.574 1 97.5 203 LYS B C 1
ATOM 5338 O O . LYS B 1 203 ? 12.734 32.062 -3.795 1 97.5 203 LYS B O 1
ATOM 5343 N N . LEU B 1 204 ? 12.641 30.781 -1.984 1 98.19 204 LEU B N 1
ATOM 5344 C CA . LEU B 1 204 ? 12.203 29.594 -2.717 1 98.19 204 LEU B CA 1
ATOM 5345 C C . LEU B 1 204 ? 10.867 29.844 -3.402 1 98.19 204 LEU B C 1
ATOM 5347 O O . LEU B 1 204 ? 10.727 29.609 -4.609 1 98.19 204 LEU B O 1
ATOM 5351 N N . ILE B 1 205 ? 9.891 30.344 -2.664 1 98.62 205 ILE B N 1
ATOM 5352 C CA . ILE B 1 205 ? 8.547 30.578 -3.189 1 98.62 205 ILE B CA 1
ATOM 5353 C C . ILE B 1 205 ? 8.609 31.531 -4.379 1 98.62 205 ILE B C 1
ATOM 5355 O O . ILE B 1 205 ? 8.039 31.25 -5.434 1 98.62 205 ILE B O 1
ATOM 5359 N N . LEU B 1 206 ? 9.328 32.625 -4.199 1 98.44 206 LEU B N 1
ATOM 5360 C CA . LEU B 1 206 ? 9.422 33.625 -5.258 1 98.44 206 LEU B CA 1
ATOM 5361 C C . LEU B 1 206 ? 10.117 33.062 -6.488 1 98.44 206 LEU B C 1
ATOM 5363 O O . LEU B 1 206 ? 9.758 33.375 -7.621 1 98.44 206 LEU B O 1
ATOM 5367 N N . SER B 1 207 ? 11.117 32.219 -6.254 1 98.62 207 SER B N 1
ATOM 5368 C CA . SER B 1 207 ? 11.797 31.594 -7.387 1 98.62 207 SER B CA 1
ATOM 5369 C C . SER B 1 207 ? 10.875 30.625 -8.117 1 98.62 207 SER B C 1
ATOM 5371 O O . SER B 1 207 ? 10.906 30.531 -9.352 1 98.62 207 SER B O 1
ATOM 5373 N N . VAL B 1 208 ? 10.07 29.844 -7.453 1 98.69 208 VAL B N 1
ATOM 5374 C CA . VAL B 1 208 ? 9.078 28.984 -8.086 1 98.69 208 VAL B CA 1
ATOM 5375 C C . VAL B 1 208 ? 8.102 29.812 -8.898 1 98.69 208 VAL B C 1
ATOM 5377 O O . VAL B 1 208 ? 7.801 29.484 -10.047 1 98.69 208 VAL B O 1
ATOM 5380 N N . ASN B 1 209 ? 7.637 30.938 -8.297 1 98.5 209 ASN B N 1
ATOM 5381 C CA . ASN B 1 209 ? 6.691 31.812 -8.984 1 98.5 209 ASN B CA 1
ATOM 5382 C C . ASN B 1 209 ? 7.289 32.375 -10.258 1 98.5 209 ASN B C 1
ATOM 5384 O O . ASN B 1 209 ? 6.582 32.594 -11.25 1 98.5 209 ASN B O 1
ATOM 5388 N N . LYS B 1 210 ? 8.5 32.656 -10.211 1 98.31 210 LYS B N 1
ATOM 5389 C CA . LYS B 1 210 ? 9.18 33.219 -11.375 1 98.31 210 LYS B CA 1
ATOM 5390 C C . LYS B 1 210 ? 9.18 32.25 -12.539 1 98.31 210 LYS B C 1
ATOM 5392 O O . LYS B 1 210 ? 8.883 32.625 -13.672 1 98.31 210 LYS B O 1
ATOM 5397 N N . TYR B 1 211 ? 9.477 31 -12.297 1 98.06 211 TYR B N 1
ATOM 5398 C CA . TYR B 1 211 ? 9.672 30.031 -13.375 1 98.06 211 TYR B CA 1
ATOM 5399 C C . TYR B 1 211 ? 8.383 29.266 -13.672 1 98.06 211 TYR B C 1
ATOM 5401 O O . TYR B 1 211 ? 8.156 28.828 -14.805 1 98.06 211 TYR B O 1
ATOM 5409 N N . TYR B 1 212 ? 7.617 29.078 -12.664 1 97.81 212 TYR B N 1
ATOM 5410 C CA . TYR B 1 212 ? 6.324 28.422 -12.773 1 97.81 212 TYR B CA 1
ATOM 5411 C C . TYR B 1 212 ? 5.238 29.219 -12.062 1 97.81 212 TYR B C 1
ATOM 5413 O O . TYR B 1 212 ? 4.773 28.812 -10.992 1 97.81 212 TYR B O 1
ATOM 5421 N N . PRO B 1 213 ? 4.723 30.219 -12.648 1 96.88 213 PRO B N 1
ATOM 5422 C CA . PRO B 1 213 ? 3.859 31.203 -11.984 1 96.88 213 PRO B CA 1
ATOM 5423 C C . PRO B 1 213 ? 2.553 30.594 -11.484 1 96.88 213 PRO B C 1
ATOM 5425 O O . PRO B 1 213 ? 1.95 31.094 -10.531 1 96.88 213 PRO B O 1
ATOM 5428 N N . ASN B 1 214 ? 2.131 29.484 -12.039 1 95.25 214 ASN B N 1
ATOM 5429 C CA . ASN B 1 214 ? 0.842 28.906 -11.656 1 95.25 214 ASN B CA 1
ATOM 5430 C C . ASN B 1 214 ? 1.011 27.703 -10.742 1 95.25 214 ASN B C 1
ATOM 5432 O O . ASN B 1 214 ? 0.029 27.062 -10.367 1 95.25 214 ASN B O 1
ATOM 5436 N N . MET B 1 215 ? 2.209 27.422 -10.352 1 96.62 215 MET B N 1
ATOM 5437 C CA . MET B 1 215 ? 2.506 26.219 -9.578 1 96.62 215 MET B CA 1
ATOM 5438 C C . MET B 1 215 ? 1.966 26.344 -8.156 1 96.62 215 MET B C 1
ATOM 5440 O O . MET B 1 215 ? 2.121 27.391 -7.516 1 96.62 215 MET B O 1
ATOM 5444 N N . SER B 1 216 ? 1.239 25.297 -7.777 1 97.25 216 SER B N 1
ATOM 5445 C CA . SER B 1 216 ? 0.827 25.234 -6.375 1 97.25 216 SER B CA 1
ATOM 5446 C C . SER B 1 216 ? 2.012 24.938 -5.465 1 97.25 216 SER B C 1
ATOM 5448 O O . SER B 1 216 ? 2.836 24.078 -5.77 1 97.25 216 SER B O 1
ATOM 5450 N N . ILE B 1 217 ? 2.057 25.719 -4.355 1 98.69 217 ILE B N 1
ATOM 5451 C CA . ILE B 1 217 ? 3.105 25.547 -3.359 1 98.69 217 ILE B CA 1
ATOM 5452 C C . ILE B 1 217 ? 2.48 25.281 -1.992 1 98.69 217 ILE B C 1
ATOM 5454 O O . ILE B 1 217 ? 1.592 26.016 -1.558 1 98.69 217 ILE B O 1
ATOM 5458 N N . LEU B 1 218 ? 2.893 24.188 -1.355 1 98.75 218 LEU B N 1
ATOM 5459 C CA . LEU B 1 218 ? 2.482 23.891 0.012 1 98.75 218 LEU B CA 1
ATOM 5460 C C . LEU B 1 218 ? 3.66 24.016 0.973 1 98.75 218 LEU B C 1
ATOM 5462 O O . LEU B 1 218 ? 4.738 23.469 0.712 1 98.75 218 LEU B O 1
ATOM 5466 N N . VAL B 1 219 ? 3.428 24.734 2.096 1 98.75 219 VAL B N 1
ATOM 5467 C CA . VAL B 1 219 ? 4.484 24.953 3.084 1 98.75 219 VAL B CA 1
ATOM 5468 C C . VAL B 1 219 ? 4.004 24.484 4.457 1 98.75 219 VAL B C 1
ATOM 5470 O O . VAL B 1 219 ? 2.924 24.859 4.91 1 98.75 219 VAL B O 1
ATOM 5473 N N . ALA B 1 220 ? 4.695 23.625 5.055 1 98.44 220 ALA B N 1
ATOM 5474 C CA . ALA B 1 220 ? 4.504 23.266 6.457 1 98.44 220 ALA B CA 1
ATOM 5475 C C . ALA B 1 220 ? 5.488 24.016 7.355 1 98.44 220 ALA B C 1
ATOM 5477 O O . ALA B 1 220 ? 6.695 24 7.102 1 98.44 220 ALA B O 1
ATOM 5478 N N . ASP B 1 221 ? 4.992 24.672 8.375 1 98.44 221 ASP B N 1
ATOM 5479 C CA . ASP B 1 221 ? 5.758 25.594 9.203 1 98.44 221 ASP B CA 1
ATOM 5480 C C . ASP B 1 221 ? 5.637 25.234 10.688 1 98.44 221 ASP B C 1
ATOM 5482 O O . ASP B 1 221 ? 4.551 25.312 11.258 1 98.44 221 ASP B O 1
ATOM 5486 N N . ASP B 1 222 ? 6.715 24.828 11.273 1 96.88 222 ASP B N 1
ATOM 5487 C CA . ASP B 1 222 ? 6.68 24.547 12.703 1 96.88 222 ASP B CA 1
ATOM 5488 C C . ASP B 1 222 ? 7.551 25.531 13.477 1 96.88 222 ASP B C 1
ATOM 5490 O O . ASP B 1 222 ? 8.156 25.172 14.492 1 96.88 222 ASP B O 1
ATOM 5494 N N . SER B 1 223 ? 7.684 26.734 12.977 1 96.56 223 SER B N 1
ATOM 5495 C CA . SER B 1 223 ? 8.352 27.828 13.672 1 96.56 223 SER B CA 1
ATOM 5496 C C . SER B 1 223 ? 7.547 28.281 14.891 1 96.56 223 SER B C 1
ATOM 5498 O O . SER B 1 223 ? 6.355 27.984 15.008 1 96.56 223 SER B O 1
ATOM 5500 N N . ARG B 1 224 ? 8.195 28.969 15.734 1 94.81 224 ARG B N 1
ATOM 5501 C CA . ARG B 1 224 ? 7.543 29.438 16.953 1 94.81 224 ARG B CA 1
ATOM 5502 C C . ARG B 1 224 ? 6.504 30.516 16.656 1 94.81 224 ARG B C 1
ATOM 5504 O O . ARG B 1 224 ? 5.355 30.406 17.078 1 94.81 224 ARG B O 1
ATOM 5511 N N . VAL B 1 225 ? 6.922 31.547 15.977 1 94.44 225 VAL B N 1
ATOM 5512 C CA . VAL B 1 225 ? 6.035 32.625 15.539 1 94.44 225 VAL B CA 1
ATOM 5513 C C . VAL B 1 225 ? 5.883 32.562 14.016 1 94.44 225 VAL B C 1
ATOM 5515 O O . VAL B 1 225 ? 6.863 32.719 13.289 1 94.44 225 VAL B O 1
ATOM 5518 N N . LYS B 1 226 ? 4.633 32.375 13.57 1 94.75 226 LYS B N 1
ATOM 5519 C CA . LYS B 1 226 ? 4.398 32.25 12.133 1 94.75 226 LYS B CA 1
ATOM 5520 C C . LYS B 1 226 ? 4.355 33.625 11.461 1 94.75 226 LYS B C 1
ATOM 5522 O O . LYS B 1 226 ? 3.75 34.562 11.984 1 94.75 226 LYS B O 1
ATOM 5527 N N . GLN B 1 227 ? 5.035 33.656 10.359 1 95.56 227 GLN B N 1
ATOM 5528 C CA . GLN B 1 227 ? 5.023 34.875 9.539 1 95.56 227 GLN B CA 1
ATOM 5529 C C . GLN B 1 227 ? 4.301 34.625 8.211 1 95.56 227 GLN B C 1
ATOM 5531 O O . GLN B 1 227 ? 4.172 33.469 7.777 1 95.56 227 GLN B O 1
ATOM 5536 N N . GLN B 1 228 ? 3.801 35.656 7.688 1 95.69 228 GLN B N 1
ATOM 5537 C CA . GLN B 1 228 ? 3.18 35.562 6.371 1 95.69 228 GLN B CA 1
ATOM 5538 C C . GLN B 1 228 ? 4.215 35.25 5.297 1 95.69 228 GLN B C 1
ATOM 5540 O O . GLN B 1 228 ? 5.328 35.781 5.324 1 95.69 228 GLN B O 1
ATOM 5545 N N . LEU B 1 229 ? 3.811 34.406 4.426 1 97.5 229 LEU B N 1
ATOM 5546 C CA . LEU B 1 229 ? 4.688 34.062 3.312 1 97.5 229 LEU B CA 1
ATOM 5547 C C . LEU B 1 229 ? 4.434 34.969 2.113 1 97.5 229 LEU B C 1
ATOM 5549 O O . LEU B 1 229 ? 3.312 35.438 1.915 1 97.5 229 LEU B O 1
ATOM 5553 N N . ASN B 1 230 ? 5.488 35.094 1.389 1 93.69 230 ASN B N 1
ATOM 5554 C CA . ASN B 1 230 ? 5.402 35.906 0.185 1 93.69 230 ASN B CA 1
ATOM 5555 C C . ASN B 1 230 ? 5.164 35.062 -1.059 1 93.69 230 ASN B C 1
ATOM 5557 O O . ASN B 1 230 ? 5.551 33.906 -1.099 1 93.69 230 ASN B O 1
ATOM 5561 N N . GLY B 1 231 ? 4.438 35.625 -2.016 1 94.38 231 GLY B N 1
ATOM 5562 C CA . GLY B 1 231 ? 4.246 34.938 -3.289 1 94.38 231 GLY B CA 1
ATOM 5563 C C . GLY B 1 231 ? 2.809 34.531 -3.529 1 94.38 231 GLY B C 1
ATOM 5564 O O . GLY B 1 231 ? 1.904 34.938 -2.801 1 94.38 231 GLY B O 1
ATOM 5565 N N . THR B 1 232 ? 2.707 33.75 -4.637 1 96.62 232 THR B N 1
ATOM 5566 C CA . THR B 1 232 ? 1.361 33.375 -5.055 1 96.62 232 THR B CA 1
ATOM 5567 C C . THR B 1 232 ? 1.185 31.875 -5.016 1 96.62 232 THR B C 1
ATOM 5569 O O . THR B 1 232 ? 2.166 31.125 -5.047 1 96.62 232 THR B O 1
ATOM 5572 N N . ASN B 1 233 ? -0.093 31.438 -4.891 1 97.19 233 ASN B N 1
ATOM 5573 C CA . ASN B 1 233 ? -0.48 30.031 -4.949 1 97.19 233 ASN B CA 1
ATOM 5574 C C . ASN B 1 233 ? 0.163 29.234 -3.822 1 97.19 233 ASN B C 1
ATOM 5576 O O . ASN B 1 233 ? 0.615 28.109 -4.039 1 97.19 233 ASN B O 1
ATOM 5580 N N . VAL B 1 234 ? 0.252 29.875 -2.602 1 98.06 234 VAL B N 1
ATOM 5581 C CA . VAL B 1 234 ? 0.893 29.219 -1.461 1 98.06 234 VAL B CA 1
ATOM 5582 C C . VAL B 1 234 ? -0.157 28.859 -0.411 1 98.06 234 VAL B C 1
ATOM 5584 O O . VAL B 1 234 ? -0.975 29.703 -0.032 1 98.06 234 VAL B O 1
ATOM 5587 N N . LYS B 1 235 ? -0.22 27.672 -0.071 1 97.75 235 LYS B N 1
ATOM 5588 C CA . LYS B 1 235 ? -0.937 27.25 1.134 1 97.75 235 LYS B CA 1
ATOM 5589 C C . LYS B 1 235 ? 0.026 27.031 2.299 1 97.75 235 LYS B C 1
ATOM 5591 O O . LYS B 1 235 ? 0.997 26.281 2.178 1 97.75 235 LYS B O 1
ATOM 5596 N N . HIS B 1 236 ? -0.293 27.734 3.363 1 98 236 HIS B N 1
ATOM 5597 C CA . HIS B 1 236 ? 0.568 27.766 4.539 1 98 236 HIS B CA 1
ATOM 5598 C C . HIS B 1 236 ? -0.037 26.969 5.688 1 98 236 HIS B C 1
ATOM 5600 O O . HIS B 1 236 ? -1.042 27.375 6.273 1 98 236 HIS B O 1
ATOM 5606 N N . PHE B 1 237 ? 0.551 25.797 6.016 1 98.25 237 PHE B N 1
ATOM 5607 C CA . PHE B 1 237 ? 0.114 24.953 7.121 1 98.25 237 PHE B CA 1
ATOM 5608 C C . PHE B 1 237 ? 0.979 25.188 8.352 1 98.25 237 PHE B C 1
ATOM 5610 O O . PHE B 1 237 ? 2.209 25.125 8.273 1 98.25 237 PHE B O 1
ATOM 5617 N N . HIS B 1 238 ? 0.3 25.438 9.5 1 98 238 HIS B N 1
ATOM 5618 C CA . HIS B 1 238 ? 1.022 25.672 10.75 1 98 238 HIS B CA 1
ATOM 5619 C C . HIS B 1 238 ? 0.993 24.438 11.641 1 98 238 HIS B C 1
ATOM 5621 O O . HIS B 1 238 ? -0.08 23.906 11.945 1 98 238 HIS B O 1
ATOM 5627 N N . MET B 1 239 ? 2.154 23.984 11.969 1 97.5 239 MET B N 1
ATOM 5628 C CA . MET B 1 239 ? 2.316 22.859 12.883 1 97.5 239 MET B CA 1
ATOM 5629 C C . MET B 1 239 ? 2.738 23.328 14.266 1 97.5 239 MET B C 1
ATOM 5631 O O . MET B 1 239 ? 3.189 24.469 14.43 1 97.5 239 MET B O 1
ATOM 5635 N N . PRO B 1 240 ? 2.57 22.422 15.289 1 95.62 240 PRO B N 1
ATOM 5636 C CA . PRO B 1 240 ? 3.17 22.75 16.578 1 95.62 240 PRO B CA 1
ATOM 5637 C C . PRO B 1 240 ? 4.672 23.016 16.484 1 95.62 240 PRO B C 1
ATOM 5639 O O . PRO B 1 240 ? 5.344 22.469 15.609 1 95.62 240 PRO B O 1
ATOM 5642 N N . PHE B 1 241 ? 5.16 23.859 17.438 1 94.75 241 PHE B N 1
ATOM 5643 C CA . PHE B 1 241 ? 6.562 24.25 17.453 1 94.75 241 PHE B CA 1
ATOM 5644 C C . PHE B 1 241 ? 7.469 23.031 17.547 1 94.75 241 PHE B C 1
ATOM 5646 O O . PHE B 1 241 ? 7.238 22.125 18.359 1 94.75 241 PHE B O 1
ATOM 5653 N N . LEU B 1 242 ? 8.445 22.844 16.625 1 92.5 242 LEU B N 1
ATOM 5654 C CA . LEU B 1 242 ? 9.484 21.812 16.609 1 92.5 242 LEU B CA 1
ATOM 5655 C C . LEU B 1 242 ? 8.875 20.438 16.359 1 92.5 242 LEU B C 1
ATOM 5657 O O . LEU B 1 242 ? 9.328 19.438 16.938 1 92.5 242 LEU B O 1
ATOM 5661 N N . GLU B 1 243 ? 7.816 20.406 15.578 1 93.06 243 GLU B N 1
ATOM 5662 C CA . GLU B 1 243 ? 7.152 19.141 15.289 1 93.06 243 GLU B CA 1
ATOM 5663 C C . GLU B 1 243 ? 8.07 18.203 14.523 1 93.06 243 GLU B C 1
ATOM 5665 O O . GLU B 1 243 ? 7.953 16.984 14.648 1 93.06 243 GLU B O 1
ATOM 5670 N N . GLY B 1 244 ? 8.945 18.75 13.602 1 91.69 244 GLY B N 1
ATOM 5671 C CA . GLY B 1 244 ? 9.969 17.922 12.992 1 91.69 244 GLY B CA 1
ATOM 5672 C C . GLY B 1 244 ? 9.797 17.766 11.492 1 91.69 244 GLY B C 1
ATOM 5673 O O . GLY B 1 244 ? 8.719 18.031 10.953 1 91.69 244 GLY B O 1
ATOM 5674 N N . LEU B 1 245 ? 10.883 17.266 10.875 1 91.62 245 LEU B N 1
ATOM 5675 C CA . LEU B 1 245 ? 10.953 17.172 9.422 1 91.62 245 LEU B CA 1
ATOM 5676 C C . LEU B 1 245 ? 10.039 16.062 8.906 1 91.62 245 LEU B C 1
ATOM 5678 O O . LEU B 1 245 ? 9.266 16.266 7.969 1 91.62 245 LEU B O 1
ATOM 5682 N N . GLY B 1 246 ? 10.117 14.859 9.508 1 93.5 246 GLY B N 1
ATOM 5683 C CA . GLY B 1 246 ? 9.281 13.758 9.078 1 93.5 246 GLY B CA 1
ATOM 5684 C C . GLY B 1 246 ? 7.801 14.07 9.141 1 93.5 246 GLY B C 1
ATOM 5685 O O . GLY B 1 246 ? 7.055 13.766 8.211 1 93.5 246 GLY B O 1
ATOM 5686 N N . ALA B 1 247 ? 7.391 14.719 10.227 1 95.75 247 ALA B N 1
ATOM 5687 C CA . ALA B 1 247 ? 5.996 15.117 10.398 1 95.75 247 ALA B CA 1
ATOM 5688 C C . ALA B 1 247 ? 5.586 16.141 9.352 1 95.75 247 ALA B C 1
ATOM 5690 O O . ALA B 1 247 ? 4.484 16.078 8.805 1 95.75 247 ALA B O 1
ATOM 5691 N N . GLY B 1 248 ? 6.473 17.062 9.125 1 97.12 248 GLY B N 1
ATOM 5692 C CA . GLY B 1 248 ? 6.188 18.078 8.125 1 97.12 248 GLY B CA 1
ATOM 5693 C C . GLY B 1 248 ? 6.062 17.5 6.723 1 97.12 248 GLY B C 1
ATOM 5694 O O . GLY B 1 248 ? 5.164 17.891 5.973 1 97.12 248 GLY B O 1
ATOM 5695 N N . LYS B 1 249 ? 6.965 16.594 6.371 1 97 249 LYS B N 1
ATOM 5696 C CA . LYS B 1 249 ? 6.895 15.945 5.066 1 97 249 LYS B CA 1
ATOM 5697 C C . LYS B 1 249 ? 5.594 15.164 4.91 1 97 249 LYS B C 1
ATOM 5699 O O . LYS B 1 249 ? 4.93 15.25 3.873 1 97 249 LYS B O 1
ATOM 5704 N N . ASN B 1 250 ? 5.238 14.461 5.918 1 96.88 250 ASN B N 1
ATOM 5705 C CA . ASN B 1 250 ? 3.99 13.703 5.898 1 96.88 250 ASN B CA 1
ATOM 5706 C C . ASN B 1 250 ? 2.787 14.625 5.699 1 96.88 250 ASN B C 1
ATOM 5708 O O . ASN B 1 250 ? 1.912 14.336 4.879 1 96.88 250 ASN B O 1
ATOM 5712 N N . LEU B 1 251 ? 2.807 15.719 6.473 1 97.88 251 LEU B N 1
ATOM 5713 C CA . LEU B 1 251 ? 1.709 16.672 6.336 1 97.88 251 LEU B CA 1
ATOM 5714 C C . LEU B 1 251 ? 1.592 17.172 4.898 1 97.88 251 LEU B C 1
ATOM 5716 O O . LEU B 1 251 ? 0.509 17.141 4.312 1 97.88 251 LEU B O 1
ATOM 5720 N N . LEU B 1 252 ? 2.652 17.547 4.371 1 98.44 252 LEU B N 1
ATOM 5721 C CA . LEU B 1 252 ? 2.637 18.156 3.049 1 98.44 252 LEU B CA 1
ATOM 5722 C C . LEU B 1 252 ? 2.205 17.156 1.985 1 98.44 252 LEU B C 1
ATOM 5724 O O . LEU B 1 252 ? 1.314 17.438 1.182 1 98.44 252 LEU B O 1
ATOM 5728 N N . VAL B 1 253 ? 2.773 15.984 1.982 1 97.62 253 VAL B N 1
ATOM 5729 C CA . VAL B 1 253 ? 2.449 14.977 0.982 1 97.62 253 VAL B CA 1
ATOM 5730 C C . VAL B 1 253 ? 0.979 14.578 1.104 1 97.62 253 VAL B C 1
ATOM 5732 O O . VAL B 1 253 ? 0.311 14.336 0.097 1 97.62 253 VAL B O 1
ATOM 5735 N N . SER B 1 254 ? 0.487 14.57 2.311 1 96.75 254 SER B N 1
ATOM 5736 C CA . SER B 1 254 ? -0.904 14.188 2.537 1 96.75 254 SER B CA 1
ATOM 5737 C C . SER B 1 254 ? -1.86 15.203 1.917 1 96.75 254 SER B C 1
ATOM 5739 O O . SER B 1 254 ? -3.031 14.898 1.683 1 96.75 254 SER B O 1
ATOM 5741 N N . GLN B 1 255 ? -1.396 16.438 1.596 1 97.19 255 GLN B N 1
ATOM 5742 C CA . 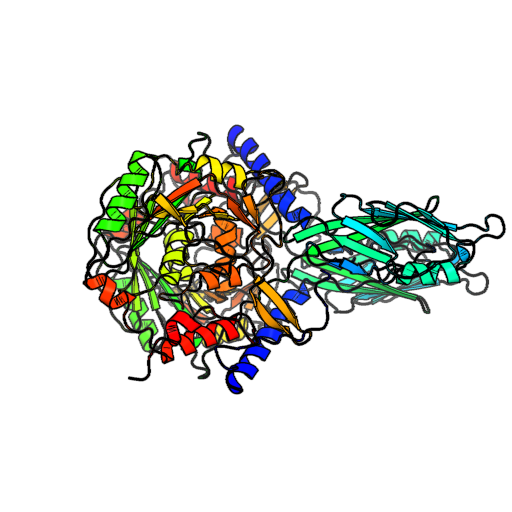GLN B 1 255 ? -2.256 17.516 1.112 1 97.19 255 GLN B CA 1
ATOM 5743 C C . GLN B 1 255 ? -2.182 17.641 -0.407 1 97.19 255 GLN B C 1
ATOM 5745 O O . GLN B 1 255 ? -2.967 18.375 -1.017 1 97.19 255 GLN B O 1
ATOM 5750 N N . VAL B 1 256 ? -1.271 16.938 -1.015 1 96.75 256 VAL B N 1
ATOM 5751 C CA . VAL B 1 256 ? -1.048 17.062 -2.451 1 96.75 256 VAL B CA 1
ATOM 5752 C C . VAL B 1 256 ? -2.238 16.5 -3.215 1 96.75 256 VAL B C 1
ATOM 5754 O O . VAL B 1 256 ? -2.748 15.43 -2.869 1 96.75 256 VAL B O 1
ATOM 5757 N N . ARG B 1 257 ? -2.6 17.203 -4.246 1 92.69 257 ARG B N 1
ATOM 5758 C CA . ARG B 1 257 ? -3.734 16.766 -5.051 1 92.69 257 ARG B CA 1
ATOM 5759 C C . ARG B 1 257 ? -3.293 16.406 -6.465 1 92.69 257 ARG B C 1
ATOM 5761 O O . ARG B 1 257 ? -4.074 15.844 -7.242 1 92.69 257 ARG B O 1
ATOM 5768 N N . THR B 1 258 ? -2.131 16.75 -6.848 1 94 258 THR B N 1
ATOM 5769 C CA . THR B 1 258 ? -1.602 16.484 -8.18 1 94 258 THR B CA 1
ATOM 5770 C C . THR B 1 258 ? -0.957 15.094 -8.242 1 94 258 THR B C 1
ATOM 5772 O O . THR B 1 258 ? -0.669 14.492 -7.203 1 94 258 THR B O 1
ATOM 5775 N N . LYS B 1 259 ? -0.777 14.609 -9.445 1 93.31 259 LYS B N 1
ATOM 5776 C CA . LYS B 1 259 ? -0.213 13.289 -9.688 1 93.31 259 LYS B CA 1
ATOM 5777 C C . LYS B 1 259 ? 1.206 13.188 -9.133 1 93.31 259 LYS B C 1
ATOM 5779 O O . LYS B 1 259 ? 1.612 12.133 -8.633 1 93.31 259 LYS B O 1
ATOM 5784 N N . TYR B 1 260 ? 1.934 14.32 -9.211 1 97 260 TYR B N 1
ATOM 5785 C CA . TYR B 1 260 ? 3.312 14.383 -8.734 1 97 260 TYR B CA 1
ATOM 5786 C C . TYR B 1 260 ? 3.5 15.508 -7.734 1 97 260 TYR B C 1
ATOM 5788 O O . TYR B 1 260 ? 2.732 16.484 -7.727 1 97 260 TYR B O 1
ATOM 5796 N N . PHE B 1 261 ? 4.492 15.328 -6.91 1 98.44 261 PHE B N 1
ATOM 5797 C CA . PHE B 1 261 ? 4.941 16.453 -6.09 1 98.44 261 PHE B CA 1
ATOM 5798 C C . PHE B 1 261 ? 6.461 16.578 -6.137 1 98.44 261 PHE B C 1
ATOM 5800 O O . PHE B 1 261 ? 7.168 15.586 -6.32 1 98.44 261 PHE B O 1
ATOM 5807 N N . LEU B 1 262 ? 6.883 17.781 -6.059 1 98.81 262 LEU B N 1
ATOM 5808 C CA . LEU B 1 262 ? 8.305 18.078 -5.938 1 98.81 262 LEU B CA 1
ATOM 5809 C C . LEU B 1 262 ? 8.672 18.406 -4.492 1 98.81 262 LEU B C 1
ATOM 5811 O O . LEU B 1 262 ? 8.164 19.375 -3.92 1 98.81 262 LEU B O 1
ATOM 5815 N N . TRP B 1 263 ? 9.531 17.641 -3.953 1 97.94 263 TRP B N 1
ATOM 5816 C CA . TRP B 1 263 ? 10.078 18 -2.648 1 97.94 263 TRP B CA 1
ATOM 5817 C C . TRP B 1 263 ? 11.281 18.922 -2.793 1 97.94 263 TRP B C 1
ATOM 5819 O O . TRP B 1 263 ? 12.172 18.672 -3.602 1 97.94 263 TRP B O 1
ATOM 5829 N N . THR B 1 264 ? 11.281 19.953 -1.978 1 97.06 264 THR B N 1
ATOM 5830 C CA . THR B 1 264 ? 12.414 20.875 -1.877 1 97.06 264 THR B CA 1
ATOM 5831 C C . THR B 1 264 ? 12.68 21.234 -0.42 1 97.06 264 THR B C 1
ATOM 5833 O O . THR B 1 264 ? 11.75 21.391 0.37 1 97.06 264 THR B O 1
ATOM 5836 N N . ASP B 1 265 ? 13.969 21.328 -0.118 1 94.44 265 ASP B N 1
ATOM 5837 C CA . ASP B 1 265 ? 14.297 22.016 1.131 1 94.44 265 ASP B CA 1
ATOM 5838 C C . ASP B 1 265 ? 13.992 23.5 1.035 1 94.44 265 ASP B C 1
ATOM 5840 O O . ASP B 1 265 ? 13.891 24.047 -0.064 1 94.44 265 ASP B O 1
ATOM 5844 N N . ASP B 1 266 ? 13.828 24.125 2.18 1 96.31 266 ASP B N 1
ATOM 5845 C CA . ASP B 1 266 ? 13.344 25.5 2.168 1 96.31 266 ASP B CA 1
ATOM 5846 C C . ASP B 1 266 ? 14.461 26.469 1.78 1 96.31 266 ASP B C 1
ATOM 5848 O O . ASP B 1 266 ? 14.203 27.641 1.533 1 96.31 266 ASP B O 1
ATOM 5852 N N . ASP B 1 267 ? 15.75 25.969 1.687 1 95.38 267 ASP B N 1
ATOM 5853 C CA . ASP B 1 267 ? 16.844 26.844 1.305 1 95.38 267 ASP B CA 1
ATOM 5854 C C . ASP B 1 267 ? 17.297 26.562 -0.128 1 95.38 267 ASP B C 1
ATOM 5856 O O . ASP B 1 267 ? 18.453 26.844 -0.487 1 95.38 267 ASP B O 1
ATOM 5860 N N . PHE B 1 268 ? 16.438 25.953 -0.899 1 96.56 268 PHE B N 1
ATOM 5861 C CA . PHE B 1 268 ? 16.688 25.797 -2.326 1 96.56 268 PHE B CA 1
ATOM 5862 C C . PHE B 1 268 ? 16.109 26.969 -3.111 1 96.56 268 PHE B C 1
ATOM 5864 O O . PHE B 1 268 ? 15.195 27.641 -2.637 1 96.56 268 PHE B O 1
ATOM 5871 N N . VAL B 1 269 ? 16.672 27.219 -4.273 1 97.56 269 VAL B N 1
ATOM 5872 C CA . VAL B 1 269 ? 16.234 28.281 -5.164 1 97.56 269 VAL B CA 1
ATOM 5873 C C . VAL B 1 269 ? 16.188 27.766 -6.602 1 97.56 269 VAL B C 1
ATOM 5875 O O . VAL B 1 269 ? 17.172 27.188 -7.094 1 97.56 269 VAL B O 1
ATOM 5878 N N . PHE B 1 270 ? 14.992 27.938 -7.242 1 98.56 270 PHE B N 1
ATOM 5879 C CA . PHE B 1 270 ? 14.891 27.578 -8.648 1 98.56 270 PHE B CA 1
ATOM 5880 C C . PHE B 1 270 ? 15.805 28.438 -9.508 1 98.56 270 PHE B C 1
ATOM 5882 O O . PHE B 1 270 ? 15.906 29.656 -9.289 1 98.56 270 PHE B O 1
ATOM 5889 N N . ILE B 1 271 ? 16.422 27.859 -10.438 1 97.5 271 ILE B N 1
ATOM 5890 C CA . ILE B 1 271 ? 17.25 28.516 -11.43 1 97.5 271 ILE B CA 1
ATOM 5891 C C . ILE B 1 271 ? 16.859 28.047 -12.836 1 97.5 271 ILE B C 1
ATOM 5893 O O . ILE B 1 271 ? 15.891 27.297 -12.992 1 97.5 271 ILE B O 1
ATOM 5897 N N . ASN B 1 272 ? 17.594 28.516 -13.852 1 97.38 272 ASN B N 1
ATOM 5898 C CA . ASN B 1 272 ? 17.25 28.203 -15.234 1 97.38 272 ASN B CA 1
ATOM 5899 C C . ASN B 1 272 ? 17.297 26.703 -15.492 1 97.38 272 ASN B C 1
ATOM 5901 O O . ASN B 1 272 ? 16.531 26.188 -16.312 1 97.38 272 ASN B O 1
ATOM 5905 N N . GLU B 1 273 ? 18.141 26.047 -14.711 1 96.62 273 GLU B N 1
ATOM 5906 C CA . GLU B 1 273 ? 18.359 24.609 -14.906 1 96.62 273 GLU B CA 1
ATOM 5907 C C . GLU B 1 273 ? 17.297 23.781 -14.18 1 96.62 273 GLU B C 1
ATOM 5909 O O . GLU B 1 273 ? 17.234 22.562 -14.352 1 96.62 273 GLU B O 1
ATOM 5914 N N . THR B 1 274 ? 16.438 24.406 -13.43 1 98.25 274 THR B N 1
ATOM 5915 C CA . THR B 1 274 ? 15.367 23.703 -12.734 1 98.25 274 THR B CA 1
ATOM 5916 C C . THR B 1 274 ? 14.156 23.516 -13.641 1 98.25 274 THR B C 1
ATOM 5918 O O . THR B 1 274 ? 13.148 24.203 -13.492 1 98.25 274 THR B O 1
ATOM 5921 N N . ILE B 1 275 ? 14.281 22.5 -14.477 1 98.31 275 ILE B N 1
ATOM 5922 C CA . ILE B 1 275 ? 13.266 22.25 -15.5 1 98.31 275 ILE B CA 1
ATOM 5923 C C . ILE B 1 275 ? 12.422 21.047 -15.109 1 98.31 275 ILE B C 1
ATOM 5925 O O . ILE B 1 275 ? 12.789 19.906 -15.398 1 98.31 275 ILE B O 1
ATOM 5929 N N . LEU B 1 276 ? 11.25 21.281 -14.586 1 98.31 276 LEU B N 1
ATOM 5930 C CA . LEU B 1 276 ? 10.43 20.234 -14 1 98.31 276 LEU B CA 1
ATOM 5931 C C . LEU B 1 276 ? 9.852 19.328 -15.086 1 98.31 276 LEU B C 1
ATOM 5933 O O . LEU B 1 276 ? 9.547 18.172 -14.828 1 98.31 276 LEU B O 1
ATOM 5937 N N . GLU B 1 277 ? 9.703 19.812 -16.344 1 97.75 277 GLU B N 1
ATOM 5938 C CA . GLU B 1 277 ? 9.203 19 -17.453 1 97.75 277 GLU B CA 1
ATOM 5939 C C . GLU B 1 277 ? 10.078 17.781 -17.688 1 97.75 277 GLU B C 1
ATOM 5941 O O . GLU B 1 277 ? 9.586 16.719 -18.078 1 97.75 277 GLU B O 1
ATOM 5946 N N . ARG B 1 278 ? 11.312 17.953 -17.406 1 98.06 278 ARG B N 1
ATOM 5947 C CA . ARG B 1 278 ? 12.234 16.844 -17.578 1 98.06 278 ARG B CA 1
ATOM 5948 C C . ARG B 1 278 ? 11.977 15.742 -16.562 1 98.06 278 ARG B C 1
ATOM 5950 O O . ARG B 1 278 ? 12.078 14.555 -16.875 1 98.06 278 ARG B O 1
ATOM 5957 N N . PHE B 1 279 ? 11.703 16.125 -15.305 1 98.19 279 PHE B N 1
ATOM 5958 C CA . PHE B 1 279 ? 11.305 15.164 -14.289 1 98.19 279 PHE B CA 1
ATOM 5959 C C . PHE B 1 279 ? 10.023 14.445 -14.695 1 98.19 279 PHE B C 1
ATOM 5961 O O . PHE B 1 279 ? 9.945 13.219 -14.625 1 98.19 279 PHE B O 1
ATOM 5968 N N . VAL B 1 280 ? 9.047 15.211 -15.141 1 97 280 VAL B N 1
ATOM 5969 C CA . VAL B 1 280 ? 7.738 14.664 -15.484 1 97 280 VAL B CA 1
ATOM 5970 C C . VAL B 1 280 ? 7.879 13.648 -16.609 1 97 280 VAL B C 1
ATOM 5972 O O . VAL B 1 280 ? 7.25 12.594 -16.594 1 97 280 VAL B O 1
ATOM 5975 N N . GLU B 1 281 ? 8.688 13.961 -17.562 1 96.56 281 GLU B N 1
ATOM 5976 C CA . GLU B 1 281 ? 8.938 13.055 -18.688 1 96.56 281 GLU B CA 1
ATOM 5977 C C . GLU B 1 281 ? 9.422 11.695 -18.203 1 96.56 281 GLU B C 1
ATOM 5979 O O . GLU B 1 281 ? 8.961 10.656 -18.672 1 96.56 281 GLU B O 1
ATOM 5984 N N . LYS B 1 282 ? 10.336 11.695 -17.281 1 97.62 282 LYS B N 1
ATOM 5985 C CA . LYS B 1 282 ? 10.898 10.453 -16.75 1 97.62 282 LYS B CA 1
ATOM 5986 C C . LYS B 1 282 ? 9.836 9.656 -15.992 1 97.62 282 LYS B C 1
ATOM 5988 O O . LYS B 1 282 ? 9.758 8.43 -16.141 1 97.62 282 LYS B O 1
ATOM 5993 N N . LEU B 1 283 ? 9.008 10.312 -15.242 1 96.25 283 LEU B N 1
ATOM 5994 C CA . LEU B 1 283 ? 7.996 9.625 -14.438 1 96.25 283 LEU B CA 1
ATOM 5995 C C . LEU B 1 283 ? 6.859 9.117 -15.312 1 96.25 283 LEU B C 1
ATOM 5997 O O . LEU B 1 283 ? 6.176 8.156 -14.961 1 96.25 283 LEU B O 1
ATOM 6001 N N . GLU B 1 284 ? 6.629 9.727 -16.438 1 92.56 284 GLU B N 1
ATOM 6002 C CA . GLU B 1 284 ? 5.527 9.336 -17.312 1 92.56 284 GLU B CA 1
ATOM 6003 C C . GLU B 1 284 ? 5.961 8.273 -18.312 1 92.56 284 GLU B C 1
ATOM 6005 O O . GLU B 1 284 ? 5.137 7.734 -19.062 1 92.56 284 GLU B O 1
ATOM 6010 N N . SER B 1 285 ? 7.23 7.957 -18.328 1 93.06 285 SER B N 1
ATOM 6011 C CA . SER B 1 285 ? 7.715 6.93 -19.25 1 93.06 285 SER B CA 1
ATOM 6012 C C . SER B 1 285 ? 7.074 5.578 -18.953 1 93.06 285 SER B C 1
ATOM 6014 O O . SER B 1 285 ? 7.168 5.07 -17.828 1 93.06 285 SER B O 1
ATOM 6016 N N . PRO B 1 286 ? 6.5 4.926 -19.906 1 85.56 286 PRO B N 1
ATOM 6017 C CA . PRO B 1 286 ? 5.871 3.621 -19.672 1 85.56 286 PRO B CA 1
ATOM 6018 C C . PRO B 1 286 ? 6.887 2.498 -19.484 1 85.56 286 PRO B C 1
ATOM 6020 O O . PRO B 1 286 ? 6.539 1.418 -19 1 85.56 286 PRO B O 1
ATOM 6023 N N . THR B 1 287 ? 8.125 2.729 -19.875 1 87.19 287 THR B N 1
ATOM 6024 C CA . THR B 1 287 ? 9.125 1.664 -19.812 1 87.19 287 THR B CA 1
ATOM 6025 C C . THR B 1 287 ? 10.031 1.85 -18.594 1 87.19 287 THR B C 1
ATOM 6027 O O . THR B 1 287 ? 10.492 0.871 -18 1 87.19 287 THR B O 1
ATOM 6030 N N . ALA B 1 288 ? 10.234 3.104 -18.219 1 92.62 288 ALA B N 1
ATOM 6031 C CA . ALA B 1 288 ? 11.125 3.328 -17.078 1 92.62 288 ALA B CA 1
ATOM 6032 C C . ALA B 1 288 ? 10.438 2.963 -15.773 1 92.62 288 ALA B C 1
ATOM 6034 O O . ALA B 1 288 ? 11.07 2.402 -14.867 1 92.62 288 ALA B O 1
ATOM 6035 N N . GLU B 1 289 ? 9.172 3.336 -15.656 1 91.75 289 GLU B N 1
ATOM 6036 C CA . GLU B 1 289 ? 8.305 2.998 -14.531 1 91.75 289 GLU B CA 1
ATOM 6037 C C . GLU B 1 289 ? 8.922 3.453 -13.211 1 91.75 289 GLU B C 1
ATOM 6039 O O . GLU B 1 289 ? 8.969 2.686 -12.242 1 91.75 289 GLU B O 1
ATOM 6044 N N . LEU B 1 290 ? 9.453 4.645 -13.227 1 96.5 290 LEU B N 1
ATOM 6045 C CA . LEU B 1 290 ? 10.023 5.223 -12.016 1 96.5 290 LEU B CA 1
ATOM 6046 C C . LEU B 1 290 ? 8.938 5.746 -11.094 1 96.5 290 LEU B C 1
ATOM 6048 O O . LEU B 1 290 ? 7.895 6.223 -11.555 1 96.5 290 LEU B O 1
ATOM 6052 N N . ASP B 1 291 ? 9.203 5.633 -9.812 1 97.06 291 ASP B N 1
ATOM 6053 C CA . ASP B 1 291 ? 8.312 6.215 -8.812 1 97.06 291 ASP B CA 1
ATOM 6054 C C . ASP B 1 291 ? 8.812 7.578 -8.352 1 97.06 291 ASP B C 1
ATOM 6056 O O . ASP B 1 291 ? 8.031 8.414 -7.906 1 97.06 291 ASP B O 1
ATOM 6060 N N . LEU B 1 292 ? 10.094 7.75 -8.406 1 98.19 292 LEU B N 1
ATOM 6061 C CA . LEU B 1 292 ? 10.766 8.938 -7.898 1 98.19 292 LEU B CA 1
ATOM 6062 C C . LEU B 1 292 ? 12.016 9.242 -8.711 1 98.19 292 LEU B C 1
ATOM 6064 O O . LEU B 1 292 ? 12.781 8.336 -9.047 1 98.19 292 LEU B O 1
ATOM 6068 N N . VAL B 1 293 ? 12.164 10.469 -9.117 1 98.12 293 VAL B N 1
ATOM 6069 C CA . VAL B 1 293 ? 13.352 10.898 -9.852 1 98.12 293 VAL B CA 1
ATOM 6070 C C . VAL B 1 293 ? 13.945 12.141 -9.188 1 98.12 293 VAL B C 1
ATOM 6072 O O . VAL B 1 293 ? 13.234 13.133 -8.961 1 98.12 293 VAL B O 1
ATOM 6075 N N . ALA B 1 294 ? 15.219 12.039 -8.891 1 96.31 294 ALA B N 1
ATOM 6076 C CA . ALA B 1 294 ? 15.898 13.141 -8.203 1 96.31 294 ALA B CA 1
ATOM 6077 C C . ALA B 1 294 ? 16.812 13.898 -9.164 1 96.31 294 ALA B C 1
ATOM 6079 O O . ALA B 1 294 ? 17.203 13.367 -10.203 1 96.31 294 ALA B O 1
ATOM 6080 N N . GLY B 1 295 ? 16.984 15.156 -8.828 1 95.12 295 GLY B N 1
ATOM 6081 C CA . GLY B 1 295 ? 17.969 15.977 -9.531 1 95.12 295 GLY B CA 1
ATOM 6082 C C . GLY B 1 295 ? 19.219 16.234 -8.727 1 95.12 295 GLY B C 1
ATOM 6083 O O . GLY B 1 295 ? 19.516 15.516 -7.766 1 95.12 295 GLY B O 1
ATOM 6084 N N . TYR B 1 296 ? 20 17.125 -9.25 1 92.62 296 TYR B N 1
ATOM 6085 C CA . TYR B 1 296 ? 21.25 17.5 -8.586 1 92.62 296 TYR B CA 1
ATOM 6086 C C . TYR B 1 296 ? 21.109 18.844 -7.891 1 92.62 296 TYR B C 1
ATOM 6088 O O . TYR B 1 296 ? 20.297 19.672 -8.281 1 92.62 296 TYR B O 1
ATOM 6096 N N . VAL B 1 297 ? 21.859 19 -6.867 1 92.81 297 VAL B N 1
ATOM 6097 C CA . VAL B 1 297 ? 21.859 20.234 -6.086 1 92.81 297 VAL B CA 1
ATOM 6098 C C . VAL B 1 297 ? 23.188 20.953 -6.266 1 92.81 297 VAL B C 1
ATOM 6100 O O . VAL B 1 297 ? 24.25 20.359 -6.098 1 92.81 297 VAL B O 1
ATOM 6103 N N . MET B 1 298 ? 23.125 22.188 -6.617 1 90.75 298 MET B N 1
ATOM 6104 C CA . MET B 1 298 ? 24.297 23.031 -6.859 1 90.75 298 MET B CA 1
ATOM 6105 C C . MET B 1 298 ? 24.453 24.078 -5.766 1 90.75 298 MET B C 1
ATOM 6107 O O . MET B 1 298 ? 23.469 24.656 -5.312 1 90.75 298 MET B O 1
ATOM 6111 N N . ASP B 1 299 ? 25.641 24.281 -5.379 1 87.94 299 ASP B N 1
ATOM 6112 C CA . ASP B 1 299 ? 25.859 25.344 -4.391 1 87.94 299 ASP B CA 1
ATOM 6113 C C . ASP B 1 299 ? 26.141 26.672 -5.066 1 87.94 299 ASP B C 1
ATOM 6115 O O . ASP B 1 299 ? 26.141 26.766 -6.293 1 87.94 299 ASP B O 1
ATOM 6119 N N . ASN B 1 300 ? 26.344 27.703 -4.211 1 86.12 300 ASN B N 1
ATOM 6120 C CA . ASN B 1 300 ? 26.5 29.062 -4.711 1 86.12 300 ASN B CA 1
ATOM 6121 C C . ASN B 1 300 ? 27.812 29.234 -5.484 1 86.12 300 ASN B C 1
ATOM 6123 O O . ASN B 1 300 ? 28 30.203 -6.203 1 86.12 300 ASN B O 1
ATOM 6127 N N . ARG B 1 301 ? 28.734 28.203 -5.32 1 83.88 301 ARG B N 1
ATOM 6128 C CA . ARG B 1 301 ? 30 28.266 -6.039 1 83.88 301 ARG B CA 1
ATOM 6129 C C . ARG B 1 301 ? 29.906 27.516 -7.363 1 83.88 301 ARG B C 1
ATOM 6131 O O . ARG B 1 301 ? 30.906 27.391 -8.078 1 83.88 301 ARG B O 1
ATOM 6138 N N . GLY B 1 302 ? 28.703 27.031 -7.668 1 81.19 302 GLY B N 1
ATOM 6139 C CA . GLY B 1 302 ? 28.484 26.297 -8.914 1 81.19 302 GLY B CA 1
ATOM 6140 C C . GLY B 1 302 ? 28.859 24.828 -8.82 1 81.19 302 GLY B C 1
ATOM 6141 O O . GLY B 1 302 ? 28.844 24.125 -9.82 1 81.19 302 GLY B O 1
ATOM 6142 N N . MET B 1 303 ? 29.297 24.453 -7.715 1 79.12 303 MET B N 1
ATOM 6143 C CA . MET B 1 303 ? 29.672 23.062 -7.535 1 79.12 303 MET B CA 1
ATOM 6144 C C . MET B 1 303 ? 28.422 22.188 -7.336 1 79.12 303 MET B C 1
ATOM 6146 O O . MET B 1 303 ? 27.578 22.5 -6.492 1 79.12 303 MET B O 1
ATOM 6150 N N . VAL B 1 304 ? 28.375 21.406 -8.289 1 74.19 304 VAL B N 1
ATOM 6151 C CA . VAL B 1 304 ? 27.234 20.5 -8.242 1 74.19 304 VAL B CA 1
ATOM 6152 C C . VAL B 1 304 ? 27.547 19.312 -7.32 1 74.19 304 VAL B C 1
ATOM 6154 O O . VAL B 1 304 ? 28.641 18.734 -7.391 1 74.19 304 VAL B O 1
ATOM 6157 N N . SER B 1 305 ? 27.125 19.406 -6.277 1 56.47 305 SER B N 1
ATOM 6158 C CA . SER B 1 305 ? 27.266 18.25 -5.41 1 56.47 305 SER B CA 1
ATOM 6159 C C . SER B 1 305 ? 26.188 17.203 -5.707 1 56.47 305 SER B C 1
ATOM 6161 O O . SER B 1 305 ? 25.016 17.547 -5.82 1 56.47 305 SER B O 1
ATOM 6163 N N . ASP B 1 306 ? 26.469 16.5 -6.859 1 52.44 306 ASP B N 1
ATOM 6164 C CA . ASP B 1 306 ? 25.578 15.344 -6.852 1 52.44 306 ASP B CA 1
ATOM 6165 C C . ASP B 1 306 ? 25.125 15.008 -5.434 1 52.44 306 ASP B C 1
ATOM 6167 O O . ASP B 1 306 ? 24.141 14.305 -5.242 1 52.44 306 ASP B O 1
ATOM 6171 N N . THR B 1 307 ? 26.312 14.984 -4.637 1 43.75 307 THR B N 1
ATOM 6172 C CA . THR B 1 307 ? 26.594 14.477 -3.297 1 43.75 307 THR B CA 1
ATOM 6173 C C . THR B 1 307 ? 26.109 15.461 -2.234 1 43.75 307 THR B C 1
ATOM 6175 O O . THR B 1 307 ? 26.641 16.562 -2.107 1 43.75 307 THR B O 1
ATOM 6178 N N . ILE B 1 308 ? 25.25 16.344 -2.213 1 41.22 308 ILE B N 1
ATOM 6179 C CA . ILE B 1 308 ? 25.516 16.672 -0.816 1 41.22 308 ILE B CA 1
ATOM 6180 C C . ILE B 1 308 ? 26.656 15.797 -0.293 1 41.22 308 ILE B C 1
ATOM 6182 O O . ILE B 1 308 ? 27.047 14.828 -0.94 1 41.22 308 ILE B O 1
ATOM 6186 N N . ASP B 1 309 ? 26.578 15.477 1.048 1 39.12 309 ASP B N 1
ATOM 6187 C CA . ASP B 1 309 ? 27.641 14.602 1.557 1 39.12 309 ASP B CA 1
ATOM 6188 C C . ASP B 1 309 ? 27.922 13.469 0.577 1 39.12 309 ASP B C 1
ATOM 6190 O O . ASP B 1 309 ? 27.062 13.078 -0.208 1 39.12 309 ASP B O 1
ATOM 6194 N N . ASN B 1 310 ? 29.25 13.227 -0.116 1 42.25 310 ASN B N 1
ATOM 6195 C CA . ASN B 1 310 ? 29.781 11.883 -0.329 1 42.25 310 ASN B CA 1
ATOM 6196 C C . ASN B 1 310 ? 28.766 10.805 0.072 1 42.25 310 ASN B C 1
ATOM 6198 O O . ASN B 1 310 ? 29.016 10.031 0.995 1 42.25 310 ASN B O 1
ATOM 6202 N N . ASP B 1 311 ? 27.734 11.156 0.095 1 47.12 311 ASP B N 1
ATOM 6203 C CA . ASP B 1 311 ? 26.734 10.352 0.779 1 47.12 311 ASP B CA 1
ATOM 6204 C C . ASP B 1 311 ? 26.688 8.93 0.22 1 47.12 311 ASP B C 1
ATOM 6206 O O . ASP B 1 311 ? 26.25 8.719 -0.912 1 47.12 311 ASP B O 1
ATOM 6210 N N . ILE B 1 312 ? 27.734 8.297 0.446 1 48.56 312 ILE B N 1
ATOM 6211 C CA . ILE B 1 312 ? 28.109 6.891 0.427 1 48.56 312 ILE B CA 1
ATOM 6212 C C . ILE B 1 312 ? 26.859 6.02 0.461 1 48.56 312 ILE B C 1
ATOM 6214 O O . ILE B 1 312 ? 26.938 4.797 0.337 1 48.56 312 ILE B O 1
ATOM 6218 N N . TRP B 1 313 ? 25.672 6.699 0.495 1 59.16 313 TRP B N 1
ATOM 6219 C CA . TRP B 1 313 ? 24.594 5.762 0.748 1 59.16 313 TRP B CA 1
ATOM 6220 C C . TRP B 1 313 ? 23.625 5.723 -0.427 1 59.16 313 TRP B C 1
ATOM 6222 O O . TRP B 1 313 ? 22.469 5.32 -0.273 1 59.16 313 TRP B O 1
ATOM 6232 N N . LYS B 1 314 ? 24.203 6.168 -1.648 1 71 314 LYS B N 1
ATOM 6233 C CA . LYS B 1 314 ? 23.312 6.184 -2.812 1 71 314 LYS B CA 1
ATOM 6234 C C . LYS B 1 314 ? 22.781 4.785 -3.117 1 71 314 LYS B C 1
ATOM 6236 O O . LYS B 1 314 ? 21.688 4.637 -3.654 1 71 314 LYS B O 1
ATOM 6241 N N . TRP B 1 315 ? 23.672 3.918 -2.672 1 74.69 315 TRP B N 1
ATOM 6242 C CA . TRP B 1 315 ? 23.25 2.529 -2.838 1 74.69 315 TRP B CA 1
ATOM 6243 C C . TRP B 1 315 ? 23.453 1.746 -1.544 1 74.69 315 TRP B C 1
ATOM 6245 O O . TRP B 1 315 ? 24.422 1.96 -0.822 1 74.69 315 TRP B O 1
ATOM 6255 N N . VAL B 1 316 ? 22.391 0.957 -1.375 1 77.31 316 VAL B N 1
ATOM 6256 C CA . VAL B 1 316 ? 22.469 0.13 -0.174 1 77.31 316 VAL B CA 1
ATOM 6257 C C . VAL B 1 316 ? 22.203 -1.329 -0.535 1 77.31 316 VAL B C 1
ATOM 6259 O O . VAL B 1 316 ? 21.5 -1.615 -1.506 1 77.31 316 VAL B O 1
ATOM 6262 N N . SER B 1 317 ? 22.906 -2.131 0.214 1 78.56 317 SER B N 1
ATOM 6263 C CA . SER B 1 317 ? 22.594 -3.555 0.157 1 78.56 317 SER B CA 1
ATOM 6264 C C . SER B 1 317 ? 21.75 -3.988 1.353 1 78.56 317 SER B C 1
ATOM 6266 O O . SER B 1 317 ? 22.141 -3.764 2.502 1 78.56 317 SER B O 1
ATOM 6268 N N . TYR B 1 318 ? 20.672 -4.414 1.026 1 84.25 318 TYR B N 1
ATOM 6269 C CA . TYR B 1 318 ? 19.781 -4.957 2.045 1 84.25 318 TYR B CA 1
ATOM 6270 C C . TYR B 1 318 ? 19.703 -6.477 1.954 1 84.25 318 TYR B C 1
ATOM 6272 O O . TYR B 1 318 ? 19.484 -7.031 0.876 1 84.25 318 TYR B O 1
ATOM 6280 N N . ARG B 1 319 ? 19.922 -7.059 3.1 1 85.19 319 ARG B N 1
ATOM 6281 C CA . ARG B 1 319 ? 19.828 -8.508 3.203 1 85.19 319 ARG B CA 1
ATOM 6282 C C . ARG B 1 319 ? 18.953 -8.922 4.387 1 85.19 319 ARG B C 1
ATOM 6284 O O . ARG B 1 319 ? 18.906 -8.219 5.398 1 85.19 319 ARG B O 1
ATOM 6291 N N . ARG B 1 320 ? 18.281 -9.969 4.207 1 85.81 320 ARG B N 1
ATOM 6292 C CA . ARG B 1 320 ? 17.484 -10.539 5.281 1 85.81 320 ARG B CA 1
ATOM 6293 C C . ARG B 1 320 ? 17.797 -12.016 5.484 1 85.81 320 ARG B C 1
ATOM 6295 O O . ARG B 1 320 ? 17.812 -12.789 4.527 1 85.81 320 ARG B O 1
ATOM 6302 N N . GLU B 1 321 ? 17.969 -12.289 6.699 1 83.25 321 GLU B N 1
ATOM 6303 C CA . GLU B 1 321 ? 18.297 -13.664 7.051 1 83.25 321 GLU B CA 1
ATOM 6304 C C . GLU B 1 321 ? 17.031 -14.516 7.172 1 83.25 321 GLU B C 1
ATOM 6306 O O . GLU B 1 321 ? 15.922 -14 7.094 1 83.25 321 GLU B O 1
ATOM 6311 N N . GLU B 1 322 ? 17.297 -15.789 7.332 1 76.56 322 GLU B N 1
ATOM 6312 C CA . GLU B 1 322 ? 16.188 -16.734 7.43 1 76.56 322 GLU B CA 1
ATOM 6313 C C . GLU B 1 322 ? 15.297 -16.422 8.633 1 76.56 322 GLU B C 1
ATOM 6315 O O . GLU B 1 322 ? 14.086 -16.625 8.578 1 76.56 322 GLU B O 1
ATOM 6320 N N . ASP B 1 323 ? 15.938 -15.906 9.648 1 75.19 323 ASP B N 1
ATOM 6321 C CA . ASP B 1 323 ? 15.156 -15.625 10.852 1 75.19 323 ASP B CA 1
ATOM 6322 C C . ASP B 1 323 ? 14.43 -14.289 10.727 1 75.19 323 ASP B C 1
ATOM 6324 O O . ASP B 1 323 ? 13.719 -13.875 11.656 1 75.19 323 ASP B O 1
ATOM 6328 N N . GLY B 1 324 ? 14.734 -13.719 9.609 1 79.38 324 GLY B N 1
ATOM 6329 C CA . GLY B 1 324 ? 14.023 -12.477 9.336 1 79.38 324 GLY B CA 1
ATOM 6330 C C . GLY B 1 324 ? 14.852 -11.242 9.633 1 79.38 324 GLY B C 1
ATOM 6331 O O . GLY B 1 324 ? 14.469 -10.133 9.258 1 79.38 324 GLY B O 1
ATOM 6332 N N . SER B 1 325 ? 15.961 -11.398 10.312 1 81.19 325 SER B N 1
ATOM 6333 C CA . SER B 1 325 ? 16.797 -10.25 10.641 1 81.19 325 SER B CA 1
ATOM 6334 C C . SER B 1 325 ? 17.516 -9.711 9.406 1 81.19 325 SER B C 1
ATOM 6336 O O . SER B 1 325 ? 18.031 -10.484 8.602 1 81.19 325 SER B O 1
ATOM 6338 N N . GLY B 1 326 ? 17.453 -8.406 9.328 1 86.06 326 GLY B N 1
ATOM 6339 C CA . GLY B 1 326 ? 18.047 -7.801 8.148 1 86.06 326 GLY B CA 1
ATOM 6340 C C . GLY B 1 326 ? 19.281 -6.977 8.469 1 86.06 326 GLY B C 1
ATOM 6341 O O . GLY B 1 326 ? 19.578 -6.727 9.641 1 86.06 326 GLY B O 1
ATOM 6342 N N . CYS B 1 327 ? 19.984 -6.66 7.473 1 86.62 327 CYS B N 1
ATOM 6343 C CA . CYS B 1 327 ? 21.109 -5.727 7.578 1 86.62 327 CYS B CA 1
ATOM 6344 C C . CYS B 1 327 ? 21.203 -4.859 6.332 1 86.62 327 CYS B C 1
ATOM 6346 O O . CYS B 1 327 ? 20.859 -5.293 5.234 1 86.62 327 CYS B O 1
ATOM 6348 N N . ILE B 1 328 ? 21.625 -3.691 6.551 1 85.5 328 ILE B N 1
ATOM 6349 C CA . ILE B 1 328 ? 21.859 -2.752 5.461 1 85.5 328 ILE B CA 1
ATOM 6350 C C . ILE B 1 328 ? 23.312 -2.303 5.477 1 85.5 328 ILE B C 1
ATOM 6352 O O . ILE B 1 328 ? 23.844 -1.896 6.516 1 85.5 328 ILE B O 1
ATOM 6356 N N . ARG B 1 329 ? 23.875 -2.449 4.316 1 79.94 329 ARG B N 1
ATOM 6357 C CA . ARG B 1 329 ? 25.25 -1.981 4.156 1 79.94 329 ARG B CA 1
ATOM 6358 C C . ARG B 1 329 ? 25.375 -1.06 2.949 1 79.94 329 ARG B C 1
ATOM 6360 O O . ARG B 1 329 ? 24.594 -1.149 2.006 1 79.94 329 ARG B O 1
ATOM 6367 N N . ARG B 1 330 ? 26.312 -0.261 3.084 1 76.38 330 ARG B N 1
ATOM 6368 C CA . ARG B 1 330 ? 26.672 0.526 1.905 1 76.38 330 ARG B CA 1
ATOM 6369 C C . ARG B 1 330 ? 27.312 -0.348 0.833 1 76.38 330 ARG B C 1
ATOM 6371 O O . ARG B 1 330 ? 28.109 -1.227 1.144 1 76.38 330 ARG B O 1
ATOM 6378 N N . THR B 1 331 ? 26.781 -0.03 -0.358 1 74.38 331 THR B N 1
ATOM 6379 C CA . THR B 1 331 ? 27.438 -0.734 -1.453 1 74.38 331 THR B CA 1
ATOM 6380 C C . THR B 1 331 ? 28.656 0.034 -1.931 1 74.38 331 THR B C 1
ATOM 6382 O O . THR B 1 331 ? 28.656 1.267 -1.958 1 74.38 331 THR B O 1
ATOM 6385 N N . ASP B 1 332 ? 29.734 -0.679 -2.119 1 64.25 332 ASP B N 1
ATOM 6386 C CA . ASP B 1 332 ? 30.953 -0.067 -2.629 1 64.25 332 ASP B CA 1
ATOM 6387 C C . ASP B 1 332 ? 30.938 0.024 -4.152 1 64.25 332 ASP B C 1
ATOM 6389 O O . ASP B 1 332 ? 31.75 0.717 -4.75 1 64.25 332 ASP B O 1
ATOM 6393 N N . SER B 1 333 ? 30.016 -0.668 -4.668 1 66.31 333 SER B N 1
ATOM 6394 C CA . SER B 1 333 ? 29.938 -0.69 -6.125 1 66.31 333 SER B CA 1
ATOM 6395 C C . SER B 1 333 ? 29.344 0.602 -6.668 1 66.31 333 SER B C 1
ATOM 6397 O O . SER B 1 333 ? 28.281 1.031 -6.223 1 66.31 333 SER B O 1
ATOM 6399 N N . PRO B 1 334 ? 30.266 1.266 -7.52 1 65.94 334 PRO B N 1
ATOM 6400 C CA . PRO B 1 334 ? 29.641 2.426 -8.164 1 65.94 334 PRO B CA 1
ATOM 6401 C C . PRO B 1 334 ? 28.562 2.037 -9.172 1 65.94 334 PRO B C 1
ATOM 6403 O O . PRO B 1 334 ? 28.781 1.161 -10.008 1 65.94 334 PRO B O 1
ATOM 6406 N N . PHE B 1 335 ? 27.438 2.457 -9.125 1 74.62 335 PHE B N 1
ATOM 6407 C CA . PHE B 1 335 ? 26.344 2.309 -10.078 1 74.62 335 PHE B CA 1
ATOM 6408 C C . PHE B 1 335 ? 25.891 0.857 -10.164 1 74.62 335 PHE B C 1
ATOM 6410 O O . PHE B 1 335 ? 25.812 0.283 -11.25 1 74.62 335 PHE B O 1
ATOM 6417 N N . PRO B 1 336 ? 25.672 0.296 -9 1 79.81 336 PRO B N 1
ATOM 6418 C CA . PRO B 1 336 ? 25.375 -1.138 -8.984 1 79.81 336 PRO B CA 1
ATOM 6419 C C . PRO B 1 336 ? 24.141 -1.494 -9.82 1 79.81 336 PRO B C 1
ATOM 6421 O O . PRO B 1 336 ? 24.016 -2.631 -10.281 1 79.81 336 PRO B O 1
ATOM 6424 N N . TYR B 1 337 ? 23.312 -0.524 -10.109 1 89.06 337 TYR B N 1
ATOM 6425 C CA . TYR B 1 337 ? 22.062 -0.847 -10.797 1 89.06 337 TYR B CA 1
ATOM 6426 C C . TYR B 1 337 ? 22.094 -0.359 -12.234 1 89.06 337 TYR B C 1
ATOM 6428 O O . TYR B 1 337 ? 21.203 -0.679 -13.023 1 89.06 337 TYR B O 1
ATOM 6436 N N . GLY B 1 338 ? 23.047 0.438 -12.555 1 89.25 338 GLY B N 1
ATOM 6437 C CA . GLY B 1 338 ? 23.203 0.948 -13.906 1 89.25 338 GLY B CA 1
ATOM 6438 C C . GLY B 1 338 ? 22.281 2.125 -14.203 1 89.25 338 GLY B C 1
ATOM 6439 O O . GLY B 1 338 ? 21.75 2.754 -13.281 1 89.25 338 GLY B O 1
ATOM 6440 N N . ASN B 1 339 ? 22.203 2.426 -15.516 1 92.94 339 ASN B N 1
ATOM 6441 C CA . ASN B 1 339 ? 21.406 3.561 -15.977 1 92.94 339 ASN B CA 1
ATOM 6442 C C . ASN B 1 339 ? 19.984 3.143 -16.328 1 92.94 339 ASN B C 1
ATOM 6444 O O . ASN B 1 339 ? 19.719 1.964 -16.578 1 92.94 339 ASN B O 1
ATOM 6448 N N . VAL B 1 340 ? 19.125 4.145 -16.25 1 94.75 340 VAL B N 1
ATOM 6449 C CA . VAL B 1 340 ? 17.797 3.949 -16.828 1 94.75 340 VAL B CA 1
ATOM 6450 C C . VAL B 1 340 ? 17.922 3.793 -18.344 1 94.75 340 VAL B C 1
ATOM 6452 O O . VAL B 1 340 ? 18.5 4.648 -19.016 1 94.75 340 VAL B O 1
ATOM 6455 N N . LYS B 1 341 ? 17.422 2.779 -18.875 1 91.69 341 LYS B N 1
ATOM 6456 C CA . LYS B 1 341 ? 17.609 2.41 -20.266 1 91.69 341 LYS B CA 1
ATOM 6457 C C . LYS B 1 341 ? 17.188 3.541 -21.203 1 91.69 341 LYS B C 1
ATOM 6459 O O . LYS B 1 341 ? 17.891 3.879 -22.141 1 91.69 341 LYS B O 1
ATOM 6464 N N . GLU B 1 342 ? 16.109 4.168 -20.922 1 93.44 342 GLU B N 1
ATOM 6465 C CA . GLU B 1 342 ? 15.531 5.195 -21.781 1 93.44 342 GLU B CA 1
ATOM 6466 C C . GLU B 1 342 ? 16.188 6.551 -21.547 1 93.44 342 GLU B C 1
ATOM 6468 O O . GLU B 1 342 ? 16.078 7.457 -22.375 1 93.44 342 GLU B O 1
ATOM 6473 N N . PHE B 1 343 ? 16.734 6.707 -20.406 1 96.56 343 PHE B N 1
ATOM 6474 C CA . PHE B 1 343 ? 17.328 7.977 -20 1 96.56 343 PHE B CA 1
ATOM 6475 C C . PHE B 1 343 ? 18.766 7.777 -19.516 1 96.56 343 PHE B C 1
ATOM 6477 O O . PHE B 1 343 ? 19 7.68 -18.297 1 96.56 343 PHE B O 1
ATOM 6484 N N . LYS B 1 344 ? 19.719 7.922 -20.375 1 94.06 344 LYS B N 1
ATOM 6485 C CA . LYS B 1 344 ? 21.109 7.574 -20.094 1 94.06 344 LYS B CA 1
ATOM 6486 C C . LYS B 1 344 ? 21.719 8.531 -19.062 1 94.06 344 LYS B C 1
ATOM 6488 O O . LYS B 1 344 ? 22.703 8.203 -18.406 1 94.06 344 LYS B O 1
ATOM 6493 N N . ASN B 1 345 ? 21.141 9.641 -18.938 1 94.38 345 ASN B N 1
ATOM 6494 C CA . ASN B 1 345 ? 21.625 10.609 -17.953 1 94.38 345 ASN B CA 1
ATOM 6495 C C . ASN B 1 345 ? 21.078 10.32 -16.562 1 94.38 345 ASN B C 1
ATOM 6497 O O . ASN B 1 345 ? 21.312 11.078 -15.617 1 94.38 345 ASN B O 1
ATOM 6501 N N . CYS B 1 346 ? 20.312 9.281 -16.438 1 94.69 346 CYS B N 1
ATOM 6502 C CA . CYS B 1 346 ? 19.719 8.875 -15.164 1 94.69 346 CYS B CA 1
ATOM 6503 C C . CYS B 1 346 ? 20.297 7.539 -14.703 1 94.69 346 CYS B C 1
ATOM 6505 O O . CYS B 1 346 ? 20.469 6.625 -15.508 1 94.69 346 CYS B O 1
ATOM 6507 N N . ASN B 1 347 ? 20.562 7.426 -13.438 1 92.75 347 ASN B N 1
ATOM 6508 C CA . ASN B 1 347 ? 21.016 6.18 -12.82 1 92.75 347 ASN B CA 1
ATOM 6509 C C . ASN B 1 347 ? 20.094 5.762 -11.672 1 92.75 347 ASN B C 1
ATOM 6511 O O . ASN B 1 347 ? 19.641 6.605 -10.906 1 92.75 347 ASN B O 1
ATOM 6515 N N . TYR B 1 348 ? 19.906 4.48 -11.586 1 93.44 348 TYR B N 1
ATOM 6516 C CA . TYR B 1 348 ? 19.109 3.975 -10.477 1 93.44 348 TYR B CA 1
ATOM 6517 C C . TYR B 1 348 ? 19.812 4.195 -9.141 1 93.44 348 TYR B C 1
ATOM 6519 O O . TYR B 1 348 ? 21.031 4.047 -9.047 1 93.44 348 TYR B O 1
ATOM 6527 N N . LYS B 1 349 ? 19.031 4.617 -8.148 1 91.5 349 LYS B N 1
ATOM 6528 C CA . LYS B 1 349 ? 19.562 4.871 -6.805 1 91.5 349 LYS B CA 1
ATOM 6529 C C . LYS B 1 349 ? 18.641 4.293 -5.738 1 91.5 349 LYS B C 1
ATOM 6531 O O . LYS B 1 349 ? 17.469 3.994 -6.008 1 91.5 349 LYS B O 1
ATOM 6536 N N . ASP B 1 350 ? 19.25 4.07 -4.562 1 90.5 350 ASP B N 1
ATOM 6537 C CA . ASP B 1 350 ? 18.438 3.76 -3.393 1 90.5 350 ASP B CA 1
ATOM 6538 C C . ASP B 1 350 ? 18.141 5.016 -2.58 1 90.5 350 ASP B C 1
ATOM 6540 O O . ASP B 1 350 ? 17.062 5.145 -2 1 90.5 350 ASP B O 1
ATOM 6544 N N . VAL B 1 351 ? 19.062 5.91 -2.523 1 90.25 351 VAL B N 1
ATOM 6545 C CA . VAL B 1 351 ? 18.953 7.145 -1.752 1 90.25 351 VAL B CA 1
ATOM 6546 C C . VAL B 1 351 ? 19.328 8.336 -2.633 1 90.25 351 VAL B C 1
ATOM 6548 O O . VAL B 1 351 ? 20.297 8.281 -3.379 1 90.25 351 VAL B O 1
ATOM 6551 N N . THR B 1 352 ? 18.531 9.367 -2.545 1 90.44 352 THR B N 1
ATOM 6552 C CA . THR B 1 352 ? 18.781 10.578 -3.322 1 90.44 352 THR B CA 1
ATOM 6553 C C . THR B 1 352 ? 18.75 11.812 -2.43 1 90.44 352 THR B C 1
ATOM 6555 O O . THR B 1 352 ? 18.344 11.734 -1.268 1 90.44 352 THR B O 1
ATOM 6558 N N . PRO B 1 353 ? 19.234 12.969 -2.951 1 89.06 353 PRO B N 1
ATOM 6559 C CA . PRO B 1 353 ? 19 14.219 -2.225 1 89.06 353 PRO B CA 1
ATOM 6560 C C . PRO B 1 353 ? 17.516 14.562 -2.113 1 89.06 353 PRO B C 1
ATOM 6562 O O . PRO B 1 353 ? 16.688 14 -2.834 1 89.06 353 PRO B O 1
ATOM 6565 N N . ASP B 1 354 ? 17.328 15.461 -1.188 1 91 354 ASP B N 1
ATOM 6566 C CA . ASP B 1 354 ? 15.953 15.906 -0.978 1 91 354 ASP B CA 1
ATOM 6567 C C . ASP B 1 354 ? 15.539 16.922 -2.043 1 91 354 ASP B C 1
ATOM 6569 O O . ASP B 1 354 ? 15.086 18.016 -1.718 1 91 354 ASP B O 1
ATOM 6573 N N . PHE B 1 355 ? 15.844 16.719 -3.225 1 95.19 355 PHE B N 1
ATOM 6574 C CA . PHE B 1 355 ? 15.391 17.391 -4.438 1 95.19 355 PHE B CA 1
ATOM 6575 C C . PHE B 1 355 ? 14.93 16.375 -5.477 1 95.19 355 PHE B C 1
ATOM 6577 O O . PHE B 1 355 ? 15.727 15.906 -6.297 1 95.19 355 PHE B O 1
ATOM 6584 N N . PHE B 1 356 ? 13.609 16.031 -5.418 1 97 356 PHE B N 1
ATOM 6585 C CA . PHE B 1 356 ? 13.094 14.977 -6.297 1 97 356 PHE B CA 1
ATOM 6586 C C . PHE B 1 356 ? 11.625 15.219 -6.621 1 97 356 PHE B C 1
ATOM 6588 O O . PHE B 1 356 ? 10.906 15.859 -5.844 1 97 356 PHE B O 1
ATOM 6595 N N . LEU B 1 357 ? 11.242 14.805 -7.766 1 98.81 357 LEU B N 1
ATOM 6596 C CA . LEU B 1 357 ? 9.852 14.664 -8.164 1 98.81 357 LEU B CA 1
ATOM 6597 C C . LEU B 1 357 ? 9.383 13.219 -8 1 98.81 357 LEU B C 1
ATOM 6599 O O . LEU B 1 357 ? 10.094 12.289 -8.375 1 98.81 357 LEU B O 1
ATOM 6603 N N . ALA B 1 358 ? 8.211 13.039 -7.402 1 98.62 358 ALA B N 1
ATOM 6604 C CA . ALA B 1 358 ? 7.746 11.68 -7.125 1 98.62 358 ALA B CA 1
ATOM 6605 C C . ALA B 1 358 ? 6.262 11.531 -7.445 1 98.62 358 ALA B C 1
ATOM 6607 O O . ALA B 1 358 ? 5.52 12.516 -7.449 1 98.62 358 ALA B O 1
ATOM 6608 N N . LYS B 1 359 ? 5.918 10.32 -7.812 1 96.81 359 LYS B N 1
ATOM 6609 C CA . LYS B 1 359 ? 4.496 9.984 -7.812 1 96.81 359 LYS B CA 1
ATOM 6610 C C . LYS B 1 359 ? 3.902 10.102 -6.41 1 96.81 359 LYS B C 1
ATOM 6612 O O . LYS B 1 359 ? 4.344 9.422 -5.484 1 96.81 359 LYS B O 1
ATOM 6617 N N . THR B 1 360 ? 2.879 10.891 -6.289 1 96.56 360 THR B N 1
ATOM 6618 C CA . THR B 1 360 ? 2.324 11.234 -4.988 1 96.56 360 THR B CA 1
ATOM 6619 C C . THR B 1 360 ? 1.837 9.977 -4.262 1 96.56 360 THR B C 1
ATOM 6621 O O . THR B 1 360 ? 2.201 9.742 -3.107 1 96.56 360 THR B O 1
ATOM 6624 N N . GLU B 1 361 ? 1.163 9.133 -4.945 1 93.44 361 GLU B N 1
ATOM 6625 C CA . GLU B 1 361 ? 0.572 7.961 -4.309 1 93.44 361 GLU B CA 1
ATOM 6626 C C . GLU B 1 361 ? 1.644 6.957 -3.898 1 93.44 361 GLU B C 1
ATOM 6628 O O . GLU B 1 361 ? 1.515 6.285 -2.873 1 93.44 361 GLU B O 1
ATOM 6633 N N . ALA B 1 362 ? 2.664 6.844 -4.68 1 94.94 362 ALA B N 1
ATOM 6634 C CA . ALA B 1 362 ? 3.74 5.918 -4.344 1 94.94 362 ALA B CA 1
ATOM 6635 C C . ALA B 1 362 ? 4.418 6.312 -3.035 1 94.94 362 ALA B C 1
ATOM 6637 O O . ALA B 1 362 ? 4.695 5.461 -2.189 1 94.94 362 ALA B O 1
ATOM 6638 N N . VAL B 1 363 ? 4.625 7.586 -2.854 1 96.88 363 VAL B N 1
ATOM 6639 C CA . VAL B 1 363 ? 5.301 8.062 -1.65 1 96.88 363 VAL B CA 1
ATOM 6640 C C . VAL B 1 363 ? 4.344 7.988 -0.461 1 96.88 363 VAL B C 1
ATOM 6642 O O . VAL B 1 363 ? 4.762 7.684 0.66 1 96.88 363 VAL B O 1
ATOM 6645 N N . ARG B 1 364 ? 3.072 8.273 -0.706 1 95.25 364 ARG B N 1
ATOM 6646 C CA . ARG B 1 364 ? 2.08 8.164 0.359 1 95.25 364 ARG B CA 1
ATOM 6647 C C . ARG B 1 364 ? 2.039 6.75 0.93 1 95.25 364 ARG B C 1
ATOM 6649 O O . ARG B 1 364 ? 1.878 6.57 2.139 1 95.25 364 ARG B O 1
ATOM 6656 N N . LYS B 1 365 ? 2.238 5.832 0.135 1 92.5 365 LYS B N 1
ATOM 6657 C CA . LYS B 1 365 ? 2.18 4.441 0.574 1 92.5 365 LYS B CA 1
ATOM 6658 C C . LYS B 1 365 ? 3.373 4.094 1.46 1 92.5 365 LYS B C 1
ATOM 6660 O O . LYS B 1 365 ? 3.262 3.26 2.361 1 92.5 365 LYS B O 1
ATOM 6665 N N . VAL B 1 366 ? 4.473 4.715 1.185 1 94.69 366 VAL B N 1
ATOM 6666 C CA . VAL B 1 366 ? 5.66 4.488 2.002 1 94.69 366 VAL B CA 1
ATOM 6667 C C . VAL B 1 366 ? 5.578 5.328 3.273 1 94.69 366 VAL B C 1
ATOM 6669 O O . VAL B 1 366 ? 5.738 4.809 4.379 1 94.69 366 VAL B O 1
ATOM 6672 N N . GLY B 1 367 ? 5.277 6.574 3.045 1 93.81 367 GLY B N 1
ATOM 6673 C CA . GLY B 1 367 ? 5.176 7.512 4.152 1 93.81 367 GLY B CA 1
ATOM 6674 C C . GLY B 1 367 ? 6.516 7.859 4.766 1 93.81 367 GLY B C 1
ATOM 6675 O O . GLY B 1 367 ? 7.453 7.062 4.715 1 93.81 367 GLY B O 1
ATOM 6676 N N . PHE B 1 368 ? 6.602 9.039 5.34 1 94.62 368 PHE B N 1
ATOM 6677 C CA . PHE B 1 368 ? 7.73 9.414 6.184 1 94.62 368 PHE B CA 1
ATOM 6678 C C . PHE B 1 368 ? 7.457 9.07 7.641 1 94.62 368 PHE B C 1
ATOM 6680 O O . PHE B 1 368 ? 6.309 8.859 8.031 1 94.62 368 PHE B O 1
ATOM 6687 N N . ASP B 1 369 ? 8.508 8.922 8.383 1 91.19 369 ASP B N 1
ATOM 6688 C CA . ASP B 1 369 ? 8.367 8.602 9.797 1 91.19 369 ASP B CA 1
ATOM 6689 C C . ASP B 1 369 ? 8.336 9.875 10.648 1 91.19 369 ASP B C 1
ATOM 6691 O O . ASP B 1 369 ? 9.32 10.602 10.727 1 91.19 369 ASP B O 1
ATOM 6695 N N . PRO B 1 370 ? 7.199 10.109 11.242 1 90.31 370 PRO B N 1
ATOM 6696 C CA . PRO B 1 370 ? 7.074 11.359 12 1 90.31 370 PRO B CA 1
ATOM 6697 C C . PRO B 1 370 ? 7.895 11.352 13.281 1 90.31 370 PRO B C 1
ATOM 6699 O O . PRO B 1 370 ? 8.047 12.391 13.93 1 90.31 370 PRO B O 1
ATOM 6702 N N . GLU B 1 371 ? 8.469 10.281 13.648 1 86.5 371 GLU B N 1
ATOM 6703 C CA . GLU B 1 371 ? 9.297 10.203 14.852 1 86.5 371 GLU B CA 1
ATOM 6704 C C . GLU B 1 371 ? 10.633 10.906 14.641 1 86.5 371 GLU B C 1
ATOM 6706 O O . GLU B 1 371 ? 11.289 11.297 15.609 1 86.5 371 GLU B O 1
ATOM 6711 N N . PHE B 1 372 ? 10.945 11.047 13.414 1 82.62 372 PHE B N 1
ATOM 6712 C CA . PHE B 1 372 ? 12.234 11.672 13.125 1 82.62 372 PHE B CA 1
ATOM 6713 C C . PHE B 1 372 ? 12.086 13.18 13.008 1 82.62 372 PHE B C 1
ATOM 6715 O O . PHE B 1 372 ? 11.352 13.672 12.148 1 82.62 372 PHE B O 1
ATOM 6722 N N . GLU B 1 373 ? 12.836 13.898 13.797 1 78.62 373 GLU B N 1
ATOM 6723 C CA . GLU B 1 373 ? 12.703 15.352 13.852 1 78.62 373 GLU B CA 1
ATOM 6724 C C . GLU B 1 373 ? 13.703 16.031 12.922 1 78.62 373 GLU B C 1
ATOM 6726 O O . GLU B 1 373 ? 13.367 17 12.242 1 78.62 373 GLU B O 1
ATOM 6731 N N . ARG B 1 374 ? 14.945 15.531 12.875 1 75.94 374 ARG B N 1
ATOM 6732 C CA . ARG B 1 374 ? 15.953 16.25 12.109 1 75.94 374 ARG B CA 1
ATOM 6733 C C . ARG B 1 374 ? 16.594 15.344 11.055 1 75.94 374 ARG B C 1
ATOM 6735 O O . ARG B 1 374 ? 16.781 15.75 9.906 1 75.94 374 ARG B O 1
ATOM 6742 N N . ILE B 1 375 ? 16.875 14.164 11.516 1 71.25 375 ILE B N 1
ATOM 6743 C CA . ILE B 1 375 ? 17.516 13.219 10.617 1 71.25 375 ILE B CA 1
ATOM 6744 C C . ILE B 1 375 ? 16.484 12.203 10.117 1 71.25 375 ILE B C 1
ATOM 6746 O O . ILE B 1 375 ? 16.016 11.367 10.883 1 71.25 375 ILE B O 1
ATOM 6750 N N . SER B 1 376 ? 16.047 12.398 8.914 1 76.62 376 SER B N 1
ATOM 6751 C CA . SER B 1 376 ? 15.008 11.5 8.43 1 76.62 376 SER B CA 1
ATOM 6752 C C . SER B 1 376 ? 15.156 11.234 6.934 1 76.62 376 SER B C 1
ATOM 6754 O O . SER B 1 376 ? 14.352 10.516 6.34 1 76.62 376 SER B O 1
ATOM 6756 N N . HIS B 1 377 ? 16.141 11.711 6.367 1 82.31 377 HIS B N 1
ATOM 6757 C CA . HIS B 1 377 ? 16.281 11.625 4.918 1 82.31 377 HIS B CA 1
ATOM 6758 C C . HIS B 1 377 ? 16.531 10.18 4.477 1 82.31 377 HIS B C 1
ATOM 6760 O O . HIS B 1 377 ? 15.742 9.625 3.699 1 82.31 377 HIS B O 1
ATOM 6766 N N . ARG B 1 378 ? 17.453 9.57 5.051 1 83.31 378 ARG B N 1
ATOM 6767 C CA . ARG B 1 378 ? 17.828 8.211 4.664 1 83.31 378 ARG B CA 1
ATOM 6768 C C . ARG B 1 378 ? 16.734 7.215 5.047 1 83.31 378 ARG B C 1
ATOM 6770 O O . ARG B 1 378 ? 16.484 6.254 4.316 1 83.31 378 ARG B O 1
ATOM 6777 N N . GLU B 1 379 ? 16.188 7.508 6.148 1 88.12 379 GLU B N 1
ATOM 6778 C CA . GLU B 1 379 ? 15.219 6.57 6.707 1 88.12 379 GLU B CA 1
ATOM 6779 C C . GLU B 1 379 ? 14.016 6.398 5.781 1 88.12 379 GLU B C 1
ATOM 6781 O O . GLU B 1 379 ? 13.469 5.297 5.66 1 88.12 379 GLU B O 1
ATOM 6786 N N . PHE B 1 380 ? 13.688 7.457 5.129 1 92.75 380 PHE B N 1
ATOM 6787 C CA . PHE B 1 380 ? 12.609 7.348 4.156 1 92.75 380 PHE B CA 1
ATOM 6788 C C . PHE B 1 380 ? 12.977 6.367 3.047 1 92.75 380 PHE B C 1
ATOM 6790 O O . PHE B 1 380 ? 12.156 5.535 2.652 1 92.75 380 PHE B O 1
ATOM 6797 N N . PHE B 1 381 ? 14.109 6.523 2.527 1 92.75 381 PHE B N 1
ATOM 6798 C CA . PHE B 1 381 ? 14.531 5.68 1.414 1 92.75 381 PHE B CA 1
ATOM 6799 C C . PHE B 1 381 ? 14.727 4.238 1.871 1 92.75 381 PHE B C 1
ATOM 6801 O O . PHE B 1 381 ? 14.477 3.301 1.11 1 92.75 381 PHE B O 1
ATOM 6808 N N . ILE B 1 382 ? 15.164 4.09 3.102 1 90.5 382 ILE B N 1
ATOM 6809 C CA . ILE B 1 382 ? 15.242 2.75 3.67 1 90.5 382 ILE B CA 1
ATOM 6810 C C . ILE B 1 382 ? 13.852 2.131 3.73 1 90.5 382 ILE B C 1
ATOM 6812 O O . ILE B 1 382 ? 13.648 0.984 3.32 1 90.5 382 ILE B O 1
ATOM 6816 N N . ASP B 1 383 ? 12.914 2.9 4.211 1 93.62 383 ASP B N 1
ATOM 6817 C CA . ASP B 1 383 ? 11.531 2.434 4.273 1 93.62 383 ASP B CA 1
ATOM 6818 C C . ASP B 1 383 ? 11 2.109 2.879 1 93.62 383 ASP B C 1
ATOM 6820 O O . ASP B 1 383 ? 10.078 1.304 2.732 1 93.62 383 ASP B O 1
ATOM 6824 N N . GLY B 1 384 ? 11.586 2.732 1.896 1 95.38 384 GLY B N 1
ATOM 6825 C CA . GLY B 1 384 ? 11.102 2.605 0.53 1 95.38 384 GLY B CA 1
ATOM 6826 C C . GLY B 1 384 ? 11.719 1.44 -0.217 1 95.38 384 GLY B C 1
ATOM 6827 O O . GLY B 1 384 ? 11.352 1.157 -1.357 1 95.38 384 GLY B O 1
ATOM 6828 N N . ILE B 1 385 ? 12.656 0.769 0.42 1 93.94 385 ILE B N 1
ATOM 6829 C CA . ILE B 1 385 ? 13.312 -0.356 -0.242 1 93.94 385 ILE B CA 1
ATOM 6830 C C . ILE B 1 385 ? 12.273 -1.42 -0.593 1 93.94 385 ILE B C 1
ATOM 6832 O O . ILE B 1 385 ? 11.508 -1.857 0.269 1 93.94 385 ILE B O 1
ATOM 6836 N N . GLY B 1 386 ? 12.234 -1.768 -1.903 1 93.69 386 GLY B N 1
ATOM 6837 C CA . GLY B 1 386 ? 11.297 -2.758 -2.395 1 93.69 386 GLY B CA 1
ATOM 6838 C C . GLY B 1 386 ? 9.938 -2.168 -2.748 1 93.69 386 GLY B C 1
ATOM 6839 O O . GLY B 1 386 ? 9.047 -2.881 -3.215 1 93.69 386 GLY B O 1
ATOM 6840 N N . TYR B 1 387 ? 9.828 -0.87 -2.561 1 94.75 387 TYR B N 1
ATOM 6841 C CA . TYR B 1 387 ? 8.547 -0.23 -2.83 1 94.75 387 TYR B CA 1
ATOM 6842 C C . TYR B 1 387 ? 8.695 0.876 -3.867 1 94.75 387 TYR B C 1
ATOM 6844 O O . TYR B 1 387 ? 7.746 1.197 -4.582 1 94.75 387 TYR B O 1
ATOM 6852 N N . LEU B 1 388 ? 9.844 1.45 -3.926 1 96.69 388 LEU B N 1
ATOM 6853 C CA . LEU B 1 388 ? 10.062 2.584 -4.816 1 96.69 388 LEU B CA 1
ATOM 6854 C C . LEU B 1 388 ? 11.18 2.287 -5.809 1 96.69 388 LEU B C 1
ATOM 6856 O O . LEU B 1 388 ? 12.25 1.813 -5.418 1 96.69 388 LEU B O 1
ATOM 6860 N N . LYS B 1 389 ? 10.922 2.496 -7.023 1 96.44 389 LYS B N 1
ATOM 6861 C CA . LYS B 1 389 ? 11.953 2.525 -8.055 1 96.44 389 LYS B CA 1
ATOM 6862 C C . LYS B 1 389 ? 12.461 3.945 -8.281 1 96.44 389 LYS B C 1
ATOM 6864 O O . LYS B 1 389 ? 11.734 4.797 -8.789 1 96.44 389 LYS B O 1
ATOM 6869 N N . ILE B 1 390 ? 13.766 4.125 -7.934 1 96.56 390 ILE B N 1
ATOM 6870 C CA . ILE B 1 390 ? 14.281 5.48 -7.789 1 96.56 390 ILE B CA 1
ATOM 6871 C C . ILE B 1 390 ? 15.445 5.695 -8.758 1 96.56 390 ILE B C 1
ATOM 6873 O O . ILE B 1 390 ? 16.281 4.805 -8.945 1 96.56 390 ILE B O 1
ATOM 6877 N N . ALA B 1 391 ? 15.492 6.848 -9.344 1 96.12 391 ALA B N 1
ATOM 6878 C CA . ALA B 1 391 ? 16.641 7.238 -10.156 1 96.12 391 ALA B CA 1
ATOM 6879 C C . ALA B 1 391 ? 17.047 8.688 -9.883 1 96.12 391 ALA B C 1
ATOM 6881 O O . ALA B 1 391 ? 16.266 9.445 -9.289 1 96.12 391 ALA B O 1
ATOM 6882 N N . GLN B 1 392 ? 18.203 9.008 -10.227 1 93.94 392 GLN B N 1
ATOM 6883 C CA . GLN B 1 392 ? 18.703 10.375 -10.211 1 93.94 392 GLN B CA 1
ATOM 6884 C C . GLN B 1 392 ? 19.219 10.789 -11.586 1 93.94 392 GLN B C 1
ATOM 6886 O O . GLN B 1 392 ? 19.906 10.016 -12.25 1 93.94 392 GLN B O 1
ATOM 6891 N N . CYS B 1 393 ? 18.828 11.914 -11.984 1 94.56 393 CYS B N 1
ATOM 6892 C CA . CYS B 1 393 ? 19.188 12.406 -13.312 1 94.56 393 CYS B CA 1
ATOM 6893 C C . CYS B 1 393 ? 20 13.695 -13.211 1 94.56 393 CYS B C 1
ATOM 6895 O O . CYS B 1 393 ? 19.703 14.555 -12.375 1 94.56 393 CYS B O 1
ATOM 6897 N N . ASP B 1 394 ? 20.922 13.898 -14.125 1 92.94 394 ASP B N 1
ATOM 6898 C CA . ASP B 1 394 ? 21.844 15.016 -14 1 92.94 394 ASP B CA 1
ATOM 6899 C C . ASP B 1 394 ? 21.375 16.203 -14.844 1 92.94 394 ASP B C 1
ATOM 6901 O O . ASP B 1 394 ? 22.062 17.234 -14.906 1 92.94 394 ASP B O 1
ATOM 6905 N N . ASP B 1 395 ? 20.172 16.125 -15.406 1 96.12 395 ASP B N 1
ATOM 6906 C CA . ASP B 1 395 ? 19.734 17.188 -16.312 1 96.12 395 ASP B CA 1
ATOM 6907 C C . ASP B 1 395 ? 18.766 18.125 -15.617 1 96.12 395 ASP B C 1
ATOM 6909 O O . ASP B 1 395 ? 18.141 18.969 -16.266 1 96.12 395 ASP B O 1
ATOM 6913 N N . VAL B 1 396 ? 18.516 18.031 -14.398 1 96.69 396 VAL B N 1
ATOM 6914 C CA . VAL B 1 396 ? 17.75 18.969 -13.594 1 96.69 396 VAL B CA 1
ATOM 6915 C C . VAL B 1 396 ? 18.562 19.375 -12.359 1 96.69 396 VAL B C 1
ATOM 6917 O O . VAL B 1 396 ? 19.016 18.5 -11.602 1 96.69 396 VAL B O 1
ATOM 6920 N N . VAL B 1 397 ? 18.719 20.625 -12.203 1 94.94 397 VAL B N 1
ATOM 6921 C CA . VAL B 1 397 ? 19.578 21.141 -11.141 1 94.94 397 VAL B CA 1
ATOM 6922 C C . VAL B 1 397 ? 18.859 22.25 -10.375 1 94.94 397 VAL B C 1
ATOM 6924 O O . VAL B 1 397 ? 18.109 23.031 -10.961 1 94.94 397 VAL B O 1
ATOM 6927 N N . ILE B 1 398 ? 19.062 22.266 -9.117 1 96.38 398 ILE B N 1
ATOM 6928 C CA . ILE B 1 398 ? 18.531 23.344 -8.281 1 96.38 398 ILE B CA 1
ATOM 6929 C C . ILE B 1 398 ? 19.672 23.953 -7.457 1 96.38 398 ILE B C 1
ATOM 6931 O O . ILE B 1 398 ? 20.688 23.312 -7.199 1 96.38 398 ILE B O 1
ATOM 6935 N N . LEU B 1 399 ? 19.484 25.219 -7.078 1 95.25 399 LEU B N 1
ATOM 6936 C CA . LEU B 1 399 ? 20.5 25.922 -6.312 1 95.25 399 LEU B CA 1
ATOM 6937 C C . LEU B 1 399 ? 20.25 25.781 -4.816 1 95.25 399 LEU B C 1
ATOM 6939 O O . LEU B 1 399 ? 19.109 25.906 -4.359 1 95.25 399 LEU B O 1
ATOM 6943 N N . HIS B 1 400 ? 21.219 25.438 -4.125 1 94.25 400 HIS B N 1
ATOM 6944 C CA . HIS B 1 400 ? 21.203 25.422 -2.668 1 94.25 400 HIS B CA 1
ATOM 6945 C C . HIS B 1 400 ? 21.766 26.719 -2.09 1 94.25 400 HIS B C 1
ATOM 6947 O O . HIS B 1 400 ? 22.984 26.891 -2.01 1 94.25 400 HIS B O 1
ATOM 6953 N N . ASP B 1 401 ? 20.922 27.547 -1.645 1 90.94 401 ASP B N 1
ATOM 6954 C CA . ASP B 1 401 ? 21.312 28.812 -1.034 1 90.94 401 ASP B CA 1
ATOM 6955 C C . ASP B 1 401 ? 21.203 28.75 0.488 1 90.94 401 ASP B C 1
ATOM 6957 O O . ASP B 1 401 ? 20.188 29.141 1.065 1 90.94 401 ASP B O 1
ATOM 6961 N N . ARG B 1 402 ? 22.297 28.359 1.184 1 81.88 402 ARG B N 1
ATOM 6962 C CA . ARG B 1 402 ? 22.312 27.969 2.59 1 81.88 402 ARG B CA 1
ATOM 6963 C C . ARG B 1 402 ? 22.375 29.188 3.496 1 81.88 402 ARG B C 1
ATOM 6965 O O . ARG B 1 402 ? 23.422 29.484 4.07 1 81.88 402 ARG B O 1
ATOM 6972 N N . GLU B 1 403 ? 21.422 30 3.494 1 79.81 403 GLU B N 1
ATOM 6973 C CA . GLU B 1 403 ? 21.406 31.078 4.465 1 79.81 403 GLU B CA 1
ATOM 6974 C C . GLU B 1 403 ? 20.969 30.594 5.84 1 79.81 403 GLU B C 1
ATOM 6976 O O . GLU B 1 403 ? 20 29.844 5.953 1 79.81 403 GLU B O 1
ATOM 6981 N N . ARG B 1 404 ? 21.812 30.812 6.812 1 78.62 404 ARG B N 1
ATOM 6982 C CA . ARG B 1 404 ? 21.469 30.406 8.164 1 78.62 404 ARG B CA 1
ATOM 6983 C C . ARG B 1 404 ? 21.422 31.594 9.109 1 78.62 404 ARG B C 1
ATOM 6985 O O . ARG B 1 404 ? 22.125 32.594 8.898 1 78.62 404 ARG B O 1
ATOM 6992 N N . ASN B 1 405 ? 20.453 31.562 9.977 1 84.5 405 ASN B N 1
ATOM 6993 C CA . ASN B 1 405 ? 20.375 32.562 11.039 1 84.5 405 ASN B CA 1
ATOM 6994 C C . ASN B 1 405 ? 20.641 31.938 12.406 1 84.5 405 ASN B C 1
ATOM 6996 O O . ASN B 1 405 ? 20.719 30.719 12.531 1 84.5 405 ASN B O 1
ATOM 7000 N N . LYS B 1 406 ? 20.828 32.75 13.383 1 82.62 406 LYS B N 1
ATOM 7001 C CA . LYS B 1 406 ? 21.219 32.312 14.719 1 82.62 406 LYS B CA 1
ATOM 7002 C C . LYS B 1 406 ? 20.156 31.438 15.352 1 82.62 406 LYS B C 1
ATOM 7004 O O . LYS B 1 406 ? 20.469 30.438 16 1 82.62 406 LYS B O 1
ATOM 7009 N N . VAL B 1 407 ? 19 31.812 15.172 1 85.69 407 VAL B N 1
ATOM 7010 C CA . VAL B 1 407 ? 17.906 31.078 15.812 1 85.69 407 VAL B CA 1
ATOM 7011 C C . VAL B 1 407 ? 17.828 29.656 15.234 1 85.69 407 VAL B C 1
ATOM 7013 O O . VAL B 1 407 ? 17.766 28.688 15.984 1 85.69 407 VAL B O 1
ATOM 7016 N N . TYR B 1 408 ? 17.812 29.562 13.984 1 87.75 408 TYR B N 1
ATOM 7017 C CA . TYR B 1 408 ? 17.75 28.281 13.305 1 87.75 408 TYR B CA 1
ATOM 7018 C C . TYR B 1 408 ? 18.938 27.406 13.711 1 87.75 408 TYR B C 1
ATOM 7020 O O . TYR B 1 408 ? 18.766 26.219 13.984 1 87.75 408 TYR B O 1
ATOM 7028 N N . ASN B 1 409 ? 20.078 27.938 13.797 1 84.25 409 ASN B N 1
ATOM 7029 C CA . ASN B 1 409 ? 21.297 27.188 14.102 1 84.25 409 ASN B CA 1
ATOM 7030 C C . ASN B 1 409 ? 21.25 26.578 15.5 1 84.25 409 ASN B C 1
ATOM 7032 O O . ASN B 1 409 ? 21.797 25.516 15.734 1 84.25 409 ASN B O 1
ATOM 7036 N N . LYS B 1 410 ? 20.656 27.328 16.312 1 82.38 410 LYS B N 1
ATOM 7037 C CA . LYS B 1 410 ? 20.516 26.828 17.672 1 82.38 410 LYS B CA 1
ATOM 7038 C C . LYS B 1 410 ? 19.797 25.484 17.688 1 82.38 410 LYS B C 1
ATOM 7040 O O . LYS B 1 410 ? 20.172 24.578 18.453 1 82.38 410 LYS B O 1
ATOM 7045 N N . TYR B 1 411 ? 18.812 25.391 16.906 1 82.75 411 TYR B N 1
ATOM 7046 C CA . TYR B 1 411 ? 18.016 24.172 16.906 1 82.75 411 TYR B CA 1
ATOM 7047 C C . TYR B 1 411 ? 18.609 23.125 15.969 1 82.75 411 TYR B C 1
ATOM 7049 O O . TYR B 1 411 ? 18.391 21.938 16.141 1 82.75 411 TYR B O 1
ATOM 7057 N N . ARG B 1 412 ? 19.281 23.594 14.961 1 74.81 412 ARG B N 1
ATOM 7058 C CA . ARG B 1 412 ? 19.906 22.656 14.039 1 74.81 412 ARG B CA 1
ATOM 7059 C C . ARG B 1 412 ? 21.062 21.938 14.711 1 74.81 412 ARG B C 1
ATOM 7061 O O . ARG B 1 412 ? 21.281 20.734 14.484 1 74.81 412 ARG B O 1
ATOM 7068 N N . HIS B 1 413 ? 21.969 22.719 15.312 1 60.38 413 HIS B N 1
ATOM 7069 C CA . HIS B 1 413 ? 23.203 22.188 15.891 1 60.38 413 HIS B CA 1
ATOM 7070 C C . HIS B 1 413 ? 23 21.781 17.344 1 60.38 413 HIS B C 1
ATOM 7072 O O . HIS B 1 413 ? 23.953 21.359 18.016 1 60.38 413 HIS B O 1
ATOM 7078 N N . SER B 1 414 ? 21.828 22.156 17.797 1 55.44 414 SER B N 1
ATOM 7079 C CA . SER B 1 414 ? 21.703 21.672 19.172 1 55.44 414 SER B CA 1
ATOM 7080 C C . SER B 1 414 ? 22.031 20.188 19.266 1 55.44 414 SER B C 1
ATOM 7082 O O . SER B 1 414 ? 21.703 19.406 18.359 1 55.44 414 SER B O 1
ATOM 7084 N N . ASN B 1 415 ? 23.219 19.859 19.781 1 52.84 415 ASN B N 1
ATOM 7085 C CA . ASN B 1 415 ? 23.906 18.594 20.016 1 52.84 415 ASN B CA 1
ATOM 7086 C C . ASN B 1 415 ? 22.938 17.422 20.031 1 52.84 415 ASN B C 1
ATOM 7088 O O . ASN B 1 415 ? 21.922 17.453 20.75 1 52.84 415 ASN B O 1
ATOM 7092 N N . PHE B 1 416 ? 22.672 17 18.797 1 58.91 416 PHE B N 1
ATOM 7093 C CA . PHE B 1 416 ? 22.047 15.68 18.812 1 58.91 416 PHE B CA 1
ATOM 7094 C C . PHE B 1 416 ? 22.688 14.805 19.891 1 58.91 416 PHE B C 1
ATOM 7096 O O . PHE B 1 416 ? 23.719 14.164 19.656 1 58.91 416 PHE B O 1
ATOM 7103 N N . PRO B 1 417 ? 22.219 15.148 21.078 1 63.31 417 PRO B N 1
ATOM 7104 C CA . PRO B 1 417 ? 22.875 14.406 22.156 1 63.31 417 PRO B CA 1
ATOM 7105 C C . PRO B 1 417 ? 22.875 12.898 21.922 1 63.31 417 PRO B C 1
ATOM 7107 O O . PRO B 1 417 ? 22.031 12.383 21.172 1 63.31 417 PRO B O 1
ATOM 7110 N N . GLU B 1 418 ? 23.953 12.305 22.281 1 65.88 418 GLU B N 1
ATOM 7111 C CA . GLU B 1 418 ? 24.188 10.867 22.141 1 65.88 418 GLU B CA 1
ATOM 7112 C C . GLU B 1 418 ? 22.922 10.07 22.453 1 65.88 418 GLU B C 1
ATOM 7114 O O . GLU B 1 418 ? 22.562 9.164 21.703 1 65.88 418 GLU B O 1
ATOM 7119 N N . PRO B 1 419 ? 22.188 10.547 23.391 1 68.12 419 PRO B N 1
ATOM 7120 C CA . PRO B 1 419 ? 21 9.75 23.688 1 68.12 419 PRO B CA 1
ATOM 7121 C C . PRO B 1 419 ? 19.969 9.797 22.562 1 68.12 419 PRO B C 1
ATOM 7123 O O . PRO B 1 419 ? 19.297 8.789 22.297 1 68.12 419 PRO B O 1
ATOM 7126 N N . VAL B 1 420 ? 19.938 10.898 21.891 1 72.75 420 VAL B N 1
ATOM 7127 C CA . VAL B 1 420 ? 18.953 11.039 20.812 1 72.75 420 VAL B CA 1
ATOM 7128 C C . VAL B 1 420 ? 19.391 10.195 19.625 1 72.75 420 VAL B C 1
ATOM 7130 O O . VAL B 1 420 ? 18.562 9.57 18.969 1 72.75 420 VAL B O 1
ATOM 7133 N N . ALA B 1 421 ? 20.641 10.156 19.5 1 73.31 421 ALA B N 1
ATOM 7134 C CA . ALA B 1 421 ? 21.172 9.359 18.406 1 73.31 421 ALA B CA 1
ATOM 7135 C C . ALA B 1 421 ? 20.922 7.871 18.625 1 73.31 421 ALA B C 1
ATOM 7137 O O . ALA B 1 421 ? 20.594 7.137 17.688 1 73.31 421 ALA B O 1
ATOM 7138 N N . ILE B 1 422 ? 21.094 7.508 19.828 1 77.19 422 ILE B N 1
ATOM 7139 C CA . ILE B 1 422 ? 20.875 6.109 20.188 1 77.19 422 ILE B CA 1
ATOM 7140 C C . ILE B 1 422 ? 19.406 5.758 20 1 77.19 422 ILE B C 1
ATOM 7142 O O . ILE B 1 422 ? 19.062 4.703 19.453 1 77.19 422 ILE B O 1
ATOM 7146 N N . GLU B 1 423 ? 18.578 6.668 20.422 1 80.44 423 GLU B N 1
ATOM 7147 C CA . GLU B 1 423 ? 17.156 6.434 20.266 1 80.44 423 GLU B CA 1
ATOM 7148 C C . GLU B 1 423 ? 16.75 6.355 18.797 1 80.44 423 GLU B C 1
ATOM 7150 O O . GLU B 1 423 ? 15.914 5.531 18.422 1 80.44 423 GLU B O 1
ATOM 7155 N N . HIS B 1 424 ? 17.344 7.203 18.125 1 82.75 424 HIS B N 1
ATOM 7156 C CA . HIS B 1 424 ? 17.109 7.211 16.688 1 82.75 424 HIS B CA 1
ATOM 7157 C C . HIS B 1 424 ? 17.5 5.883 16.047 1 82.75 424 HIS B C 1
ATOM 7159 O O . HIS B 1 424 ? 16.719 5.285 15.305 1 82.75 424 HIS B O 1
ATOM 7165 N N . SER B 1 425 ? 18.641 5.457 16.359 1 80 425 SER B N 1
ATOM 7166 C CA . SER B 1 425 ? 19.141 4.203 15.805 1 80 425 SER B CA 1
ATOM 7167 C C . SER B 1 425 ? 18.281 3.021 16.25 1 80 425 SER B C 1
ATOM 7169 O O . SER B 1 425 ? 17.984 2.135 15.453 1 80 425 SER B O 1
ATOM 7171 N N . ASN B 1 426 ? 17.953 3.102 17.5 1 84.06 426 ASN B N 1
ATOM 7172 C CA . ASN B 1 426 ? 17.109 2.029 18.031 1 84.06 426 ASN B CA 1
ATOM 7173 C C . ASN B 1 426 ? 15.758 1.979 17.312 1 84.06 426 ASN B C 1
ATOM 7175 O O . ASN B 1 426 ? 15.234 0.896 17.047 1 84.06 426 ASN B O 1
ATOM 7179 N N . HIS B 1 427 ? 15.32 3.1 17 1 88.31 427 HIS B N 1
ATOM 7180 C CA . HIS B 1 427 ? 14.031 3.17 16.312 1 88.31 427 HIS B CA 1
ATOM 7181 C C . HIS B 1 427 ? 14.133 2.586 14.906 1 88.31 427 HIS B C 1
ATOM 7183 O O . HIS B 1 427 ? 13.266 1.812 14.492 1 88.31 427 HIS B O 1
ATOM 7189 N N . VAL B 1 428 ? 15.18 2.852 14.242 1 86.94 428 VAL B N 1
ATOM 7190 C CA . VAL B 1 428 ? 15.375 2.346 12.891 1 86.94 428 VAL B CA 1
ATOM 7191 C C . VAL B 1 428 ? 15.562 0.83 12.922 1 86.94 428 VAL B C 1
ATOM 7193 O O . VAL B 1 428 ? 14.961 0.106 12.125 1 86.94 428 VAL B O 1
ATOM 7196 N N . LEU B 1 429 ? 16.375 0.389 13.883 1 87.88 429 LEU B N 1
ATOM 7197 C CA . LEU B 1 429 ? 16.641 -1.043 14 1 87.88 429 LEU B CA 1
ATOM 7198 C C . LEU B 1 429 ? 15.352 -1.805 14.289 1 87.88 429 LEU B C 1
ATOM 7200 O O . LEU B 1 429 ? 15.094 -2.855 13.695 1 87.88 429 LEU B O 1
ATOM 7204 N N . PHE B 1 430 ? 14.609 -1.243 15.164 1 90.62 430 PHE B N 1
ATOM 7205 C CA . PHE B 1 430 ? 13.375 -1.927 15.547 1 90.62 430 PHE B CA 1
ATOM 7206 C C . PHE B 1 430 ? 12.375 -1.92 14.391 1 90.62 430 PHE B C 1
ATOM 7208 O O . PHE B 1 430 ? 11.922 -2.979 13.953 1 90.62 430 PHE B O 1
ATOM 7215 N N . LYS B 1 431 ? 12.094 -0.786 13.906 1 92 431 LYS B N 1
ATOM 7216 C CA . LYS B 1 431 ? 11.047 -0.589 12.914 1 92 431 LYS B CA 1
ATOM 7217 C C . LYS B 1 431 ? 11.32 -1.401 11.648 1 92 431 LYS B C 1
ATOM 7219 O O . LYS B 1 431 ? 10.406 -1.971 11.062 1 92 431 LYS B O 1
ATOM 7224 N N . ASN B 1 432 ? 12.609 -1.528 11.266 1 91.81 432 ASN B N 1
ATOM 7225 C CA . ASN B 1 432 ? 12.969 -2.168 10 1 91.81 432 ASN B CA 1
ATOM 7226 C C . ASN B 1 432 ? 13.516 -3.574 10.219 1 91.81 432 ASN B C 1
ATOM 7228 O O . ASN B 1 432 ? 14.039 -4.195 9.297 1 91.81 432 ASN B O 1
ATOM 7232 N N . ASN B 1 433 ? 13.391 -4.074 11.422 1 91.56 433 ASN B N 1
ATOM 7233 C CA . ASN B 1 433 ? 13.844 -5.406 11.805 1 91.56 433 ASN B CA 1
ATOM 7234 C C . ASN B 1 433 ? 15.297 -5.641 11.406 1 91.56 433 ASN B C 1
ATOM 7236 O O . ASN B 1 433 ? 15.625 -6.648 10.781 1 91.56 433 ASN B O 1
ATOM 7240 N N . LEU B 1 434 ? 16.109 -4.707 11.766 1 88.69 434 LEU B N 1
ATOM 7241 C CA . LEU B 1 434 ? 17.531 -4.789 11.406 1 88.69 434 LEU B CA 1
ATOM 7242 C C . LEU B 1 434 ? 18.359 -5.215 12.609 1 88.69 434 LEU B C 1
ATOM 7244 O O . LEU B 1 434 ? 18.109 -4.785 13.734 1 88.69 434 LEU B O 1
ATOM 7248 N N . GLN B 1 435 ? 19.281 -6.043 12.297 1 82.69 435 GLN B N 1
ATOM 7249 C CA . GLN B 1 435 ? 20.297 -6.367 13.297 1 82.69 435 GLN B CA 1
ATOM 7250 C C . GLN B 1 435 ? 21.391 -5.309 13.344 1 82.69 435 GLN B C 1
ATOM 7252 O O . GLN B 1 435 ? 21.953 -5.039 14.406 1 82.69 435 GLN B O 1
ATOM 7257 N N . CYS B 1 436 ? 21.719 -4.859 12.164 1 77.94 436 CYS B N 1
ATOM 7258 C CA . CYS B 1 436 ? 22.703 -3.783 12.102 1 77.94 436 CYS B CA 1
ATOM 7259 C C . CYS B 1 436 ? 22.469 -2.908 10.875 1 77.94 436 CYS B C 1
ATOM 7261 O O . CYS B 1 436 ? 21.797 -3.326 9.922 1 77.94 436 CYS B O 1
ATOM 7263 N N . TYR B 1 437 ? 22.844 -1.748 11.062 1 74.12 437 TYR B N 1
ATOM 7264 C CA . TYR B 1 437 ? 22.75 -0.73 10.016 1 74.12 437 TYR B CA 1
ATOM 7265 C C . TYR B 1 437 ? 24.016 0.119 9.977 1 74.12 437 TYR B C 1
ATOM 7267 O O . TYR B 1 437 ? 24.406 0.719 10.977 1 74.12 437 TYR B O 1
ATOM 7275 N N . GLN B 1 438 ? 24.844 -0.071 8.891 1 64.81 438 GLN B N 1
ATOM 7276 C CA . GLN B 1 438 ? 26.047 0.751 8.766 1 64.81 438 GLN B CA 1
ATOM 7277 C C . GLN B 1 438 ? 25.688 2.232 8.68 1 64.81 438 GLN B C 1
ATOM 7279 O O . GLN B 1 438 ? 24.875 2.639 7.852 1 64.81 438 GLN B O 1
ATOM 7284 N N . SER B 1 439 ? 25.672 2.893 9.82 1 54.91 439 SER B N 1
ATOM 7285 C CA . SER B 1 439 ? 25.312 4.309 9.812 1 54.91 439 SER B CA 1
ATOM 7286 C C . SER B 1 439 ? 26.5 5.168 9.391 1 54.91 439 SER B C 1
ATOM 7288 O O . SER B 1 439 ? 27.656 4.734 9.484 1 54.91 439 SER B O 1
ATOM 7290 N N . TRP B 1 440 ? 26.297 6.285 8.664 1 46.16 440 TRP B N 1
ATOM 7291 C CA . TRP B 1 440 ? 27.297 7.281 8.305 1 46.16 440 TRP B CA 1
ATOM 7292 C C . TRP B 1 440 ? 28.141 7.664 9.516 1 46.16 440 TRP B C 1
ATOM 7294 O O . TRP B 1 440 ? 29.328 7.957 9.391 1 46.16 440 TRP B O 1
ATOM 7304 N N . ASN B 1 441 ? 27.391 8.297 10.562 1 43.56 441 ASN B N 1
ATOM 7305 C CA . ASN B 1 441 ? 28.016 9.312 11.406 1 43.56 441 ASN B CA 1
ATOM 7306 C C . ASN B 1 441 ? 29.156 8.742 12.234 1 43.56 441 ASN B C 1
ATOM 7308 O O . ASN B 1 441 ? 28.969 8.352 13.383 1 43.56 441 ASN B O 1
ATOM 7312 N N . GLN B 1 442 ? 29.984 7.973 11.836 1 39.28 442 GLN B N 1
ATOM 7313 C CA . GLN B 1 442 ? 31.234 8.312 12.5 1 39.28 442 GLN B CA 1
ATOM 7314 C C . GLN B 1 442 ? 31.422 9.828 12.578 1 39.28 442 GLN B C 1
ATOM 7316 O O . GLN B 1 442 ? 32.125 10.32 13.461 1 39.28 442 GLN B O 1
ATOM 7321 N N . PHE B 1 443 ? 31.094 10.609 11.586 1 36.34 443 PHE B N 1
ATOM 7322 C CA . PHE B 1 443 ? 31.375 12.039 11.625 1 36.34 443 PHE B CA 1
ATOM 7323 C C . PHE B 1 443 ? 30.516 12.734 12.664 1 36.34 443 PHE B C 1
ATOM 7325 O O . PHE B 1 443 ? 30.953 13.695 13.297 1 36.34 443 PHE B O 1
ATOM 7332 N N . TYR B 1 444 ? 29.281 12.422 12.805 1 37.78 444 TYR B N 1
ATOM 7333 C CA . TYR B 1 444 ? 28.578 13.211 13.812 1 37.78 444 TYR B CA 1
ATOM 7334 C C . TYR B 1 444 ? 28.953 12.75 15.219 1 37.78 444 TYR B C 1
ATOM 7336 O O . TYR B 1 444 ? 28.984 13.547 16.156 1 37.78 444 TYR B O 1
ATOM 7344 N N . PHE B 1 445 ? 29.312 11.523 15.477 1 36.69 445 PHE B N 1
ATOM 7345 C CA . PHE B 1 445 ? 29.656 11.109 16.828 1 36.69 445 PHE B CA 1
ATOM 7346 C C . PHE B 1 445 ? 31.172 11.148 17.047 1 36.69 445 PHE B C 1
ATOM 7348 O O . PHE B 1 445 ? 31.641 11.172 18.172 1 36.69 445 PHE B O 1
ATOM 7355 N N . GLY B 1 446 ? 31.922 11.016 16.125 1 34.44 446 GLY B N 1
ATOM 7356 C CA . GLY B 1 446 ? 33.344 10.852 16.438 1 34.44 446 GLY B CA 1
ATOM 7357 C C . GLY B 1 446 ? 34.031 12.148 16.812 1 34.44 446 GLY B C 1
ATOM 7358 O O . GLY B 1 446 ? 35.125 12.133 17.344 1 34.44 446 GLY B O 1
ATOM 7359 N N . LYS B 1 447 ? 33.781 13.375 16.297 1 32.91 447 LYS B N 1
ATOM 7360 C CA . LYS B 1 447 ? 34.781 14.328 16.719 1 32.91 447 LYS B CA 1
ATOM 7361 C C . LYS B 1 447 ? 34.656 14.688 18.188 1 32.91 447 LYS B C 1
ATOM 7363 O O . LYS B 1 447 ? 35.062 15.766 18.625 1 32.91 447 LYS B O 1
ATOM 7368 N N . GLN B 1 448 ? 33.938 14.086 19.078 1 29.8 448 GLN B N 1
ATOM 7369 C CA . GLN B 1 448 ? 34.438 14.484 20.375 1 29.8 448 GLN B CA 1
ATOM 7370 C C . GLN B 1 448 ? 35.938 14.125 20.531 1 29.8 448 GLN B C 1
ATOM 7372 O O . GLN B 1 448 ? 36.281 12.945 20.516 1 29.8 448 GLN B O 1
ATOM 7377 N N . LYS B 1 449 ? 36.875 14.953 20.078 1 27.47 449 LYS B N 1
ATOM 7378 C CA . LYS B 1 449 ? 38.25 14.992 20.609 1 27.47 449 LYS B CA 1
ATOM 7379 C C . LYS B 1 449 ? 38.25 14.875 22.125 1 27.47 449 LYS B C 1
ATOM 7381 O O . LYS B 1 449 ? 37.406 15.477 22.797 1 27.47 449 LYS B O 1
ATOM 7386 N N . ARG B 1 450 ? 38.875 13.914 22.656 1 28.27 450 ARG B N 1
ATOM 7387 C CA . ARG B 1 450 ? 39.594 13.859 23.922 1 28.27 450 ARG B CA 1
ATOM 7388 C C . ARG B 1 450 ? 40.375 15.148 24.156 1 28.27 450 ARG B C 1
ATOM 7390 O O . ARG B 1 450 ? 41.375 15.414 23.469 1 28.27 450 ARG B O 1
ATOM 7397 N N . SER B 1 451 ? 39.75 16.344 24.016 1 20.59 451 SER B N 1
ATOM 7398 C CA . SER B 1 451 ? 40.5 17.141 24.984 1 20.59 451 SER B CA 1
ATOM 7399 C C . SER B 1 451 ? 40.188 16.719 26.422 1 20.59 451 SER B C 1
ATOM 7401 O O . SER B 1 451 ? 39.031 16.328 26.703 1 20.59 451 SER B O 1
#

Solvent-accessible surface area (backbone atoms only — not comparable to full-atom values): 47841 Å² total; per-residue (Å²): 131,74,79,75,83,78,68,63,84,67,49,91,64,51,71,56,78,68,67,54,68,71,54,44,54,50,39,50,53,42,44,52,54,52,47,51,60,56,47,49,69,47,75,68,86,29,72,39,61,49,50,32,38,57,19,32,40,43,58,36,48,74,31,44,46,60,32,68,37,70,49,65,63,46,40,62,41,65,79,65,53,37,90,90,40,54,62,43,53,43,32,43,29,38,71,70,62,50,30,30,28,30,66,72,86,76,92,63,97,54,54,69,45,47,70,70,27,41,43,25,36,40,40,31,70,43,54,68,62,43,38,59,50,37,71,40,26,30,40,32,34,73,50,76,47,48,65,41,63,40,34,37,38,38,36,37,90,90,44,77,43,71,33,44,33,36,29,35,39,72,64,49,54,80,42,74,81,63,63,93,77,79,51,63,47,51,36,35,31,39,33,31,48,47,56,69,42,64,72,34,39,32,49,22,40,43,29,40,38,70,79,39,66,72,32,38,33,41,35,28,33,25,29,86,74,85,73,87,78,58,70,66,58,67,45,63,31,38,41,45,65,74,54,28,48,17,27,30,51,22,34,47,61,41,57,59,84,34,61,23,32,32,44,37,55,29,36,32,34,57,47,92,50,46,44,63,67,60,52,50,52,50,50,66,31,87,80,70,60,37,39,32,41,20,42,27,43,20,38,89,85,67,48,63,29,79,40,61,68,86,56,61,51,33,35,63,42,76,47,68,44,95,90,54,45,17,26,42,36,66,44,84,59,80,61,80,59,35,55,39,85,91,39,78,64,21,32,48,38,54,40,74,61,71,35,31,40,28,37,38,68,63,49,50,56,56,46,51,56,41,86,24,47,80,75,41,71,64,56,37,34,52,56,23,36,43,74,55,38,34,32,37,28,74,82,26,36,35,34,41,52,84,80,80,52,72,72,35,45,53,69,68,61,46,68,75,41,67,68,53,50,50,50,48,49,49,47,51,28,46,26,44,40,31,63,28,48,57,62,79,57,56,68,76,63,51,67,68,66,86,120,130,75,82,74,84,75,70,64,84,67,46,94,62,51,71,59,78,68,69,53,67,71,55,44,53,50,40,51,54,42,44,50,55,52,47,50,61,56,47,47,71,46,78,68,86,29,72,38,60,50,51,31,39,55,19,31,41,43,59,36,46,74,32,44,47,60,32,68,37,69,50,65,63,45,40,63,40,65,80,64,53,37,90,93,38,55,63,41,56,43,31,42,29,37,71,70,61,48,30,30,27,30,65,74,83,76,91,62,96,54,54,71,44,46,68,71,26,41,42,26,36,42,40,30,72,44,54,69,62,43,39,59,50,37,69,39,26,30,40,31,35,72,50,75,47,48,65,42,62,39,35,36,38,38,38,36,90,92,45,76,43,70,32,44,34,36,30,33,40,74,64,49,55,81,42,73,80,67,65,89,78,77,51,64,49,53,37,35,30,39,35,32,49,46,56,69,42,64,73,34,39,33,48,23,41,43,30,42,38,70,78,38,66,72,31,39,33,40,34,30,33,24,29,85,76,85,73,85,77,58,72,67,57,67,47,64,30,39,42,45,67,74,54,30,49,18,26,31,51,22,34,46,61,40,56,59,84,34,59,24,34,32,45,38,54,30,38,32,33,58,48,92,50,46,45,64,67,62,53,51,53,52,50,66,31,86,81,68,60,36,39,31,42,19,38,27,44,20,39,90,84,65,48,63,27,79,40,62,68,82,54,61,52,32,35,63,42,74,47,66,45,94,89,55,46,17,24,41,36,64,43,84,58,79,60,80,58,37,56,39,87,92,40,77,65,21,31,48,38,54,40,74,59,71,37,30,38,28,37,37,67,64,48,49,57,57,44,52,55,41,86,24,46,82,76,42,69,65,56,37,34,53,56,24,35,44,73,56,38,34,33,37,28,74,81,24,34,35,34,41,52,85,78,79,52,72,71,35,45,52,68,68,60,46,68,75,42,67,66,54,50,49,51,49,48,49,49,52,29,46,26,44,42,32,64,26,50,56,62,79,57,55,69,78,63,49,68,70,66,86,118